Protein AF-A0AAE6BL90-F1 (afdb_monomer_lite)

Organism: Agrobacterium tumefaciens (NCBI:txid358)

InterPro domains:
  IPR007263 DCC1-like thiol-disulfide oxidoreductase family [PF04134] (337-447)

Foldseek 3Di:
DPPQDFPLFPDALVVLLVLLVVLLVVLLVQCPDVVSQVVLLVVLLVVLVLCVVLVLFDDQDQQLLQLLLQVLQLLLLVLQLVVLVVLLVLCVVVVPPVSNVLSVVSNVLSVCSNQVPLNLVSLLCNLQCVQRPSCRVQVQHALQSLLSSLSSLLCNQQVHSQARHPLVVCCPPPPCVVVSVVSVVLSNAHDPSSNSLSLLLSLLLVLLQLLQALQLLVVFPCLVLLCLVLLLLCFCVFFVPCNVVSLVVLQVFVPVSSVVSSVLSVLSSVLSNCLNVQSSVHDPSSVSNLVNLLVVLCCCVPGTPSPCRSVSSNSSSCSGHVDDLQSNNHPAAQKEKEAAQFFPVRLVVVVVLLVLQSRRNYKYAHCVLCVVVCVVLVHHSVNRLQWTWMAGNVPSDIDTWLRVVLVSCVRRPSSVVCNVVSVVCVVVVVSVVVRNVCSVCRCVVGNTHPGRPADRIDHSDSPRPDPPPPGPDDSSSSSVSVSSVLLSVLSSQQRNHPHPCSCVDPSNVVSCVSNISSNCSSSNGRDDPSGPLLSLLSQKDKDKFFDDPPDDQADFDDPDDDDPLPFAFSANSSLVSVLSVLQSLLSLAALSDDPVSLLVSLQSVQSGTAGPVRHGPQGWMKMWMKGWDGAASVCSVVSPRDDTDITTAKIWGARSVVSDTPDIWGHLVSSQRSCVNVVFGSWFDRLCRQLQQLQPQLLLLVLQLLLPPDDPPDDDPVVLNVLSVVSNPCPPDDTSNVSSRSSVVSLLVDDLCSRVVRLVPGDLVSLVSLLVSLVSSQCSCCVRNRGDPQSVVLSVQLVVCVVVSNSSSSSVSSVSSVLVSSCVRTDVVPDDPSNDDDPVVSVVVVCVVPPD

Sequence (852 aa):
MCAMVYAFSDGSPIAEYLIFLSVLFLSLALFLPRTALSKADGALAKLAGFARARRALPEQGLVSDLRRIDVFRIIVGAMATCRYGKILFVSLALQDTATILLAGMATLLAIFVTVGFLTPASVFVLMSTSNILFDNYLGASTLGTMVMSICLLVVLLAPGGLTLSLDTALANSRPLSSVIVWLRRISGPVHADRIIIAKLCGLFAYFCVCLYSVSWHTLDEAWTSGLVIAWVMLSPIANPDFFPHMWDAYNLAPWLFVGIARLSMAGMFAWYVLTLPGIFMGRWVRLFIIVWGLLFFLISALVLPLSYLGWYELAFWFVLFAQGKAFGATSGPDLAILFDDRCNLCDTTVKTLARLDVFCRVEFRPIRRNIEFANNHGVSLQQGLTDLVGVDLSNGNRVSGFDLYYTLTGRLVLLWPLRPIFWLARLTKIGPTLYRFIADRRTKLFGVCEFSNIPDRYFRSVVTPDDNAARRATPFTAGLVLTLAVLGASFLLRLPIGSTEPETRSVANFARSLFGASPAAFGIYKINVFNSQDLSIFRFTNEVFLHHDGFDLTSSEATVTSDSKRIEQVMSDQQAYLLTSHMRRMSRMNFGCDREFIESTLPIWRDTHRLPNGEIPVEDVIIEFRISAWPTADDLRAYATMQRGSWPLCRFRVNLKNQSISDIVFIQEGLNESVRQKGYPPVLGANHAEAAIDFPCRYAAAFSNLLAKPQTNSEPSSEFTTKLSQVGEDRFGRFGADCFLETWQLLRQWPDNFPENHFASIDPDSCDLGLELLRRLNNSLAAKAGPSPSISAHLQKGEAAAAASDSLQCLQESRAGWDSYWNEALLSSQVMPLTSASATAKNQEVRSLIAP

pLDDT: mean 90.0, std 12.02, range [33.44, 98.69]

Structure (mmCIF, N/CA/C/O backbone):
data_AF-A0AAE6BL90-F1
#
_entry.id   AF-A0AAE6BL90-F1
#
loop_
_atom_site.group_PDB
_atom_site.id
_atom_site.type_symbol
_atom_site.label_atom_id
_atom_site.label_alt_id
_atom_site.label_comp_id
_atom_site.label_asym_id
_atom_site.label_entity_id
_atom_site.label_seq_id
_atom_site.pdbx_PDB_ins_code
_atom_site.Cartn_x
_atom_site.Cartn_y
_atom_site.Cartn_z
_atom_site.occupancy
_atom_site.B_iso_or_equiv
_atom_site.auth_seq_id
_atom_site.auth_comp_id
_atom_site.auth_asym_id
_atom_site.auth_atom_id
_atom_site.pdbx_PDB_model_num
ATOM 1 N N . MET A 1 1 ? 25.164 18.401 -6.211 1.00 35.06 1 MET A N 1
ATOM 2 C CA . MET A 1 1 ? 24.014 18.032 -5.358 1.00 35.06 1 MET A CA 1
ATOM 3 C C . MET A 1 1 ? 22.897 17.589 -6.280 1.00 35.06 1 MET A C 1
ATOM 5 O O . MET A 1 1 ? 22.333 18.431 -6.965 1.00 35.06 1 MET A O 1
ATOM 9 N N . CYS A 1 2 ? 22.633 16.287 -6.373 1.00 44.84 2 CYS A N 1
ATOM 10 C CA . CYS A 1 2 ? 21.442 15.800 -7.066 1.00 44.84 2 CYS A CA 1
ATOM 11 C C . CYS A 1 2 ? 20.220 16.300 -6.285 1.00 44.84 2 CYS A C 1
ATOM 13 O O . CYS A 1 2 ? 20.183 16.150 -5.063 1.00 44.84 2 CYS A O 1
ATOM 15 N N . ALA A 1 3 ? 19.267 16.951 -6.954 1.00 51.19 3 ALA A N 1
ATOM 16 C CA . ALA A 1 3 ? 18.019 17.346 -6.312 1.00 51.19 3 ALA A CA 1
ATOM 17 C C . ALA A 1 3 ? 17.353 16.084 -5.739 1.00 51.19 3 ALA A C 1
ATOM 19 O O . ALA A 1 3 ? 17.147 15.117 -6.471 1.00 51.19 3 ALA A O 1
ATOM 20 N N . MET A 1 4 ? 17.067 16.064 -4.432 1.00 64.12 4 MET A N 1
ATOM 21 C CA . MET A 1 4 ? 16.315 14.962 -3.830 1.00 64.12 4 MET A CA 1
ATOM 22 C C . MET A 1 4 ? 14.945 14.883 -4.506 1.00 64.12 4 MET A C 1
ATOM 24 O O . MET A 1 4 ? 14.167 15.834 -4.449 1.00 64.12 4 MET A O 1
ATOM 28 N N . VAL A 1 5 ? 14.666 13.756 -5.158 1.00 70.81 5 VAL A N 1
ATOM 29 C CA . VAL A 1 5 ? 13.355 13.469 -5.742 1.00 70.81 5 VAL A CA 1
ATOM 30 C C . VAL A 1 5 ? 12.457 12.946 -4.626 1.00 70.81 5 VAL A C 1
ATOM 32 O O . VAL A 1 5 ? 12.646 11.834 -4.138 1.00 70.81 5 VAL A O 1
ATOM 35 N N . TYR A 1 6 ? 11.488 13.754 -4.210 1.00 83.12 6 TYR A N 1
ATOM 36 C CA . TYR A 1 6 ? 10.478 13.361 -3.230 1.00 83.12 6 TYR A CA 1
ATOM 37 C C . TYR A 1 6 ? 9.347 12.604 -3.932 1.00 83.12 6 TYR A C 1
ATOM 39 O O . TYR A 1 6 ? 8.728 13.127 -4.856 1.00 83.12 6 TYR A O 1
ATOM 47 N N . ALA A 1 7 ? 9.074 11.371 -3.506 1.00 78.44 7 ALA A N 1
ATOM 48 C CA . ALA A 1 7 ? 8.107 10.497 -4.170 1.00 78.44 7 ALA A CA 1
ATOM 49 C C . ALA A 1 7 ? 6.658 11.018 -4.093 1.00 78.44 7 ALA A C 1
ATOM 51 O O . ALA A 1 7 ? 5.883 10.813 -5.026 1.00 78.44 7 ALA A O 1
ATOM 52 N N . PHE A 1 8 ? 6.299 11.701 -3.000 1.00 84.00 8 PHE A N 1
ATOM 53 C CA . PHE A 1 8 ? 4.962 12.244 -2.743 1.00 84.00 8 PHE A CA 1
ATOM 54 C C . PHE A 1 8 ? 4.944 13.771 -2.629 1.00 84.00 8 PHE A C 1
ATOM 56 O O . PHE A 1 8 ? 4.252 14.324 -1.775 1.00 84.00 8 PHE A O 1
ATOM 63 N N . SER A 1 9 ? 5.716 14.468 -3.462 1.00 89.75 9 SER A N 1
ATOM 64 C CA . SER A 1 9 ? 5.684 15.931 -3.540 1.00 89.75 9 SER A CA 1
ATOM 65 C C . SER A 1 9 ? 5.603 16.388 -4.991 1.00 89.75 9 SER A C 1
ATOM 67 O O . SER A 1 9 ? 6.274 15.844 -5.863 1.00 89.75 9 SER A O 1
ATOM 69 N N . ASP A 1 10 ? 4.789 17.407 -5.258 1.00 89.94 10 ASP A N 1
ATOM 70 C CA . ASP A 1 10 ? 4.797 18.135 -6.530 1.00 89.94 10 ASP A CA 1
ATOM 71 C C . ASP A 1 10 ? 5.803 19.313 -6.498 1.00 89.94 10 ASP A C 1
ATOM 73 O O . ASP A 1 10 ? 5.868 20.097 -7.449 1.00 89.94 10 ASP A O 1
ATOM 77 N N . GLY A 1 11 ? 6.592 19.449 -5.422 1.00 91.50 11 GLY A N 1
ATOM 78 C CA . GLY A 1 11 ? 7.616 20.479 -5.266 1.00 91.50 11 GLY A CA 1
ATOM 79 C C . GLY A 1 11 ? 8.338 20.400 -3.920 1.00 91.50 11 GLY A C 1
ATOM 80 O O . GLY A 1 11 ? 9.290 19.640 -3.759 1.00 91.50 11 GLY A O 1
ATOM 81 N N . SER A 1 12 ? 7.922 21.235 -2.962 1.00 94.81 12 SER A N 1
ATOM 82 C CA . SER A 1 12 ? 8.493 21.268 -1.610 1.00 94.81 12 SER A CA 1
ATOM 83 C C . SER A 1 12 ? 7.529 20.630 -0.605 1.00 94.81 12 SER A C 1
ATOM 85 O O . SER A 1 12 ? 6.474 21.220 -0.346 1.00 94.81 12 SER A O 1
ATOM 87 N N . PRO A 1 13 ? 7.910 19.510 0.041 1.00 95.62 13 PRO A N 1
ATOM 88 C CA . PRO A 1 13 ? 7.107 18.876 1.085 1.00 95.62 13 PRO A CA 1
ATOM 89 C C . PRO A 1 13 ? 6.648 19.837 2.189 1.00 95.62 13 PRO A C 1
ATOM 91 O O . PRO A 1 13 ? 5.508 19.796 2.649 1.00 95.62 13 PRO A O 1
ATOM 94 N N . ILE A 1 14 ? 7.526 20.756 2.601 1.00 96.81 14 ILE A N 1
ATOM 95 C CA . ILE A 1 14 ? 7.219 21.743 3.643 1.00 96.81 14 ILE A CA 1
ATOM 96 C C . ILE A 1 14 ? 6.166 22.738 3.149 1.00 96.81 14 ILE A C 1
ATOM 98 O O . ILE A 1 14 ? 5.210 23.014 3.872 1.00 96.81 14 ILE A O 1
ATOM 102 N N . ALA A 1 15 ? 6.309 23.262 1.928 1.00 96.94 15 ALA A N 1
ATOM 103 C CA . ALA A 1 15 ? 5.340 24.203 1.368 1.00 96.94 15 ALA A CA 1
ATOM 104 C C . ALA A 1 15 ? 3.951 23.559 1.235 1.00 96.94 15 ALA A C 1
ATOM 106 O O . ALA A 1 15 ? 2.949 24.164 1.605 1.00 96.94 15 ALA A O 1
ATOM 107 N N . GLU A 1 16 ? 3.892 22.307 0.786 1.00 97.12 16 GLU A N 1
ATOM 108 C CA . GLU A 1 16 ? 2.645 21.547 0.650 1.00 97.12 16 GLU A CA 1
ATOM 109 C C . GLU A 1 16 ? 1.991 21.265 2.007 1.00 97.12 16 GLU A C 1
ATOM 111 O O . GLU A 1 16 ? 0.770 21.385 2.145 1.00 97.12 16 GLU A O 1
ATOM 116 N N . TYR A 1 17 ? 2.791 20.979 3.038 1.00 97.94 17 TYR A N 1
ATOM 117 C CA . TYR A 1 17 ? 2.290 20.851 4.404 1.00 97.94 17 TYR A CA 1
ATOM 118 C C . TYR A 1 17 ? 1.738 22.179 4.948 1.00 97.94 17 TYR A C 1
ATOM 120 O O . TYR A 1 17 ? 0.679 22.207 5.579 1.00 97.94 17 TYR A O 1
ATOM 128 N N . LEU A 1 18 ? 2.409 23.302 4.671 1.00 98.06 18 LEU A N 1
ATOM 129 C CA . LEU A 1 18 ? 1.929 24.636 5.044 1.00 98.06 18 LEU A CA 1
ATOM 130 C C . LEU A 1 18 ? 0.640 25.012 4.303 1.00 98.06 18 LEU A C 1
ATOM 132 O O . LEU A 1 18 ? -0.249 25.616 4.908 1.00 98.06 18 LEU A O 1
ATOM 136 N N . ILE A 1 19 ? 0.494 24.617 3.035 1.00 98.31 19 ILE A N 1
ATOM 137 C CA . ILE A 1 19 ? -0.758 24.771 2.283 1.00 98.31 19 ILE A CA 1
ATOM 138 C C . ILE A 1 19 ? -1.876 23.970 2.960 1.00 98.31 19 ILE A C 1
ATOM 140 O O . ILE A 1 19 ? -2.939 24.534 3.225 1.00 98.31 19 ILE A O 1
ATOM 144 N N . PHE A 1 20 ? -1.632 22.705 3.324 1.00 98.31 20 PHE A N 1
ATOM 145 C CA . PHE A 1 20 ? -2.596 21.901 4.086 1.00 98.31 20 PHE A CA 1
ATOM 146 C C . PHE A 1 20 ? -3.031 22.607 5.382 1.00 98.31 20 PHE A C 1
ATOM 148 O O . PHE A 1 20 ? -4.230 22.776 5.623 1.00 98.31 20 PHE A O 1
ATOM 155 N N . LEU A 1 21 ? -2.074 23.076 6.192 1.00 98.38 21 LEU A N 1
ATOM 156 C CA . LEU A 1 21 ? -2.368 23.787 7.441 1.00 98.38 21 LEU A CA 1
ATOM 157 C C . LEU A 1 21 ? -3.133 25.094 7.203 1.00 98.38 21 LEU A C 1
ATOM 159 O O . LEU A 1 21 ? -4.015 25.433 7.990 1.00 98.38 21 LEU A O 1
ATOM 163 N N . SER A 1 22 ? -2.840 25.802 6.113 1.00 98.31 22 SER A N 1
ATOM 164 C CA . SER A 1 22 ? -3.522 27.046 5.744 1.00 98.31 22 SER A CA 1
ATOM 165 C C . SER A 1 22 ? -4.980 26.793 5.358 1.00 98.31 22 SER A C 1
ATOM 167 O O . SER A 1 22 ? -5.876 27.468 5.867 1.00 98.31 22 SER A O 1
ATOM 169 N N . VAL A 1 23 ? -5.246 25.780 4.523 1.00 98.50 23 VAL A N 1
ATOM 170 C CA . VAL A 1 23 ? -6.617 25.374 4.157 1.00 98.50 23 VAL A CA 1
ATOM 171 C C . VAL A 1 23 ? -7.388 24.909 5.393 1.00 98.50 23 VAL A C 1
ATOM 173 O O . VAL A 1 23 ? -8.553 25.284 5.567 1.00 98.50 23 VAL A O 1
ATOM 176 N N . LEU A 1 24 ? -6.735 24.157 6.287 1.00 98.25 24 LEU A N 1
ATOM 177 C CA . LEU A 1 24 ? -7.328 23.748 7.557 1.00 98.25 24 LEU A CA 1
ATOM 178 C C . LEU A 1 24 ? -7.673 24.957 8.422 1.00 98.25 24 LEU A C 1
ATOM 180 O O . LEU A 1 24 ? -8.811 25.078 8.866 1.00 98.25 24 LEU A O 1
ATOM 184 N N . PHE A 1 25 ? -6.736 25.881 8.626 1.00 98.25 25 PHE A N 1
ATOM 185 C CA . PHE A 1 25 ? -6.953 27.075 9.440 1.00 98.25 25 PHE A CA 1
ATOM 186 C C . PHE A 1 25 ? -8.095 27.947 8.904 1.00 98.25 25 PHE A C 1
ATOM 188 O O . PHE A 1 25 ? -8.973 28.345 9.672 1.00 98.25 25 PHE A O 1
ATOM 195 N N . LEU A 1 26 ? -8.143 28.181 7.589 1.00 98.31 26 LEU A N 1
ATOM 196 C CA . LEU A 1 26 ? -9.241 28.907 6.943 1.00 98.31 26 LEU A CA 1
ATOM 197 C C . LEU A 1 26 ? -10.587 28.195 7.148 1.00 98.31 26 LEU A C 1
ATOM 199 O O . LEU A 1 26 ? -11.587 28.834 7.481 1.00 98.31 26 LEU A O 1
ATOM 203 N N . SER A 1 27 ? -10.604 26.866 7.027 1.00 98.19 27 SER A N 1
ATOM 204 C CA . SER A 1 27 ? -11.802 26.056 7.271 1.00 98.19 27 SER A CA 1
ATOM 205 C C . SER A 1 27 ? -12.248 26.110 8.737 1.00 98.19 27 SER A C 1
ATOM 207 O O . SER A 1 27 ? -13.442 26.202 9.013 1.00 98.19 27 SER A O 1
ATOM 209 N N . LEU A 1 28 ? -11.311 26.101 9.691 1.00 97.62 28 LEU A N 1
ATOM 210 C CA . LEU A 1 28 ? -11.604 26.266 11.119 1.00 97.62 28 LEU A CA 1
ATOM 211 C C . LEU A 1 28 ? -12.197 27.648 11.407 1.00 97.62 28 LEU A C 1
ATOM 213 O O . LEU A 1 28 ? -13.213 27.744 12.099 1.00 97.62 28 LEU A O 1
ATOM 217 N N . ALA A 1 29 ? -11.591 28.702 10.850 1.00 98.00 29 ALA A N 1
ATOM 218 C CA . ALA A 1 29 ? -12.038 30.082 11.012 1.00 98.00 29 ALA A CA 1
ATOM 219 C C . ALA A 1 29 ? -13.480 30.275 10.516 1.00 98.00 29 ALA A C 1
ATOM 221 O O . ALA A 1 29 ? -14.285 30.914 11.197 1.00 98.00 29 ALA A O 1
ATOM 222 N N . LEU A 1 30 ? -13.840 29.639 9.394 1.00 98.06 30 LEU A N 1
ATOM 223 C CA . LEU A 1 30 ? -15.194 29.670 8.830 1.00 98.06 30 LEU A CA 1
ATOM 224 C C . LEU A 1 30 ? -16.265 29.110 9.784 1.00 98.06 30 LEU A C 1
ATOM 226 O O . LEU A 1 30 ? -17.415 29.547 9.737 1.00 98.06 30 LEU A O 1
ATOM 230 N N . PHE A 1 31 ? -15.903 28.171 10.666 1.00 97.81 31 PHE A N 1
ATOM 231 C CA . PHE A 1 31 ? -16.822 27.535 11.619 1.00 97.81 31 PHE A CA 1
ATOM 232 C C . PHE A 1 31 ? -16.687 28.042 13.062 1.00 97.81 31 PHE A C 1
ATOM 234 O O . PHE A 1 31 ? -17.360 27.516 13.953 1.00 97.81 31 PHE A O 1
ATOM 241 N N . LEU A 1 32 ? -15.881 29.081 13.318 1.00 96.38 32 LEU A N 1
ATOM 242 C CA . LEU A 1 32 ? -15.908 29.798 14.601 1.00 96.38 32 LEU A CA 1
ATOM 243 C C . LEU A 1 32 ? -17.275 30.464 14.873 1.00 96.38 32 LEU A C 1
ATOM 245 O O . LEU A 1 32 ? -17.756 30.383 16.011 1.00 96.38 32 LEU A O 1
ATOM 249 N N . PRO A 1 33 ? -17.964 31.073 13.879 1.00 97.56 33 PRO A N 1
ATOM 250 C CA . PRO A 1 33 ? -19.314 31.590 14.072 1.00 97.56 33 PRO A CA 1
ATOM 251 C C . PRO A 1 33 ? -20.320 30.469 14.365 1.00 97.56 33 PRO A C 1
ATOM 253 O O . PRO A 1 33 ? -20.454 29.501 13.613 1.00 97.56 33 PRO A O 1
ATOM 256 N N . ARG A 1 34 ? -21.112 30.632 15.434 1.00 95.62 34 ARG A N 1
ATOM 257 C CA . ARG A 1 34 ? -22.118 29.638 15.866 1.00 95.62 34 ARG A CA 1
ATOM 258 C C . ARG A 1 34 ? -23.140 29.297 14.776 1.00 95.62 34 ARG A C 1
ATOM 260 O O . ARG A 1 34 ? -23.589 28.157 14.705 1.00 95.62 34 ARG A O 1
ATOM 267 N N . THR A 1 35 ? -23.507 30.268 13.944 1.00 96.94 35 THR A N 1
ATOM 268 C CA . THR A 1 35 ? -24.464 30.096 12.841 1.00 96.94 35 THR A CA 1
ATOM 269 C C . THR A 1 35 ? -23.909 29.190 11.744 1.00 96.94 35 THR A C 1
ATOM 271 O O . THR A 1 35 ? -24.602 28.273 11.307 1.00 96.94 35 THR A O 1
ATOM 274 N N . ALA A 1 36 ? -22.653 29.398 11.335 1.00 96.94 36 ALA A N 1
ATOM 275 C CA . ALA A 1 36 ? -21.967 28.549 10.364 1.00 96.94 36 ALA A CA 1
ATOM 276 C C . ALA A 1 36 ? -21.804 27.121 10.900 1.00 96.94 36 ALA A C 1
ATOM 278 O O . ALA A 1 36 ? -22.158 26.163 10.213 1.00 96.94 36 ALA A O 1
ATOM 279 N N . LEU A 1 37 ? -21.372 26.981 12.159 1.00 96.12 37 LEU A N 1
ATOM 280 C CA . LEU A 1 37 ? -21.238 25.677 12.808 1.00 96.12 37 LEU A CA 1
ATOM 281 C C . LEU A 1 37 ? -22.577 24.932 12.905 1.00 96.12 37 LEU A C 1
ATOM 283 O O . LEU A 1 37 ? -22.628 23.743 12.619 1.00 96.12 37 LEU A O 1
ATOM 287 N N . SER A 1 38 ? -23.670 25.614 13.261 1.00 95.69 38 SER A N 1
ATOM 288 C CA . SER A 1 38 ? -25.003 24.998 13.331 1.00 95.69 38 SER A CA 1
ATOM 289 C C . SER A 1 38 ? -25.507 24.533 11.960 1.00 95.69 38 SER A C 1
ATOM 291 O O . SER A 1 38 ? -26.094 23.456 11.857 1.00 95.69 38 SER A O 1
ATOM 293 N N . LYS A 1 39 ? -25.235 25.294 10.889 1.00 96.94 39 LYS A N 1
ATOM 294 C CA . LYS A 1 39 ? -25.543 24.866 9.515 1.00 96.94 39 LYS A CA 1
ATOM 295 C C . LYS A 1 39 ? -24.726 23.638 9.110 1.00 96.94 39 LYS A C 1
ATOM 297 O O . LYS A 1 39 ? -25.290 22.710 8.532 1.00 96.94 39 LYS A O 1
ATOM 302 N N . ALA A 1 40 ? -23.432 23.618 9.435 1.00 96.38 40 ALA A N 1
ATOM 303 C CA . ALA A 1 40 ? -22.564 22.471 9.180 1.00 96.38 40 ALA A CA 1
ATOM 304 C C . ALA A 1 40 ? -23.037 21.227 9.945 1.00 96.38 40 ALA A C 1
ATOM 306 O O . ALA A 1 40 ? -23.182 20.165 9.349 1.00 96.38 40 ALA A O 1
ATOM 307 N N . ASP A 1 41 ? -23.367 21.374 11.229 1.00 95.50 41 ASP A N 1
ATOM 308 C CA . ASP A 1 41 ? -23.924 20.310 12.069 1.00 95.50 41 ASP A CA 1
ATOM 309 C C . ASP A 1 41 ? -25.207 19.721 11.461 1.00 95.50 41 ASP A C 1
ATOM 311 O O . ASP A 1 41 ? -25.330 18.506 11.304 1.00 95.50 41 ASP A O 1
ATOM 315 N N . GLY A 1 42 ? -26.124 20.584 11.009 1.00 96.38 42 GLY A N 1
ATOM 316 C CA . GLY A 1 42 ? -27.341 20.170 10.311 1.00 96.38 42 GLY A CA 1
ATOM 317 C C . GLY A 1 42 ? -27.074 19.452 8.982 1.00 96.38 42 GLY A C 1
ATOM 318 O O . GLY A 1 42 ? -27.764 18.485 8.659 1.00 96.38 42 GLY A O 1
ATOM 319 N N . ALA A 1 43 ? -26.072 19.882 8.210 1.00 97.19 43 ALA A N 1
ATOM 320 C CA . ALA A 1 43 ? -25.684 19.221 6.963 1.00 97.19 43 ALA A CA 1
ATOM 321 C C . ALA A 1 43 ? -25.072 17.832 7.214 1.00 97.19 43 ALA A C 1
ATOM 323 O O . ALA A 1 43 ? -25.473 16.858 6.574 1.00 97.19 43 ALA A O 1
ATOM 324 N N . LEU A 1 44 ? -24.166 17.721 8.191 1.00 96.75 44 LEU A N 1
ATOM 325 C CA . LEU A 1 44 ? -23.560 16.452 8.604 1.00 96.75 44 LEU A CA 1
ATOM 326 C C . LEU A 1 44 ? -24.609 15.482 9.162 1.00 96.75 44 LEU A C 1
ATOM 328 O O . LEU A 1 44 ? -24.616 14.307 8.805 1.00 96.75 44 LEU A O 1
ATOM 332 N N . ALA A 1 45 ? -25.554 15.975 9.963 1.00 96.25 45 ALA A N 1
ATOM 333 C CA . ALA A 1 45 ? -26.687 15.193 10.447 1.00 96.25 45 ALA A CA 1
ATOM 334 C C . ALA A 1 45 ? -27.554 14.642 9.304 1.00 96.25 45 ALA A C 1
ATOM 336 O O . ALA A 1 45 ? -27.915 13.465 9.314 1.00 96.25 45 ALA A O 1
ATOM 337 N N . LYS A 1 46 ? -27.865 15.469 8.293 1.00 98.00 46 LYS A N 1
ATOM 338 C CA . LYS A 1 46 ? -28.618 15.035 7.103 1.00 98.00 46 LYS A CA 1
ATOM 339 C C . LYS A 1 46 ? -27.862 13.972 6.312 1.00 98.00 46 LYS A C 1
ATOM 341 O O . LYS A 1 46 ? -28.472 12.987 5.904 1.00 98.00 46 LYS A O 1
ATOM 346 N N . LEU A 1 47 ? -26.552 14.138 6.131 1.00 97.69 47 LEU A N 1
ATOM 347 C CA . LEU A 1 47 ? -25.716 13.159 5.436 1.00 97.69 47 LEU A CA 1
ATOM 348 C C . LEU A 1 47 ? -25.650 11.826 6.198 1.00 97.69 47 LEU A C 1
ATOM 350 O O . LEU A 1 47 ? -25.843 10.767 5.600 1.00 97.69 47 LEU A O 1
ATOM 354 N N . ALA A 1 48 ? -25.460 11.867 7.520 1.00 97.38 48 ALA A N 1
ATOM 355 C CA . ALA A 1 48 ? -25.509 10.673 8.361 1.00 97.38 48 ALA A CA 1
ATOM 356 C C . ALA A 1 48 ? -26.890 10.000 8.294 1.00 97.38 48 ALA A C 1
ATOM 358 O O . ALA A 1 48 ? -26.980 8.797 8.060 1.00 97.38 48 ALA A O 1
ATOM 359 N N . GLY A 1 49 ? -27.974 10.773 8.416 1.00 97.81 49 GLY A N 1
ATOM 360 C CA . GLY A 1 49 ? -29.347 10.285 8.274 1.00 97.81 49 GLY A CA 1
ATOM 361 C C . GLY A 1 49 ? -29.612 9.634 6.913 1.00 97.81 49 GLY A C 1
ATOM 362 O O . GLY A 1 49 ? -30.211 8.561 6.855 1.00 97.81 49 GLY A O 1
ATOM 363 N N . PHE A 1 50 ? -29.099 10.217 5.828 1.00 98.25 50 PHE A N 1
ATOM 364 C CA . PHE A 1 50 ? -29.169 9.629 4.490 1.00 98.25 50 PHE A CA 1
ATOM 365 C C . PHE A 1 50 ? -28.430 8.285 4.415 1.00 98.25 50 PHE A C 1
ATOM 367 O O . PHE A 1 50 ? -28.984 7.302 3.914 1.00 98.25 50 PHE A O 1
ATOM 374 N N . ALA A 1 51 ? -27.217 8.201 4.969 1.00 97.88 51 ALA A N 1
ATOM 375 C CA . ALA A 1 51 ? -26.463 6.950 5.025 1.00 97.88 51 ALA A CA 1
ATOM 376 C C . ALA A 1 51 ? -27.201 5.858 5.818 1.00 97.88 51 ALA A C 1
ATOM 378 O O . ALA A 1 51 ? -27.260 4.713 5.361 1.00 97.88 51 ALA A O 1
ATOM 379 N N . ARG A 1 52 ? -27.845 6.209 6.941 1.00 97.25 52 ARG A N 1
ATOM 380 C CA . ARG A 1 52 ? -28.699 5.282 7.707 1.00 97.25 52 ARG A CA 1
ATOM 381 C C . ARG A 1 52 ? -29.918 4.820 6.930 1.00 97.25 52 ARG A C 1
ATOM 383 O O . ARG A 1 52 ? -30.194 3.623 6.887 1.00 97.25 52 ARG A O 1
ATOM 390 N N . ALA A 1 53 ? -30.615 5.747 6.272 1.00 97.75 53 ALA A N 1
ATOM 391 C CA . ALA A 1 53 ? -31.791 5.436 5.462 1.00 97.75 53 ALA A CA 1
ATOM 392 C C . ALA A 1 53 ? -31.457 4.427 4.350 1.00 97.75 53 ALA A C 1
ATOM 394 O O . ALA A 1 53 ? -32.258 3.551 4.032 1.00 97.75 53 ALA A O 1
ATOM 395 N N . ARG A 1 54 ? -30.235 4.495 3.807 1.00 97.69 54 ARG A N 1
ATOM 396 C CA . ARG A 1 54 ? -29.713 3.541 2.815 1.00 97.69 54 ARG A CA 1
ATOM 397 C C . ARG A 1 54 ? -29.035 2.307 3.423 1.00 97.69 54 ARG A C 1
ATOM 399 O O . ARG A 1 54 ? -28.644 1.400 2.685 1.00 97.69 54 ARG A O 1
ATOM 406 N N . ARG A 1 55 ? -28.914 2.235 4.754 1.00 96.81 55 ARG A N 1
ATOM 407 C CA . ARG A 1 55 ? -28.138 1.223 5.496 1.00 96.81 55 ARG A CA 1
ATOM 408 C C . ARG A 1 55 ? -26.705 1.099 4.960 1.00 96.81 55 ARG A C 1
ATOM 410 O O . ARG A 1 55 ? -26.175 -0.004 4.861 1.00 96.81 55 ARG A O 1
ATOM 417 N N . ALA A 1 56 ? -26.125 2.214 4.520 1.00 97.12 56 ALA A N 1
ATOM 418 C CA . ALA A 1 56 ? -24.883 2.230 3.754 1.00 97.12 56 ALA A CA 1
ATOM 419 C C . ALA A 1 56 ? -23.694 1.704 4.576 1.00 97.12 56 ALA A C 1
ATOM 421 O O . ALA A 1 56 ? -22.844 0.987 4.054 1.00 97.12 56 ALA A O 1
ATOM 422 N N . LEU A 1 57 ? -23.695 1.996 5.879 1.00 96.88 57 LEU A N 1
ATOM 423 C CA . LEU A 1 57 ? -22.718 1.524 6.854 1.00 96.88 57 LEU A CA 1
ATOM 424 C C . LEU A 1 57 ? -23.439 0.889 8.053 1.00 96.88 57 LEU A C 1
ATOM 426 O O . LEU A 1 57 ? -24.542 1.324 8.392 1.00 96.88 57 LEU A O 1
ATOM 430 N N . PRO A 1 58 ? -22.841 -0.118 8.710 1.00 93.38 58 PRO A N 1
ATOM 431 C CA . PRO A 1 58 ? -23.409 -0.701 9.916 1.00 93.38 58 PRO A CA 1
ATOM 432 C C . PRO A 1 58 ? -23.256 0.177 11.155 1.00 93.38 58 PRO A C 1
ATOM 434 O O . PRO A 1 58 ? -22.227 0.831 11.355 1.00 93.38 58 PRO A O 1
ATOM 437 N N . GLU A 1 59 ? -24.252 0.068 12.031 1.00 89.50 59 GLU A N 1
ATOM 438 C CA . GLU A 1 59 ? -24.297 0.663 13.367 1.00 89.50 59 GLU A CA 1
ATOM 439 C C . GLU A 1 59 ? -24.567 -0.436 14.397 1.00 89.50 59 GLU A C 1
ATOM 441 O O . GLU A 1 59 ? -25.394 -1.320 14.163 1.00 89.50 59 GLU A O 1
ATOM 446 N N . GLN A 1 60 ? -23.846 -0.406 15.519 1.00 84.12 60 GLN A N 1
ATOM 447 C CA . GLN A 1 60 ? -23.934 -1.441 16.566 1.00 84.12 60 GLN A CA 1
ATOM 448 C C . GLN A 1 60 ? -24.175 -0.864 17.964 1.00 84.12 60 GLN A C 1
ATOM 450 O O . GLN A 1 60 ? -24.199 -1.588 18.956 1.00 84.12 60 GLN A O 1
ATOM 455 N N . GLY A 1 61 ? -24.396 0.447 18.032 1.00 88.31 61 GLY A N 1
ATOM 456 C CA . GLY A 1 61 ? -24.520 1.202 19.267 1.00 88.31 61 GLY A CA 1
ATOM 457 C C . GLY A 1 61 ? -23.242 1.976 19.565 1.00 88.31 61 GLY A C 1
ATOM 458 O O . GLY A 1 61 ? -22.128 1.518 19.308 1.00 88.31 61 GLY A O 1
ATOM 459 N N . LEU A 1 62 ? -23.420 3.162 20.143 1.00 90.12 62 LEU A N 1
ATOM 460 C CA . LEU A 1 62 ? -22.360 4.154 20.314 1.00 90.12 62 LEU A CA 1
ATOM 461 C C . LEU A 1 62 ? -21.138 3.606 21.058 1.00 90.12 62 LEU A C 1
ATOM 463 O O . LEU A 1 62 ? -20.003 3.796 20.633 1.00 90.12 62 LEU A O 1
ATOM 467 N N . VAL A 1 63 ? -21.382 2.883 22.152 1.00 89.50 63 VAL A N 1
ATOM 468 C CA . VAL A 1 63 ? -20.326 2.296 22.981 1.00 89.50 63 VAL A CA 1
ATOM 469 C C . VAL A 1 63 ? -19.541 1.229 22.216 1.00 89.50 63 VAL A C 1
ATOM 471 O O . VAL A 1 63 ? -18.313 1.252 22.241 1.00 89.50 63 VAL A O 1
ATOM 474 N N . SER A 1 64 ? -20.220 0.312 21.520 1.00 89.94 64 SER A N 1
ATOM 475 C CA . SER A 1 64 ? -19.559 -0.733 20.723 1.00 89.94 64 SER A CA 1
ATOM 476 C C . SER A 1 64 ? -18.709 -0.121 19.610 1.00 89.94 64 SER A C 1
ATOM 478 O O . SER A 1 64 ? -17.546 -0.497 19.453 1.00 89.94 64 SER A O 1
ATOM 480 N N . ASP A 1 65 ? -19.257 0.858 18.886 1.00 92.50 65 ASP A N 1
ATOM 481 C CA . ASP A 1 65 ? -18.550 1.503 17.784 1.00 92.50 65 ASP A CA 1
ATOM 482 C C . ASP A 1 65 ? -17.321 2.287 18.281 1.00 92.50 65 ASP A C 1
ATOM 484 O O . ASP A 1 65 ? -16.251 2.157 17.686 1.00 92.50 65 ASP A O 1
ATOM 488 N N . LEU A 1 66 ? -17.408 2.998 19.415 1.00 93.06 66 LEU A N 1
ATOM 489 C CA . LEU A 1 66 ? -16.246 3.645 20.047 1.00 93.06 66 LEU A CA 1
ATOM 490 C C . LEU A 1 66 ? -15.141 2.651 20.410 1.00 93.06 66 LEU A C 1
ATOM 492 O O . LEU A 1 66 ? -13.964 2.893 20.147 1.00 93.06 66 LEU A O 1
ATOM 496 N N . ARG A 1 67 ? -15.507 1.512 21.004 1.00 93.44 67 ARG A N 1
ATOM 497 C CA . ARG A 1 67 ? -14.522 0.485 21.358 1.00 93.44 67 ARG A CA 1
ATOM 498 C C . ARG A 1 67 ? -13.899 -0.151 20.125 1.00 93.44 67 ARG A C 1
ATOM 500 O O . ARG A 1 67 ? -12.704 -0.434 20.133 1.00 93.44 67 ARG A O 1
ATOM 507 N N . ARG A 1 68 ? -14.673 -0.327 19.049 1.00 94.50 68 ARG A N 1
ATOM 508 C CA . ARG A 1 68 ? -14.137 -0.769 17.756 1.00 94.50 68 ARG A CA 1
ATOM 509 C C . ARG A 1 68 ? -13.128 0.234 17.211 1.00 94.50 68 ARG A C 1
ATOM 511 O O . ARG A 1 68 ? -12.077 -0.194 16.749 1.00 94.50 68 ARG A O 1
ATOM 518 N N . ILE A 1 69 ? -13.416 1.533 17.295 1.00 96.38 69 ILE A N 1
ATOM 519 C CA . ILE A 1 69 ? -12.486 2.593 16.879 1.00 96.38 69 ILE A CA 1
ATOM 520 C C . ILE A 1 69 ? -11.211 2.569 17.729 1.00 96.38 69 ILE A C 1
ATOM 522 O O . ILE A 1 69 ? -10.124 2.720 17.181 1.00 96.38 69 ILE A O 1
ATOM 526 N N . ASP A 1 70 ? -11.306 2.311 19.035 1.00 96.25 70 ASP A N 1
ATOM 527 C CA . ASP A 1 70 ? -10.122 2.196 19.893 1.00 96.25 70 ASP A CA 1
ATOM 528 C C . ASP A 1 70 ? -9.272 0.960 19.578 1.00 96.25 70 ASP A C 1
ATOM 530 O O . ASP A 1 70 ? -8.049 1.061 19.529 1.00 96.25 70 ASP A O 1
ATOM 534 N N . VAL A 1 71 ? -9.898 -0.193 19.325 1.00 96.25 71 VAL A N 1
ATOM 535 C CA . VAL A 1 71 ? -9.191 -1.400 18.862 1.00 96.25 71 VAL A CA 1
ATOM 536 C C . VAL A 1 71 ? -8.537 -1.148 17.507 1.00 96.25 71 VAL A C 1
ATOM 538 O O . VAL A 1 71 ? -7.366 -1.461 17.320 1.00 96.25 71 VAL A O 1
ATOM 541 N N . PHE A 1 72 ? -9.268 -0.531 16.580 1.00 97.50 72 PHE A N 1
ATOM 542 C CA . PHE A 1 72 ? -8.757 -0.139 15.272 1.00 97.50 72 PHE A CA 1
ATOM 543 C C . PHE A 1 72 ? -7.553 0.806 15.391 1.00 97.50 72 PHE A C 1
ATOM 545 O O . PHE A 1 72 ? -6.525 0.560 14.766 1.00 97.50 72 PHE A O 1
ATOM 552 N N . ARG A 1 73 ? -7.627 1.819 16.263 1.00 98.25 73 ARG A N 1
ATOM 553 C CA . ARG A 1 73 ? -6.510 2.716 16.592 1.00 98.25 73 ARG A CA 1
ATOM 554 C C . ARG A 1 73 ? -5.291 1.942 17.100 1.00 98.25 73 ARG A C 1
ATOM 556 O O . ARG A 1 73 ? -4.187 2.214 16.643 1.00 98.25 73 ARG A O 1
ATOM 563 N N . ILE A 1 74 ? -5.477 0.996 18.026 1.00 98.00 74 ILE A N 1
ATOM 564 C CA . ILE A 1 74 ? -4.383 0.161 18.553 1.00 98.00 74 ILE A CA 1
ATOM 565 C C . ILE A 1 74 ? -3.735 -0.646 17.422 1.00 98.00 74 ILE A C 1
ATOM 567 O O . ILE A 1 74 ? -2.515 -0.653 17.321 1.00 98.00 74 ILE A O 1
ATOM 571 N N . ILE A 1 75 ? -4.536 -1.282 16.560 1.00 97.69 75 ILE A N 1
ATOM 572 C CA . ILE A 1 75 ? -4.046 -2.085 15.428 1.00 97.69 75 ILE A CA 1
ATOM 573 C C . ILE A 1 75 ? -3.240 -1.216 14.452 1.00 97.69 75 ILE A C 1
ATOM 575 O O . ILE A 1 75 ? -2.096 -1.538 14.143 1.00 97.69 75 ILE A O 1
ATOM 579 N N . VAL A 1 76 ? -3.803 -0.090 14.004 1.00 98.50 76 VAL A N 1
ATOM 580 C CA . VAL A 1 76 ? -3.148 0.826 13.052 1.00 98.50 76 VAL A CA 1
ATOM 581 C C . VAL A 1 76 ? -1.876 1.425 13.648 1.00 98.50 76 VAL A C 1
ATOM 583 O O . VAL A 1 76 ? -0.843 1.445 12.978 1.00 98.50 76 VAL A O 1
ATOM 586 N N . GLY A 1 77 ? -1.93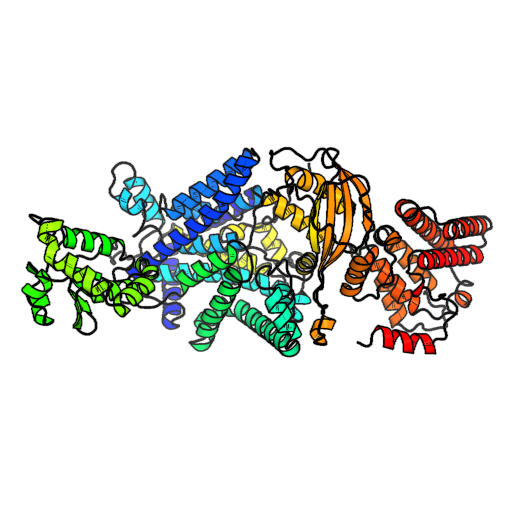1 1.864 14.909 1.00 98.50 77 GLY A N 1
ATOM 587 C CA . GLY A 1 77 ? -0.767 2.359 15.638 1.00 98.50 77 GLY A CA 1
ATOM 588 C C . GLY A 1 77 ? 0.331 1.303 15.738 1.00 98.50 77 GLY A C 1
ATOM 589 O O . GLY A 1 77 ? 1.473 1.601 15.408 1.00 98.50 77 GLY A O 1
ATOM 590 N N . ALA A 1 78 ? -0.009 0.067 16.119 1.00 98.44 78 ALA A N 1
ATOM 591 C CA . ALA A 1 78 ? 0.967 -1.006 16.289 1.00 98.44 78 ALA A CA 1
ATOM 592 C C . ALA A 1 78 ? 1.656 -1.353 14.964 1.00 98.44 78 ALA A C 1
ATOM 594 O O . ALA A 1 78 ? 2.878 -1.476 14.925 1.00 98.44 78 ALA A O 1
ATOM 595 N N . MET A 1 79 ? 0.899 -1.430 13.865 1.00 98.12 79 MET A N 1
ATOM 596 C CA . MET A 1 79 ? 1.471 -1.630 12.528 1.00 98.12 79 MET A CA 1
ATOM 597 C C . MET A 1 79 ? 2.393 -0.473 12.127 1.00 98.12 79 MET A C 1
ATOM 599 O O . MET A 1 79 ? 3.488 -0.711 11.622 1.00 98.12 79 MET A O 1
ATOM 603 N N . ALA A 1 80 ? 2.000 0.775 12.410 1.00 98.12 80 ALA A N 1
ATOM 604 C CA . ALA A 1 80 ? 2.849 1.942 12.172 1.00 98.12 80 ALA A CA 1
ATOM 605 C C . ALA A 1 80 ? 4.126 1.917 13.029 1.00 98.12 80 ALA A C 1
ATOM 607 O O . ALA A 1 80 ? 5.202 2.238 12.529 1.00 98.12 80 ALA A O 1
ATOM 608 N N . THR A 1 81 ? 4.038 1.476 14.288 1.00 98.31 81 THR A N 1
ATOM 609 C CA . THR A 1 81 ? 5.194 1.284 15.172 1.00 98.31 81 THR A CA 1
ATOM 610 C C . THR A 1 81 ? 6.125 0.208 14.630 1.00 98.31 81 THR A C 1
ATOM 612 O O . THR A 1 81 ? 7.329 0.434 14.589 1.00 98.31 81 THR A O 1
ATOM 615 N N . CYS A 1 82 ? 5.603 -0.935 14.175 1.00 97.38 82 CYS A N 1
ATOM 616 C CA . CYS A 1 82 ? 6.422 -1.984 13.567 1.00 97.38 82 CYS A CA 1
ATOM 617 C C . CYS A 1 82 ? 7.117 -1.489 12.293 1.00 97.38 82 CYS A C 1
ATOM 619 O O . CYS A 1 82 ? 8.311 -1.728 12.113 1.00 97.38 82 CYS A O 1
ATOM 621 N N . ARG A 1 83 ? 6.399 -0.753 11.437 1.00 95.75 83 ARG A N 1
ATOM 622 C CA . ARG A 1 83 ? 6.953 -0.187 10.206 1.00 95.75 83 ARG A CA 1
ATOM 623 C C . ARG A 1 83 ? 8.059 0.832 10.480 1.00 95.75 83 ARG A C 1
ATOM 625 O O . ARG A 1 83 ? 9.193 0.613 10.065 1.00 95.75 83 ARG A O 1
ATOM 632 N N . TYR A 1 84 ? 7.747 1.933 11.166 1.00 96.88 84 TYR A N 1
ATOM 633 C CA . TYR A 1 84 ? 8.735 2.986 11.430 1.00 96.88 84 TYR A CA 1
ATOM 634 C C . TYR A 1 84 ? 9.842 2.506 12.372 1.00 96.88 84 TYR A C 1
ATOM 636 O O . TYR A 1 84 ? 10.986 2.925 12.224 1.00 96.88 84 TYR A O 1
ATOM 644 N N . GLY A 1 85 ? 9.537 1.561 13.267 1.00 96.88 85 GLY A N 1
ATOM 645 C CA . GLY A 1 85 ? 10.521 0.901 14.116 1.00 96.88 85 GLY A CA 1
ATOM 646 C C . GLY A 1 85 ? 11.538 0.102 13.305 1.00 96.88 85 GLY A C 1
ATOM 647 O O . GLY A 1 85 ? 12.728 0.200 13.582 1.00 96.88 85 GLY A O 1
ATOM 648 N N . LYS A 1 86 ? 11.110 -0.626 12.261 1.00 94.69 86 LYS A N 1
ATOM 649 C CA . LYS A 1 86 ? 12.037 -1.311 11.344 1.00 94.69 86 LYS A CA 1
ATOM 650 C C . LYS A 1 86 ? 12.988 -0.316 10.674 1.00 94.69 86 LYS A C 1
ATOM 652 O O . LYS A 1 86 ? 14.190 -0.560 10.669 1.00 94.69 86 LYS A O 1
ATOM 657 N N . ILE A 1 87 ? 12.465 0.809 10.175 1.00 92.88 87 ILE A N 1
ATOM 658 C CA . ILE A 1 87 ? 13.287 1.876 9.579 1.00 92.88 87 ILE A CA 1
ATOM 659 C C . ILE A 1 87 ? 14.281 2.402 10.617 1.00 92.88 87 ILE A C 1
ATOM 661 O O . ILE A 1 87 ? 15.474 2.423 10.346 1.00 92.88 87 ILE A O 1
ATOM 665 N N . LEU A 1 88 ? 13.820 2.726 11.829 1.00 95.62 88 LEU A N 1
ATOM 666 C CA . LEU A 1 88 ? 14.674 3.190 12.922 1.00 95.62 88 LEU A CA 1
ATOM 667 C C . LEU A 1 88 ? 15.800 2.196 13.244 1.00 95.62 88 LEU A C 1
ATOM 669 O O . LEU A 1 88 ? 16.945 2.615 13.379 1.00 95.62 88 LEU A O 1
ATOM 673 N N . PHE A 1 89 ? 15.506 0.897 13.349 1.00 94.62 89 PHE A N 1
ATOM 674 C CA . PHE A 1 89 ? 16.525 -0.122 13.619 1.00 94.62 89 PHE A CA 1
ATOM 675 C C . PHE A 1 89 ? 17.564 -0.217 12.498 1.00 94.62 89 PHE A C 1
ATOM 677 O O . PHE A 1 89 ? 18.758 -0.283 12.790 1.00 94.62 89 PHE A O 1
ATOM 684 N N . VAL A 1 90 ? 17.137 -0.166 11.232 1.00 88.94 90 VAL A N 1
ATOM 685 C CA . VAL A 1 90 ? 18.063 -0.151 10.089 1.00 88.94 90 VAL A CA 1
ATOM 686 C C . VAL A 1 90 ? 18.904 1.129 10.090 1.00 88.94 90 VAL A C 1
ATOM 688 O O . VAL A 1 90 ? 20.117 1.066 9.919 1.00 88.94 90 VAL A O 1
ATOM 691 N N . SER A 1 91 ? 18.308 2.291 10.360 1.00 88.62 91 SER A N 1
ATOM 692 C CA . SER A 1 91 ? 19.032 3.567 10.427 1.00 88.62 91 SER A CA 1
ATOM 693 C C . SER A 1 91 ? 20.018 3.636 11.590 1.00 88.62 91 SER A C 1
ATOM 695 O O . SER A 1 91 ? 21.086 4.222 11.435 1.00 88.62 91 SER A O 1
ATOM 697 N N . LEU A 1 92 ? 19.700 3.018 12.734 1.00 92.00 92 LEU A N 1
ATOM 698 C CA . LEU A 1 92 ? 20.630 2.864 13.856 1.00 92.00 92 LEU A CA 1
ATOM 699 C C . LEU A 1 92 ? 21.840 2.011 13.461 1.00 92.00 92 LEU A C 1
ATOM 701 O O . LEU A 1 92 ? 22.963 2.368 13.806 1.00 92.00 92 LEU A O 1
ATOM 705 N N . ALA A 1 93 ? 21.625 0.930 12.704 1.00 87.94 93 ALA A N 1
ATOM 706 C CA . ALA A 1 93 ? 22.712 0.101 12.185 1.00 87.94 93 ALA A CA 1
ATOM 707 C C . ALA A 1 93 ? 23.594 0.861 11.175 1.00 87.94 93 ALA A C 1
ATOM 709 O O . ALA A 1 93 ? 24.810 0.690 11.176 1.00 87.94 93 ALA A O 1
ATOM 710 N N . LEU A 1 94 ? 22.995 1.737 10.361 1.00 85.19 94 LEU A N 1
ATOM 711 C CA . LEU A 1 94 ? 23.697 2.571 9.377 1.00 85.19 94 LEU A CA 1
ATOM 712 C C . LEU A 1 94 ? 24.296 3.870 9.956 1.00 85.19 94 LEU A C 1
ATOM 714 O O . LEU A 1 94 ? 25.018 4.563 9.247 1.00 85.19 94 LEU A O 1
ATOM 718 N N . GLN A 1 95 ? 24.011 4.204 11.221 1.00 91.12 95 GLN A N 1
ATOM 719 C CA . GLN A 1 95 ? 24.462 5.427 11.909 1.00 91.12 95 GLN A CA 1
ATOM 720 C C . GLN A 1 95 ? 24.069 6.751 11.213 1.00 91.12 95 GLN A C 1
ATOM 722 O O . GLN A 1 95 ? 24.764 7.760 11.335 1.00 91.12 95 GLN A O 1
ATOM 727 N N . ASP A 1 96 ? 22.929 6.785 10.517 1.00 88.56 96 ASP A N 1
ATOM 728 C CA . ASP A 1 96 ? 22.420 8.009 9.880 1.00 88.56 96 ASP A CA 1
ATOM 729 C C . ASP A 1 96 ? 21.578 8.845 10.858 1.00 88.56 96 ASP A C 1
ATOM 731 O O . ASP A 1 96 ? 20.389 8.593 11.062 1.00 88.56 96 ASP A O 1
ATOM 735 N N . THR A 1 97 ? 22.186 9.875 11.450 1.00 94.94 97 THR A N 1
ATOM 736 C CA . THR A 1 97 ? 21.562 10.738 12.469 1.00 94.94 97 THR A CA 1
ATOM 737 C C . THR A 1 97 ? 20.239 11.372 12.024 1.00 94.94 97 THR A C 1
ATOM 739 O O . THR A 1 97 ? 19.307 11.462 12.830 1.00 94.94 97 THR A O 1
ATOM 742 N N . ALA A 1 98 ? 20.128 11.819 10.768 1.00 93.69 98 ALA A N 1
ATOM 743 C CA . ALA A 1 98 ? 18.921 12.497 10.289 1.00 93.69 98 ALA A CA 1
ATOM 744 C C . ALA A 1 98 ? 17.756 11.507 10.168 1.00 93.69 98 ALA A C 1
ATOM 746 O O . ALA A 1 98 ? 16.656 11.762 10.674 1.00 93.69 98 ALA A O 1
ATOM 747 N N . THR A 1 99 ? 18.027 10.345 9.572 1.00 91.62 99 THR A N 1
ATOM 748 C CA . THR A 1 99 ? 17.043 9.270 9.420 1.00 91.62 99 THR A CA 1
ATOM 749 C C . THR A 1 99 ? 16.679 8.655 10.775 1.00 91.62 99 THR A C 1
ATOM 751 O O . THR A 1 99 ? 15.496 8.433 11.031 1.00 91.62 99 THR A O 1
ATOM 754 N N . ILE A 1 100 ? 17.636 8.496 11.703 1.00 95.44 100 ILE A N 1
ATOM 755 C CA . ILE A 1 100 ? 17.381 8.070 13.094 1.00 95.44 100 ILE A CA 1
ATOM 756 C C . ILE A 1 100 ? 16.409 9.031 13.789 1.00 95.44 100 ILE A C 1
ATOM 758 O O . ILE A 1 100 ? 15.440 8.580 14.402 1.00 95.44 100 ILE A O 1
ATOM 762 N N . LEU A 1 101 ? 16.628 10.348 13.692 1.00 97.06 101 LEU A N 1
ATOM 763 C CA . LEU A 1 101 ? 15.764 11.337 14.343 1.00 97.06 101 LEU A CA 1
ATOM 764 C C . LEU A 1 101 ? 14.340 11.302 13.767 1.00 97.06 101 LEU A C 1
ATOM 766 O O . LEU A 1 101 ? 13.368 11.238 14.522 1.00 97.06 101 LEU A O 1
ATOM 770 N N . LEU A 1 102 ? 14.208 11.313 12.438 1.00 96.19 102 LEU A N 1
ATOM 771 C CA . LEU A 1 102 ? 12.909 11.296 11.759 1.00 96.19 102 LEU A CA 1
ATOM 772 C C . LEU A 1 102 ? 12.143 9.988 12.003 1.00 96.19 102 LEU A C 1
ATOM 774 O O . LEU A 1 102 ? 10.978 10.031 12.410 1.00 96.19 102 LEU A O 1
ATOM 778 N N . ALA A 1 103 ? 12.792 8.833 11.823 1.00 96.06 103 ALA A N 1
ATOM 779 C CA . ALA A 1 103 ? 12.187 7.526 12.074 1.00 96.06 103 ALA A CA 1
ATOM 780 C C . ALA A 1 103 ? 11.864 7.332 13.563 1.00 96.06 103 ALA A C 1
ATOM 782 O O . ALA A 1 103 ? 10.819 6.773 13.902 1.00 96.06 103 ALA A O 1
ATOM 783 N N . GLY A 1 104 ? 12.706 7.851 14.462 1.00 97.69 104 GLY A N 1
ATOM 784 C CA . GLY A 1 104 ? 12.473 7.865 15.905 1.00 97.69 104 GLY A CA 1
ATOM 785 C C . GLY A 1 104 ? 11.232 8.668 16.290 1.00 97.69 104 GLY A C 1
ATOM 786 O O . GLY A 1 104 ? 10.380 8.167 17.025 1.00 97.69 104 GLY A O 1
ATOM 787 N N . MET A 1 105 ? 11.070 9.876 15.739 1.00 98.19 105 MET A N 1
ATOM 788 C CA . MET A 1 105 ? 9.870 10.697 15.947 1.00 98.19 105 MET A CA 1
ATOM 789 C C . MET A 1 105 ? 8.606 10.022 15.402 1.00 98.19 105 MET A C 1
ATOM 791 O O . MET A 1 105 ? 7.597 9.965 16.108 1.00 98.19 105 MET A O 1
ATOM 795 N N . ALA A 1 106 ? 8.655 9.472 14.184 1.00 98.06 106 ALA A N 1
ATOM 796 C CA . ALA A 1 106 ? 7.526 8.757 13.587 1.00 98.06 106 ALA A CA 1
ATOM 797 C C . ALA A 1 106 ? 7.142 7.509 14.405 1.00 98.06 106 ALA A C 1
ATOM 799 O O . ALA A 1 106 ? 5.962 7.287 14.687 1.00 98.06 106 ALA A O 1
ATOM 800 N N . THR A 1 107 ? 8.135 6.742 14.873 1.00 98.38 107 THR A N 1
ATOM 801 C CA . THR A 1 107 ? 7.936 5.570 15.743 1.00 98.38 107 THR A CA 1
ATOM 802 C C . THR A 1 107 ? 7.316 5.968 17.079 1.00 98.38 107 THR A C 1
ATOM 804 O O . THR A 1 107 ? 6.359 5.333 17.522 1.00 98.38 107 THR A O 1
ATOM 807 N N . LEU A 1 108 ? 7.806 7.039 17.712 1.00 98.25 108 LEU A N 1
ATOM 808 C CA . LEU A 1 108 ? 7.267 7.539 18.977 1.00 98.25 108 LEU A CA 1
ATOM 809 C C . LEU A 1 108 ? 5.810 7.995 18.829 1.00 98.25 108 LEU A C 1
ATOM 811 O O . LEU A 1 108 ? 4.965 7.628 19.646 1.00 98.25 108 LEU A O 1
ATOM 815 N N . LEU A 1 109 ? 5.496 8.741 17.766 1.00 98.50 109 LEU A N 1
ATOM 816 C CA . LEU A 1 109 ? 4.123 9.134 17.450 1.00 98.50 109 LEU A CA 1
ATOM 817 C C . LEU A 1 109 ? 3.232 7.911 17.212 1.00 98.50 109 LEU A C 1
ATOM 819 O O . LEU A 1 109 ? 2.125 7.862 17.743 1.00 98.50 109 LEU A O 1
ATOM 823 N N . ALA A 1 110 ? 3.713 6.897 16.489 1.00 98.50 110 ALA A N 1
ATOM 824 C CA . ALA A 1 110 ? 2.983 5.647 16.292 1.00 98.50 110 ALA A CA 1
ATOM 825 C C . ALA A 1 110 ? 2.751 4.887 17.612 1.00 98.50 110 ALA A C 1
ATOM 827 O O . ALA A 1 110 ? 1.652 4.379 17.844 1.00 98.50 110 ALA A O 1
ATOM 828 N N . ILE A 1 111 ? 3.725 4.878 18.532 1.00 98.50 111 ILE A N 1
ATOM 829 C CA . ILE A 1 111 ? 3.556 4.311 19.881 1.00 98.50 111 ILE A CA 1
ATOM 830 C C . ILE A 1 111 ? 2.490 5.093 20.649 1.00 98.50 111 ILE A C 1
ATOM 832 O O . ILE A 1 111 ? 1.600 4.482 21.240 1.00 98.50 111 ILE A O 1
ATOM 836 N N . PHE A 1 112 ? 2.518 6.428 20.603 1.00 98.50 112 PHE A N 1
ATOM 837 C CA . PHE A 1 112 ? 1.495 7.274 21.229 1.00 98.50 112 PHE A CA 1
ATOM 838 C C . PHE A 1 112 ? 0.107 6.999 20.653 1.00 98.50 112 PHE A C 1
ATOM 840 O O . PHE A 1 112 ? -0.851 6.834 21.413 1.00 98.50 112 PHE A O 1
ATOM 847 N N . VAL A 1 113 ? 0.009 6.846 19.331 1.00 98.44 113 VAL A N 1
ATOM 848 C CA . VAL A 1 113 ? -1.213 6.404 18.658 1.00 98.44 113 VAL A CA 1
ATOM 849 C C . VAL A 1 113 ? -1.602 4.997 19.084 1.00 98.44 113 VAL A C 1
ATOM 851 O O . VAL A 1 113 ? -2.792 4.763 19.189 1.00 98.44 113 VAL A O 1
ATOM 854 N N . THR A 1 114 ? -0.678 4.081 19.381 1.00 98.25 114 THR A N 1
ATOM 855 C CA . THR A 1 114 ? -0.971 2.701 19.823 1.00 98.25 114 THR A CA 1
ATOM 856 C C . THR A 1 114 ? -1.501 2.652 21.250 1.00 98.25 114 THR A C 1
ATOM 858 O O . THR A 1 114 ? -2.540 2.046 21.517 1.00 98.25 114 THR A O 1
ATOM 861 N N . VAL A 1 115 ? -0.846 3.332 22.190 1.00 98.12 115 VAL A N 1
ATOM 862 C CA . VAL A 1 115 ? -1.249 3.325 23.609 1.00 98.12 115 VAL A CA 1
ATOM 863 C C . VAL A 1 115 ? -2.404 4.289 23.897 1.00 98.12 115 VAL A C 1
ATOM 865 O O . VAL A 1 115 ? -3.098 4.157 24.906 1.00 98.12 115 VAL A O 1
ATOM 868 N N . GLY A 1 116 ? -2.656 5.234 22.991 1.00 97.62 116 GLY A N 1
ATOM 869 C CA . GLY A 1 116 ? -3.688 6.257 23.128 1.00 97.62 116 GLY A CA 1
ATOM 870 C C . GLY A 1 116 ? -3.244 7.341 24.099 1.00 97.62 116 GLY A C 1
ATOM 871 O O . GLY A 1 116 ? -3.928 7.598 25.088 1.00 97.62 116 GLY A O 1
ATOM 872 N N . PHE A 1 117 ? -2.060 7.901 23.848 1.00 97.94 117 PHE A N 1
ATOM 873 C CA . PHE A 1 117 ? -1.489 9.022 24.586 1.00 97.94 117 PHE A CA 1
ATOM 874 C C . PHE A 1 117 ? -1.528 10.287 23.728 1.00 97.94 117 PHE A C 1
ATOM 876 O O . PHE A 1 117 ? -1.098 10.271 22.569 1.00 97.94 117 PHE A O 1
ATOM 883 N N . LEU A 1 118 ? -2.068 11.370 24.296 1.00 97.12 118 LEU A N 1
ATOM 884 C CA . LEU A 1 118 ? -2.346 12.626 23.595 1.00 97.12 118 LEU A CA 1
ATOM 885 C C . LEU A 1 118 ? -3.067 12.367 22.263 1.00 97.12 118 LEU A C 1
ATOM 887 O O . LEU A 1 118 ? -2.732 12.960 21.239 1.00 97.12 118 LEU A O 1
ATOM 891 N N . THR A 1 119 ? -4.038 11.447 22.281 1.00 97.06 119 THR A N 1
ATOM 892 C CA . THR A 1 119 ? -4.548 10.736 21.097 1.00 97.06 119 THR A CA 1
ATOM 893 C C . THR A 1 119 ? -4.946 11.673 19.955 1.00 97.06 119 THR A C 1
ATOM 895 O O . THR A 1 119 ? -4.485 11.449 18.840 1.00 97.06 119 THR A O 1
ATOM 898 N N . PRO A 1 120 ? -5.726 12.753 20.168 1.00 96.81 120 PRO A N 1
ATOM 899 C CA . PRO A 1 120 ? -6.091 13.642 19.065 1.00 96.81 120 PRO A CA 1
ATOM 900 C C . PRO A 1 120 ? -4.883 14.314 18.405 1.00 96.81 120 PRO A C 1
ATOM 902 O O . PRO A 1 120 ? -4.851 14.457 17.188 1.00 96.81 120 PRO A O 1
ATOM 905 N N . ALA A 1 121 ? -3.881 14.702 19.199 1.00 97.56 121 ALA A N 1
ATOM 906 C CA . ALA A 1 121 ? -2.682 15.365 18.703 1.00 97.56 121 ALA A CA 1
ATOM 907 C C . ALA A 1 121 ? -1.737 14.375 18.012 1.00 97.56 121 ALA A C 1
ATOM 909 O O . ALA A 1 121 ? -1.289 14.647 16.903 1.00 97.56 121 ALA A O 1
ATOM 910 N N . SER A 1 122 ? -1.469 13.217 18.625 1.00 98.19 122 SER A N 1
ATOM 911 C CA . SER A 1 122 ? -0.585 12.198 18.044 1.00 98.19 122 SER A CA 1
ATOM 912 C C . SER A 1 122 ? -1.157 11.616 16.750 1.00 98.19 122 SER A C 1
ATOM 914 O O . SER A 1 122 ? -0.425 11.498 15.770 1.00 98.19 122 SER A O 1
ATOM 916 N N . VAL A 1 123 ? -2.468 11.346 16.706 1.00 98.31 123 VAL A N 1
ATOM 917 C CA . VAL A 1 123 ? -3.165 10.912 15.485 1.00 98.31 123 VAL A CA 1
ATOM 918 C C . VAL A 1 123 ? -3.122 12.005 14.420 1.00 98.31 123 VAL A C 1
ATOM 920 O O . VAL A 1 123 ? -2.777 11.697 13.285 1.00 98.31 123 VAL A O 1
ATOM 923 N N . PHE A 1 124 ? -3.434 13.264 14.760 1.00 98.06 124 PHE A N 1
ATOM 924 C CA . PHE A 1 124 ? -3.405 14.367 13.793 1.00 98.06 124 PHE A CA 1
ATOM 925 C C . PHE A 1 124 ? -2.017 14.554 13.181 1.00 98.06 124 PHE A C 1
ATOM 927 O O . PHE A 1 124 ? -1.908 14.549 11.960 1.00 98.06 124 PHE A O 1
ATOM 934 N N . VAL A 1 125 ? -0.976 14.665 14.015 1.00 98.31 125 VAL A N 1
ATOM 935 C CA . VAL A 1 125 ? 0.397 14.880 13.543 1.00 98.31 125 VAL A CA 1
ATOM 936 C C . VAL A 1 125 ? 0.846 13.703 12.685 1.00 98.31 125 VAL A C 1
ATOM 938 O O . VAL A 1 125 ? 1.237 13.917 11.546 1.00 98.31 125 VAL A O 1
ATOM 941 N N . LEU A 1 126 ? 0.722 12.460 13.167 1.00 98.38 126 LEU A N 1
ATOM 942 C CA . LEU A 1 126 ? 1.150 11.294 12.388 1.00 98.38 126 LEU A CA 1
ATOM 943 C C . LEU A 1 126 ? 0.380 11.167 11.062 1.00 98.38 126 LEU A C 1
ATOM 945 O O . LEU A 1 126 ? 0.975 10.861 10.029 1.00 98.38 126 LEU A O 1
ATOM 949 N N . MET A 1 127 ? -0.930 11.427 11.070 1.00 98.38 127 MET A N 1
ATOM 950 C CA . MET A 1 127 ? -1.765 11.419 9.866 1.00 98.38 127 MET A CA 1
ATOM 951 C C . MET A 1 127 ? -1.277 12.445 8.841 1.00 98.38 127 MET A C 1
ATOM 953 O O . MET A 1 127 ? -1.049 12.080 7.687 1.00 98.38 127 MET A O 1
ATOM 957 N N . SER A 1 128 ? -1.120 13.705 9.256 1.00 98.25 128 SER A N 1
ATOM 958 C CA . SER A 1 128 ? -0.862 14.819 8.346 1.00 98.25 128 SER A CA 1
ATOM 959 C C . SER A 1 128 ? 0.592 14.893 7.881 1.00 98.25 128 SER A C 1
ATOM 961 O O . SER A 1 128 ? 0.846 15.399 6.789 1.00 98.25 128 SER A O 1
ATOM 963 N N . THR A 1 129 ? 1.548 14.392 8.674 1.00 98.31 129 THR A N 1
ATOM 964 C CA . THR A 1 129 ? 2.981 14.466 8.347 1.00 98.31 129 THR A CA 1
ATOM 965 C C . THR A 1 129 ? 3.556 13.192 7.747 1.00 98.31 129 THR A C 1
ATOM 967 O O . THR A 1 129 ? 4.614 13.280 7.132 1.00 98.31 129 THR A O 1
ATOM 970 N N . SER A 1 130 ? 2.923 12.023 7.895 1.00 97.56 130 SER A N 1
ATOM 971 C CA . SER A 1 130 ? 3.509 10.754 7.426 1.00 97.56 130 SER A CA 1
ATOM 972 C C . SER A 1 130 ? 3.793 10.746 5.925 1.00 97.56 130 SER A C 1
ATOM 974 O O . SER A 1 130 ? 4.945 10.584 5.546 1.00 97.56 130 SER A O 1
ATOM 976 N N . ASN A 1 131 ? 2.791 11.001 5.078 1.00 96.56 131 ASN A N 1
ATOM 977 C CA . ASN A 1 131 ? 2.968 10.991 3.618 1.00 96.56 131 ASN A CA 1
ATOM 978 C C . ASN A 1 131 ? 3.698 12.228 3.075 1.00 96.56 131 ASN A C 1
ATOM 980 O O . ASN A 1 131 ? 4.382 12.128 2.064 1.00 96.56 131 ASN A O 1
ATOM 984 N N . ILE A 1 132 ? 3.544 13.394 3.716 1.00 96.62 132 ILE A N 1
ATOM 985 C CA . ILE A 1 132 ? 4.138 14.641 3.212 1.00 96.62 132 ILE A CA 1
ATOM 986 C C . ILE A 1 132 ? 5.571 14.808 3.707 1.00 96.62 132 ILE A C 1
ATOM 988 O O . ILE A 1 132 ? 6.441 15.121 2.912 1.00 96.62 132 ILE A O 1
ATOM 992 N N . LEU A 1 133 ? 5.842 14.616 4.998 1.00 96.81 133 LEU A N 1
ATOM 993 C CA . LEU A 1 133 ? 7.151 14.902 5.587 1.00 96.81 133 LEU A CA 1
ATOM 994 C C . LEU A 1 133 ? 7.940 13.618 5.841 1.00 96.81 133 LEU A C 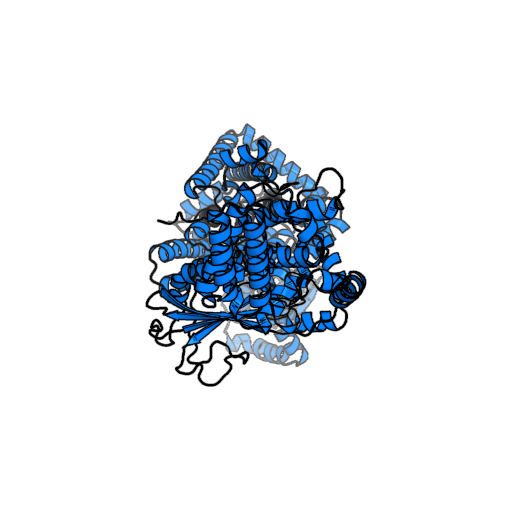1
ATOM 996 O O . LEU A 1 133 ? 8.975 13.423 5.212 1.00 96.81 133 LEU A O 1
ATOM 1000 N N . PHE A 1 134 ? 7.474 12.740 6.736 1.00 96.62 134 PHE A N 1
ATOM 1001 C CA . PHE A 1 134 ? 8.283 11.605 7.192 1.00 96.62 134 PHE A CA 1
ATOM 1002 C C . PHE A 1 134 ? 8.689 10.695 6.036 1.00 96.62 134 PHE A C 1
ATOM 1004 O O . PHE A 1 134 ? 9.876 10.503 5.812 1.00 96.62 134 PHE A O 1
ATOM 1011 N N . ASP A 1 135 ? 7.740 10.197 5.255 1.00 94.88 135 ASP A N 1
ATOM 1012 C CA . ASP A 1 135 ? 8.026 9.247 4.185 1.00 94.88 135 ASP A CA 1
ATOM 1013 C C . ASP A 1 135 ? 8.795 9.860 3.007 1.00 94.88 135 ASP A C 1
ATOM 1015 O O . ASP A 1 135 ? 9.553 9.149 2.346 1.00 94.88 135 ASP A O 1
ATOM 1019 N N . ASN A 1 136 ? 8.619 11.156 2.736 1.00 92.88 136 ASN A N 1
ATOM 1020 C CA . ASN A 1 136 ? 9.382 11.855 1.701 1.00 92.88 136 ASN A CA 1
ATOM 1021 C C . ASN A 1 136 ? 10.844 12.040 2.127 1.00 92.88 136 ASN A C 1
ATOM 1023 O O . ASN A 1 136 ? 11.739 11.773 1.331 1.00 92.88 136 ASN A O 1
ATOM 1027 N N . TYR A 1 137 ? 11.098 12.447 3.375 1.00 93.25 137 TYR A N 1
ATOM 1028 C CA . TYR A 1 137 ? 12.465 12.620 3.881 1.00 93.25 137 TYR A CA 1
ATOM 1029 C C . TYR A 1 137 ? 13.167 11.295 4.193 1.00 93.25 137 TYR A C 1
ATOM 1031 O O . TYR A 1 137 ? 14.376 11.203 4.023 1.00 93.25 137 TYR A O 1
ATOM 1039 N N . LEU A 1 138 ? 12.424 10.268 4.611 1.00 91.94 138 LEU A N 1
ATOM 1040 C CA . LEU A 1 138 ? 12.957 8.923 4.845 1.00 91.94 138 LEU A CA 1
ATOM 1041 C C . LEU A 1 138 ? 13.130 8.117 3.546 1.00 91.94 138 LEU A C 1
ATOM 1043 O O . LEU A 1 138 ? 13.679 7.021 3.588 1.00 91.94 138 LEU A O 1
ATOM 1047 N N . GLY A 1 139 ? 12.607 8.594 2.408 1.00 88.62 139 GLY A N 1
ATOM 1048 C CA . GLY A 1 139 ? 12.557 7.811 1.168 1.00 88.62 139 GLY A CA 1
ATOM 1049 C C . GLY A 1 139 ? 11.730 6.525 1.296 1.00 88.62 139 GLY A C 1
ATOM 1050 O O . GLY A 1 139 ? 11.961 5.568 0.568 1.00 88.62 139 GLY A O 1
ATOM 1051 N N . ALA A 1 140 ? 10.776 6.495 2.231 1.00 90.81 140 ALA A N 1
ATOM 1052 C CA . ALA A 1 140 ? 9.991 5.317 2.608 1.00 90.81 140 ALA A CA 1
ATOM 1053 C C . ALA A 1 140 ? 8.521 5.428 2.167 1.00 90.81 140 ALA A C 1
ATOM 1055 O O . ALA A 1 140 ? 7.633 4.822 2.763 1.00 90.81 140 ALA A O 1
ATOM 1056 N N . SER A 1 141 ? 8.262 6.241 1.146 1.00 90.56 141 SER A N 1
ATOM 1057 C CA . SER A 1 141 ? 6.941 6.531 0.588 1.00 90.56 141 SER A CA 1
ATOM 1058 C C . SER A 1 141 ? 6.294 5.290 -0.020 1.00 90.56 141 SER A C 1
ATOM 1060 O O . SER A 1 141 ? 6.775 4.744 -1.009 1.00 90.56 141 SER A O 1
ATOM 1062 N N . THR A 1 142 ? 5.179 4.838 0.563 1.00 92.94 142 THR A N 1
ATOM 1063 C CA . THR A 1 142 ? 4.429 3.671 0.074 1.00 92.94 142 THR A CA 1
ATOM 1064 C C . THR A 1 142 ? 2.928 3.933 0.043 1.00 92.94 142 THR A C 1
ATOM 1066 O O . THR A 1 142 ? 2.401 4.772 0.772 1.00 92.94 142 THR A O 1
ATOM 1069 N N . LEU A 1 143 ? 2.200 3.152 -0.759 1.00 94.12 143 LEU A N 1
ATOM 1070 C CA . LEU A 1 143 ? 0.735 3.168 -0.740 1.00 94.12 143 LEU A CA 1
ATOM 1071 C C . LEU A 1 143 ? 0.174 2.794 0.647 1.00 94.12 143 LEU A C 1
ATOM 1073 O O . LEU A 1 143 ? -0.860 3.310 1.066 1.00 94.12 143 LEU A O 1
ATOM 1077 N N . GLY A 1 144 ? 0.883 1.953 1.409 1.00 96.25 144 GLY A N 1
ATOM 1078 C CA . GLY A 1 144 ? 0.475 1.572 2.761 1.00 96.25 144 GLY A CA 1
ATOM 1079 C C . GLY A 1 144 ? 0.370 2.761 3.721 1.00 96.25 144 GLY A C 1
ATOM 1080 O O . GLY A 1 144 ? -0.546 2.801 4.538 1.00 96.25 144 GLY A O 1
ATOM 1081 N N . THR A 1 145 ? 1.243 3.768 3.614 1.00 96.31 145 THR A N 1
ATOM 1082 C CA . THR A 1 145 ? 1.164 4.979 4.461 1.00 96.31 145 THR A CA 1
ATOM 1083 C C . THR A 1 145 ? 0.037 5.913 4.071 1.00 96.31 145 THR A C 1
ATOM 1085 O O . THR A 1 145 ? -0.521 6.584 4.940 1.00 96.31 145 THR A O 1
ATOM 1088 N N . MET A 1 146 ? -0.358 5.920 2.800 1.00 97.50 146 MET A N 1
ATOM 1089 C CA . MET A 1 146 ? -1.558 6.635 2.377 1.00 97.50 146 MET A CA 1
ATOM 1090 C C . MET A 1 146 ? -2.786 6.041 3.068 1.00 97.50 146 MET A C 1
ATOM 1092 O O . MET A 1 146 ? -3.532 6.756 3.739 1.00 97.50 146 MET A O 1
ATOM 1096 N N . VAL A 1 147 ? -2.942 4.714 3.006 1.00 98.25 147 VAL A N 1
ATOM 1097 C CA . VAL A 1 147 ? -4.046 4.013 3.682 1.00 98.25 147 VAL A CA 1
ATOM 1098 C C . VAL A 1 147 ? -3.953 4.161 5.203 1.00 98.25 147 VAL A C 1
ATOM 1100 O O . VAL A 1 147 ? -4.979 4.343 5.859 1.00 98.25 147 VAL A O 1
ATOM 1103 N N . MET A 1 148 ? -2.748 4.183 5.781 1.00 98.44 148 MET A N 1
ATOM 1104 C CA . MET A 1 148 ? -2.549 4.507 7.197 1.00 98.44 148 MET A CA 1
ATOM 1105 C C . MET A 1 148 ? -3.088 5.906 7.544 1.00 98.44 148 MET A C 1
ATOM 1107 O O . MET A 1 148 ? -3.829 6.030 8.518 1.00 98.44 148 MET A O 1
ATOM 1111 N N . SER A 1 149 ? -2.796 6.952 6.762 1.00 98.56 149 SER A N 1
ATOM 1112 C CA . SER A 1 149 ? -3.369 8.290 6.998 1.00 98.56 149 SER A CA 1
ATOM 1113 C C . SER A 1 149 ? -4.889 8.306 6.852 1.00 98.56 149 SER A C 1
ATOM 1115 O O . SER A 1 149 ? -5.565 8.929 7.669 1.00 98.56 149 SER A O 1
ATOM 1117 N N . ILE A 1 150 ? -5.452 7.562 5.897 1.00 98.69 150 ILE A N 1
ATOM 1118 C CA . ILE A 1 150 ? -6.910 7.394 5.772 1.00 98.69 150 ILE A CA 1
ATOM 1119 C C . ILE A 1 150 ? -7.486 6.722 7.031 1.00 98.69 150 ILE A C 1
ATOM 1121 O O . ILE A 1 150 ? -8.518 7.148 7.556 1.00 98.69 150 ILE A O 1
ATOM 1125 N N . CYS A 1 151 ? -6.805 5.709 7.570 1.00 98.62 151 CYS A N 1
ATOM 1126 C CA . CYS A 1 151 ? -7.190 5.065 8.824 1.00 98.62 151 CYS A CA 1
ATOM 1127 C C . CYS A 1 151 ? -7.162 6.052 10.000 1.00 98.62 151 CYS A C 1
ATOM 1129 O O . CYS A 1 151 ? -8.119 6.137 10.773 1.00 98.62 151 CYS A O 1
ATOM 1131 N N . LEU A 1 152 ? -6.083 6.827 10.126 1.00 98.56 152 LEU A N 1
ATOM 1132 C CA . LEU A 1 152 ? -5.916 7.817 11.190 1.00 98.56 152 LEU A CA 1
ATOM 1133 C C . LEU A 1 152 ? -6.928 8.966 11.079 1.00 98.56 152 LEU A C 1
ATOM 1135 O O . LEU A 1 152 ? -7.414 9.437 12.106 1.00 98.56 152 LEU A O 1
ATOM 1139 N N . LEU A 1 153 ? -7.339 9.348 9.866 1.00 98.56 153 LEU A N 1
ATOM 1140 C CA . LEU A 1 153 ? -8.435 10.294 9.636 1.00 98.56 153 LEU A CA 1
ATOM 1141 C C . LEU A 1 153 ? -9.749 9.798 10.257 1.00 98.56 153 LEU A C 1
ATOM 1143 O O . LEU A 1 153 ? -10.448 10.573 10.916 1.00 98.56 153 LEU A O 1
ATOM 1147 N N . VAL A 1 154 ? -10.071 8.507 10.105 1.00 98.44 154 VAL A N 1
ATOM 1148 C CA . VAL A 1 154 ? -11.252 7.908 10.753 1.00 98.44 154 VAL A CA 1
ATOM 1149 C C . VAL A 1 154 ? -11.120 7.978 12.274 1.00 98.44 154 VAL A C 1
ATOM 1151 O O . VAL A 1 154 ? -12.069 8.388 12.939 1.00 98.44 154 VAL A O 1
ATOM 1154 N N . VAL A 1 155 ? -9.953 7.639 12.835 1.00 98.00 155 VAL A N 1
ATOM 1155 C CA . VAL A 1 155 ? -9.702 7.709 14.290 1.00 98.00 155 VAL A CA 1
ATOM 1156 C C . VAL A 1 155 ? -9.847 9.141 14.817 1.00 98.00 155 VAL A C 1
ATOM 1158 O O . VAL A 1 155 ? -10.450 9.350 15.871 1.00 98.00 155 VAL A O 1
ATOM 1161 N N . LEU A 1 156 ? -9.332 10.130 14.085 1.00 97.31 156 LEU A N 1
ATOM 1162 C CA . LEU A 1 156 ? -9.369 11.542 14.463 1.00 97.31 156 LEU A CA 1
ATOM 1163 C C . LEU A 1 156 ? -10.796 12.109 14.438 1.00 97.31 156 LEU A C 1
ATOM 1165 O O . LEU A 1 156 ? -11.211 12.816 15.360 1.00 97.31 156 LEU A O 1
ATOM 1169 N N . LEU A 1 157 ? -11.564 11.787 13.393 1.00 96.94 157 LEU A N 1
ATOM 1170 C CA . LEU A 1 157 ? -12.952 12.226 13.263 1.00 96.94 157 LEU A CA 1
ATOM 1171 C C . LEU A 1 157 ? -13.900 11.458 14.194 1.00 96.94 157 LEU A C 1
ATOM 1173 O O . LEU A 1 157 ? -14.881 12.052 14.635 1.00 96.94 157 LEU A O 1
ATOM 1177 N N . ALA A 1 158 ? -13.630 10.186 14.510 1.00 95.06 158 ALA A N 1
ATOM 1178 C CA . ALA A 1 158 ? -14.478 9.309 15.325 1.00 95.06 158 ALA A CA 1
ATOM 1179 C C . ALA A 1 158 ? -14.012 9.187 16.793 1.00 95.06 158 ALA A C 1
ATOM 1181 O O . ALA A 1 158 ? -14.080 8.121 17.397 1.00 95.06 158 ALA A O 1
ATOM 1182 N N . PRO A 1 159 ? -13.720 10.325 17.424 1.00 89.81 159 PRO A N 1
ATOM 1183 C CA . PRO A 1 159 ? -12.652 10.541 18.412 1.00 89.81 159 PRO A CA 1
ATOM 1184 C C . PRO A 1 159 ? -12.175 9.267 19.130 1.00 89.81 159 PRO A C 1
ATOM 1186 O O . PRO A 1 159 ? -12.705 8.887 20.177 1.00 89.81 159 PRO A O 1
ATOM 1189 N N . GLY A 1 160 ? -11.148 8.625 18.574 1.00 91.75 160 GLY A N 1
ATOM 1190 C CA . GLY A 1 160 ? -10.476 7.506 19.225 1.00 91.75 160 GLY A CA 1
ATOM 1191 C C . GLY A 1 160 ? -9.734 7.931 20.496 1.00 91.75 160 GLY A C 1
ATOM 1192 O O . GLY A 1 160 ? -9.348 9.085 20.679 1.00 91.75 160 GLY A O 1
ATOM 1193 N N . GLY A 1 161 ? -9.515 6.974 21.386 1.00 93.19 161 GLY A N 1
ATOM 1194 C CA . GLY A 1 161 ? -8.836 7.137 22.665 1.00 93.19 161 GLY A CA 1
ATOM 1195 C C . GLY A 1 161 ? -9.760 7.495 23.833 1.00 93.19 161 GLY A C 1
ATOM 1196 O O . GLY A 1 161 ? -9.283 8.039 24.834 1.00 93.19 161 GLY A O 1
ATOM 1197 N N . LEU A 1 162 ? -11.062 7.214 23.738 1.00 91.62 162 LEU A N 1
ATOM 1198 C CA . LEU A 1 162 ? -12.035 7.560 24.785 1.00 91.62 162 LEU A CA 1
ATOM 1199 C C . LEU A 1 162 ? -12.386 6.409 25.732 1.00 91.62 162 LEU A C 1
ATOM 1201 O O . LEU A 1 162 ? -12.885 6.671 26.825 1.00 91.62 162 LEU A O 1
ATOM 1205 N N . THR A 1 163 ? -12.135 5.155 25.345 1.00 92.31 163 THR A N 1
ATOM 1206 C CA . THR A 1 163 ? -12.510 3.984 26.155 1.00 92.31 163 THR A CA 1
ATOM 1207 C C . THR A 1 163 ? -11.309 3.121 26.540 1.00 92.31 163 THR A C 1
ATOM 1209 O O . THR A 1 163 ? -11.136 2.787 27.715 1.00 92.31 163 THR A O 1
ATOM 1212 N N . LEU A 1 164 ? -10.453 2.780 25.577 1.00 93.50 164 LEU A N 1
ATOM 1213 C CA . LEU A 1 164 ? -9.270 1.942 25.751 1.00 93.50 164 LEU A CA 1
ATOM 1214 C C . LEU A 1 164 ? -8.046 2.777 25.395 1.00 93.50 164 LEU A C 1
ATOM 1216 O O . LEU A 1 164 ? -7.586 2.736 24.261 1.00 93.50 164 LEU A O 1
ATOM 1220 N N . SER A 1 165 ? -7.549 3.581 26.332 1.00 95.94 165 SER A N 1
ATOM 1221 C CA . SER A 1 165 ? -6.394 4.456 26.106 1.00 95.94 165 SER A CA 1
ATOM 1222 C C . SER A 1 165 ? -5.718 4.874 27.404 1.00 95.94 165 SER A C 1
ATOM 1224 O O . SER A 1 165 ? -6.358 4.921 28.464 1.00 95.94 165 SER A O 1
ATOM 1226 N N . LEU A 1 166 ? -4.442 5.245 27.301 1.00 96.50 166 LEU A N 1
ATOM 1227 C CA . LEU A 1 166 ? -3.716 5.882 28.394 1.00 96.50 166 LEU A CA 1
ATOM 1228 C C . LEU A 1 166 ? -4.336 7.239 28.762 1.00 96.50 166 LEU A C 1
ATOM 1230 O O . LEU A 1 166 ? -4.459 7.541 29.945 1.00 96.50 166 LEU A O 1
ATOM 1234 N N . ASP A 1 167 ? -4.833 8.003 27.785 1.00 95.94 167 ASP A N 1
ATOM 1235 C CA . ASP A 1 167 ? -5.552 9.261 28.022 1.00 95.94 167 ASP A CA 1
ATOM 1236 C C . ASP A 1 167 ? -6.741 9.081 28.972 1.00 95.94 167 ASP A C 1
ATOM 1238 O O . ASP A 1 167 ? -6.989 9.925 29.826 1.00 95.94 167 ASP A O 1
ATOM 1242 N N . THR A 1 168 ? -7.480 7.973 28.864 1.00 93.44 168 THR A N 1
ATOM 1243 C CA . THR A 1 168 ? -8.624 7.701 29.752 1.00 93.44 168 THR A CA 1
ATOM 1244 C C . THR A 1 168 ? -8.176 7.401 31.174 1.00 93.44 168 THR A C 1
ATOM 1246 O O . THR A 1 168 ? -8.813 7.860 32.119 1.00 93.44 168 THR A O 1
ATOM 1249 N N . ALA A 1 169 ? -7.067 6.680 31.337 1.00 93.25 169 ALA A N 1
ATOM 1250 C CA . ALA A 1 169 ? -6.486 6.434 32.653 1.00 93.25 169 ALA A CA 1
ATOM 1251 C C . ALA A 1 169 ? -5.937 7.730 33.280 1.00 93.25 169 ALA A C 1
ATOM 1253 O O . ALA A 1 169 ? -6.142 7.989 34.466 1.00 93.25 169 ALA A O 1
ATOM 1254 N N . LEU A 1 170 ? -5.292 8.574 32.470 1.00 95.06 170 LEU A N 1
ATOM 1255 C CA . LEU A 1 170 ? -4.670 9.826 32.901 1.00 95.06 170 LEU A CA 1
ATOM 1256 C C . LEU A 1 170 ? -5.654 10.995 33.036 1.00 95.06 170 LEU A C 1
ATOM 1258 O O . LEU A 1 170 ? -5.323 11.971 33.712 1.00 95.06 170 LEU A O 1
ATOM 1262 N N . ALA A 1 171 ? -6.864 10.909 32.476 1.00 93.06 171 ALA A N 1
ATOM 1263 C CA . ALA A 1 171 ? -7.892 11.947 32.600 1.00 93.06 171 ALA A CA 1
ATOM 1264 C C . ALA A 1 171 ? -8.286 12.226 34.063 1.00 93.06 171 ALA A C 1
ATOM 1266 O O . ALA A 1 171 ? -8.709 13.336 34.375 1.00 93.06 171 ALA A O 1
ATOM 1267 N N . ASN A 1 172 ? -8.090 11.254 34.960 1.00 89.31 172 ASN A N 1
ATOM 1268 C CA . ASN A 1 172 ? -8.328 11.406 36.399 1.00 89.31 172 ASN A CA 1
ATOM 1269 C C . ASN A 1 172 ? -7.063 11.814 37.192 1.00 89.31 172 ASN A C 1
ATOM 1271 O O . ASN A 1 172 ? -7.133 12.002 38.405 1.00 89.31 172 ASN A O 1
ATOM 1275 N N . SER A 1 173 ? -5.902 11.950 36.535 1.00 89.88 173 SER A N 1
ATOM 1276 C CA . SER A 1 173 ? -4.612 12.277 37.170 1.00 89.88 173 SER A CA 1
ATOM 1277 C C . SER A 1 173 ? -4.340 13.790 37.201 1.00 89.88 173 SER A C 1
ATOM 1279 O O . SER A 1 173 ? -4.689 14.522 36.274 1.00 89.88 173 SER A O 1
ATOM 1281 N N . ARG A 1 174 ? -3.719 14.303 38.273 1.00 83.19 174 ARG A N 1
ATOM 1282 C CA . ARG A 1 174 ? -3.696 15.754 38.547 1.00 83.19 174 ARG A CA 1
ATOM 1283 C C . ARG A 1 174 ? -2.680 16.636 37.789 1.00 83.19 174 ARG A C 1
ATOM 1285 O O . ARG A 1 174 ? -2.969 17.825 37.750 1.00 83.19 174 ARG A O 1
ATOM 1292 N N . PRO A 1 175 ? -1.605 16.176 37.113 1.00 88.75 175 PRO A N 1
ATOM 1293 C CA . PRO A 1 175 ? -0.872 17.090 36.226 1.00 88.75 175 PRO A CA 1
ATOM 1294 C C . PRO A 1 175 ? -1.373 17.072 34.771 1.00 88.75 175 PRO A C 1
ATOM 1296 O O . PRO A 1 175 ? -1.433 18.120 34.139 1.00 88.75 175 PRO A O 1
ATOM 1299 N N . LEU A 1 176 ? -1.763 15.911 34.229 1.00 92.62 176 LEU A N 1
ATOM 1300 C CA . LEU A 1 176 ? -2.044 15.759 32.789 1.00 92.62 176 LEU A CA 1
ATOM 1301 C C . LEU A 1 176 ? -3.532 15.841 32.418 1.00 92.62 176 LEU A C 1
ATOM 1303 O O . LEU A 1 176 ? -3.859 15.988 31.238 1.00 92.62 176 LEU A O 1
ATOM 1307 N N . SER A 1 177 ? -4.444 15.776 33.396 1.00 94.44 177 SER A N 1
ATOM 1308 C CA . SER A 1 177 ? -5.891 15.812 33.130 1.00 94.44 177 SER A CA 1
ATOM 1309 C C . SER A 1 177 ? -6.332 17.061 32.374 1.00 94.44 177 SER A C 1
ATOM 1311 O O . SER A 1 177 ? -7.156 16.945 31.473 1.00 94.44 177 SER A O 1
ATOM 1313 N N . SER A 1 178 ? -5.778 18.239 32.675 1.00 95.31 178 SER A N 1
ATOM 1314 C CA . SER A 1 178 ? -6.156 19.495 32.012 1.00 95.31 178 SER A CA 1
ATOM 1315 C C . SER A 1 178 ? -5.869 19.463 30.507 1.00 95.31 178 SER A C 1
ATOM 1317 O O . SER A 1 178 ? -6.754 19.779 29.709 1.00 95.31 178 SER A O 1
ATOM 1319 N N . VAL A 1 179 ? -4.675 19.007 30.116 1.00 95.62 179 VAL A N 1
ATOM 1320 C CA . VAL A 1 179 ? -4.252 18.870 28.713 1.00 95.62 179 VAL A CA 1
ATOM 1321 C C . VAL A 1 179 ? -5.098 17.820 27.995 1.00 95.62 179 VAL A C 1
ATOM 1323 O O . VAL A 1 179 ? -5.616 18.082 26.909 1.00 95.62 179 VAL A O 1
ATOM 1326 N N . ILE A 1 180 ? -5.310 16.656 28.616 1.00 95.38 180 ILE A N 1
ATOM 1327 C CA . ILE A 1 180 ? -6.115 15.572 28.033 1.00 95.38 180 ILE A CA 1
ATOM 1328 C C . ILE A 1 180 ? -7.572 16.008 27.847 1.00 95.38 180 ILE A C 1
ATOM 1330 O O . ILE A 1 180 ? -8.158 15.792 26.785 1.00 95.38 180 ILE A O 1
ATOM 1334 N N . VAL A 1 181 ? -8.169 16.651 28.855 1.00 93.56 181 VAL A N 1
ATOM 1335 C CA . VAL A 1 181 ? -9.541 17.172 28.780 1.00 93.56 181 VAL A CA 1
ATOM 1336 C C . VAL A 1 181 ? -9.646 18.253 27.705 1.00 93.56 181 VAL A C 1
ATOM 1338 O O . VAL A 1 181 ? -10.627 18.270 26.962 1.00 93.56 181 VAL A O 1
ATOM 1341 N N . TRP A 1 182 ? -8.643 19.123 27.565 1.00 95.06 182 TRP A N 1
ATOM 1342 C CA . TRP A 1 182 ? -8.606 20.130 26.505 1.00 95.06 182 TRP A CA 1
ATOM 1343 C C . TRP A 1 182 ? -8.533 19.505 25.101 1.00 95.06 182 TRP A C 1
ATOM 1345 O O . TRP A 1 182 ? -9.359 19.838 24.250 1.00 95.06 182 TRP A O 1
ATOM 1355 N N . LEU A 1 183 ? -7.647 18.528 24.876 1.00 95.00 183 LEU A N 1
ATOM 1356 C CA . LEU A 1 183 ? -7.563 17.794 23.603 1.00 95.00 183 LEU A CA 1
ATOM 1357 C C . LEU A 1 183 ? -8.875 17.062 23.266 1.00 95.00 183 LEU A C 1
ATOM 1359 O O . LEU A 1 183 ? -9.334 17.074 22.118 1.00 95.00 183 LEU A O 1
ATOM 1363 N N . ARG A 1 184 ? -9.532 16.470 24.274 1.00 92.25 184 ARG A N 1
ATOM 1364 C CA . ARG A 1 184 ? -10.860 15.849 24.121 1.00 92.25 184 ARG A CA 1
ATOM 1365 C C . ARG A 1 184 ? -11.935 16.872 23.757 1.00 92.25 184 ARG A C 1
ATOM 1367 O O . ARG A 1 184 ? -12.783 16.580 22.918 1.00 92.25 184 ARG A O 1
ATOM 1374 N N . ARG A 1 185 ? -11.888 18.082 24.326 1.00 91.62 185 ARG A N 1
ATOM 1375 C CA . ARG A 1 185 ? -12.814 19.176 23.977 1.00 91.62 185 ARG A CA 1
ATOM 1376 C C . ARG A 1 185 ? -12.634 19.658 22.538 1.00 91.62 185 ARG A C 1
ATOM 1378 O O . ARG A 1 185 ? -13.641 19.912 21.884 1.00 91.62 185 ARG A O 1
ATOM 1385 N N . ILE A 1 186 ? -11.395 19.751 22.042 1.00 90.25 186 ILE A N 1
ATOM 1386 C CA . ILE A 1 186 ? -11.123 20.086 20.630 1.00 90.25 186 ILE A CA 1
ATOM 1387 C C . ILE A 1 186 ? -11.754 19.042 19.715 1.00 90.25 186 ILE A C 1
ATOM 1389 O O . ILE A 1 186 ? -12.476 19.383 18.774 1.00 90.25 186 ILE A O 1
ATOM 1393 N N . SER A 1 187 ? -11.518 17.769 20.041 1.00 88.75 187 SER A N 1
ATOM 1394 C CA . SER A 1 187 ? -12.105 16.659 19.304 1.00 88.75 187 SER A CA 1
ATOM 1395 C C . SER A 1 187 ? -13.623 16.771 19.328 1.00 88.75 187 SER A C 1
ATOM 1397 O O . SER A 1 187 ? -14.236 16.658 18.279 1.00 88.75 187 SER A O 1
ATOM 1399 N N . GLY A 1 188 ? -14.239 17.080 20.467 1.00 88.31 188 GLY A N 1
ATOM 1400 C CA . GLY A 1 188 ? -15.680 17.299 20.589 1.00 88.31 188 GLY A CA 1
ATOM 1401 C C . GLY A 1 188 ? -16.435 16.112 21.174 1.00 88.31 188 GLY A C 1
ATOM 1402 O O . GLY A 1 188 ? -15.826 15.073 21.435 1.00 88.31 188 GLY A O 1
ATOM 1403 N N . PRO A 1 189 ? -17.759 16.247 21.372 1.00 89.38 189 PRO A N 1
ATOM 1404 C CA . PRO A 1 189 ? -18.572 15.199 21.969 1.00 89.38 189 PRO A CA 1
ATOM 1405 C C . PRO A 1 189 ? -18.656 13.963 21.071 1.00 89.38 189 PRO A C 1
ATOM 1407 O O . PRO A 1 189 ? -18.426 14.004 19.854 1.00 89.38 189 PRO A O 1
ATOM 1410 N N . VAL A 1 190 ? -18.986 12.847 21.709 1.00 90.50 190 VAL A N 1
ATOM 1411 C CA . VAL A 1 190 ? -19.232 11.570 21.049 1.00 90.50 190 VAL A CA 1
ATOM 1412 C C . VAL A 1 190 ? -20.672 11.549 20.553 1.00 90.50 190 VAL A C 1
ATOM 1414 O O . VAL A 1 190 ? -21.583 11.868 21.305 1.00 90.50 190 VAL A O 1
ATOM 1417 N N . HIS A 1 191 ? -20.886 11.157 19.298 1.00 92.88 191 HIS A N 1
ATOM 1418 C CA . HIS A 1 191 ? -22.225 11.008 18.734 1.00 92.88 191 HIS A CA 1
ATOM 1419 C C . HIS A 1 191 ? -22.216 9.971 17.603 1.00 92.88 191 HIS A C 1
ATOM 1421 O O . HIS A 1 191 ? -21.243 9.882 16.851 1.00 92.88 191 HIS A O 1
ATOM 1427 N N . ALA A 1 192 ? -23.308 9.219 17.434 1.00 93.38 192 ALA A N 1
ATOM 1428 C CA . ALA A 1 192 ? -23.410 8.191 16.393 1.00 93.38 192 ALA A CA 1
ATOM 1429 C C . ALA A 1 192 ? -23.254 8.777 14.974 1.00 93.38 192 ALA A C 1
ATOM 1431 O O . ALA A 1 192 ? -22.498 8.246 14.165 1.00 93.38 192 ALA A O 1
ATOM 1432 N N . ASP A 1 193 ? -23.899 9.920 14.692 1.00 95.12 193 ASP A N 1
ATOM 1433 C CA . ASP A 1 193 ? -23.761 10.640 13.406 1.00 95.12 193 ASP A CA 1
ATOM 1434 C C . ASP A 1 193 ? -22.297 10.903 13.059 1.00 95.12 193 ASP A C 1
ATOM 1436 O O . ASP A 1 193 ? -21.876 10.689 11.928 1.00 95.12 193 ASP A O 1
ATOM 1440 N N . ARG A 1 194 ? -21.505 11.323 14.046 1.00 94.81 194 ARG A N 1
ATOM 1441 C CA . ARG A 1 194 ? -20.102 11.662 13.848 1.00 94.81 194 ARG A CA 1
ATOM 1442 C C . ARG A 1 194 ? -19.267 10.445 13.453 1.00 94.81 194 ARG A C 1
ATOM 1444 O O . ARG A 1 194 ? -18.406 10.569 12.590 1.00 94.81 194 ARG A O 1
ATOM 1451 N N . ILE A 1 195 ? -19.548 9.275 14.028 1.00 95.94 195 ILE A N 1
ATOM 1452 C CA . ILE A 1 195 ? -18.891 8.018 13.644 1.00 95.94 195 ILE A CA 1
ATOM 1453 C C . ILE A 1 195 ? -19.225 7.657 12.191 1.00 95.94 195 ILE A C 1
ATOM 1455 O O . ILE A 1 195 ? -18.332 7.275 11.437 1.00 95.94 195 ILE A O 1
ATOM 1459 N N . ILE A 1 196 ? -20.485 7.817 11.767 1.00 97.25 196 ILE A N 1
ATOM 1460 C CA . ILE A 1 196 ? -20.876 7.599 10.364 1.00 97.25 196 ILE A CA 1
ATOM 1461 C C . ILE A 1 196 ? -20.134 8.568 9.444 1.00 97.25 196 ILE A C 1
ATOM 1463 O O . ILE A 1 196 ? -19.567 8.135 8.444 1.00 97.25 196 ILE A O 1
ATOM 1467 N N . ILE A 1 197 ? -20.102 9.858 9.788 1.00 97.81 197 ILE A N 1
ATOM 1468 C CA . ILE A 1 197 ? -19.381 10.868 9.006 1.00 97.81 197 ILE A CA 1
ATOM 1469 C C . ILE A 1 197 ? -17.892 10.536 8.918 1.00 97.81 197 ILE A C 1
ATOM 1471 O O . ILE A 1 197 ? -17.340 10.573 7.827 1.00 97.81 197 ILE A O 1
ATOM 1475 N N . ALA A 1 198 ? -17.253 10.138 10.018 1.00 97.81 198 ALA A N 1
ATOM 1476 C CA . ALA A 1 198 ? -15.849 9.740 10.018 1.00 97.81 198 ALA A CA 1
ATOM 1477 C C . ALA A 1 198 ? -15.575 8.572 9.057 1.00 97.81 198 ALA A C 1
ATOM 1479 O O . ALA A 1 198 ? -14.646 8.641 8.252 1.00 97.81 198 ALA A O 1
ATOM 1480 N N . LYS A 1 199 ? -16.419 7.530 9.090 1.00 98.19 199 LYS A N 1
ATOM 1481 C CA . LYS A 1 199 ? -16.343 6.390 8.163 1.00 98.19 199 LYS A CA 1
ATOM 1482 C C . LYS A 1 199 ? -16.538 6.827 6.706 1.00 98.19 199 LYS A C 1
ATOM 1484 O O . LYS A 1 199 ? -15.781 6.393 5.843 1.00 98.19 199 LYS A O 1
ATOM 1489 N N . LEU A 1 200 ? -17.508 7.704 6.429 1.00 98.50 200 LEU A N 1
ATOM 1490 C CA . LEU A 1 200 ? -17.742 8.250 5.086 1.00 98.50 200 LEU A CA 1
ATOM 1491 C C . LEU A 1 200 ? -16.574 9.113 4.595 1.00 98.50 200 LEU A C 1
ATOM 1493 O O . LEU A 1 200 ? -16.218 9.020 3.428 1.00 98.50 200 LEU A O 1
ATOM 1497 N N . CYS A 1 201 ? -15.955 9.914 5.465 1.00 98.62 201 CYS A N 1
ATOM 1498 C CA . CYS A 1 201 ? -14.770 10.706 5.136 1.00 98.62 201 CYS A CA 1
ATOM 1499 C C . CYS A 1 201 ? -13.566 9.817 4.807 1.00 98.62 201 CYS A C 1
ATOM 1501 O O . CYS A 1 201 ? -12.909 10.045 3.795 1.00 98.62 201 CYS A O 1
ATOM 1503 N N . GLY A 1 202 ? -13.313 8.775 5.608 1.00 98.56 202 GLY A N 1
ATOM 1504 C CA . GLY A 1 202 ? -12.285 7.781 5.290 1.00 98.56 202 GLY A CA 1
ATOM 1505 C C . GLY A 1 202 ? -12.562 7.079 3.958 1.00 98.56 202 GLY A C 1
ATOM 1506 O O . GLY A 1 202 ? -11.676 6.978 3.114 1.00 98.56 202 GLY A O 1
ATOM 1507 N N . LEU A 1 203 ? -13.811 6.654 3.726 1.00 98.50 203 LEU A N 1
ATOM 1508 C CA . LEU A 1 203 ? -14.208 6.001 2.474 1.00 98.50 203 LEU A CA 1
ATOM 1509 C C . LEU A 1 203 ? -14.113 6.943 1.269 1.00 98.50 203 LEU A C 1
ATOM 1511 O O . LEU A 1 203 ? -13.732 6.500 0.194 1.00 98.50 203 LEU A O 1
ATOM 1515 N N . PHE A 1 204 ? -14.411 8.231 1.440 1.00 98.69 204 PHE A N 1
ATOM 1516 C CA . PHE A 1 204 ? -14.230 9.247 0.404 1.00 98.69 204 PHE A CA 1
ATOM 1517 C C . PHE A 1 204 ? -12.751 9.444 0.053 1.00 98.69 204 PHE A C 1
ATOM 1519 O O . PHE A 1 204 ? -12.414 9.445 -1.127 1.00 98.69 204 PHE A O 1
ATOM 1526 N N . ALA A 1 205 ? -11.862 9.540 1.046 1.00 98.62 205 ALA A N 1
ATOM 1527 C CA . ALA A 1 205 ? -10.424 9.639 0.797 1.00 98.62 205 ALA A CA 1
ATOM 1528 C C . ALA A 1 205 ? -9.895 8.409 0.036 1.00 98.62 205 ALA A C 1
ATOM 1530 O O . ALA A 1 205 ? -9.214 8.549 -0.981 1.00 98.62 205 ALA A O 1
ATOM 1531 N N . TYR A 1 206 ? -10.297 7.208 0.464 1.00 98.50 206 TYR A N 1
ATOM 1532 C CA . TYR A 1 206 ? -9.961 5.959 -0.224 1.00 98.50 206 TYR A CA 1
ATOM 1533 C C . TYR A 1 206 ? -10.563 5.886 -1.637 1.00 98.50 206 TYR A C 1
ATOM 1535 O O . TYR A 1 206 ? -9.925 5.412 -2.575 1.00 98.50 206 TYR A O 1
ATOM 1543 N N . PHE A 1 207 ? -11.776 6.408 -1.825 1.00 98.56 207 PHE A N 1
ATOM 1544 C CA . PHE A 1 207 ? -12.431 6.482 -3.128 1.00 98.56 207 PHE A CA 1
ATOM 1545 C C . PHE A 1 207 ? -11.711 7.424 -4.098 1.00 98.56 207 PHE A C 1
ATOM 1547 O O . PHE A 1 207 ? -11.563 7.072 -5.263 1.00 98.56 207 PHE A O 1
ATOM 1554 N N . CYS A 1 208 ? -11.199 8.572 -3.639 1.00 98.56 208 CYS A N 1
ATOM 1555 C CA . CYS A 1 208 ? -10.358 9.444 -4.467 1.00 98.56 208 CYS A CA 1
ATOM 1556 C C . CYS A 1 208 ? -9.125 8.695 -4.998 1.00 98.56 208 CYS A C 1
ATOM 1558 O O . CYS A 1 208 ? -8.808 8.783 -6.183 1.00 98.56 208 CYS A O 1
ATOM 1560 N N . VAL A 1 209 ? -8.480 7.910 -4.132 1.00 97.94 209 VAL A N 1
ATOM 1561 C CA . VAL A 1 209 ? -7.365 7.016 -4.477 1.00 97.94 209 VAL A CA 1
ATOM 1562 C C . VAL A 1 209 ? -7.784 5.959 -5.512 1.00 97.94 209 VAL A C 1
ATOM 1564 O O . VAL A 1 209 ? -7.110 5.807 -6.531 1.00 97.94 209 VAL A O 1
ATOM 1567 N N . CYS A 1 210 ? -8.925 5.292 -5.311 1.00 97.75 210 CYS A N 1
ATOM 1568 C CA . CYS A 1 210 ? -9.469 4.313 -6.262 1.00 97.75 210 CYS A CA 1
ATOM 1569 C C . CYS A 1 210 ? -9.751 4.938 -7.635 1.00 97.75 210 CYS A C 1
ATOM 1571 O O . CYS A 1 210 ? -9.411 4.355 -8.662 1.00 97.75 210 CYS A O 1
ATOM 1573 N N . LEU A 1 211 ? -10.348 6.135 -7.664 1.00 97.88 211 LEU A N 1
ATOM 1574 C CA . LEU A 1 211 ? -10.642 6.846 -8.906 1.00 97.88 211 LEU A CA 1
ATOM 1575 C C . LEU A 1 211 ? -9.372 7.250 -9.655 1.00 97.88 211 LEU A C 1
ATOM 1577 O O . LEU A 1 211 ? -9.343 7.173 -10.883 1.00 97.88 211 LEU A O 1
ATOM 1581 N N . TYR A 1 212 ? -8.320 7.656 -8.941 1.00 97.38 212 TYR A N 1
ATOM 1582 C CA . TYR A 1 212 ? -7.027 7.930 -9.566 1.00 97.38 212 TYR A CA 1
ATOM 1583 C C . TYR A 1 212 ? -6.436 6.669 -10.185 1.00 97.38 212 TYR A C 1
ATOM 1585 O O . TYR A 1 212 ? -6.099 6.682 -11.368 1.00 97.38 212 TYR A O 1
ATOM 1593 N N . SER A 1 213 ? -6.367 5.588 -9.405 1.00 95.69 213 SER A N 1
ATOM 1594 C CA . SER A 1 213 ? -5.848 4.296 -9.857 1.00 95.69 213 SER A CA 1
ATOM 1595 C C . SER A 1 213 ? -6.599 3.812 -11.098 1.00 95.69 213 SER A C 1
ATOM 1597 O O . SER A 1 213 ? -5.977 3.619 -12.138 1.00 95.69 213 SER A O 1
ATOM 1599 N N . VAL A 1 214 ? -7.934 3.722 -11.057 1.00 96.69 214 VAL A N 1
ATOM 1600 C CA . VAL A 1 214 ? -8.713 3.241 -12.208 1.00 96.69 214 VAL A CA 1
ATOM 1601 C C . VAL A 1 214 ? -8.552 4.142 -13.434 1.00 96.69 214 VAL A C 1
ATOM 1603 O O . VAL A 1 214 ? -8.379 3.626 -14.533 1.00 96.69 214 VAL A O 1
ATOM 1606 N N . SER A 1 215 ? -8.535 5.470 -13.261 1.00 96.44 215 SER A N 1
ATOM 1607 C CA . SER A 1 215 ? -8.340 6.403 -14.380 1.00 96.44 215 SER A CA 1
ATOM 1608 C C . SER A 1 215 ? -6.976 6.188 -15.035 1.00 96.44 215 SER A C 1
ATOM 1610 O O . SER A 1 215 ? -6.892 6.086 -16.254 1.00 96.44 215 SER A O 1
ATOM 1612 N N . TRP A 1 216 ? -5.919 6.035 -14.234 1.00 94.75 216 TRP A N 1
ATOM 1613 C CA . TRP A 1 216 ? -4.578 5.775 -14.752 1.00 94.75 216 TRP A CA 1
ATOM 1614 C C . TRP A 1 216 ? -4.507 4.422 -15.467 1.00 94.75 216 TRP A C 1
ATOM 1616 O O . TRP A 1 216 ? -3.989 4.325 -16.575 1.00 94.75 216 TRP A O 1
ATOM 1626 N N . HIS A 1 217 ? -5.100 3.384 -14.879 1.00 94.75 217 HIS A N 1
ATOM 1627 C CA . HIS A 1 217 ? -5.111 2.037 -15.444 1.00 94.75 217 HIS A CA 1
ATOM 1628 C C . HIS A 1 217 ? -5.901 1.921 -16.751 1.00 94.75 217 HIS A C 1
ATOM 1630 O O . HIS A 1 217 ? -5.600 1.038 -17.547 1.00 94.75 217 HIS A O 1
ATOM 1636 N N . THR A 1 218 ? -6.858 2.815 -17.036 1.00 95.88 218 THR A N 1
ATOM 1637 C CA . THR A 1 218 ? -7.491 2.854 -18.372 1.00 95.88 218 THR A CA 1
ATOM 1638 C C . THR A 1 218 ? -6.537 3.268 -19.495 1.00 95.88 218 THR A C 1
ATOM 1640 O O . THR A 1 218 ? -6.850 3.038 -20.659 1.00 95.88 218 THR A O 1
ATOM 1643 N N . LEU A 1 219 ? -5.386 3.860 -19.161 1.00 94.25 219 LEU A N 1
ATOM 1644 C CA . LEU A 1 219 ? -4.369 4.298 -20.119 1.00 94.25 219 LEU A CA 1
ATOM 1645 C C . LEU A 1 219 ? -3.207 3.304 -20.260 1.00 94.25 219 LEU A C 1
ATOM 1647 O O . LEU A 1 219 ? -2.323 3.525 -21.082 1.00 94.25 219 LEU A O 1
ATOM 1651 N N . ASP A 1 220 ? -3.185 2.234 -19.463 1.00 92.94 220 ASP A N 1
ATOM 1652 C CA . ASP A 1 220 ? -2.110 1.245 -19.471 1.00 92.94 220 ASP A CA 1
ATOM 1653 C C . ASP A 1 220 ? -2.574 -0.059 -20.140 1.00 92.94 220 ASP A C 1
ATOM 1655 O O . ASP A 1 220 ? -3.608 -0.643 -19.792 1.00 92.94 220 ASP A O 1
ATOM 1659 N N . GLU A 1 221 ? -1.804 -0.529 -21.123 1.00 90.81 221 GLU A N 1
ATOM 1660 C CA . GLU A 1 221 ? -2.141 -1.730 -21.896 1.00 90.81 221 GLU A CA 1
ATOM 1661 C C . GLU A 1 221 ? -2.225 -2.977 -21.006 1.00 90.81 221 GLU A C 1
ATOM 1663 O O . GLU A 1 221 ? -3.079 -3.852 -21.202 1.00 90.81 221 GLU A O 1
ATOM 1668 N N . ALA A 1 222 ? -1.380 -3.058 -19.975 1.00 90.31 222 ALA A N 1
ATOM 1669 C CA . ALA A 1 222 ? -1.353 -4.232 -19.126 1.00 90.31 222 ALA A CA 1
ATOM 1670 C C . ALA A 1 222 ? -2.689 -4.402 -18.386 1.00 90.31 222 ALA A C 1
ATOM 1672 O O . ALA A 1 222 ? -3.235 -5.508 -18.303 1.00 90.31 222 ALA A O 1
ATOM 1673 N N . TRP A 1 223 ? -3.261 -3.296 -17.910 1.00 94.62 223 TRP A N 1
ATOM 1674 C CA . TRP A 1 223 ? -4.553 -3.288 -17.226 1.00 94.62 223 TRP A CA 1
ATOM 1675 C C . TRP A 1 223 ? -5.725 -3.488 -18.181 1.00 94.62 223 TRP A C 1
ATOM 1677 O O . TRP A 1 223 ? -6.603 -4.307 -17.902 1.00 94.62 223 TRP A O 1
ATOM 1687 N N . THR A 1 224 ? -5.730 -2.790 -19.317 1.00 95.12 224 THR A N 1
ATOM 1688 C CA . THR A 1 224 ? -6.824 -2.872 -20.301 1.00 95.12 224 THR A CA 1
ATOM 1689 C C . THR A 1 224 ? -6.904 -4.233 -20.999 1.00 95.12 224 THR A C 1
ATOM 1691 O O . THR A 1 224 ? -8.000 -4.678 -21.336 1.00 95.12 224 THR A O 1
ATOM 1694 N N . SER A 1 225 ? -5.787 -4.957 -21.131 1.00 94.62 225 SER A N 1
ATOM 1695 C CA . SER A 1 225 ? -5.778 -6.350 -21.612 1.00 94.62 225 SER A CA 1
ATOM 1696 C C . SER A 1 225 ? -6.379 -7.358 -20.616 1.00 94.62 225 SER A C 1
ATOM 1698 O O . SER A 1 225 ? -6.713 -8.491 -20.988 1.00 94.62 225 SER A O 1
ATOM 1700 N N . GLY A 1 226 ? -6.515 -6.964 -19.344 1.00 95.25 226 GLY A N 1
ATOM 1701 C CA . GLY A 1 226 ? -6.976 -7.815 -18.250 1.00 95.25 226 GLY A CA 1
ATOM 1702 C C . GLY A 1 226 ? -5.956 -8.868 -17.796 1.00 95.25 226 GLY A C 1
ATOM 1703 O O . GLY A 1 226 ? -6.340 -9.821 -17.118 1.00 95.25 226 GLY A O 1
ATOM 1704 N N . LEU A 1 227 ? -4.679 -8.723 -18.176 1.00 95.00 227 LEU A N 1
ATOM 1705 C CA . LEU A 1 227 ? -3.627 -9.724 -17.947 1.00 95.00 227 LEU A CA 1
ATOM 1706 C C . LEU A 1 227 ? -2.726 -9.426 -16.735 1.00 95.00 227 LEU A C 1
ATOM 1708 O O . LEU A 1 227 ? -2.008 -10.320 -16.294 1.00 95.00 227 LEU A O 1
ATOM 1712 N N . VAL A 1 228 ? -2.802 -8.226 -16.139 1.00 95.25 228 VAL A N 1
ATOM 1713 C CA . VAL A 1 228 ? -1.990 -7.826 -14.963 1.00 95.25 228 VAL A CA 1
ATOM 1714 C C . VAL A 1 228 ? -2.016 -8.855 -13.839 1.00 95.25 228 VAL A C 1
ATOM 1716 O O . VAL A 1 228 ? -0.958 -9.215 -13.335 1.00 95.25 228 VAL A O 1
ATOM 1719 N N . ILE A 1 229 ? -3.190 -9.374 -13.459 1.00 95.19 229 ILE A N 1
ATOM 1720 C CA . ILE A 1 229 ? -3.274 -10.376 -12.384 1.00 95.19 229 ILE A CA 1
ATOM 1721 C C . ILE A 1 229 ? -2.495 -11.641 -12.745 1.00 95.19 229 ILE A C 1
ATOM 1723 O O . ILE A 1 229 ? -1.793 -12.171 -11.888 1.00 95.19 229 ILE A O 1
ATOM 1727 N N . ALA A 1 230 ? -2.569 -12.105 -13.995 1.00 95.94 230 ALA A N 1
ATOM 1728 C CA . ALA A 1 230 ? -1.815 -13.278 -14.422 1.00 95.94 230 ALA A CA 1
ATOM 1729 C C . ALA A 1 230 ? -0.306 -13.022 -14.306 1.00 95.94 230 ALA A C 1
ATOM 1731 O O . ALA A 1 230 ? 0.403 -13.805 -13.681 1.00 95.94 230 ALA A O 1
ATOM 1732 N N . TRP A 1 231 ? 0.169 -11.885 -14.813 1.00 95.06 231 TRP A N 1
ATOM 1733 C CA . TRP A 1 231 ? 1.577 -11.496 -14.724 1.00 95.06 231 TRP A CA 1
ATOM 1734 C C . TRP A 1 231 ? 2.093 -11.372 -13.293 1.00 95.06 231 TRP A C 1
ATOM 1736 O O . TRP A 1 231 ? 3.170 -11.884 -12.984 1.00 95.06 231 TRP A O 1
ATOM 1746 N N . VAL A 1 232 ? 1.323 -10.734 -12.411 1.00 94.81 232 VAL A N 1
ATOM 1747 C CA . VAL A 1 232 ? 1.687 -10.580 -10.998 1.00 94.81 232 VAL A CA 1
ATOM 1748 C C . VAL A 1 232 ? 1.727 -11.941 -10.297 1.00 94.81 232 VAL A C 1
ATOM 1750 O O . VAL A 1 232 ? 2.694 -12.234 -9.603 1.00 94.81 232 VAL A O 1
ATOM 1753 N N . MET A 1 233 ? 0.720 -12.797 -10.503 1.00 95.31 233 MET A N 1
ATOM 1754 C CA . MET A 1 233 ? 0.653 -14.117 -9.860 1.00 95.31 233 MET A CA 1
ATOM 1755 C C . MET A 1 233 ? 1.749 -15.077 -10.336 1.00 95.31 233 MET A C 1
ATOM 1757 O O . MET A 1 233 ? 2.181 -15.927 -9.557 1.00 95.31 233 MET A O 1
ATOM 1761 N N . LEU A 1 234 ? 2.186 -14.943 -11.593 1.00 94.88 234 LEU A N 1
ATOM 1762 C CA . LEU A 1 234 ? 3.223 -15.772 -12.214 1.00 94.88 234 LEU A CA 1
ATOM 1763 C C . LEU A 1 234 ? 4.646 -15.234 -12.005 1.00 94.88 234 LEU A C 1
ATOM 1765 O O . LEU A 1 234 ? 5.604 -15.901 -12.391 1.00 94.88 234 LEU A O 1
ATOM 1769 N N . SER A 1 235 ? 4.812 -14.048 -11.413 1.00 92.44 235 SER A N 1
ATOM 1770 C CA . SER A 1 235 ? 6.140 -13.508 -11.125 1.00 92.44 235 SER A CA 1
ATOM 1771 C C . SER A 1 235 ? 6.712 -14.091 -9.825 1.00 92.44 235 SER A C 1
ATOM 1773 O O . SER A 1 235 ? 6.068 -13.982 -8.777 1.00 92.44 235 SER A O 1
ATOM 1775 N N . PRO A 1 236 ? 7.958 -14.601 -9.836 1.00 90.62 236 PRO A N 1
ATOM 1776 C CA . PRO A 1 236 ? 8.639 -15.035 -8.617 1.00 90.62 236 PRO A CA 1
ATOM 1777 C C . PRO A 1 236 ? 8.981 -13.874 -7.669 1.00 90.62 236 PRO A C 1
ATOM 1779 O O . PRO A 1 236 ? 9.210 -14.100 -6.488 1.00 90.62 236 PRO A O 1
ATOM 1782 N N . ILE A 1 237 ? 9.003 -12.631 -8.159 1.00 88.81 237 ILE A N 1
ATOM 1783 C CA . ILE A 1 237 ? 9.315 -11.440 -7.354 1.00 88.81 237 ILE A CA 1
ATOM 1784 C C . ILE A 1 237 ? 8.053 -10.892 -6.699 1.00 88.81 237 ILE A C 1
ATOM 1786 O O . ILE A 1 237 ? 8.057 -10.543 -5.521 1.00 88.81 237 ILE A O 1
ATOM 1790 N N . ALA A 1 238 ? 6.962 -10.811 -7.464 1.00 89.94 238 ALA A N 1
ATOM 1791 C CA . ALA A 1 238 ? 5.707 -10.272 -6.957 1.00 89.94 238 ALA A CA 1
ATOM 1792 C C . ALA A 1 238 ? 4.900 -11.292 -6.139 1.00 89.94 238 ALA A C 1
ATOM 1794 O O . ALA A 1 238 ? 4.001 -10.887 -5.410 1.00 89.94 238 ALA A O 1
ATOM 1795 N N . ASN A 1 239 ? 5.193 -12.591 -6.252 1.00 92.50 239 ASN A N 1
ATOM 1796 C CA . ASN A 1 239 ? 4.485 -13.657 -5.544 1.00 92.50 239 ASN A CA 1
ATOM 1797 C C . ASN A 1 239 ? 5.431 -14.818 -5.151 1.00 92.50 239 ASN A C 1
ATOM 1799 O O . ASN A 1 239 ? 5.218 -15.956 -5.572 1.00 92.50 239 ASN A O 1
ATOM 1803 N N . PRO A 1 240 ? 6.491 -14.570 -4.364 1.00 90.81 240 PRO A N 1
ATOM 1804 C CA . PRO A 1 240 ? 7.556 -15.551 -4.127 1.00 90.81 240 PRO A CA 1
ATOM 1805 C C . PRO A 1 240 ? 7.062 -16.857 -3.492 1.00 90.81 240 PRO A C 1
ATOM 1807 O O . PRO A 1 240 ? 7.565 -17.929 -3.822 1.00 90.81 240 PRO A O 1
ATOM 1810 N N . ASP A 1 241 ? 6.045 -16.783 -2.632 1.00 93.44 241 ASP A N 1
ATOM 1811 C CA . ASP A 1 241 ? 5.560 -17.946 -1.887 1.00 93.44 241 ASP A CA 1
ATOM 1812 C C . ASP A 1 241 ? 4.601 -18.821 -2.709 1.00 93.44 241 ASP A C 1
ATOM 1814 O O . ASP A 1 241 ? 4.581 -20.042 -2.542 1.00 93.44 241 ASP A O 1
ATOM 1818 N N . PHE A 1 242 ? 3.812 -18.226 -3.616 1.00 95.25 242 PHE A N 1
ATOM 1819 C CA . PHE A 1 242 ? 2.784 -18.957 -4.368 1.00 95.25 242 PHE A CA 1
ATOM 1820 C C . PHE A 1 242 ? 3.045 -19.058 -5.874 1.00 95.25 242 PHE A C 1
ATOM 1822 O O . PHE A 1 242 ? 2.317 -19.802 -6.536 1.00 95.25 242 PHE A O 1
ATOM 1829 N N . PHE A 1 243 ? 4.059 -18.389 -6.440 1.00 94.12 243 PHE A N 1
ATOM 1830 C CA . PHE A 1 243 ? 4.323 -18.460 -7.884 1.00 94.12 243 PHE A CA 1
ATOM 1831 C C . PHE A 1 243 ? 4.481 -19.894 -8.423 1.00 94.12 243 PHE A C 1
ATOM 1833 O O . PHE A 1 243 ? 3.994 -20.124 -9.530 1.00 94.12 243 PHE A O 1
ATOM 1840 N N . PRO A 1 244 ? 5.066 -20.889 -7.705 1.00 94.88 244 PRO A N 1
ATOM 1841 C CA . PRO A 1 244 ? 5.181 -22.247 -8.237 1.00 94.88 244 PRO A CA 1
ATOM 1842 C C . PRO A 1 244 ? 3.800 -22.852 -8.483 1.00 94.88 244 PRO A C 1
ATOM 1844 O O . PRO A 1 244 ? 3.525 -23.357 -9.564 1.00 94.88 244 PRO A O 1
ATOM 1847 N N . HIS A 1 245 ? 2.906 -22.702 -7.505 1.00 96.50 245 HIS A N 1
ATOM 1848 C CA . HIS A 1 245 ? 1.538 -23.200 -7.576 1.00 96.50 245 HIS A CA 1
ATOM 1849 C C . HIS A 1 245 ? 0.708 -22.459 -8.626 1.00 96.50 245 HIS A C 1
ATOM 1851 O O . HIS A 1 245 ? -0.112 -23.075 -9.305 1.00 96.50 245 HIS A O 1
ATOM 1857 N N . MET A 1 246 ? 0.924 -21.150 -8.788 1.00 96.25 246 MET A N 1
ATOM 1858 C CA . MET A 1 246 ? 0.266 -20.373 -9.842 1.00 96.25 246 MET A CA 1
ATOM 1859 C C . MET A 1 246 ? 0.742 -20.799 -11.232 1.00 96.25 246 MET A C 1
ATOM 1861 O O . MET A 1 246 ? -0.072 -20.877 -12.148 1.00 96.25 246 MET A O 1
ATOM 1865 N N . TRP A 1 247 ? 2.026 -21.134 -11.381 1.00 95.81 247 TRP A N 1
ATOM 1866 C CA . TRP A 1 247 ? 2.578 -21.656 -12.629 1.00 95.81 247 TRP A CA 1
ATOM 1867 C C . TRP A 1 247 ? 2.024 -23.041 -12.967 1.00 95.81 247 TRP A C 1
ATOM 1869 O O . TRP A 1 247 ? 1.629 -23.284 -14.105 1.00 95.81 247 TRP A O 1
ATOM 1879 N N . ASP A 1 248 ? 1.926 -23.927 -11.974 1.00 96.38 248 ASP A N 1
ATOM 1880 C CA . ASP A 1 248 ? 1.321 -25.251 -12.143 1.00 96.38 248 ASP A CA 1
ATOM 1881 C C . ASP A 1 248 ? -0.160 -25.133 -12.537 1.00 96.38 248 ASP A C 1
ATOM 1883 O O . ASP A 1 248 ? -0.618 -25.807 -13.459 1.00 96.38 248 ASP A O 1
ATOM 1887 N N . ALA A 1 249 ? -0.905 -24.226 -11.893 1.00 97.00 249 ALA A N 1
ATOM 1888 C CA . ALA A 1 249 ? -2.300 -23.948 -12.230 1.00 97.00 249 ALA A CA 1
ATOM 1889 C C . ALA A 1 249 ? -2.454 -23.362 -13.644 1.00 97.00 249 ALA A C 1
ATOM 1891 O O . ALA A 1 249 ? -3.361 -23.764 -14.377 1.00 97.00 249 ALA A O 1
ATOM 1892 N N . TYR A 1 250 ? -1.563 -22.445 -14.036 1.00 97.19 250 TYR A N 1
ATOM 1893 C CA . TYR A 1 250 ? -1.517 -21.895 -15.388 1.00 97.19 250 TYR A CA 1
ATOM 1894 C C . TYR A 1 250 ? -1.252 -22.991 -16.418 1.00 97.19 250 TYR A C 1
ATOM 1896 O O . TYR A 1 250 ? -2.035 -23.133 -17.347 1.00 97.19 250 TYR A O 1
ATOM 1904 N N . ASN A 1 251 ? -0.224 -23.817 -16.228 1.00 95.94 251 ASN A N 1
ATOM 1905 C CA . ASN A 1 251 ? 0.109 -24.892 -17.164 1.00 95.94 251 ASN A CA 1
ATOM 1906 C C . ASN A 1 251 ? -0.962 -25.992 -17.226 1.00 95.94 251 ASN A C 1
ATOM 1908 O O . ASN A 1 251 ? -1.157 -26.587 -18.283 1.00 95.94 251 ASN A O 1
ATOM 1912 N N . LEU A 1 252 ? -1.677 -26.249 -16.125 1.00 97.25 252 LEU A N 1
ATOM 1913 C CA . LEU A 1 252 ? -2.774 -27.216 -16.092 1.00 97.25 252 LEU A CA 1
ATOM 1914 C C . LEU A 1 252 ? -3.993 -26.743 -16.901 1.00 97.25 252 LEU A C 1
ATOM 1916 O O . LEU A 1 252 ? -4.619 -27.545 -17.592 1.00 97.25 252 LEU A O 1
ATOM 1920 N N . ALA A 1 253 ? -4.361 -25.463 -16.791 1.00 97.69 253 ALA A N 1
ATOM 1921 C CA . ALA A 1 253 ? -5.532 -24.905 -17.468 1.00 97.69 253 ALA A CA 1
ATOM 1922 C C . ALA A 1 253 ? -5.336 -23.418 -17.839 1.00 97.69 253 ALA A C 1
ATOM 1924 O O . ALA A 1 253 ? -5.959 -22.544 -17.218 1.00 97.69 253 ALA A O 1
ATOM 1925 N N . PRO A 1 254 ? -4.540 -23.104 -18.884 1.00 96.56 254 PRO A N 1
ATOM 1926 C CA . PRO A 1 254 ? -4.151 -21.720 -19.171 1.00 96.56 254 PRO A CA 1
ATOM 1927 C C . PRO A 1 254 ? -5.353 -20.825 -19.510 1.00 96.56 254 PRO A C 1
ATOM 1929 O O . PRO A 1 254 ? -5.446 -19.689 -19.042 1.00 96.56 254 PRO A O 1
ATOM 1932 N N . TRP A 1 255 ? -6.335 -21.359 -20.248 1.00 97.56 255 TRP A N 1
ATOM 1933 C CA . TRP A 1 255 ? -7.562 -20.638 -20.608 1.00 97.56 255 TRP A CA 1
ATOM 1934 C C . TRP A 1 255 ? -8.396 -20.227 -19.390 1.00 97.56 255 TRP A C 1
ATOM 1936 O O . TRP A 1 255 ? -8.920 -19.110 -19.343 1.00 97.56 255 TRP A O 1
ATOM 1946 N N . LEU A 1 256 ? -8.498 -21.105 -18.386 1.00 97.81 256 LEU A N 1
ATOM 1947 C CA . LEU A 1 256 ? -9.264 -20.847 -17.171 1.00 97.81 256 LEU A CA 1
ATOM 1948 C C . LEU A 1 256 ? -8.536 -19.825 -16.301 1.00 97.81 256 LEU A C 1
ATOM 1950 O O . LEU A 1 256 ? -9.161 -18.883 -15.817 1.00 97.81 256 LEU A O 1
ATOM 1954 N N . PHE A 1 257 ? -7.218 -19.976 -16.151 1.00 97.75 257 PHE A N 1
ATOM 1955 C CA . PHE A 1 257 ? -6.384 -19.050 -15.389 1.00 97.75 257 PHE A CA 1
ATOM 1956 C C . PHE A 1 257 ? -6.473 -17.622 -15.948 1.00 97.75 257 PHE A C 1
ATOM 1958 O O . PHE A 1 257 ? -6.798 -16.682 -15.219 1.00 97.75 257 PHE A O 1
ATOM 1965 N N . VAL A 1 258 ? -6.281 -17.459 -17.262 1.00 97.06 258 VAL A N 1
ATOM 1966 C CA . VAL A 1 258 ? -6.386 -16.156 -17.940 1.00 97.06 258 VAL A CA 1
ATOM 1967 C C . VAL A 1 258 ? -7.821 -15.616 -17.906 1.00 97.06 258 VAL A C 1
ATOM 1969 O O . VAL A 1 258 ? -8.024 -14.417 -17.707 1.00 97.06 258 VAL A O 1
ATOM 1972 N N . GLY A 1 259 ? -8.835 -16.478 -18.047 1.00 97.88 259 GLY A N 1
ATOM 1973 C CA . GLY A 1 259 ? -10.242 -16.090 -17.918 1.00 97.88 259 GLY A CA 1
ATOM 1974 C C . GLY A 1 259 ? -10.580 -15.536 -16.529 1.00 97.88 259 GLY A C 1
ATOM 1975 O O . GLY A 1 259 ? -11.205 -14.478 -16.422 1.00 97.88 259 GLY A O 1
ATOM 1976 N N . ILE A 1 260 ? -10.108 -16.199 -15.466 1.00 97.38 260 ILE A N 1
ATOM 1977 C CA . ILE A 1 260 ? -10.255 -15.736 -14.078 1.00 97.38 260 ILE A CA 1
ATOM 1978 C C . ILE A 1 260 ? -9.504 -14.420 -13.866 1.00 97.38 260 ILE A C 1
ATOM 1980 O O . ILE A 1 260 ? -10.055 -13.516 -13.236 1.00 97.38 260 ILE A O 1
ATOM 1984 N N . ALA A 1 261 ? -8.289 -14.279 -14.408 1.00 96.75 261 ALA A N 1
ATOM 1985 C CA . ALA A 1 261 ? -7.527 -13.034 -14.329 1.00 96.75 261 ALA A CA 1
ATOM 1986 C C . ALA A 1 261 ? -8.303 -11.863 -14.957 1.00 96.75 261 ALA A C 1
ATOM 1988 O O . ALA A 1 261 ? -8.529 -10.857 -14.285 1.00 96.75 261 ALA A O 1
ATOM 1989 N N . ARG A 1 262 ? -8.823 -12.020 -16.183 1.00 97.38 262 ARG A N 1
ATOM 1990 C CA . ARG A 1 262 ? -9.628 -10.988 -16.866 1.00 97.38 262 ARG A CA 1
ATOM 1991 C C . ARG A 1 262 ? -10.915 -10.647 -16.118 1.00 97.38 262 ARG A C 1
ATOM 1993 O O . ARG A 1 262 ? -11.241 -9.470 -15.969 1.00 97.38 262 ARG A O 1
ATOM 2000 N N . LEU A 1 263 ? -11.638 -11.655 -15.623 1.00 97.00 263 LEU A N 1
ATOM 2001 C CA . LEU A 1 263 ? -12.852 -11.439 -14.830 1.00 97.00 263 LEU A CA 1
ATOM 2002 C C . LEU A 1 263 ? -12.540 -10.692 -13.527 1.00 97.00 263 LEU A C 1
ATOM 2004 O O . LEU A 1 263 ? -13.268 -9.774 -13.150 1.00 97.00 263 LEU A O 1
ATOM 2008 N N . SER A 1 264 ? -11.442 -11.055 -12.865 1.00 96.56 264 SER A N 1
ATOM 2009 C CA . SER A 1 264 ? -10.980 -10.394 -11.643 1.00 96.56 264 SER A CA 1
ATOM 2010 C C . SER A 1 264 ? -10.574 -8.946 -11.917 1.00 96.56 264 SER A C 1
ATOM 2012 O O . SER A 1 264 ? -10.926 -8.055 -11.147 1.00 96.56 264 SER A O 1
ATOM 2014 N N . MET A 1 265 ? -9.926 -8.678 -13.053 1.00 96.38 265 MET A N 1
ATOM 2015 C CA . MET A 1 265 ? -9.624 -7.316 -13.492 1.00 96.38 265 MET A CA 1
ATOM 2016 C C . MET A 1 265 ? -10.897 -6.502 -13.727 1.00 96.38 265 MET A C 1
ATOM 2018 O O . MET A 1 265 ? -11.043 -5.424 -13.153 1.00 96.38 265 MET A O 1
ATOM 2022 N N . ALA A 1 266 ? -11.858 -7.024 -14.490 1.00 97.25 266 ALA A N 1
ATOM 2023 C CA . ALA A 1 266 ? -13.131 -6.341 -14.728 1.00 97.25 266 ALA A CA 1
ATOM 2024 C C . ALA A 1 266 ? -13.888 -6.056 -13.416 1.00 97.25 266 ALA A C 1
ATOM 2026 O O . ALA A 1 266 ? -14.393 -4.949 -13.209 1.00 97.25 266 ALA A O 1
ATOM 2027 N N . GLY A 1 267 ? -13.912 -7.031 -12.501 1.00 97.50 267 GLY A N 1
ATOM 2028 C CA . GLY A 1 267 ? -14.470 -6.865 -11.162 1.00 97.50 267 GLY A CA 1
ATOM 2029 C C . GLY A 1 267 ? -13.756 -5.777 -10.357 1.00 97.50 267 GLY A C 1
ATOM 2030 O O . GLY A 1 267 ? -14.424 -4.972 -9.714 1.00 97.50 267 GLY A O 1
ATOM 2031 N N . MET A 1 268 ? -12.425 -5.683 -10.448 1.00 97.31 268 MET A N 1
ATOM 2032 C CA . MET A 1 268 ? -11.639 -4.636 -9.785 1.00 97.31 268 MET A CA 1
ATOM 2033 C C . MET A 1 268 ? -11.964 -3.233 -10.309 1.00 97.31 268 MET A C 1
ATOM 2035 O O . MET A 1 268 ? -12.196 -2.326 -9.514 1.00 97.31 268 MET A O 1
ATOM 2039 N N . PHE A 1 269 ? -12.053 -3.056 -11.632 1.00 97.44 269 PHE A N 1
ATOM 2040 C CA . PHE A 1 269 ? -12.451 -1.781 -12.245 1.00 97.44 269 PHE A CA 1
ATOM 2041 C C . PHE A 1 269 ? -13.845 -1.347 -11.782 1.00 97.44 269 PHE A C 1
ATOM 2043 O O . PHE A 1 269 ? -14.038 -0.207 -11.348 1.00 97.44 269 PHE A O 1
ATOM 2050 N N . ALA A 1 270 ? -14.811 -2.270 -11.833 1.00 98.19 270 ALA A N 1
ATOM 2051 C CA . ALA A 1 270 ? -16.163 -2.011 -11.354 1.00 98.19 270 ALA A CA 1
ATOM 2052 C C . ALA A 1 270 ? -16.161 -1.656 -9.862 1.00 98.19 270 ALA A C 1
ATOM 2054 O O . ALA A 1 270 ? -16.838 -0.714 -9.450 1.00 98.19 270 ALA A O 1
ATOM 2055 N N . TRP A 1 271 ? -15.375 -2.376 -9.058 1.00 98.38 271 TRP A N 1
ATOM 2056 C CA . TRP A 1 271 ? -15.239 -2.113 -7.634 1.00 98.38 271 TRP A CA 1
ATOM 2057 C C . TRP A 1 271 ? -14.678 -0.716 -7.368 1.00 98.38 271 TRP A C 1
ATOM 2059 O O . TRP A 1 271 ? -15.353 0.043 -6.684 1.00 98.38 271 TRP A O 1
ATOM 2069 N N . TYR A 1 272 ? -13.554 -0.315 -7.976 1.00 97.62 272 TYR A N 1
ATOM 2070 C CA . TYR A 1 272 ? -12.957 1.015 -7.773 1.00 97.62 272 TYR A CA 1
ATOM 2071 C C . TYR A 1 272 ? -13.938 2.168 -8.022 1.00 97.62 272 TYR A C 1
ATOM 2073 O O . TYR A 1 272 ? -14.007 3.105 -7.223 1.00 97.62 272 TYR A O 1
ATOM 2081 N N . VAL A 1 273 ? -14.734 2.091 -9.092 1.00 98.25 273 VAL A N 1
ATOM 2082 C CA . VAL A 1 273 ? -15.743 3.113 -9.423 1.00 98.25 273 VAL A CA 1
ATOM 2083 C C . VAL A 1 273 ? -16.938 3.061 -8.464 1.00 98.25 273 VAL A C 1
ATOM 2085 O O . VAL A 1 273 ? -17.548 4.090 -8.162 1.00 98.25 273 VAL A O 1
ATOM 2088 N N . LEU A 1 274 ? -17.280 1.874 -7.958 1.00 98.44 274 LEU A N 1
ATOM 2089 C CA . LEU A 1 274 ? -18.445 1.659 -7.106 1.00 98.44 274 LEU A CA 1
ATOM 2090 C C . LEU A 1 274 ? -18.143 1.693 -5.599 1.00 98.44 274 LEU A C 1
ATOM 2092 O O . LEU A 1 274 ? -19.096 1.686 -4.822 1.00 98.44 274 LEU A O 1
ATOM 2096 N N . THR A 1 275 ? -16.887 1.779 -5.151 1.00 98.06 275 THR A N 1
ATOM 2097 C CA . THR A 1 275 ? -16.515 1.686 -3.724 1.00 98.06 275 THR A CA 1
ATOM 2098 C C . THR A 1 275 ? -17.325 2.633 -2.831 1.00 98.06 275 THR A C 1
ATOM 2100 O O . THR A 1 275 ? -17.841 2.211 -1.795 1.00 98.06 275 THR A O 1
ATOM 2103 N N . LEU A 1 276 ? -17.509 3.893 -3.247 1.00 98.12 276 LEU A N 1
ATOM 2104 C CA . LEU A 1 276 ? -18.329 4.868 -2.520 1.00 98.12 276 LEU A CA 1
ATOM 2105 C C . LEU A 1 276 ? -19.804 4.910 -2.961 1.00 98.12 276 LEU A C 1
ATOM 2107 O O . LEU A 1 276 ? -20.672 4.827 -2.094 1.00 98.12 276 LEU A O 1
ATOM 2111 N N . PRO A 1 277 ? -20.171 5.048 -4.249 1.00 98.44 277 PRO A N 1
ATOM 2112 C CA . PRO A 1 277 ? -21.591 5.122 -4.605 1.00 98.44 277 PRO A CA 1
ATOM 2113 C C . PRO A 1 277 ? -22.318 3.787 -4.366 1.00 98.44 277 PRO A C 1
ATOM 2115 O O . PRO A 1 277 ? -23.472 3.773 -3.932 1.00 98.44 277 PRO A O 1
ATOM 2118 N N . GLY A 1 278 ? -21.632 2.659 -4.549 1.00 98.25 278 GLY A N 1
ATOM 2119 C CA . GLY A 1 278 ? -22.178 1.309 -4.440 1.00 98.25 278 GLY A CA 1
ATOM 2120 C C . GLY A 1 278 ? -22.698 0.946 -3.050 1.00 98.25 278 GLY A C 1
ATOM 2121 O O . GLY A 1 278 ? -23.672 0.196 -2.950 1.00 98.25 278 GLY A O 1
ATOM 2122 N N . ILE A 1 279 ? -22.161 1.539 -1.974 1.00 98.25 279 ILE A N 1
ATOM 2123 C CA . ILE A 1 279 ? -22.706 1.330 -0.619 1.00 98.25 279 ILE A CA 1
ATOM 2124 C C . ILE A 1 279 ? -24.117 1.930 -0.445 1.00 98.25 279 ILE A C 1
ATOM 2126 O O . ILE A 1 279 ? -24.857 1.497 0.442 1.00 98.25 279 ILE A O 1
ATOM 2130 N N . PHE A 1 280 ? -24.534 2.858 -1.318 1.00 98.19 280 PHE A N 1
ATOM 2131 C CA . PHE A 1 280 ? -25.873 3.466 -1.326 1.00 98.19 280 PHE A CA 1
ATOM 2132 C C . PHE A 1 280 ? -26.848 2.824 -2.337 1.00 98.19 280 PHE A C 1
ATOM 2134 O O . PHE A 1 280 ? -28.056 3.076 -2.263 1.00 98.19 280 PHE A O 1
ATOM 2141 N N . MET A 1 281 ? -26.359 1.976 -3.254 1.00 97.81 281 MET A N 1
ATOM 2142 C CA . MET A 1 281 ? -27.115 1.409 -4.392 1.00 97.81 281 MET A CA 1
ATOM 2143 C C . MET A 1 281 ? -27.879 0.108 -4.066 1.00 97.81 281 MET A C 1
ATOM 2145 O O . MET A 1 281 ? -28.290 -0.630 -4.957 1.00 97.81 281 MET A O 1
ATOM 2149 N N . GLY A 1 282 ? -28.115 -0.178 -2.783 1.00 97.00 282 GLY A N 1
ATOM 2150 C CA . GLY A 1 282 ? -28.904 -1.327 -2.329 1.00 97.00 282 GLY A CA 1
ATOM 2151 C C . GLY A 1 282 ? -28.066 -2.522 -1.869 1.00 97.00 282 GLY A C 1
ATOM 2152 O O . GLY A 1 282 ? -26.840 -2.473 -1.808 1.00 97.00 282 GLY A O 1
ATOM 2153 N N . ARG A 1 283 ? -28.741 -3.612 -1.476 1.00 97.31 283 ARG A N 1
ATOM 2154 C CA . ARG A 1 283 ? -28.097 -4.721 -0.745 1.00 97.31 283 ARG A CA 1
ATOM 2155 C C . ARG A 1 283 ? -27.060 -5.491 -1.563 1.00 97.31 283 ARG A C 1
ATOM 2157 O O . ARG A 1 283 ? -26.056 -5.899 -0.997 1.00 97.31 283 ARG A O 1
ATOM 2164 N N . TRP A 1 284 ? -27.311 -5.698 -2.856 1.00 98.12 284 TRP A N 1
ATOM 2165 C CA . TRP A 1 284 ? -26.483 -6.559 -3.702 1.00 98.12 284 TRP A CA 1
ATOM 2166 C C . TRP A 1 284 ? -25.198 -5.861 -4.130 1.00 98.12 284 TRP A C 1
ATOM 2168 O O . TRP A 1 284 ? -24.125 -6.423 -3.952 1.00 98.12 284 TRP A O 1
ATOM 2178 N N . VAL A 1 285 ? -25.294 -4.607 -4.585 1.00 98.12 285 VAL A N 1
ATOM 2179 C CA . VAL A 1 285 ? -24.113 -3.792 -4.903 1.00 98.12 285 VAL A CA 1
ATOM 2180 C C . VAL A 1 285 ? -23.271 -3.581 -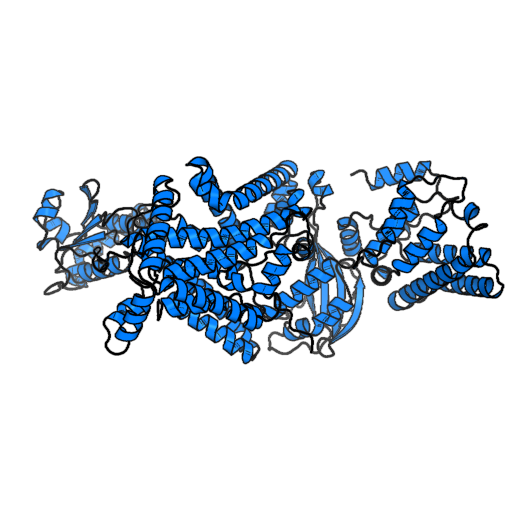3.647 1.00 98.12 285 VAL A C 1
ATOM 2182 O O . VAL A 1 285 ? -22.067 -3.795 -3.680 1.00 98.12 285 VAL A O 1
ATOM 2185 N N . ARG A 1 286 ? -23.894 -3.280 -2.500 1.00 97.69 286 ARG A N 1
ATOM 2186 C CA . ARG A 1 286 ? -23.170 -3.175 -1.226 1.00 97.69 286 ARG A CA 1
ATOM 2187 C C . ARG A 1 286 ? -22.487 -4.484 -0.824 1.00 97.69 286 ARG A C 1
ATOM 2189 O O . ARG A 1 286 ? -21.357 -4.441 -0.354 1.00 97.69 286 ARG A O 1
ATOM 2196 N N . LEU A 1 287 ? -23.149 -5.634 -0.991 1.00 97.62 287 LEU A N 1
ATOM 2197 C CA . LEU A 1 287 ? -22.536 -6.938 -0.727 1.00 97.62 287 LEU A CA 1
ATOM 2198 C C . LEU A 1 287 ? -21.327 -7.167 -1.639 1.00 97.62 287 LEU A C 1
ATOM 2200 O O . LEU A 1 287 ? -20.287 -7.579 -1.140 1.00 97.62 287 LEU A O 1
ATOM 2204 N N . PHE A 1 288 ? -21.445 -6.846 -2.931 1.00 98.19 288 PHE A N 1
ATOM 2205 C CA . PHE A 1 288 ? -20.326 -6.884 -3.870 1.00 98.19 288 PHE A CA 1
ATOM 2206 C C . PHE A 1 288 ? -19.171 -5.999 -3.394 1.00 98.19 288 PHE A C 1
ATOM 2208 O O . PHE A 1 288 ? -18.066 -6.509 -3.264 1.00 98.19 288 PHE A O 1
ATOM 2215 N N . ILE A 1 289 ? -19.424 -4.733 -3.028 1.00 98.38 289 ILE A N 1
ATOM 2216 C CA . ILE A 1 289 ? -18.380 -3.843 -2.499 1.00 98.38 289 ILE A CA 1
ATOM 2217 C C . ILE A 1 289 ? -17.673 -4.482 -1.309 1.00 98.38 289 ILE A C 1
ATOM 2219 O O . ILE A 1 289 ? -16.452 -4.604 -1.344 1.00 98.38 289 ILE A O 1
ATOM 2223 N N . ILE A 1 290 ? -18.430 -4.930 -0.301 1.00 97.69 290 ILE A N 1
ATOM 2224 C CA . ILE A 1 290 ? -17.891 -5.494 0.945 1.00 97.69 290 ILE A CA 1
ATOM 2225 C C . ILE A 1 290 ? -17.080 -6.768 0.687 1.00 97.69 290 ILE A C 1
ATOM 2227 O O . ILE A 1 290 ? -15.964 -6.886 1.193 1.00 97.69 290 ILE A O 1
ATOM 2231 N N . VAL A 1 291 ? -17.637 -7.720 -0.064 1.00 97.88 291 VAL A N 1
ATOM 2232 C CA . VAL A 1 291 ? -17.019 -9.035 -0.290 1.00 97.88 291 VAL A CA 1
ATOM 2233 C C . VAL A 1 291 ? -15.828 -8.925 -1.235 1.00 97.88 291 VAL A C 1
ATOM 2235 O O . VAL A 1 291 ? -14.779 -9.487 -0.939 1.00 97.88 291 VAL A O 1
ATOM 2238 N N . TRP A 1 292 ? -15.961 -8.177 -2.332 1.00 98.31 292 TRP A N 1
ATOM 2239 C CA . TRP A 1 292 ? -14.882 -7.998 -3.300 1.00 98.31 292 TRP A CA 1
ATOM 2240 C C . TRP A 1 292 ? -13.706 -7.229 -2.698 1.00 98.31 292 TRP A C 1
ATOM 2242 O O . TRP A 1 292 ? -12.565 -7.664 -2.827 1.00 98.31 292 TRP A O 1
ATOM 2252 N N . GLY A 1 293 ? -13.985 -6.147 -1.961 1.00 97.88 293 GLY A N 1
ATOM 2253 C CA . GLY A 1 293 ? -12.956 -5.394 -1.241 1.00 97.88 293 GLY A CA 1
ATOM 2254 C C . GLY A 1 293 ? -12.229 -6.254 -0.208 1.00 97.88 293 GLY A C 1
ATOM 2255 O O . GLY A 1 293 ? -11.005 -6.250 -0.157 1.00 97.88 293 GLY A O 1
ATOM 2256 N N . LEU A 1 294 ? -12.962 -7.075 0.557 1.00 97.75 294 LEU A N 1
ATOM 2257 C CA . LEU A 1 294 ? -12.347 -8.002 1.511 1.00 97.75 294 LEU A CA 1
ATOM 2258 C C . LEU A 1 294 ? -11.456 -9.041 0.814 1.00 97.75 294 LEU A C 1
ATOM 2260 O O . LEU A 1 294 ? -10.352 -9.296 1.286 1.00 97.75 294 LEU A O 1
ATOM 2264 N N . LEU A 1 295 ? -11.919 -9.631 -0.292 1.00 97.44 295 LEU A N 1
ATOM 2265 C CA . LEU A 1 295 ? -11.132 -10.593 -1.066 1.00 97.44 295 LEU A CA 1
ATOM 2266 C C . LEU A 1 295 ? -9.844 -9.950 -1.593 1.00 97.44 295 LEU A C 1
ATOM 2268 O O . LEU A 1 295 ? -8.767 -10.515 -1.416 1.00 97.44 295 LEU A O 1
ATOM 2272 N N . PHE A 1 296 ? -9.949 -8.756 -2.178 1.00 96.44 296 PHE A N 1
ATOM 2273 C CA . PHE A 1 296 ? -8.798 -8.000 -2.664 1.00 96.44 296 PHE A CA 1
ATOM 2274 C C . PHE A 1 296 ? -7.784 -7.726 -1.549 1.00 96.44 296 PHE A C 1
ATOM 2276 O O . PHE A 1 296 ? -6.603 -8.010 -1.722 1.00 96.44 296 PHE A O 1
ATOM 2283 N N . PHE A 1 297 ? -8.233 -7.256 -0.384 1.00 97.31 297 PHE A N 1
ATOM 2284 C CA . PHE A 1 297 ? -7.338 -6.946 0.735 1.00 97.31 297 PHE A CA 1
ATOM 2285 C C . PHE A 1 297 ? -6.698 -8.187 1.354 1.00 97.31 297 PHE A C 1
ATOM 2287 O O . PHE A 1 297 ? -5.548 -8.132 1.777 1.00 97.31 297 PHE A O 1
ATOM 2294 N N . LEU A 1 298 ? -7.403 -9.323 1.378 1.00 96.38 298 LEU A N 1
ATOM 2295 C CA . LEU A 1 298 ? -6.820 -10.597 1.804 1.00 96.38 298 LEU A CA 1
ATOM 2296 C C . LEU A 1 298 ? -5.729 -11.062 0.835 1.00 96.38 298 LEU A C 1
ATOM 2298 O O . LEU A 1 298 ? -4.663 -11.468 1.285 1.00 96.38 298 LEU A O 1
ATOM 2302 N N . ILE A 1 299 ? -5.959 -10.955 -0.476 1.00 95.00 299 ILE A N 1
ATOM 2303 C CA . ILE A 1 299 ? -4.939 -11.262 -1.490 1.00 95.00 299 ILE A CA 1
ATOM 2304 C C . ILE A 1 299 ? -3.751 -10.296 -1.350 1.00 95.00 299 ILE A C 1
ATOM 2306 O O . ILE A 1 299 ? -2.607 -10.736 -1.305 1.00 95.00 299 ILE A O 1
ATOM 2310 N N . SER A 1 300 ? -4.017 -8.998 -1.195 1.00 94.69 300 SER A N 1
ATOM 2311 C CA . SER A 1 300 ? -3.012 -7.946 -0.975 1.00 94.69 300 SER A CA 1
ATOM 2312 C C . SER A 1 300 ? -2.172 -8.168 0.291 1.00 94.69 300 SER A C 1
ATOM 2314 O O . SER A 1 300 ? -0.998 -7.822 0.308 1.00 94.69 300 SER A O 1
ATOM 2316 N N . ALA A 1 301 ? -2.751 -8.736 1.355 1.00 94.69 301 ALA A N 1
ATOM 2317 C CA . ALA A 1 301 ? -2.059 -8.959 2.626 1.00 94.69 301 ALA A CA 1
ATOM 2318 C C . ALA A 1 301 ? -1.331 -10.309 2.715 1.00 94.69 301 ALA A C 1
ATOM 2320 O O . ALA A 1 301 ? -0.328 -10.407 3.420 1.00 94.69 301 ALA A O 1
ATOM 2321 N N . LEU A 1 302 ? -1.875 -11.355 2.081 1.00 94.06 302 LEU A N 1
ATOM 2322 C CA . LEU A 1 302 ? -1.438 -12.742 2.287 1.00 94.06 302 LEU A CA 1
ATOM 2323 C C . LEU A 1 302 ? -0.753 -13.364 1.072 1.00 94.06 302 LEU A C 1
ATOM 2325 O O . LEU A 1 302 ? 0.008 -14.307 1.246 1.00 94.06 302 LEU A O 1
ATOM 2329 N N . VAL A 1 303 ? -1.060 -12.892 -0.136 1.00 93.50 303 VAL A N 1
ATOM 2330 C CA . VAL A 1 303 ? -0.529 -13.455 -1.388 1.00 93.50 303 VAL A CA 1
ATOM 2331 C C . VAL A 1 303 ? 0.497 -12.508 -1.993 1.00 93.50 303 VAL A C 1
ATOM 2333 O O . VAL A 1 303 ? 1.570 -12.931 -2.405 1.00 93.50 303 VAL A O 1
ATOM 2336 N N . LEU A 1 304 ? 0.184 -11.214 -2.024 1.00 91.31 304 LEU A N 1
ATOM 2337 C CA . LEU A 1 304 ? 1.094 -10.197 -2.527 1.00 91.31 304 LEU A CA 1
ATOM 2338 C C . LEU A 1 304 ? 1.951 -9.662 -1.368 1.00 91.31 304 LEU A C 1
ATOM 2340 O O . LEU A 1 304 ? 1.396 -9.193 -0.376 1.00 91.31 304 LEU A O 1
ATOM 2344 N N . PRO A 1 305 ? 3.288 -9.647 -1.463 1.00 85.00 305 PRO A N 1
ATOM 2345 C CA . PRO A 1 305 ? 4.169 -9.104 -0.436 1.00 85.00 305 PRO A CA 1
ATOM 2346 C C . PRO A 1 305 ? 4.202 -7.563 -0.494 1.00 85.00 305 PRO A C 1
ATOM 2348 O O . PRO A 1 305 ? 5.264 -6.945 -0.543 1.00 85.00 305 PRO A O 1
ATOM 2351 N N . LEU A 1 306 ? 3.038 -6.900 -0.466 1.00 87.19 306 LEU A N 1
ATOM 2352 C CA . LEU A 1 306 ? 2.900 -5.435 -0.547 1.00 87.19 306 LEU A CA 1
ATOM 2353 C C . LEU A 1 306 ? 3.174 -4.729 0.791 1.00 87.19 306 LEU A C 1
ATOM 2355 O O . LEU A 1 306 ? 2.599 -3.679 1.101 1.00 87.19 306 LEU A O 1
ATOM 2359 N N . SER A 1 307 ? 4.092 -5.284 1.587 1.00 88.56 307 SER A N 1
ATOM 2360 C CA . SER A 1 307 ? 4.469 -4.765 2.901 1.00 88.56 307 SER A CA 1
ATOM 2361 C C . SER A 1 307 ? 3.230 -4.596 3.803 1.00 88.56 307 SER A C 1
ATOM 2363 O O . SER A 1 307 ? 2.440 -5.522 3.970 1.00 88.56 307 SER A O 1
ATOM 2365 N N . TYR A 1 308 ? 3.034 -3.420 4.400 1.00 94.75 308 TYR A N 1
ATOM 2366 C CA . TYR A 1 308 ? 1.919 -3.137 5.308 1.00 94.75 308 TYR A CA 1
ATOM 2367 C C . TYR A 1 308 ? 0.609 -2.731 4.612 1.00 94.75 308 TYR A C 1
ATOM 2369 O O . TYR A 1 308 ? -0.379 -2.495 5.306 1.00 94.75 308 TYR A O 1
ATOM 2377 N N . LEU A 1 309 ? 0.569 -2.628 3.276 1.00 95.50 309 LEU A N 1
ATOM 2378 C CA . LEU A 1 309 ? -0.607 -2.127 2.554 1.00 95.50 309 LEU A CA 1
ATOM 2379 C C . LEU A 1 309 ? -1.871 -2.934 2.865 1.00 95.50 309 LEU A C 1
ATOM 2381 O O . LEU A 1 309 ? -2.809 -2.385 3.447 1.00 95.50 309 LEU A O 1
ATOM 2385 N N . GLY A 1 310 ? -1.872 -4.230 2.539 1.00 96.31 310 GLY A N 1
ATOM 2386 C CA . GLY A 1 310 ? -3.043 -5.085 2.734 1.00 96.31 310 GLY A CA 1
ATOM 2387 C C . GLY A 1 310 ? -3.496 -5.131 4.196 1.00 96.31 310 GLY A C 1
ATOM 2388 O O . GLY A 1 310 ? -4.688 -5.179 4.484 1.00 96.31 310 GLY A O 1
ATOM 2389 N N . TRP A 1 311 ? -2.565 -5.012 5.146 1.00 97.50 311 TRP A N 1
ATOM 2390 C CA . TRP A 1 311 ? -2.882 -4.980 6.574 1.00 97.50 311 TRP A CA 1
ATOM 2391 C C . TRP A 1 311 ? -3.601 -3.694 7.008 1.00 97.50 311 TRP A C 1
ATOM 2393 O O . TRP A 1 311 ? -4.584 -3.767 7.753 1.00 97.50 311 TRP A O 1
ATOM 2403 N N . TYR A 1 312 ? -3.174 -2.522 6.520 1.00 98.31 312 TYR A N 1
ATOM 2404 C CA . TYR A 1 312 ? -3.916 -1.276 6.744 1.00 98.31 312 TYR A CA 1
ATOM 2405 C C . TYR A 1 312 ? -5.289 -1.309 6.068 1.00 98.31 312 TYR A C 1
ATOM 2407 O O . TYR A 1 312 ? -6.267 -0.866 6.669 1.00 98.31 312 TYR A O 1
ATOM 2415 N N . GLU A 1 313 ? -5.390 -1.876 4.864 1.00 98.19 313 GLU A N 1
ATOM 2416 C CA . GLU A 1 313 ? -6.664 -2.024 4.154 1.00 98.19 313 GLU A CA 1
ATOM 2417 C C . GLU A 1 313 ? -7.636 -2.953 4.897 1.00 98.19 313 GLU A C 1
ATOM 2419 O O . GLU A 1 313 ? -8.803 -2.606 5.077 1.00 98.19 313 GLU A O 1
ATOM 2424 N N . LEU A 1 314 ? -7.161 -4.084 5.431 1.00 98.12 314 LEU A N 1
ATOM 2425 C CA . LEU A 1 314 ? -7.964 -4.977 6.273 1.00 98.12 314 LEU A CA 1
ATOM 2426 C C . LEU A 1 314 ? -8.426 -4.289 7.563 1.00 98.12 314 LEU A C 1
ATOM 2428 O O . LEU A 1 314 ? -9.589 -4.427 7.952 1.00 98.12 314 LEU A O 1
ATOM 2432 N N . ALA A 1 315 ? -7.553 -3.514 8.213 1.00 98.12 315 ALA A N 1
ATOM 2433 C CA . ALA A 1 315 ? -7.925 -2.732 9.390 1.00 98.12 315 ALA A CA 1
ATOM 2434 C C . ALA A 1 315 ? -8.985 -1.670 9.041 1.00 98.12 315 ALA A C 1
ATOM 2436 O O . ALA A 1 315 ? -9.965 -1.495 9.773 1.00 98.12 315 ALA A O 1
ATOM 2437 N N . PHE A 1 316 ? -8.820 -0.985 7.908 1.00 98.44 316 PHE A N 1
ATOM 2438 C CA . PHE A 1 316 ? -9.779 -0.008 7.403 1.00 98.44 316 PHE A CA 1
ATOM 2439 C C . PHE A 1 316 ? -11.137 -0.661 7.115 1.00 98.44 316 PHE A C 1
ATOM 2441 O O . PHE A 1 316 ? -12.183 -0.188 7.567 1.00 98.44 316 PHE A O 1
ATOM 2448 N N . TRP A 1 317 ? -11.135 -1.814 6.449 1.00 98.12 317 TRP A N 1
ATOM 2449 C CA . TRP A 1 317 ? -12.352 -2.570 6.170 1.00 98.12 317 TRP A CA 1
ATOM 2450 C C . TRP A 1 317 ? -13.037 -3.059 7.444 1.00 98.12 317 TRP A C 1
ATOM 2452 O O . TRP A 1 317 ? -14.266 -3.012 7.555 1.00 98.12 317 TRP A O 1
ATOM 2462 N N . PHE A 1 318 ? -12.246 -3.459 8.443 1.00 96.88 318 PHE A N 1
ATOM 2463 C CA . PHE A 1 318 ? -12.734 -3.828 9.765 1.00 96.88 318 PHE A CA 1
ATOM 2464 C C . PHE A 1 318 ? -13.492 -2.670 10.432 1.00 96.88 318 PHE A C 1
ATOM 2466 O O . PHE A 1 318 ? -14.628 -2.863 10.869 1.00 96.88 318 PHE A O 1
ATOM 2473 N N . VAL A 1 319 ? -12.938 -1.451 10.480 1.00 96.94 319 VAL A N 1
ATOM 2474 C CA . VAL A 1 319 ? -13.640 -0.326 11.133 1.00 96.94 319 VAL A CA 1
ATOM 2475 C C . VAL A 1 319 ? -14.913 0.087 10.382 1.00 96.94 319 VAL A C 1
ATOM 2477 O O . VAL A 1 319 ? -15.905 0.477 11.013 1.00 96.94 319 VAL A O 1
ATOM 2480 N N . LEU A 1 320 ? -14.926 -0.049 9.052 1.00 97.25 320 LEU A N 1
ATOM 2481 C CA . LEU A 1 320 ? -16.092 0.262 8.228 1.00 97.25 320 LEU A CA 1
ATOM 2482 C C . LEU A 1 320 ? -17.213 -0.771 8.393 1.00 97.25 320 LEU A C 1
ATOM 2484 O O . LEU A 1 320 ? -18.357 -0.386 8.655 1.00 97.25 320 LEU A O 1
ATOM 2488 N N . PHE A 1 321 ? -16.893 -2.064 8.267 1.00 96.75 321 PHE A N 1
ATOM 2489 C CA . PHE A 1 321 ? -17.889 -3.107 8.005 1.00 96.75 321 PHE A CA 1
ATOM 2490 C C . PHE A 1 321 ? -17.941 -4.253 9.015 1.00 96.75 321 PHE A C 1
ATOM 2492 O O . PHE A 1 321 ? -18.887 -5.040 8.932 1.00 96.75 321 PHE A O 1
ATOM 2499 N N . ALA A 1 322 ? -17.005 -4.363 9.968 1.00 93.19 322 ALA A N 1
ATOM 2500 C CA . ALA A 1 322 ? -17.012 -5.475 10.919 1.00 93.19 322 ALA A CA 1
ATOM 2501 C C . ALA A 1 322 ? -18.312 -5.501 11.731 1.00 93.19 322 ALA A C 1
ATOM 2503 O O . ALA A 1 322 ? -18.616 -4.597 12.514 1.00 93.19 322 ALA A O 1
ATOM 2504 N N . GLN A 1 323 ? -19.082 -6.566 11.524 1.00 88.56 323 GLN A N 1
ATOM 2505 C CA . GLN A 1 323 ? -20.388 -6.797 12.121 1.00 88.56 323 GLN A CA 1
ATOM 2506 C C . GLN A 1 323 ? -20.446 -8.122 12.856 1.00 88.56 323 GLN A C 1
ATOM 2508 O O . GLN A 1 323 ? -19.702 -9.055 12.565 1.00 88.56 323 GLN A O 1
ATOM 2513 N N . GLY A 1 324 ? -21.379 -8.202 13.799 1.00 85.81 324 GLY A N 1
ATOM 2514 C CA . GLY A 1 324 ? -21.738 -9.440 14.472 1.00 85.81 324 GLY A CA 1
ATOM 2515 C C . GLY A 1 324 ? -21.575 -9.376 15.982 1.00 85.81 324 GLY A C 1
ATOM 2516 O O . GLY A 1 324 ? -20.996 -8.450 16.551 1.00 85.81 324 GLY A O 1
ATOM 2517 N N . LYS A 1 325 ? -22.108 -10.406 16.643 1.00 83.94 325 LYS A N 1
ATOM 2518 C CA . LYS A 1 325 ? -22.127 -10.519 18.108 1.00 83.94 325 LYS A CA 1
ATOM 2519 C C . LYS A 1 325 ? -20.729 -10.377 18.718 1.00 83.94 325 LYS A C 1
ATOM 2521 O O . LYS A 1 325 ? -20.569 -9.706 19.727 1.00 83.94 325 LYS A O 1
ATOM 2526 N N . ALA A 1 326 ? -19.707 -10.916 18.061 1.00 81.56 326 ALA A N 1
ATOM 2527 C CA . ALA A 1 326 ? -18.329 -10.825 18.529 1.00 81.56 326 ALA A CA 1
ATOM 2528 C C . ALA A 1 326 ? -17.793 -9.389 18.655 1.00 81.56 326 ALA A C 1
ATOM 2530 O O . ALA A 1 326 ? -16.979 -9.114 19.528 1.00 81.56 326 ALA A O 1
ATOM 2531 N N . PHE A 1 327 ? -18.276 -8.464 17.823 1.00 86.94 327 PHE A N 1
ATOM 2532 C CA . PHE A 1 327 ? -17.797 -7.080 17.774 1.00 86.94 327 PHE A CA 1
ATOM 2533 C C . PHE A 1 327 ? -18.754 -6.085 18.441 1.00 86.94 327 PHE A C 1
ATOM 2535 O O . PHE A 1 327 ? -18.640 -4.880 18.218 1.00 86.94 327 PHE A O 1
ATOM 2542 N N . GLY A 1 328 ? -19.679 -6.581 19.274 1.00 78.44 328 GLY A N 1
ATOM 2543 C CA . GLY A 1 328 ? -20.568 -5.744 20.078 1.00 78.44 328 GLY A CA 1
ATOM 2544 C C . GLY A 1 328 ? -21.894 -5.362 19.418 1.00 78.44 328 GLY A C 1
ATOM 2545 O O . GLY A 1 328 ? -22.493 -4.390 19.849 1.00 78.44 328 GLY A O 1
ATOM 2546 N N . ALA A 1 329 ? -22.397 -6.125 18.439 1.00 70.88 329 ALA A N 1
ATOM 2547 C CA . ALA A 1 329 ? -23.618 -5.784 17.689 1.00 70.88 329 ALA A CA 1
ATOM 2548 C C . ALA A 1 329 ? -24.937 -5.688 18.484 1.00 70.88 329 ALA A C 1
ATOM 2550 O O . ALA A 1 329 ? -25.971 -5.376 17.899 1.00 70.88 329 ALA A O 1
ATOM 2551 N N . THR A 1 330 ? -24.938 -5.978 19.785 1.00 71.19 330 THR A N 1
ATOM 2552 C CA . THR A 1 330 ? -26.123 -5.833 20.642 1.00 71.19 330 THR A CA 1
ATOM 2553 C C . THR A 1 330 ? -25.918 -4.661 21.587 1.00 71.19 330 THR A C 1
ATOM 2555 O O . THR A 1 330 ? -24.827 -4.485 22.125 1.00 71.19 330 THR A O 1
ATOM 2558 N N . SER A 1 331 ? -26.975 -3.881 21.811 1.00 68.12 331 SER A N 1
ATOM 2559 C CA . SER A 1 331 ? -26.999 -2.790 22.783 1.00 68.12 331 SER A CA 1
ATOM 2560 C C . SER A 1 331 ? -26.911 -3.352 24.206 1.00 68.12 331 SER A C 1
ATOM 2562 O O . SER A 1 331 ? -27.925 -3.556 24.868 1.00 68.12 331 SER A O 1
ATOM 2564 N N . GLY A 1 332 ? -25.688 -3.637 24.651 1.00 81.44 332 GLY A N 1
ATOM 2565 C CA . GLY A 1 332 ? -25.394 -4.134 25.990 1.00 81.44 332 GLY A CA 1
ATOM 2566 C C . GLY A 1 332 ? -24.949 -5.601 26.050 1.00 81.44 332 GLY A C 1
ATOM 2567 O O . GLY A 1 332 ? -24.759 -6.249 25.009 1.00 81.44 332 GLY A O 1
ATOM 2568 N N . PRO A 1 333 ? -24.752 -6.103 27.283 1.00 88.06 333 PRO A N 1
ATOM 2569 C CA . PRO A 1 333 ? -24.293 -7.461 27.528 1.00 88.06 333 PRO A CA 1
ATOM 2570 C C . PRO A 1 333 ? -25.319 -8.486 27.036 1.00 88.06 333 PRO A C 1
ATOM 2572 O O . PRO A 1 333 ? -26.525 -8.270 27.126 1.00 88.06 333 PRO A O 1
ATOM 2575 N N . ASP A 1 334 ? -24.830 -9.613 26.524 1.00 92.38 334 ASP A N 1
ATOM 2576 C CA . ASP A 1 334 ? -25.644 -10.745 26.066 1.00 92.38 334 ASP A CA 1
ATOM 2577 C C . ASP A 1 334 ? -25.427 -12.017 26.904 1.00 92.38 334 ASP A C 1
ATOM 2579 O O . ASP A 1 334 ? -26.069 -13.043 26.666 1.00 92.38 334 ASP A O 1
ATOM 2583 N N . LEU A 1 335 ? -24.519 -11.963 27.880 1.00 95.88 335 LEU A N 1
ATOM 2584 C CA . LEU A 1 335 ? -24.225 -13.037 28.821 1.00 95.88 335 LEU A CA 1
ATOM 2585 C C . LEU A 1 335 ? -24.110 -12.462 30.232 1.00 95.88 335 LEU A C 1
ATOM 2587 O O . LEU A 1 335 ? -23.252 -11.618 30.471 1.00 95.88 335 LEU A O 1
ATOM 2591 N N . ALA A 1 336 ? -24.913 -12.947 31.174 1.00 97.62 336 ALA A N 1
ATOM 2592 C CA . ALA A 1 336 ? -24.719 -12.678 32.594 1.00 97.62 336 ALA A CA 1
ATOM 2593 C C . ALA A 1 336 ? -23.955 -13.834 33.250 1.00 97.62 336 ALA A C 1
ATOM 2595 O O . ALA A 1 336 ? -24.384 -14.977 33.159 1.00 97.62 336 ALA A O 1
ATOM 2596 N N . ILE A 1 337 ? -22.837 -13.562 33.919 1.00 98.12 337 ILE A N 1
ATOM 2597 C CA . ILE A 1 337 ? -22.052 -14.547 34.665 1.00 98.12 337 ILE A CA 1
ATOM 2598 C C . ILE A 1 337 ? -22.316 -14.380 36.153 1.00 98.12 337 ILE A C 1
ATOM 2600 O O . ILE A 1 337 ? -21.968 -13.361 36.751 1.00 98.12 337 ILE A O 1
ATOM 2604 N N . LEU A 1 338 ? -22.885 -15.424 36.741 1.00 98.25 338 LEU A N 1
ATOM 2605 C CA . LEU A 1 338 ? -23.045 -15.599 38.172 1.00 98.25 338 LEU A CA 1
ATOM 2606 C C . LEU A 1 338 ? -21.767 -16.194 38.762 1.00 98.25 338 LEU A C 1
ATOM 2608 O O . LEU A 1 338 ? -21.241 -17.187 38.249 1.00 98.25 338 LEU A O 1
ATOM 2612 N N . PHE A 1 339 ? -21.266 -15.579 39.832 1.00 97.12 339 PHE A N 1
ATOM 2613 C CA . PHE A 1 339 ? -20.034 -15.998 40.501 1.00 97.12 339 PHE A CA 1
ATOM 2614 C C . PHE A 1 339 ? -20.116 -15.848 42.025 1.00 97.12 339 PHE A C 1
ATOM 2616 O O . PHE A 1 339 ? -20.876 -15.021 42.531 1.00 97.12 339 PHE A O 1
ATOM 2623 N N . ASP A 1 340 ? -19.311 -16.629 42.754 1.00 96.44 340 ASP A N 1
ATOM 2624 C CA . ASP A 1 340 ? -19.144 -16.488 44.205 1.00 96.44 340 ASP A CA 1
ATOM 2625 C C . ASP A 1 340 ? -18.189 -15.334 44.523 1.00 96.44 340 ASP A C 1
ATOM 2627 O O . ASP A 1 340 ? -16.980 -15.411 44.292 1.00 96.44 340 ASP A O 1
ATOM 2631 N N . ASP A 1 341 ? -18.738 -14.261 45.080 1.00 94.88 341 ASP A N 1
ATOM 2632 C CA . ASP A 1 341 ? -18.020 -13.043 45.448 1.00 94.88 341 ASP A CA 1
ATOM 2633 C C . ASP A 1 341 ? -17.201 -13.168 46.739 1.00 94.88 341 ASP A C 1
ATOM 2635 O O . ASP A 1 341 ? -16.527 -12.216 47.133 1.00 94.88 341 ASP A O 1
ATOM 2639 N N . ARG A 1 342 ? -17.211 -14.348 47.373 1.00 95.00 342 ARG A N 1
ATOM 2640 C CA . ARG A 1 342 ? -16.313 -14.695 48.483 1.00 95.00 342 ARG A CA 1
ATOM 2641 C C . ARG A 1 342 ? -15.109 -15.534 48.057 1.00 95.00 342 ARG A C 1
ATOM 2643 O O . ARG A 1 342 ? -14.244 -15.805 48.880 1.00 95.00 342 ARG A O 1
ATOM 2650 N N . CYS A 1 343 ? -15.002 -15.958 46.799 1.00 94.69 343 CYS A N 1
ATOM 2651 C CA . CYS A 1 343 ? -13.865 -16.760 46.346 1.00 94.69 343 CYS A CA 1
ATOM 2652 C C . CYS A 1 343 ? -12.805 -15.902 45.630 1.00 94.69 343 CYS A C 1
ATOM 2654 O O . CYS A 1 343 ? -13.093 -15.323 44.581 1.00 94.69 343 CYS A O 1
ATOM 2656 N N . ASN A 1 344 ? -11.556 -15.909 46.127 1.00 94.38 344 ASN A N 1
ATOM 2657 C CA . ASN A 1 344 ? -10.419 -15.180 45.530 1.00 94.38 344 ASN A CA 1
ATOM 2658 C C . ASN A 1 344 ? -10.207 -15.528 44.044 1.00 94.38 344 ASN A C 1
ATOM 2660 O O . ASN A 1 344 ? -9.957 -14.647 43.215 1.00 94.38 344 ASN A O 1
ATOM 2664 N N . LEU A 1 345 ? -10.331 -16.815 43.693 1.00 95.62 345 LEU A N 1
ATOM 2665 C CA . LEU A 1 345 ? -10.196 -17.281 42.311 1.00 95.62 345 LEU A CA 1
ATOM 2666 C C . LEU A 1 345 ? -11.316 -16.727 41.422 1.00 95.62 345 LEU A C 1
ATOM 2668 O O . LEU A 1 345 ? -11.038 -16.254 40.320 1.00 95.62 345 LEU A O 1
ATOM 2672 N N . CYS A 1 346 ? -12.570 -16.777 41.883 1.00 94.94 346 CYS A N 1
ATOM 2673 C CA . CYS A 1 346 ? -13.721 -16.286 41.124 1.00 94.94 346 CYS A CA 1
ATOM 2674 C C . CYS A 1 346 ? -13.642 -14.771 40.910 1.00 94.94 346 CYS A C 1
ATOM 2676 O O . CYS A 1 346 ? -13.800 -14.321 39.778 1.00 94.94 346 CYS A O 1
ATOM 2678 N N . ASP A 1 347 ? -13.317 -14.003 41.953 1.00 94.25 347 ASP A N 1
ATOM 2679 C CA . ASP A 1 347 ? -13.144 -12.548 41.876 1.00 94.25 347 ASP A CA 1
ATOM 2680 C C . ASP A 1 347 ? -12.032 -12.157 40.884 1.00 94.25 347 ASP A C 1
ATOM 2682 O O . ASP A 1 347 ? -12.251 -11.353 39.972 1.00 94.25 347 ASP A O 1
ATOM 2686 N N . THR A 1 348 ? -10.863 -12.801 40.979 1.00 94.44 348 THR A N 1
ATOM 2687 C CA . THR A 1 348 ? -9.739 -12.570 40.054 1.00 94.44 348 THR A CA 1
ATOM 2688 C C . THR A 1 348 ? -10.094 -12.965 38.620 1.00 94.44 348 THR A C 1
ATOM 2690 O O . THR A 1 348 ? -9.774 -12.240 37.671 1.00 94.44 348 THR A O 1
ATOM 2693 N N . THR A 1 349 ? -10.791 -14.092 38.447 1.00 95.69 349 THR A N 1
ATOM 2694 C CA . THR A 1 349 ? -11.253 -14.563 37.134 1.00 95.69 349 THR A CA 1
ATOM 2695 C C . THR A 1 349 ? -12.218 -13.559 36.517 1.00 95.69 349 THR A C 1
ATOM 2697 O O . THR A 1 349 ? -12.020 -13.158 35.374 1.00 95.69 349 THR A O 1
ATOM 2700 N N . VAL A 1 350 ? -13.217 -13.088 37.268 1.00 95.62 350 VAL A N 1
ATOM 2701 C CA . VAL A 1 350 ? -14.196 -12.101 36.796 1.00 95.62 350 VAL A CA 1
ATOM 2702 C C . VAL A 1 350 ? -13.527 -10.780 36.429 1.00 95.62 350 VAL A C 1
ATOM 2704 O O . VAL A 1 350 ? -13.777 -10.258 35.345 1.00 95.62 350 VAL A O 1
ATOM 2707 N N . LYS A 1 351 ? -12.614 -10.264 37.262 1.00 94.69 351 LYS A N 1
ATOM 2708 C CA . LYS A 1 351 ? -11.838 -9.051 36.943 1.00 94.69 351 LYS A CA 1
ATOM 2709 C C . LYS A 1 351 ? -11.011 -9.222 35.670 1.00 94.69 351 LYS A C 1
ATOM 2711 O O . LYS A 1 351 ? -10.919 -8.295 34.867 1.00 94.69 351 LYS A O 1
ATOM 2716 N N . THR A 1 352 ? -10.429 -10.402 35.468 1.00 95.69 352 THR A N 1
ATOM 2717 C CA . THR A 1 352 ? -9.667 -10.724 34.255 1.00 95.69 352 THR A CA 1
ATOM 2718 C C . THR A 1 352 ? -10.580 -10.791 33.034 1.00 95.69 352 THR A C 1
ATOM 2720 O O . THR A 1 352 ? -10.316 -10.116 32.041 1.00 95.69 352 THR A O 1
ATOM 2723 N N . LEU A 1 353 ? -11.701 -11.512 33.118 1.00 96.00 353 LEU A N 1
ATOM 2724 C CA . LEU A 1 353 ? -12.690 -11.595 32.042 1.00 96.00 353 LEU A CA 1
ATOM 2725 C C . LEU A 1 353 ? -13.269 -10.220 31.692 1.00 96.00 353 LEU A C 1
ATOM 2727 O O . LEU A 1 353 ? -13.399 -9.910 30.515 1.00 96.00 353 LEU A O 1
ATOM 2731 N N . ALA A 1 354 ? -13.528 -9.358 32.676 1.00 93.81 354 ALA A N 1
ATOM 2732 C CA . ALA A 1 354 ? -13.999 -7.994 32.446 1.00 93.81 354 ALA A CA 1
ATOM 2733 C C . ALA A 1 354 ? -12.964 -7.101 31.736 1.00 93.81 354 ALA A C 1
ATOM 2735 O O . ALA A 1 354 ? -13.337 -6.199 30.985 1.00 93.81 354 ALA A O 1
ATOM 2736 N N . ARG A 1 355 ? -11.659 -7.337 31.948 1.00 92.94 355 ARG A N 1
ATOM 2737 C CA . ARG A 1 355 ? -10.585 -6.658 31.195 1.00 92.94 355 ARG A CA 1
ATOM 2738 C C . ARG A 1 355 ? -10.493 -7.168 29.758 1.00 92.94 355 ARG A C 1
ATOM 2740 O O . ARG A 1 355 ? -10.260 -6.366 28.857 1.00 92.94 355 ARG A O 1
ATOM 2747 N N . LEU A 1 356 ? -10.679 -8.474 29.563 1.00 94.44 356 LEU A N 1
ATOM 2748 C CA . LEU A 1 356 ? -10.667 -9.124 28.249 1.00 94.44 356 LEU A CA 1
ATOM 2749 C C . LEU A 1 356 ? -11.949 -8.867 27.446 1.00 94.44 356 LEU A C 1
ATOM 2751 O O . LEU A 1 356 ? -11.935 -8.973 26.219 1.00 94.44 356 LEU A O 1
ATOM 2755 N N . ASP A 1 357 ? -13.042 -8.497 28.116 1.00 94.25 357 ASP A N 1
ATOM 2756 C CA . ASP A 1 357 ? -14.303 -8.104 27.496 1.00 94.25 357 ASP A CA 1
ATOM 2757 C C . ASP A 1 357 ? -14.236 -6.689 26.907 1.00 94.25 357 ASP A C 1
ATOM 2759 O O . ASP A 1 357 ? -14.837 -5.708 27.369 1.00 94.25 357 ASP A O 1
ATOM 2763 N N . VAL A 1 358 ? -13.476 -6.612 25.818 1.00 93.62 358 VAL A N 1
ATOM 2764 C CA . VAL A 1 358 ? -13.282 -5.416 25.011 1.00 93.62 358 VAL A CA 1
ATOM 2765 C C . VAL A 1 358 ? -14.601 -4.866 24.491 1.00 93.62 358 VAL A C 1
ATOM 2767 O O . VAL A 1 358 ? -14.670 -3.665 24.327 1.00 93.62 358 VAL A O 1
ATOM 2770 N N . PHE A 1 359 ? -15.675 -5.638 24.312 1.00 92.38 359 PHE A N 1
ATOM 2771 C CA . PHE A 1 359 ? -16.932 -5.133 23.732 1.00 92.38 359 PHE A CA 1
ATOM 2772 C C . PHE A 1 359 ? -18.120 -5.089 24.708 1.00 92.38 359 PHE A C 1
ATOM 2774 O O . PHE A 1 359 ? -19.239 -4.850 24.262 1.00 92.38 359 PHE A O 1
ATOM 2781 N N . CYS A 1 360 ? -17.898 -5.261 26.018 1.00 91.38 360 CYS A N 1
ATOM 2782 C CA . CYS A 1 360 ? -18.968 -5.285 27.032 1.00 91.38 360 CYS A CA 1
ATOM 2783 C C . CYS A 1 360 ? -20.074 -6.304 26.734 1.00 91.38 360 CYS A C 1
ATOM 2785 O O . CYS A 1 360 ? -21.262 -6.018 26.885 1.00 91.38 360 CYS A O 1
ATOM 2787 N N . ARG A 1 361 ? -19.683 -7.493 26.278 1.00 92.19 361 ARG A N 1
ATOM 2788 C CA . ARG A 1 361 ? -20.600 -8.606 26.021 1.00 92.19 361 ARG A CA 1
ATOM 2789 C C . ARG A 1 361 ? -21.075 -9.271 27.308 1.00 92.19 361 ARG A C 1
ATOM 2791 O O . ARG A 1 361 ? -22.118 -9.916 27.299 1.00 92.19 361 ARG A O 1
ATOM 2798 N N . VAL A 1 362 ? -20.323 -9.132 28.394 1.00 95.06 362 VAL A N 1
ATOM 2799 C CA . VAL A 1 362 ? -20.538 -9.885 29.623 1.00 95.06 362 VAL A CA 1
ATOM 2800 C C . VAL A 1 362 ? -20.910 -8.953 30.768 1.00 95.06 362 VAL A C 1
ATOM 2802 O O . VAL A 1 362 ? -20.233 -7.967 31.057 1.00 95.06 362 VAL A O 1
ATOM 2805 N N . GLU A 1 363 ? -21.996 -9.304 31.445 1.00 96.06 363 GLU A N 1
ATOM 2806 C CA . GLU A 1 363 ? -22.383 -8.746 32.730 1.00 96.06 363 GLU A CA 1
ATOM 2807 C C . GLU A 1 363 ? -21.983 -9.719 33.838 1.00 96.06 363 GLU A C 1
ATOM 2809 O O . GLU A 1 363 ? -22.280 -10.903 33.761 1.00 96.06 363 GLU A O 1
ATOM 2814 N N . PHE A 1 364 ? -21.333 -9.247 34.890 1.00 97.38 364 PHE A N 1
ATOM 2815 C CA . PHE A 1 364 ? -20.942 -10.060 36.034 1.00 97.38 364 PHE A CA 1
ATOM 2816 C C . PHE A 1 364 ? -21.839 -9.738 37.223 1.00 97.38 364 PHE A C 1
ATOM 2818 O O . PHE A 1 364 ? -22.032 -8.570 37.567 1.00 97.38 364 PHE A O 1
ATOM 2825 N N . ARG A 1 365 ? -22.384 -10.782 37.849 1.00 97.50 365 ARG A N 1
ATOM 2826 C CA . ARG A 1 365 ? -23.331 -10.682 38.960 1.00 97.50 365 ARG A CA 1
ATOM 2827 C C . ARG A 1 365 ? -22.900 -11.581 40.123 1.00 97.50 365 ARG A C 1
ATOM 2829 O O . ARG A 1 365 ? -22.884 -12.803 39.971 1.00 97.50 365 ARG A O 1
ATOM 2836 N N . PRO A 1 366 ? -22.576 -11.017 41.296 1.00 97.19 366 PRO A N 1
ATOM 2837 C CA . PRO A 1 366 ? -22.376 -11.783 42.522 1.00 97.19 366 PRO A CA 1
ATOM 2838 C C . PRO A 1 366 ? -23.619 -12.617 42.851 1.00 97.19 366 PRO A C 1
ATOM 2840 O O . PRO A 1 366 ? -24.694 -12.048 43.057 1.00 97.19 366 PRO A O 1
ATOM 2843 N N . ILE A 1 367 ? -23.512 -13.949 42.912 1.00 97.38 367 ILE A N 1
ATOM 2844 C CA . ILE A 1 367 ? -24.706 -14.802 43.044 1.00 97.38 367 ILE A CA 1
ATOM 2845 C C . ILE A 1 367 ? -25.443 -14.576 44.367 1.00 97.38 367 ILE A C 1
ATOM 2847 O O . ILE A 1 367 ? -26.670 -14.525 44.385 1.00 97.38 367 ILE A O 1
ATOM 2851 N N . ARG A 1 368 ? -24.710 -14.360 45.467 1.00 95.81 368 ARG A N 1
ATOM 2852 C CA . ARG A 1 368 ? -25.288 -14.150 46.808 1.00 95.81 368 ARG A CA 1
ATOM 2853 C C . ARG A 1 368 ? -26.172 -12.907 46.884 1.00 95.81 368 ARG A C 1
ATOM 2855 O O . ARG A 1 368 ? -27.095 -12.870 47.688 1.00 95.81 368 ARG A O 1
ATOM 2862 N N . ARG A 1 369 ? -25.887 -11.910 46.044 1.00 96.56 369 ARG A N 1
ATOM 2863 C CA . ARG A 1 369 ? -26.613 -10.634 45.964 1.00 96.56 369 ARG A CA 1
ATOM 2864 C C . ARG A 1 369 ? -27.644 -10.612 44.831 1.00 96.56 369 ARG A C 1
ATOM 2866 O O . ARG A 1 369 ? -28.474 -9.720 44.774 1.00 96.56 369 ARG A O 1
ATOM 2873 N N . ASN A 1 370 ? -27.631 -11.620 43.956 1.00 97.56 370 ASN A N 1
ATOM 2874 C CA . ASN A 1 370 ? -28.498 -11.727 42.781 1.00 97.56 370 ASN A CA 1
ATOM 2875 C C . ASN A 1 370 ? -29.292 -13.050 42.768 1.00 97.56 370 ASN A C 1
ATOM 2877 O O . ASN A 1 370 ? -29.477 -13.659 41.713 1.00 97.56 370 ASN A O 1
ATOM 2881 N N . ILE A 1 371 ? -29.760 -13.505 43.936 1.00 97.69 371 ILE A N 1
ATOM 2882 C CA . ILE A 1 371 ? -30.458 -14.795 44.095 1.00 97.69 371 ILE A CA 1
ATOM 2883 C C . ILE A 1 371 ? -31.750 -14.840 43.276 1.00 97.69 371 ILE A C 1
ATOM 2885 O O . ILE A 1 371 ? -32.029 -15.846 42.633 1.00 97.69 371 ILE A O 1
ATOM 2889 N N . GLU A 1 372 ? -32.520 -13.752 43.255 1.00 97.94 372 GLU A N 1
ATOM 2890 C CA . GLU A 1 372 ? -33.765 -13.678 42.483 1.00 97.94 372 GLU A CA 1
ATOM 2891 C C . GLU A 1 372 ? -33.504 -13.877 40.985 1.00 97.94 372 GLU A C 1
ATOM 2893 O O . GLU A 1 372 ? -34.119 -14.727 40.345 1.00 97.94 372 GLU A O 1
ATOM 2898 N N . PHE A 1 373 ? -32.513 -13.166 40.439 1.00 97.69 373 PHE A N 1
ATOM 2899 C CA . PHE A 1 373 ? -32.106 -13.337 39.047 1.00 97.69 373 PHE A CA 1
ATOM 2900 C C . PHE A 1 373 ? -31.632 -14.770 38.762 1.00 97.69 373 PHE A C 1
ATOM 2902 O O . PHE A 1 373 ? -31.984 -15.325 37.722 1.00 97.69 373 PHE A O 1
ATOM 2909 N N . ALA A 1 374 ? -30.861 -15.374 39.673 1.00 97.62 374 ALA A N 1
ATOM 2910 C CA . ALA A 1 374 ? -30.396 -16.752 39.539 1.00 97.62 374 ALA A CA 1
ATOM 2911 C C . ALA A 1 374 ? -31.568 -17.754 39.527 1.00 97.62 374 ALA A C 1
ATOM 2913 O O . ALA A 1 374 ? -31.661 -18.581 38.617 1.00 97.62 374 ALA A O 1
ATOM 2914 N N . ASN A 1 375 ? -32.508 -17.625 40.467 1.00 97.69 375 ASN A N 1
ATOM 2915 C CA . ASN A 1 375 ? -33.686 -18.487 40.575 1.00 97.69 375 ASN A CA 1
ATOM 2916 C C . ASN A 1 375 ? -34.597 -18.374 39.345 1.00 97.69 375 ASN A C 1
ATOM 2918 O O . ASN A 1 375 ? -35.036 -19.398 38.823 1.00 97.69 375 ASN A O 1
ATOM 2922 N N . ASN A 1 376 ? -34.802 -17.158 38.826 1.00 97.75 376 ASN A N 1
ATOM 2923 C CA . ASN A 1 376 ? -35.603 -16.912 37.621 1.00 97.75 376 ASN A CA 1
ATOM 2924 C C . ASN A 1 376 ? -35.035 -17.602 36.368 1.00 97.75 376 ASN A C 1
ATOM 2926 O O . ASN A 1 376 ? -35.769 -17.841 35.414 1.00 97.75 376 ASN A O 1
ATOM 2930 N N . HIS A 1 377 ? -33.748 -17.960 36.381 1.00 97.69 377 HIS A N 1
ATOM 2931 C CA . HIS A 1 377 ? -33.077 -18.691 35.301 1.00 97.69 377 HIS A CA 1
ATOM 2932 C C . HIS A 1 377 ? -32.702 -20.129 35.701 1.00 97.69 377 HIS A C 1
ATOM 2934 O O . HIS A 1 377 ? -31.861 -20.764 35.061 1.00 97.69 377 HIS A O 1
ATOM 2940 N N . GLY A 1 378 ? -33.312 -20.659 36.767 1.00 97.06 378 GLY A N 1
ATOM 2941 C CA . GLY A 1 378 ? -33.125 -22.043 37.201 1.00 97.06 378 GLY A CA 1
ATOM 2942 C C . GLY A 1 378 ? -31.705 -22.362 37.682 1.00 97.06 378 GLY A C 1
ATOM 2943 O O . GLY A 1 378 ? -31.227 -23.482 37.469 1.00 97.06 378 GLY A O 1
ATOM 2944 N N . VAL A 1 379 ? -31.019 -21.389 38.288 1.00 97.62 379 VAL A N 1
ATOM 2945 C CA . VAL A 1 379 ? -29.697 -21.547 38.910 1.00 97.62 379 VAL A CA 1
ATOM 2946 C C . VAL A 1 379 ? -29.860 -21.464 40.423 1.00 97.62 379 VAL A C 1
ATOM 2948 O O . VAL A 1 379 ? -30.196 -20.409 40.956 1.00 97.62 379 VAL A O 1
ATOM 2951 N N . SER A 1 380 ? -29.610 -22.569 41.130 1.00 97.69 380 SER A N 1
ATOM 2952 C CA . SER A 1 380 ? -29.652 -22.546 42.595 1.00 97.69 380 SER A CA 1
ATOM 2953 C C . SER A 1 380 ? -28.430 -21.828 43.169 1.00 97.69 380 SER A C 1
ATOM 2955 O O . SER A 1 380 ? -27.353 -21.821 42.564 1.00 97.69 380 SER A O 1
ATOM 2957 N N . LEU A 1 381 ? -28.564 -21.269 44.378 1.00 97.44 381 LEU A N 1
ATOM 2958 C CA . LEU A 1 381 ? -27.433 -20.658 45.080 1.00 97.44 381 LEU A CA 1
ATOM 2959 C C . LEU A 1 381 ? -26.255 -21.636 45.174 1.00 97.44 381 LEU A C 1
ATOM 2961 O O . LEU A 1 381 ? -25.135 -21.275 44.830 1.00 97.44 381 LEU A O 1
ATOM 2965 N N . GLN A 1 382 ? -26.514 -22.891 45.554 1.00 96.62 382 GLN A N 1
ATOM 2966 C CA . GLN A 1 382 ? -25.470 -23.909 45.659 1.00 96.62 382 GLN A CA 1
ATOM 2967 C C . GLN A 1 382 ? -24.743 -24.127 44.327 1.00 96.62 382 GLN A C 1
ATOM 2969 O O . GLN A 1 382 ? -23.522 -24.215 44.315 1.00 96.62 382 GLN A O 1
ATOM 2974 N N . GLN A 1 383 ? -25.463 -24.152 43.202 1.00 95.12 383 GLN A N 1
ATOM 2975 C CA . GLN A 1 383 ? -24.847 -24.326 41.886 1.00 95.12 383 GLN A CA 1
ATOM 2976 C C . GLN A 1 383 ? -23.887 -23.190 41.540 1.00 95.12 383 GLN A C 1
ATOM 2978 O O . GLN A 1 383 ? -22.763 -23.473 41.141 1.00 95.12 383 GLN A O 1
ATOM 2983 N N . GLY A 1 384 ? -24.270 -21.923 41.724 1.00 92.50 384 GLY A N 1
ATOM 2984 C CA . GLY A 1 384 ? -23.342 -20.817 41.447 1.00 92.50 384 GLY A CA 1
ATOM 2985 C C . GLY A 1 384 ? -22.296 -20.577 42.540 1.00 92.50 384 GLY A C 1
ATOM 2986 O O . GLY A 1 384 ? -21.315 -19.875 42.310 1.00 92.50 384 GLY A O 1
ATOM 2987 N N . LEU A 1 385 ? -22.464 -21.192 43.716 1.00 95.25 385 LEU A N 1
ATOM 2988 C CA . LEU A 1 385 ? -21.398 -21.341 44.707 1.00 95.25 385 LEU A CA 1
ATOM 2989 C C . LEU A 1 385 ? -20.457 -22.502 44.395 1.00 95.25 385 LEU A C 1
ATOM 2991 O O . LEU A 1 385 ? -19.393 -22.545 45.006 1.00 95.25 385 LEU A O 1
ATOM 2995 N N . THR A 1 386 ? -20.817 -23.420 43.490 1.00 94.62 386 THR A N 1
ATOM 2996 C CA . THR A 1 386 ? -19.989 -24.547 43.028 1.00 94.62 386 THR A CA 1
ATOM 2997 C C . THR A 1 386 ? -19.344 -24.267 41.672 1.00 94.62 386 THR A C 1
ATOM 2999 O O . THR A 1 386 ? -18.187 -24.629 41.500 1.00 94.62 386 THR A O 1
ATOM 3002 N N . ASP A 1 387 ? -19.987 -23.529 40.775 1.00 96.50 387 ASP A N 1
ATOM 3003 C CA . ASP A 1 387 ? -19.492 -23.231 39.430 1.00 96.50 387 ASP A CA 1
ATOM 3004 C C . ASP A 1 387 ? -19.696 -21.774 39.042 1.00 96.50 387 ASP A C 1
ATOM 3006 O O . ASP A 1 387 ? -20.623 -21.117 39.503 1.00 96.50 387 ASP A O 1
ATOM 3010 N N . LEU A 1 388 ? -18.882 -21.294 38.098 1.00 97.12 388 LEU A N 1
ATOM 3011 C CA . LEU A 1 388 ? -19.296 -20.129 37.323 1.00 97.12 388 LEU A CA 1
ATOM 3012 C C . LEU A 1 388 ? -20.442 -20.549 36.401 1.00 97.12 388 LEU A C 1
ATOM 3014 O O . LEU A 1 388 ? -20.334 -21.545 35.675 1.00 97.12 388 LEU A O 1
ATOM 3018 N N . VAL A 1 389 ? -21.526 -19.778 36.424 1.00 98.25 389 VAL A N 1
ATOM 3019 C CA . VAL A 1 389 ? -22.720 -20.043 35.616 1.00 98.25 389 VAL A CA 1
ATOM 3020 C C . VAL A 1 389 ? -23.002 -18.833 34.740 1.00 98.25 389 VAL A C 1
ATOM 3022 O O . VAL A 1 389 ? -23.239 -17.739 35.239 1.00 98.25 389 VAL A O 1
ATOM 3025 N N . GLY A 1 390 ? -22.964 -19.024 33.428 1.00 98.00 390 GLY A N 1
ATOM 3026 C CA . GLY A 1 390 ? -23.413 -18.051 32.445 1.00 98.00 390 GLY A CA 1
ATOM 3027 C C . GLY A 1 390 ? -24.886 -18.251 32.109 1.00 98.00 390 GLY A C 1
ATOM 3028 O O . GLY A 1 390 ? -25.331 -19.377 31.902 1.00 98.00 390 GLY A O 1
ATOM 3029 N N . VAL A 1 391 ? -25.622 -17.154 32.014 1.00 98.12 391 VAL A N 1
ATOM 3030 C CA . VAL A 1 391 ? -27.011 -17.080 31.565 1.00 98.12 391 VAL A CA 1
ATOM 3031 C C . VAL A 1 391 ? -27.040 -16.197 30.326 1.00 98.12 391 VAL A C 1
ATOM 3033 O O . VAL A 1 391 ? -26.684 -15.019 30.384 1.00 98.12 391 VAL A O 1
ATOM 3036 N N . ASP A 1 392 ? -27.417 -16.766 29.187 1.00 96.19 392 ASP A N 1
ATOM 3037 C CA . ASP A 1 392 ? -27.594 -16.010 27.953 1.00 96.19 392 ASP A CA 1
ATOM 3038 C C . ASP A 1 392 ? -28.843 -15.131 28.073 1.00 96.19 392 ASP A C 1
ATOM 3040 O O . ASP A 1 392 ? -29.961 -15.621 28.230 1.00 96.19 392 ASP A O 1
ATOM 3044 N N . LEU A 1 393 ? -28.646 -13.817 28.001 1.00 95.06 393 LEU A N 1
ATOM 3045 C CA . LEU A 1 393 ? -29.707 -12.839 28.240 1.00 95.06 393 LEU A CA 1
ATOM 3046 C C . LEU A 1 393 ? -30.739 -12.784 27.106 1.00 95.06 393 LEU A C 1
ATOM 3048 O O . LEU A 1 393 ? -31.805 -12.205 27.285 1.00 95.06 393 LEU A O 1
ATOM 3052 N N . SER A 1 394 ? -30.440 -13.368 25.942 1.00 92.19 394 SER A N 1
ATOM 3053 C CA . SER A 1 394 ? -31.346 -13.350 24.789 1.00 92.19 394 SER A CA 1
ATOM 3054 C C . SER A 1 394 ? -32.373 -14.481 24.795 1.00 92.19 394 SER A C 1
ATOM 3056 O O . SER A 1 394 ? -33.458 -14.315 24.246 1.00 92.19 394 SER A O 1
ATOM 3058 N N . ASN A 1 395 ? -32.043 -15.628 25.391 1.00 94.69 395 ASN A N 1
ATOM 3059 C CA . ASN A 1 395 ? -32.889 -16.828 25.365 1.00 94.69 395 ASN A CA 1
ATOM 3060 C C . ASN A 1 395 ? -33.032 -17.518 26.734 1.00 94.69 395 ASN A C 1
ATOM 3062 O O . ASN A 1 395 ? -33.755 -18.503 26.834 1.00 94.69 395 ASN A O 1
ATOM 3066 N N . GLY A 1 396 ? -32.348 -17.032 27.773 1.00 96.12 396 GLY A N 1
ATOM 3067 C CA . GLY A 1 396 ? -32.357 -17.615 29.114 1.00 96.12 396 GLY A CA 1
ATOM 3068 C C . GLY A 1 396 ? -31.540 -18.903 29.258 1.00 96.12 396 GLY A C 1
ATOM 3069 O O . GLY A 1 396 ? -31.550 -19.508 30.329 1.00 96.12 396 GLY A O 1
ATOM 3070 N N . ASN A 1 397 ? -30.821 -19.343 28.217 1.00 96.75 397 ASN A N 1
ATOM 3071 C CA . ASN A 1 397 ? -30.059 -20.588 28.262 1.00 96.75 397 ASN A CA 1
ATOM 3072 C C . ASN A 1 397 ? -28.901 -20.491 29.257 1.00 96.75 397 ASN A C 1
ATOM 3074 O O . ASN A 1 397 ? -28.105 -19.548 29.232 1.00 96.75 397 ASN A O 1
ATOM 3078 N N . ARG A 1 398 ? -28.771 -21.521 30.094 1.00 96.75 398 ARG A N 1
ATOM 3079 C CA . ARG A 1 398 ? -27.691 -21.640 31.077 1.00 96.75 398 ARG A CA 1
ATOM 3080 C C . ARG A 1 398 ? -26.513 -22.444 30.531 1.00 96.75 398 ARG A C 1
ATOM 3082 O O . ARG A 1 398 ? -26.700 -23.482 29.898 1.00 96.75 398 ARG A O 1
ATOM 3089 N N . VAL A 1 399 ? -25.299 -22.003 30.842 1.00 97.62 399 VAL A N 1
ATOM 3090 C CA . VAL A 1 399 ? -24.047 -22.719 30.566 1.00 97.62 399 VAL A CA 1
ATOM 3091 C C . VAL A 1 399 ? -23.161 -22.628 31.803 1.00 97.62 399 VAL A C 1
ATOM 3093 O O . VAL A 1 399 ? -22.925 -21.534 32.304 1.00 97.62 399 VAL A O 1
ATOM 3096 N N . SER A 1 400 ? -22.659 -23.747 32.317 1.00 97.75 400 SER A N 1
ATOM 3097 C CA . SER A 1 400 ? -21.884 -23.773 33.563 1.00 97.75 400 SER A CA 1
ATOM 3098 C C . SER A 1 400 ? -20.537 -24.474 33.414 1.00 97.75 400 SER A C 1
ATOM 3100 O O . SER A 1 400 ? -20.283 -25.216 32.463 1.00 97.75 400 SER A O 1
ATOM 3102 N N . GLY A 1 401 ? -19.654 -24.225 34.378 1.00 96.50 401 GLY A N 1
ATOM 3103 C CA . GLY A 1 401 ? -18.380 -24.921 34.497 1.00 96.50 401 GLY A CA 1
ATOM 3104 C C . GLY A 1 401 ? -17.444 -24.696 33.306 1.00 96.50 401 GLY A C 1
ATOM 3105 O O . GLY A 1 401 ? -17.330 -23.583 32.799 1.00 96.50 401 GLY A O 1
ATOM 3106 N N . PHE A 1 402 ? -16.776 -25.754 32.831 1.00 98.12 402 PHE A N 1
ATOM 3107 C CA . PHE A 1 402 ? -15.848 -25.674 31.693 1.00 98.12 402 PHE A CA 1
ATOM 3108 C C . PHE A 1 402 ? -16.510 -25.164 30.399 1.00 98.12 402 PHE A C 1
ATOM 3110 O O . PHE A 1 402 ? -15.907 -24.388 29.654 1.00 98.12 402 PHE A O 1
ATOM 3117 N N . ASP A 1 403 ? -17.768 -25.539 30.151 1.00 98.19 403 ASP A N 1
ATOM 3118 C CA . ASP A 1 403 ? -18.502 -25.127 28.950 1.00 98.19 403 ASP A CA 1
ATOM 3119 C C . ASP A 1 403 ? -18.739 -23.608 28.906 1.00 98.19 403 ASP A C 1
ATOM 3121 O O . ASP A 1 403 ? -18.825 -23.026 27.818 1.00 98.19 403 ASP A O 1
ATOM 3125 N N . LEU A 1 404 ? -18.771 -22.936 30.066 1.00 97.94 404 LEU A N 1
ATOM 3126 C CA . LEU A 1 404 ? -18.811 -21.475 30.126 1.00 97.94 404 LEU A CA 1
ATOM 3127 C C . LEU A 1 404 ? -17.524 -20.868 29.560 1.00 97.94 404 LEU A C 1
ATOM 3129 O O . LEU A 1 404 ? -17.595 -19.945 28.754 1.00 97.94 404 LEU A O 1
ATOM 3133 N N . TYR A 1 405 ? -16.353 -21.401 29.920 1.00 98.06 405 TYR A N 1
ATOM 3134 C CA . TYR A 1 405 ? -15.076 -20.914 29.388 1.00 98.06 405 TYR A CA 1
ATOM 3135 C C . TYR A 1 405 ? -14.972 -21.154 27.885 1.00 98.06 405 TYR A C 1
ATOM 3137 O O . TYR A 1 405 ? -14.609 -20.238 27.148 1.00 98.06 405 TYR A O 1
ATOM 3145 N N . TYR A 1 406 ? -15.378 -22.333 27.406 1.00 97.88 406 TYR A N 1
ATOM 3146 C CA . TYR A 1 406 ? -15.474 -22.584 25.967 1.00 97.88 406 TYR A CA 1
ATOM 3147 C C . TYR A 1 406 ? -16.407 -21.571 25.279 1.00 97.88 406 TYR A C 1
ATOM 3149 O O . TYR A 1 406 ? -16.042 -20.976 24.264 1.00 97.88 406 TYR A O 1
ATOM 3157 N N . THR A 1 407 ? -17.570 -21.283 25.869 1.00 97.00 407 THR A N 1
ATOM 3158 C CA . THR A 1 407 ? -18.502 -20.265 25.355 1.00 97.00 407 THR A CA 1
ATOM 3159 C C . THR A 1 407 ? -17.867 -18.873 25.324 1.00 97.00 407 THR A C 1
ATOM 3161 O O . THR A 1 407 ? -17.999 -18.154 24.330 1.00 97.00 407 THR A O 1
ATOM 3164 N N . LEU A 1 408 ? -17.117 -18.500 26.364 1.00 96.69 408 LEU A N 1
ATOM 3165 C CA . LEU A 1 408 ? -16.395 -17.230 26.436 1.00 96.69 408 LEU A CA 1
ATOM 3166 C C . LEU A 1 408 ? -15.321 -17.104 25.355 1.00 96.69 408 LEU A C 1
ATOM 3168 O O . LEU A 1 408 ? -15.225 -16.038 24.750 1.00 96.69 408 LEU A O 1
ATOM 3172 N N . THR A 1 409 ? -14.599 -18.183 25.025 1.00 96.50 409 THR A N 1
ATOM 3173 C CA . THR A 1 409 ? -13.653 -18.183 23.888 1.00 96.50 409 THR A CA 1
ATOM 3174 C C . THR A 1 409 ? -14.328 -17.975 22.532 1.00 96.50 409 THR A C 1
ATOM 3176 O O . THR A 1 409 ? -13.654 -17.662 21.561 1.00 96.50 409 THR A O 1
ATOM 3179 N N . GLY A 1 410 ? -15.652 -18.126 22.430 1.00 94.00 410 GLY A N 1
ATOM 3180 C CA . GLY A 1 410 ? -16.416 -17.761 21.235 1.00 94.00 410 GLY A CA 1
ATOM 3181 C C . GLY A 1 410 ? -16.982 -16.339 21.258 1.00 94.00 410 GLY A C 1
ATOM 3182 O O . GLY A 1 410 ? -17.189 -15.761 20.190 1.00 94.00 410 GLY A O 1
ATOM 3183 N N . ARG A 1 411 ? -17.233 -15.774 22.447 1.00 93.38 411 ARG A N 1
ATOM 3184 C CA . ARG A 1 411 ? -17.861 -14.450 22.620 1.00 93.38 411 ARG A CA 1
ATOM 3185 C C . ARG A 1 411 ? -16.858 -13.307 22.761 1.00 93.38 411 ARG A C 1
ATOM 3187 O O . ARG A 1 411 ? -17.119 -12.223 22.250 1.00 93.38 411 ARG A O 1
ATOM 3194 N N . LEU A 1 412 ? -15.738 -13.533 23.446 1.00 94.25 412 LEU A N 1
ATOM 3195 C CA . LEU A 1 412 ? -14.716 -12.517 23.692 1.00 94.25 412 LEU A CA 1
ATOM 3196 C C . LEU A 1 412 ? -13.619 -12.623 22.630 1.00 94.25 412 LEU A C 1
ATOM 3198 O O . LEU A 1 412 ? -12.908 -13.624 22.579 1.00 94.25 412 LEU A O 1
ATOM 3202 N N . VAL A 1 413 ? -13.461 -11.584 21.803 1.00 93.12 413 VAL A N 1
ATOM 3203 C CA . VAL A 1 413 ? -12.530 -11.587 20.654 1.00 93.12 413 VAL A CA 1
ATOM 3204 C C . VAL A 1 413 ? -11.092 -11.896 21.071 1.00 93.12 413 VAL A C 1
ATOM 3206 O O . VAL A 1 413 ? -10.426 -12.693 20.421 1.00 93.12 413 VAL A O 1
ATOM 3209 N N . LEU A 1 414 ? -10.620 -11.344 22.193 1.00 94.12 414 LEU A N 1
ATOM 3210 C CA . LEU A 1 414 ? -9.261 -11.609 22.685 1.00 94.12 414 LEU A CA 1
ATOM 3211 C C . LEU A 1 414 ? -9.039 -13.067 23.127 1.00 94.12 414 LEU A C 1
ATOM 3213 O O . LEU A 1 414 ? -7.898 -13.500 23.245 1.00 94.12 414 LEU A O 1
ATOM 3217 N N . LEU A 1 415 ? -10.111 -13.830 23.362 1.00 96.00 415 LEU A N 1
ATOM 3218 C CA . LEU A 1 415 ? -10.046 -15.251 23.711 1.00 96.00 415 LEU A CA 1
ATOM 3219 C C . LEU A 1 415 ? -10.227 -16.181 22.500 1.00 96.00 415 LEU A C 1
ATOM 3221 O O . LEU A 1 415 ? -10.132 -17.398 22.660 1.00 96.00 415 LEU A O 1
ATOM 3225 N N . TRP A 1 416 ? -10.464 -15.647 21.298 1.00 95.62 416 TRP A N 1
ATOM 3226 C CA . TRP A 1 416 ? -10.659 -16.449 20.086 1.00 95.62 416 TRP A CA 1
ATOM 3227 C C . TRP A 1 416 ? -9.504 -17.405 19.764 1.00 95.62 416 TRP A C 1
ATOM 3229 O O . TRP A 1 416 ? -9.800 -18.566 19.470 1.00 95.62 416 TRP A O 1
ATOM 3239 N N . PRO A 1 417 ? -8.217 -17.009 19.874 1.00 96.44 417 PRO A N 1
ATOM 3240 C CA . PRO A 1 417 ? -7.105 -17.926 19.609 1.00 96.44 417 PRO A CA 1
ATOM 3241 C C . PRO A 1 417 ? -7.097 -19.166 20.516 1.00 96.44 417 PRO A C 1
ATOM 3243 O O . PRO A 1 417 ? -6.571 -20.208 20.138 1.00 96.44 417 PRO A O 1
ATOM 3246 N N . LEU A 1 418 ? -7.717 -19.087 21.700 1.00 97.19 418 LEU A N 1
ATOM 3247 C CA . LEU A 1 418 ? -7.809 -20.208 22.639 1.00 97.19 418 LEU A CA 1
ATOM 3248 C C . LEU A 1 418 ? -8.980 -21.150 22.335 1.00 97.19 418 LEU A C 1
ATOM 3250 O O . LEU A 1 418 ? -9.010 -22.272 22.837 1.00 97.19 418 LEU A O 1
ATOM 3254 N N . ARG A 1 419 ? -9.942 -20.743 21.503 1.00 97.44 419 ARG A N 1
ATOM 3255 C CA . ARG A 1 419 ? -11.114 -21.561 21.171 1.00 97.44 419 ARG A CA 1
ATOM 3256 C C . ARG A 1 419 ? -10.782 -22.963 20.636 1.00 97.44 419 ARG A C 1
ATOM 3258 O O . ARG A 1 419 ? -11.413 -23.899 21.132 1.00 97.44 419 ARG A O 1
ATOM 3265 N N . PRO A 1 420 ? -9.846 -23.169 19.681 1.00 97.75 420 PRO A N 1
ATOM 3266 C CA . PRO A 1 420 ? -9.494 -24.521 19.230 1.00 97.75 420 PRO A CA 1
ATOM 3267 C C . PRO A 1 420 ? -8.918 -25.382 20.362 1.00 97.75 420 PRO A C 1
ATOM 3269 O O . PRO A 1 420 ? -9.254 -26.560 20.462 1.00 97.75 420 PRO A O 1
ATOM 3272 N N . ILE A 1 421 ? -8.139 -24.787 21.272 1.00 97.94 421 ILE A N 1
ATOM 3273 C CA . ILE A 1 421 ? -7.572 -25.479 22.438 1.00 97.94 421 ILE A CA 1
ATOM 3274 C C . ILE A 1 421 ? -8.689 -25.923 23.391 1.00 97.94 421 ILE A C 1
ATOM 3276 O O . ILE A 1 421 ? -8.741 -27.086 23.787 1.00 97.94 421 ILE A O 1
ATOM 3280 N N . PHE A 1 422 ? -9.628 -25.030 23.724 1.00 98.00 422 PHE A N 1
ATOM 3281 C CA . PHE A 1 422 ? -10.766 -25.373 24.584 1.00 98.00 422 PHE A CA 1
ATOM 3282 C C . PHE A 1 422 ? -11.718 -26.373 23.920 1.00 98.00 422 PHE A C 1
ATOM 3284 O O . PHE A 1 422 ? -12.263 -27.231 24.611 1.00 98.00 422 PHE A O 1
ATOM 3291 N N . TRP A 1 423 ? -11.903 -26.300 22.598 1.00 98.25 423 TRP A N 1
ATOM 3292 C CA . TRP A 1 423 ? -12.672 -27.291 21.843 1.00 98.25 423 TRP A CA 1
ATOM 3293 C C . TRP A 1 423 ? -12.035 -28.681 21.937 1.00 98.25 423 TRP A C 1
ATOM 3295 O O . TRP A 1 423 ? -12.725 -29.643 22.271 1.00 98.25 423 TRP A O 1
ATOM 3305 N N . LEU A 1 424 ? -10.717 -28.778 21.734 1.00 98.25 424 LEU A N 1
ATOM 3306 C CA . LEU A 1 424 ? -9.984 -30.036 21.853 1.00 98.25 424 LEU A CA 1
ATOM 3307 C C . LEU A 1 424 ? -10.023 -30.576 23.290 1.00 98.25 424 LEU A C 1
ATOM 3309 O O . LEU A 1 424 ? -10.305 -31.752 23.500 1.00 98.25 424 LEU A O 1
ATOM 3313 N N . ALA A 1 425 ? -9.820 -29.716 24.291 1.00 98.06 425 ALA A N 1
ATOM 3314 C CA . ALA A 1 425 ? -9.906 -30.090 25.703 1.00 98.06 425 ALA A CA 1
ATOM 3315 C C . ALA A 1 425 ? -11.322 -30.531 26.121 1.00 98.06 425 ALA A C 1
ATOM 3317 O O . ALA A 1 425 ? -11.469 -31.383 27.001 1.00 98.06 425 ALA A O 1
ATOM 3318 N N . ARG A 1 426 ? -12.365 -29.974 25.486 1.00 97.81 426 ARG A N 1
ATOM 3319 C CA . ARG A 1 426 ? -13.754 -30.433 25.629 1.00 97.81 426 ARG A CA 1
ATOM 3320 C C . ARG A 1 426 ? -13.918 -31.834 25.050 1.00 97.81 426 ARG A C 1
ATOM 3322 O O . ARG A 1 426 ? -14.467 -32.703 25.720 1.00 97.81 426 ARG A O 1
ATOM 3329 N N . LEU A 1 427 ? -13.420 -32.042 23.829 1.00 98.06 427 LEU A N 1
ATOM 3330 C CA . LEU A 1 427 ? -13.528 -33.301 23.092 1.00 98.06 427 LEU A CA 1
ATOM 3331 C C . LEU A 1 427 ? -12.823 -34.453 23.824 1.00 98.06 427 LEU A C 1
ATOM 3333 O O . LEU A 1 427 ? -13.393 -35.531 23.962 1.00 98.06 427 LEU A O 1
ATOM 3337 N N . THR A 1 428 ? -11.626 -34.211 24.362 1.00 98.12 428 THR A N 1
ATOM 3338 C CA . THR A 1 428 ? -10.845 -35.208 25.119 1.00 98.12 428 THR A CA 1
ATOM 3339 C C . THR A 1 428 ? -11.306 -35.384 26.568 1.00 98.12 428 THR A C 1
ATOM 3341 O O . THR A 1 428 ? -10.765 -36.225 27.281 1.00 98.12 428 THR A O 1
ATOM 3344 N N . LYS A 1 429 ? -12.276 -34.585 27.037 1.00 98.12 429 LYS A N 1
ATOM 3345 C CA . LYS A 1 429 ? -12.729 -34.491 28.441 1.00 98.12 429 LYS A CA 1
ATOM 3346 C C . LYS A 1 429 ? -11.654 -34.063 29.452 1.00 98.12 429 LYS A C 1
ATOM 3348 O O . LYS A 1 429 ? -11.974 -33.906 30.630 1.00 98.12 429 LYS A O 1
ATOM 3353 N N . ILE A 1 430 ? -10.420 -33.798 29.019 1.00 98.19 430 ILE A N 1
ATOM 3354 C CA . ILE A 1 430 ? -9.335 -33.315 29.886 1.00 98.19 430 ILE A CA 1
ATOM 3355 C C . ILE A 1 430 ? -9.721 -31.971 30.515 1.00 98.19 430 ILE A C 1
ATOM 3357 O O . ILE A 1 430 ? -9.554 -31.782 31.719 1.00 98.19 430 ILE A O 1
ATOM 3361 N N . GLY A 1 431 ? -10.296 -31.060 29.722 1.00 97.88 431 GLY A N 1
ATOM 3362 C CA . GLY A 1 431 ? -10.725 -29.737 30.180 1.00 97.88 431 GLY A CA 1
ATOM 3363 C C . GLY A 1 431 ? -11.763 -29.797 31.308 1.00 97.88 431 GLY A C 1
ATOM 3364 O O . GLY A 1 431 ? -11.506 -29.257 32.384 1.00 97.88 431 GLY A O 1
ATOM 3365 N N . PRO A 1 432 ? -12.908 -30.482 31.117 1.00 98.25 432 PRO A N 1
ATOM 3366 C CA . PRO A 1 432 ? -13.902 -30.695 32.169 1.00 98.25 432 PRO A CA 1
ATOM 3367 C C . PRO A 1 432 ? -13.343 -31.339 33.445 1.00 98.25 432 PRO A C 1
ATOM 3369 O O . PRO A 1 432 ? -13.655 -30.870 34.539 1.00 98.25 432 PRO A O 1
ATOM 3372 N N . THR A 1 433 ? -12.497 -32.367 33.327 1.00 98.25 433 THR A N 1
ATOM 3373 C CA . THR A 1 433 ? -11.903 -33.049 34.491 1.00 98.25 433 THR A CA 1
ATOM 3374 C C . THR A 1 433 ? -10.970 -32.126 35.272 1.00 98.25 433 THR A C 1
ATOM 3376 O O . THR A 1 433 ? -11.084 -32.021 36.495 1.00 98.25 433 THR A O 1
ATOM 3379 N N . LEU A 1 434 ? -10.089 -31.401 34.575 1.00 97.75 434 LEU A N 1
ATOM 3380 C CA . LEU A 1 434 ? -9.194 -30.425 35.199 1.00 97.75 434 LEU A CA 1
ATOM 3381 C C . LEU A 1 434 ? -9.982 -29.279 35.843 1.00 97.75 434 LEU A C 1
ATOM 3383 O O . LEU A 1 434 ? -9.678 -28.865 36.961 1.00 97.75 434 LEU A O 1
ATOM 3387 N N . TYR A 1 435 ? -11.029 -28.799 35.168 1.00 98.00 435 TYR A N 1
ATOM 3388 C CA . TYR A 1 435 ? -11.913 -27.782 35.722 1.00 98.00 435 TYR A CA 1
ATOM 3389 C C . TYR A 1 435 ? -12.544 -28.244 37.037 1.00 98.00 435 TYR A C 1
ATOM 3391 O O . TYR A 1 435 ? -12.484 -27.506 38.015 1.00 98.00 435 TYR A O 1
ATOM 3399 N N . ARG A 1 436 ? -13.095 -29.466 37.094 1.00 97.75 436 ARG A N 1
ATOM 3400 C CA . ARG A 1 436 ? -13.684 -30.026 38.325 1.00 97.75 436 ARG A CA 1
ATOM 3401 C C . ARG A 1 436 ? -12.661 -30.126 39.446 1.00 97.75 436 ARG A C 1
ATOM 3403 O O . ARG A 1 436 ? -12.910 -29.638 40.542 1.00 97.75 436 ARG A O 1
ATOM 3410 N N . PHE A 1 437 ? -11.474 -30.646 39.133 1.00 97.81 437 PHE A N 1
ATOM 3411 C CA . PHE A 1 437 ? -10.369 -30.746 40.085 1.00 97.81 437 PHE A CA 1
ATOM 3412 C C . PHE A 1 437 ? -10.049 -29.400 40.760 1.00 97.81 437 PHE A C 1
ATOM 3414 O O . PHE A 1 437 ? -9.820 -29.366 41.974 1.00 97.81 437 PHE A O 1
ATOM 3421 N N . ILE A 1 438 ? -10.027 -28.310 39.980 1.00 97.00 438 ILE A N 1
ATOM 3422 C CA . ILE A 1 438 ? -9.775 -26.948 40.472 1.00 97.00 438 ILE A CA 1
ATOM 3423 C C . ILE A 1 438 ? -11.006 -26.404 41.206 1.00 97.00 438 ILE A C 1
ATOM 3425 O O . ILE A 1 438 ? -10.871 -25.866 42.305 1.00 97.00 438 ILE A O 1
ATOM 3429 N N . ALA A 1 439 ? -12.197 -26.546 40.621 1.00 96.06 439 ALA A N 1
ATOM 3430 C CA . ALA A 1 439 ? -13.447 -26.018 41.156 1.00 96.06 439 ALA A CA 1
ATOM 3431 C C . ALA A 1 439 ? -13.739 -26.559 42.561 1.00 96.06 439 ALA A C 1
ATOM 3433 O O . ALA A 1 439 ? -14.025 -25.760 43.453 1.00 96.06 439 ALA A O 1
ATOM 3434 N N . ASP A 1 440 ? -13.565 -27.864 42.774 1.00 96.62 440 ASP A N 1
ATOM 3435 C CA . ASP A 1 440 ? -13.837 -28.537 44.050 1.00 96.62 440 ASP A CA 1
ATOM 3436 C C . ASP A 1 440 ? -12.820 -28.168 45.144 1.00 96.62 440 ASP A C 1
ATOM 3438 O O . ASP A 1 440 ? -13.103 -28.283 46.336 1.00 96.62 440 ASP A O 1
ATOM 3442 N N . ARG A 1 441 ? -11.623 -27.698 44.761 1.00 96.75 441 ARG A N 1
ATOM 3443 C CA . ARG A 1 441 ? -10.539 -27.342 45.694 1.00 96.75 441 ARG A CA 1
ATOM 3444 C C . ARG A 1 441 ? -10.268 -25.844 45.801 1.00 96.75 441 ARG A C 1
ATOM 3446 O O . ARG A 1 441 ? -9.364 -25.452 46.538 1.00 96.75 441 ARG A O 1
ATOM 3453 N N . ARG A 1 442 ? -11.007 -24.982 45.101 1.00 95.38 442 ARG A N 1
ATOM 3454 C CA . ARG A 1 442 ? -10.619 -23.568 44.938 1.00 95.38 442 ARG A CA 1
ATOM 3455 C C . ARG A 1 442 ? -10.515 -22.772 46.239 1.00 95.38 442 ARG A C 1
ATOM 3457 O O . ARG A 1 442 ? -9.623 -21.944 46.354 1.00 95.38 442 ARG A O 1
ATOM 3464 N N . THR A 1 443 ? -11.376 -23.019 47.225 1.00 93.69 443 THR A N 1
ATOM 3465 C CA . THR A 1 443 ? -11.324 -22.314 48.520 1.00 93.69 443 THR A CA 1
ATOM 3466 C C . THR A 1 443 ? -10.102 -22.736 49.328 1.00 93.69 443 THR A C 1
ATOM 3468 O O . THR A 1 443 ? -9.479 -21.901 49.976 1.00 93.69 443 THR A O 1
ATOM 3471 N N . LYS A 1 444 ? -9.703 -24.010 49.223 1.00 94.50 444 LYS A N 1
ATOM 3472 C CA . LYS A 1 444 ? -8.480 -24.540 49.834 1.00 94.50 444 LYS A CA 1
ATOM 3473 C C . LYS A 1 444 ? -7.217 -24.039 49.127 1.00 94.50 444 LYS A C 1
ATOM 3475 O O . LYS A 1 444 ? -6.232 -23.757 49.793 1.00 94.50 444 LYS A O 1
ATOM 3480 N N . LEU A 1 445 ? -7.240 -23.957 47.795 1.00 93.44 445 LEU A N 1
ATOM 3481 C CA . LEU A 1 445 ? -6.075 -23.584 46.984 1.00 93.44 445 LEU A CA 1
ATOM 3482 C C . LEU A 1 445 ? -5.834 -22.070 46.923 1.00 93.44 445 LEU A C 1
ATOM 3484 O O . LEU A 1 445 ? -4.685 -21.647 46.896 1.00 93.44 445 LEU A O 1
ATOM 3488 N N . PHE A 1 446 ? -6.897 -21.262 46.884 1.00 94.50 446 PHE A N 1
ATOM 3489 C CA . PHE A 1 446 ? -6.804 -19.819 46.635 1.00 94.50 446 PHE A CA 1
ATOM 3490 C C . PHE A 1 446 ? -7.338 -18.959 47.787 1.00 94.50 446 PHE A C 1
ATOM 3492 O O . PHE A 1 446 ? -7.210 -17.739 47.733 1.00 94.50 446 PHE A O 1
ATOM 3499 N N . GLY A 1 447 ? -7.925 -19.557 48.827 1.00 92.25 447 GLY A N 1
ATOM 3500 C CA . GLY A 1 447 ? -8.503 -18.833 49.959 1.00 92.25 447 GLY A CA 1
ATOM 3501 C C . GLY A 1 447 ? -9.860 -18.177 49.665 1.00 92.25 447 GLY A C 1
ATOM 3502 O O . GLY A 1 447 ? -10.467 -18.362 48.604 1.00 92.25 447 GLY A O 1
ATOM 3503 N N . VAL A 1 448 ? -10.338 -17.411 50.646 1.00 91.12 448 VAL A N 1
ATOM 3504 C CA . VAL A 1 448 ? -11.646 -16.738 50.663 1.00 91.12 448 VAL A CA 1
ATOM 3505 C C . VAL A 1 448 ? -11.411 -15.227 50.812 1.00 91.12 448 VAL A C 1
ATOM 3507 O O . VAL A 1 448 ? -10.585 -14.822 51.626 1.00 91.12 448 VAL A O 1
ATOM 3510 N N . CYS A 1 449 ? -12.100 -14.398 50.022 1.00 79.81 449 CYS A N 1
ATOM 3511 C CA . CYS A 1 449 ? -12.134 -12.944 50.211 1.00 79.81 449 CYS A CA 1
ATOM 3512 C C . CYS A 1 449 ? -13.066 -12.602 51.377 1.00 79.81 449 CYS A C 1
ATOM 3514 O O . CYS A 1 449 ? -14.156 -13.171 51.456 1.00 79.81 449 CYS A O 1
ATOM 3516 N N . GLU A 1 450 ? -12.728 -11.596 52.188 1.00 76.75 450 GLU A N 1
ATOM 3517 C CA . GLU A 1 450 ? -13.707 -11.036 53.128 1.00 76.75 450 GLU A CA 1
ATOM 3518 C C . GLU A 1 450 ? -14.870 -10.372 52.374 1.00 76.75 450 GLU A C 1
ATOM 3520 O O . GLU A 1 450 ? -16.019 -10.719 52.638 1.00 76.75 450 GLU A O 1
ATOM 3525 N N . PHE A 1 451 ? -14.596 -9.527 51.366 1.00 78.50 451 PHE A N 1
ATOM 3526 C CA . PHE A 1 451 ? -15.613 -8.951 50.472 1.00 78.50 451 PHE A CA 1
ATOM 3527 C C . PHE A 1 451 ? -15.041 -8.587 49.090 1.00 78.50 451 PHE A C 1
ATOM 3529 O O . PHE A 1 451 ? -13.980 -7.971 48.987 1.00 78.50 451 PHE A O 1
ATOM 3536 N N . SER A 1 452 ? -15.754 -8.933 48.011 1.00 83.75 452 SER A N 1
ATOM 3537 C CA . SER A 1 452 ? -15.447 -8.427 46.666 1.00 83.75 452 SER A CA 1
ATOM 3538 C C . SER A 1 452 ? -15.977 -7.001 46.492 1.00 83.75 452 SER A C 1
ATOM 3540 O O . SER A 1 452 ? -17.162 -6.743 46.691 1.00 83.75 452 SER A O 1
ATOM 3542 N N . ASN A 1 453 ? -15.122 -6.094 46.014 1.00 90.00 453 ASN A N 1
ATOM 3543 C CA . ASN A 1 453 ? -15.501 -4.720 45.649 1.00 90.00 453 ASN A CA 1
ATOM 3544 C C . ASN A 1 453 ? -16.282 -4.633 44.320 1.00 90.00 453 ASN A C 1
ATOM 3546 O O . ASN A 1 453 ? -16.470 -3.543 43.779 1.00 90.00 453 ASN A O 1
ATOM 3550 N N . ILE A 1 454 ? -16.687 -5.768 43.744 1.00 90.06 454 ILE A N 1
ATOM 3551 C CA . ILE A 1 454 ? -17.484 -5.805 42.519 1.00 90.06 454 ILE A CA 1
ATOM 3552 C C . ILE A 1 454 ? -18.950 -5.473 42.873 1.00 90.06 454 ILE A C 1
ATOM 3554 O O . ILE A 1 454 ? -19.518 -6.104 43.775 1.00 90.06 454 ILE A O 1
ATOM 3558 N N . PRO A 1 455 ? -19.580 -4.495 42.191 1.00 93.56 455 PRO A N 1
ATOM 3559 C CA . PRO A 1 455 ? -20.981 -4.142 42.423 1.00 93.56 455 PRO A CA 1
ATOM 3560 C C . PRO A 1 455 ? -21.932 -5.267 41.988 1.00 93.56 455 PRO A C 1
ATOM 3562 O O . PRO A 1 455 ? -21.540 -6.187 41.273 1.00 93.56 455 PRO A O 1
ATOM 3565 N N . ASP A 1 456 ? -23.204 -5.178 42.387 1.00 93.75 456 ASP A N 1
ATOM 3566 C CA . ASP A 1 456 ? -24.213 -6.222 42.123 1.00 93.75 456 ASP A CA 1
ATOM 3567 C C . ASP A 1 456 ? -24.412 -6.509 40.636 1.00 93.75 456 ASP A C 1
ATOM 3569 O O . ASP A 1 456 ? -24.695 -7.640 40.242 1.00 93.75 456 ASP A O 1
ATOM 3573 N N . ARG A 1 457 ? -24.225 -5.476 39.816 1.00 93.25 457 ARG A N 1
ATOM 3574 C CA . ARG A 1 457 ? -24.170 -5.556 38.364 1.00 93.25 457 ARG A CA 1
ATOM 3575 C C . ARG A 1 457 ? -22.887 -4.890 37.916 1.00 93.25 457 ARG A C 1
ATOM 3577 O O . ARG A 1 457 ? -22.766 -3.666 37.957 1.00 93.25 457 ARG A O 1
ATOM 3584 N N . TYR A 1 458 ? -21.924 -5.695 37.501 1.00 92.94 458 TYR A N 1
ATOM 3585 C CA . TYR A 1 458 ? -20.657 -5.199 37.004 1.00 92.94 458 TYR A CA 1
ATOM 3586 C C . TYR A 1 458 ? -20.516 -5.504 35.526 1.00 92.94 458 TYR A C 1
ATOM 3588 O O . TYR A 1 458 ? -20.430 -6.645 35.098 1.00 92.94 458 TYR A O 1
ATOM 3596 N N . PHE A 1 459 ? -20.438 -4.456 34.734 1.00 88.50 459 PHE A N 1
ATOM 3597 C CA . PHE A 1 459 ? -19.894 -4.496 33.391 1.00 88.50 459 PHE A CA 1
ATOM 3598 C C . PHE A 1 459 ? -19.104 -3.207 33.226 1.00 88.50 459 PHE A C 1
ATOM 3600 O O . PHE A 1 459 ? -19.320 -2.232 33.951 1.00 88.50 459 PHE A O 1
ATOM 3607 N N . ARG A 1 460 ? -18.149 -3.183 32.302 1.00 82.31 460 ARG A N 1
ATOM 3608 C CA . ARG A 1 460 ? -17.310 -2.000 32.106 1.00 82.31 460 ARG A CA 1
ATOM 3609 C C . ARG A 1 460 ? -18.123 -0.908 31.402 1.00 82.31 460 ARG A C 1
ATOM 3611 O O . ARG A 1 460 ? -18.013 -0.744 30.191 1.00 82.31 460 ARG A O 1
ATOM 3618 N N . SER A 1 461 ? -18.968 -0.180 32.130 1.00 71.81 461 SER A N 1
ATOM 3619 C CA . SER A 1 461 ? -19.752 0.919 31.565 1.00 71.81 461 SER A CA 1
ATOM 3620 C C . SER A 1 461 ? -18.808 1.954 30.962 1.00 71.81 461 SER A C 1
ATOM 3622 O O . SER A 1 461 ? -17.865 2.406 31.615 1.00 71.81 461 SER A O 1
ATOM 3624 N N . VAL A 1 462 ? -19.043 2.326 29.708 1.00 75.56 462 VAL A N 1
ATOM 3625 C CA . VAL A 1 462 ? -18.402 3.512 29.147 1.00 75.56 462 VAL A CA 1
ATOM 3626 C C . VAL A 1 462 ? -19.209 4.694 29.650 1.00 75.56 462 VAL A C 1
ATOM 3628 O O . VAL A 1 462 ? -20.402 4.774 29.376 1.00 75.56 462 VAL A O 1
ATOM 3631 N N . VAL A 1 463 ? -18.568 5.572 30.421 1.00 71.00 463 VAL A N 1
ATOM 3632 C CA . VAL A 1 463 ? -19.168 6.850 30.802 1.00 71.00 463 VAL A CA 1
ATOM 3633 C C . VAL A 1 463 ? -19.240 7.682 29.529 1.00 71.00 463 VAL A C 1
ATOM 3635 O O . VAL A 1 463 ? -18.256 8.300 29.125 1.00 71.00 463 VAL A O 1
ATOM 3638 N N . THR A 1 464 ? -20.376 7.630 28.844 1.00 69.12 464 THR A N 1
ATOM 3639 C CA . THR A 1 464 ? -20.685 8.582 27.786 1.00 69.12 464 THR A CA 1
ATOM 3640 C C . THR A 1 464 ? -21.048 9.893 28.479 1.00 69.12 464 THR A C 1
ATOM 3642 O O . THR A 1 464 ? -21.948 9.895 29.321 1.00 69.12 464 THR A O 1
ATOM 3645 N N . PRO A 1 465 ? -20.322 10.998 28.219 1.00 65.81 465 PRO A N 1
ATOM 3646 C CA . PRO A 1 465 ? -20.773 12.317 28.641 1.00 65.81 465 PRO A CA 1
ATOM 3647 C C . PRO A 1 465 ? -22.215 12.500 28.172 1.00 65.81 465 PRO A C 1
ATOM 3649 O O . PRO A 1 465 ? -22.518 12.111 27.048 1.00 65.81 465 PRO A O 1
ATOM 3652 N N . ASP A 1 466 ? -23.058 13.031 29.054 1.00 61.47 466 ASP A N 1
ATOM 3653 C CA . ASP A 1 466 ? -24.514 13.114 28.917 1.00 61.47 466 ASP A CA 1
ATOM 3654 C C . ASP A 1 466 ? -24.975 13.338 27.459 1.00 61.47 466 ASP A C 1
ATOM 3656 O O . ASP A 1 466 ? -24.559 14.311 26.817 1.00 61.47 466 ASP A O 1
ATOM 3660 N N . ASP A 1 467 ? -25.836 12.446 26.942 1.00 56.91 467 ASP A N 1
ATOM 3661 C CA . ASP A 1 467 ? -26.362 12.457 25.557 1.00 56.91 467 ASP A CA 1
ATOM 3662 C C . ASP A 1 467 ? -27.077 13.783 25.207 1.00 56.91 467 ASP A C 1
ATOM 3664 O O . ASP A 1 467 ? -27.325 14.094 24.042 1.00 56.91 467 ASP A O 1
ATOM 3668 N N . ASN A 1 468 ? -27.359 14.607 26.220 1.00 56.22 468 ASN A N 1
ATOM 3669 C CA . ASN A 1 468 ? -27.958 15.934 26.121 1.00 56.22 468 ASN A CA 1
ATOM 3670 C C . ASN A 1 468 ? -27.038 17.012 25.517 1.00 56.22 468 ASN A C 1
ATOM 3672 O O . ASN A 1 468 ? -27.459 18.166 25.378 1.00 56.22 468 ASN A O 1
ATOM 3676 N N . ALA A 1 469 ? -25.792 16.695 25.146 1.00 62.88 469 ALA A N 1
ATOM 3677 C CA . ALA A 1 469 ? -24.947 17.629 24.406 1.00 62.88 469 ALA A CA 1
ATOM 3678 C C . ALA A 1 469 ? -25.566 17.932 23.024 1.00 62.88 469 ALA A C 1
ATOM 3680 O O . ALA A 1 469 ? -25.342 17.229 22.044 1.00 62.88 469 ALA A O 1
ATOM 3681 N N . ALA A 1 470 ? -26.320 19.032 22.933 1.00 63.31 470 ALA A N 1
ATOM 3682 C CA . ALA A 1 470 ? -27.123 19.409 21.766 1.00 63.31 470 ALA A CA 1
ATOM 3683 C C . ALA A 1 470 ? -26.347 19.623 20.445 1.00 63.31 470 ALA A C 1
ATOM 3685 O O . ALA A 1 470 ? -26.971 19.866 19.415 1.00 63.31 470 ALA A O 1
ATOM 3686 N N . ARG A 1 471 ? -25.005 19.582 20.442 1.00 73.75 471 ARG A N 1
ATOM 3687 C CA . ARG A 1 471 ? -24.173 19.814 19.246 1.00 73.75 471 ARG A CA 1
ATOM 3688 C C . ARG A 1 471 ? -23.355 18.579 18.895 1.00 73.75 471 ARG A C 1
ATOM 3690 O O . ARG A 1 471 ? -22.623 18.079 19.745 1.00 73.75 471 ARG A O 1
ATOM 3697 N N . ARG A 1 472 ? -23.414 18.145 17.632 1.00 81.69 472 ARG A N 1
ATOM 3698 C CA . ARG A 1 472 ? -22.725 16.935 17.140 1.00 81.69 472 ARG A CA 1
ATOM 3699 C C . ARG A 1 472 ? -21.367 17.262 16.505 1.00 81.69 472 ARG A C 1
ATOM 3701 O O . ARG A 1 472 ? -20.467 16.424 16.528 1.00 81.69 472 ARG A O 1
ATOM 3708 N N . ALA A 1 473 ? -21.198 18.484 15.994 1.00 89.81 473 ALA A N 1
ATOM 3709 C CA . ALA A 1 473 ? -19.978 18.989 15.369 1.00 89.81 473 ALA A CA 1
ATOM 3710 C C . ALA A 1 473 ? -19.261 20.069 16.204 1.00 89.81 473 ALA A C 1
ATOM 3712 O O . ALA A 1 473 ? -19.877 20.955 16.803 1.00 89.81 473 ALA A O 1
ATOM 3713 N N . THR A 1 474 ? -17.927 20.032 16.177 1.00 94.25 474 THR A N 1
ATOM 3714 C CA . THR A 1 474 ? -17.042 21.119 16.631 1.00 94.25 474 THR A CA 1
ATOM 3715 C C . THR A 1 474 ? -16.484 21.895 15.439 1.00 94.25 474 THR A C 1
ATOM 3717 O O . THR A 1 474 ? -16.463 21.344 14.335 1.00 94.25 474 THR A O 1
ATOM 3720 N N . PRO A 1 475 ? -15.970 23.129 15.634 1.00 96.31 475 PRO A N 1
ATOM 3721 C CA . PRO A 1 475 ? -15.237 23.834 14.583 1.00 96.31 475 PRO A CA 1
ATOM 3722 C C . PRO A 1 475 ? -14.110 22.981 13.998 1.00 96.31 475 PRO A C 1
ATOM 3724 O O . PRO A 1 475 ? -13.942 22.955 12.786 1.00 96.31 475 PRO A O 1
ATOM 3727 N N . PHE A 1 476 ? -13.412 22.208 14.843 1.00 96.50 476 PHE A N 1
ATOM 3728 C CA . PHE A 1 476 ? -12.378 21.269 14.408 1.00 96.50 476 PHE A CA 1
ATOM 3729 C C . PHE A 1 476 ? -12.910 20.189 13.466 1.00 96.50 476 PHE A C 1
ATOM 3731 O O . PHE A 1 476 ? -12.405 20.037 12.359 1.00 96.50 476 PHE A O 1
ATOM 3738 N N . THR A 1 477 ? -13.966 19.478 13.870 1.00 95.75 477 THR A N 1
ATOM 3739 C CA . THR A 1 477 ? -14.550 18.401 13.056 1.00 95.75 477 THR A CA 1
ATOM 3740 C C . THR A 1 477 ? -15.104 18.943 11.736 1.00 95.75 477 THR A C 1
ATOM 3742 O O . THR A 1 477 ? -14.804 18.402 10.676 1.00 95.75 477 THR A O 1
ATOM 3745 N N . ALA A 1 478 ? -15.876 20.035 11.780 1.00 97.25 478 ALA A N 1
ATOM 3746 C CA . ALA A 1 478 ? -16.439 20.657 10.581 1.00 97.25 478 ALA A CA 1
ATOM 3747 C C . ALA A 1 478 ? -15.342 21.200 9.649 1.00 97.25 478 ALA A C 1
ATOM 3749 O O . ALA A 1 478 ? -15.400 20.984 8.439 1.00 97.25 478 ALA A O 1
ATOM 3750 N N . GLY A 1 479 ? -14.315 21.844 10.213 1.00 97.88 479 GLY A N 1
ATOM 3751 C CA . GLY A 1 479 ? -13.173 22.365 9.467 1.00 97.88 479 GLY A CA 1
ATOM 3752 C C . GLY A 1 479 ? -12.361 21.262 8.795 1.00 97.88 479 GLY A C 1
ATOM 3753 O O . GLY A 1 479 ? -12.020 21.397 7.622 1.00 97.88 479 GLY A O 1
ATOM 3754 N N . LEU A 1 480 ? -12.118 20.141 9.483 1.00 98.06 480 LEU A N 1
ATOM 3755 C CA . LEU A 1 480 ? -11.399 18.999 8.914 1.00 98.06 480 LEU A CA 1
ATOM 3756 C C . LEU A 1 480 ? -12.183 18.342 7.767 1.00 98.06 480 LEU A C 1
ATOM 3758 O O . LEU A 1 480 ? -11.600 18.051 6.725 1.00 98.06 480 LEU A O 1
ATOM 3762 N N . VAL A 1 481 ? -13.504 18.170 7.917 1.00 98.25 481 VAL A N 1
ATOM 3763 C CA . VAL A 1 481 ? -14.373 17.647 6.844 1.00 98.25 481 VAL A CA 1
ATOM 3764 C C . VAL A 1 481 ? -14.381 18.581 5.632 1.00 98.25 481 VAL A C 1
ATOM 3766 O O . VAL A 1 481 ? -14.280 18.109 4.501 1.00 98.25 481 VAL A O 1
ATOM 3769 N N . LEU A 1 482 ? -14.459 19.899 5.845 1.00 98.38 482 LEU A N 1
ATOM 3770 C CA . LEU A 1 482 ? -14.390 20.870 4.751 1.00 98.38 482 LEU A CA 1
ATOM 3771 C C . LEU A 1 482 ? -13.018 20.858 4.065 1.00 98.38 482 LEU A C 1
ATOM 3773 O O . LEU A 1 482 ? -12.954 20.870 2.840 1.00 98.38 482 LEU A O 1
ATOM 3777 N N . THR A 1 483 ? -11.934 20.767 4.837 1.00 98.62 483 THR A N 1
ATOM 3778 C CA . THR A 1 483 ? -10.565 20.672 4.303 1.00 98.62 483 THR A CA 1
ATOM 3779 C C . THR A 1 483 ? -10.408 19.431 3.430 1.00 98.62 483 THR A C 1
ATOM 3781 O O . THR A 1 483 ? -9.908 19.527 2.313 1.00 98.62 483 THR A O 1
ATOM 3784 N N . LEU A 1 484 ? -10.909 18.280 3.892 1.00 98.56 484 LEU A N 1
ATOM 3785 C CA . LEU A 1 484 ? -10.948 17.046 3.108 1.00 98.56 484 LEU A CA 1
ATOM 3786 C C . LEU A 1 484 ? -11.766 17.209 1.824 1.00 98.56 484 LEU A C 1
ATOM 3788 O O . LEU A 1 484 ? -11.334 16.747 0.774 1.00 98.56 484 LEU A O 1
ATOM 3792 N N . ALA A 1 485 ? -12.929 17.859 1.886 1.00 98.50 485 ALA A N 1
ATOM 3793 C CA . ALA A 1 485 ? -13.762 18.078 0.708 1.00 98.50 485 ALA A CA 1
ATOM 3794 C C . ALA A 1 485 ? -13.059 18.968 -0.332 1.00 98.50 485 ALA A C 1
ATOM 3796 O O . ALA A 1 485 ? -13.062 18.634 -1.513 1.00 98.50 485 ALA A O 1
ATOM 3797 N N . VAL A 1 486 ? -12.415 20.058 0.102 1.00 98.50 486 VAL A N 1
ATOM 3798 C CA . VAL A 1 486 ? -11.672 20.978 -0.777 1.00 98.50 486 VAL A CA 1
ATOM 3799 C C . VAL A 1 486 ? -10.465 20.284 -1.411 1.00 98.50 486 VAL A C 1
ATOM 3801 O O . VAL A 1 486 ? -10.322 20.311 -2.632 1.00 98.50 486 VAL A O 1
ATOM 3804 N N . LEU A 1 487 ? -9.623 19.632 -0.604 1.00 98.56 487 LEU A N 1
ATOM 3805 C CA . LEU A 1 487 ? -8.411 18.961 -1.088 1.00 98.56 487 LEU A CA 1
ATOM 3806 C C . LEU A 1 487 ? -8.721 17.683 -1.883 1.00 98.56 487 LEU A C 1
ATOM 3808 O O . LEU A 1 487 ? -8.047 17.375 -2.861 1.00 98.56 487 LEU A O 1
ATOM 3812 N N . GLY A 1 488 ? -9.769 16.950 -1.510 1.00 98.38 488 GLY A N 1
ATOM 3813 C CA . GLY A 1 488 ? -10.257 15.810 -2.280 1.00 98.38 488 GLY A CA 1
ATOM 3814 C C . GLY A 1 488 ? -10.813 16.243 -3.636 1.00 98.38 488 GLY A C 1
ATOM 3815 O O . GLY A 1 488 ? -10.469 15.649 -4.652 1.00 98.38 488 GLY A O 1
ATOM 3816 N N . ALA A 1 489 ? -11.611 17.316 -3.686 1.00 98.31 489 ALA A N 1
ATOM 3817 C CA . ALA A 1 489 ? -12.109 17.861 -4.948 1.00 98.31 489 ALA A CA 1
ATOM 3818 C C . ALA A 1 489 ? -10.971 18.376 -5.841 1.00 98.31 489 ALA A C 1
ATOM 3820 O O . ALA A 1 489 ? -10.963 18.082 -7.035 1.00 98.31 489 ALA A O 1
ATOM 3821 N N . SER A 1 490 ? -9.986 19.087 -5.277 1.00 97.94 490 SER A N 1
ATOM 3822 C CA . SER A 1 490 ? -8.827 19.547 -6.050 1.00 97.94 490 SER A CA 1
ATOM 3823 C C . SER A 1 490 ? -8.013 18.381 -6.613 1.00 97.94 490 SER A C 1
ATOM 3825 O O . SER A 1 490 ? -7.568 18.447 -7.756 1.00 97.94 490 SER A O 1
ATOM 3827 N N . PHE A 1 491 ? -7.888 17.279 -5.869 1.00 97.88 491 PHE A N 1
ATOM 3828 C CA . PHE A 1 491 ? -7.272 16.052 -6.364 1.00 97.88 491 PHE A CA 1
ATOM 3829 C C . PHE A 1 491 ? -8.085 15.391 -7.488 1.00 97.88 491 PHE A C 1
ATOM 3831 O O . PHE A 1 491 ? -7.512 14.987 -8.498 1.00 97.88 491 PHE A O 1
ATOM 3838 N N . LEU A 1 492 ? -9.417 15.330 -7.377 1.00 97.69 492 LEU A N 1
ATOM 3839 C CA . LEU A 1 492 ? -10.277 14.765 -8.427 1.00 97.69 492 LEU A CA 1
ATOM 3840 C C . LEU A 1 492 ? -10.197 15.550 -9.750 1.00 97.69 492 LEU A C 1
ATOM 3842 O O . LEU A 1 492 ? -10.292 14.964 -10.827 1.00 97.69 492 LEU A O 1
ATOM 3846 N N . LEU A 1 493 ? -9.946 16.861 -9.700 1.00 97.31 493 LEU A N 1
ATOM 3847 C CA . LEU A 1 493 ? -9.685 17.666 -10.903 1.00 97.31 493 LEU A CA 1
ATOM 3848 C C . LEU A 1 493 ? -8.378 17.275 -11.620 1.00 97.31 493 LEU A C 1
ATOM 3850 O O . LEU A 1 493 ? -8.185 17.627 -12.783 1.00 97.31 493 LEU A O 1
ATOM 3854 N N . ARG A 1 494 ? -7.490 16.532 -10.949 1.00 96.69 494 ARG A N 1
ATOM 3855 C CA . ARG A 1 494 ? -6.191 16.077 -11.466 1.00 96.69 494 ARG A CA 1
ATOM 3856 C C . ARG A 1 494 ? -6.214 14.633 -11.982 1.00 96.69 494 ARG A C 1
ATOM 3858 O O . ARG A 1 494 ? -5.159 14.121 -12.347 1.00 96.69 494 ARG A O 1
ATOM 3865 N N . LEU A 1 495 ? -7.378 13.974 -12.040 1.00 96.88 495 LEU A N 1
ATOM 3866 C CA . LEU A 1 495 ? -7.482 12.588 -12.515 1.00 96.88 495 LEU A CA 1
ATOM 3867 C C . LEU A 1 495 ? -6.981 12.433 -13.968 1.00 96.88 495 LEU A C 1
ATOM 3869 O O . LEU A 1 495 ? -7.382 13.232 -14.819 1.00 96.88 495 LEU A O 1
ATOM 3873 N N . PRO A 1 496 ? -6.175 11.404 -14.284 1.00 94.94 496 PRO A N 1
ATOM 3874 C CA . PRO A 1 496 ? -5.634 11.119 -15.620 1.00 94.94 496 PRO A CA 1
ATOM 3875 C C . PRO A 1 496 ? -6.698 10.545 -16.564 1.00 94.94 496 PRO A C 1
ATOM 3877 O O . PRO A 1 496 ? -6.687 9.372 -16.912 1.00 94.94 496 PRO A O 1
ATOM 3880 N N . ILE A 1 497 ? -7.667 11.370 -16.958 1.00 93.75 497 ILE A N 1
ATOM 3881 C CA . ILE A 1 497 ? -8.742 10.969 -17.873 1.00 93.75 497 ILE A CA 1
ATOM 3882 C C . ILE A 1 497 ? -8.321 11.328 -19.298 1.00 93.75 497 ILE A C 1
ATOM 3884 O O . ILE A 1 497 ? -8.276 12.509 -19.647 1.00 93.75 497 ILE A O 1
ATOM 3888 N N . GLY A 1 498 ? -8.018 10.307 -20.103 1.00 91.56 498 GLY A N 1
ATOM 3889 C CA . GLY A 1 498 ? -7.694 10.445 -21.529 1.00 91.56 498 GLY A CA 1
ATOM 3890 C C . GLY A 1 498 ? -6.286 10.964 -21.843 1.00 91.56 498 GLY A C 1
ATOM 3891 O O . GLY A 1 498 ? -5.981 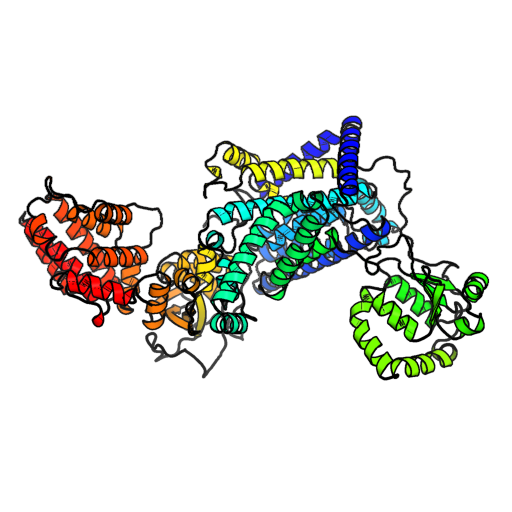11.187 -23.008 1.00 91.56 498 GLY A O 1
ATOM 3892 N N . SER A 1 499 ? -5.433 11.176 -20.837 1.00 91.94 499 SER A N 1
ATOM 3893 C CA . SER A 1 499 ? -4.033 11.569 -21.024 1.00 91.94 499 SER A CA 1
ATOM 3894 C C . SER A 1 499 ? -3.181 11.140 -19.829 1.00 91.94 499 SER A C 1
ATOM 3896 O O . SER A 1 499 ? -3.622 11.237 -18.680 1.00 91.94 499 SER A O 1
ATOM 3898 N N . THR A 1 500 ? -1.953 10.698 -20.111 1.00 87.62 500 THR A N 1
ATOM 3899 C CA . THR A 1 500 ? -0.906 10.396 -19.120 1.00 87.62 500 THR A CA 1
ATOM 3900 C C . THR A 1 500 ? -0.318 11.660 -18.490 1.00 87.62 500 THR A C 1
ATOM 3902 O O . THR A 1 500 ? 0.322 11.588 -17.442 1.00 87.62 500 THR A O 1
ATOM 3905 N N . GLU A 1 501 ? -0.596 12.828 -19.074 1.00 90.38 501 GLU A N 1
ATOM 3906 C CA . GLU A 1 501 ? -0.170 14.141 -18.595 1.00 90.38 501 GLU A CA 1
ATOM 3907 C C . GLU A 1 501 ? -1.390 14.998 -18.210 1.00 90.38 501 GLU A C 1
ATOM 3909 O O . GLU A 1 501 ? -1.661 16.030 -18.835 1.00 90.38 501 GLU A O 1
ATOM 3914 N N . PRO A 1 502 ? -2.167 14.613 -17.175 1.00 88.75 502 PRO A N 1
ATOM 3915 C CA . PRO A 1 502 ? -3.394 15.323 -16.805 1.00 88.75 502 PRO A CA 1
ATOM 3916 C C . PRO A 1 502 ? -3.178 16.800 -16.484 1.00 88.75 502 PRO A C 1
ATOM 3918 O O . PRO A 1 502 ? -4.128 17.578 -16.575 1.00 88.75 502 PRO A O 1
ATOM 3921 N N . GLU A 1 503 ? -1.955 17.158 -16.090 1.00 89.81 503 GLU A N 1
ATOM 3922 C CA . GLU A 1 503 ? -1.525 18.487 -15.657 1.00 89.81 503 GLU A CA 1
ATOM 3923 C C . GLU A 1 503 ? -1.373 19.474 -16.821 1.00 89.81 503 GLU A C 1
ATOM 3925 O O . GLU A 1 503 ? -1.314 20.673 -16.583 1.00 89.81 503 GLU A O 1
ATOM 3930 N N . THR A 1 504 ? -1.412 19.010 -18.074 1.00 91.12 504 THR A N 1
ATOM 3931 C CA . THR A 1 504 ? -1.495 19.887 -19.258 1.00 91.12 504 THR A CA 1
ATOM 3932 C C . THR A 1 504 ? -2.846 20.606 -19.360 1.00 91.12 504 THR A C 1
ATOM 3934 O O . THR A 1 504 ? -2.951 21.670 -19.971 1.00 91.12 504 THR A O 1
ATOM 3937 N N . ARG A 1 505 ? -3.899 20.074 -18.721 1.00 95.00 505 ARG A N 1
ATOM 3938 C CA . ARG A 1 505 ? -5.220 20.717 -18.671 1.00 95.00 505 ARG A CA 1
ATOM 3939 C C . ARG A 1 505 ? -5.198 21.878 -17.682 1.00 95.00 505 ARG A C 1
ATOM 3941 O O . ARG A 1 505 ? -4.814 21.704 -16.527 1.00 95.00 505 ARG A O 1
ATOM 3948 N N . SER A 1 506 ? -5.715 23.034 -18.095 1.00 96.62 506 SER A N 1
ATOM 3949 C CA . SER A 1 506 ? -5.712 24.275 -17.302 1.00 96.62 506 SER A CA 1
ATOM 3950 C C . SER A 1 506 ? -6.251 24.102 -15.876 1.00 96.62 506 SER A C 1
ATOM 3952 O O . SER A 1 506 ? -5.640 24.577 -14.922 1.00 96.62 506 SER A O 1
ATOM 3954 N N . VAL A 1 507 ? -7.358 23.372 -15.714 1.00 96.50 507 VAL A N 1
ATOM 3955 C CA . VAL A 1 507 ? -7.994 23.136 -14.408 1.00 96.50 507 VAL A CA 1
ATOM 3956 C C . VAL A 1 507 ? -7.132 22.249 -13.500 1.00 96.50 507 VAL A C 1
ATOM 3958 O O . VAL A 1 507 ? -6.997 22.532 -12.310 1.00 96.50 507 VAL A O 1
ATOM 3961 N N . ALA A 1 508 ? -6.517 21.202 -14.053 1.00 96.44 508 ALA A N 1
ATOM 3962 C CA . ALA A 1 508 ? -5.632 20.314 -13.303 1.00 96.44 508 ALA A CA 1
ATOM 3963 C C . ALA A 1 508 ? -4.327 21.024 -12.916 1.00 96.44 508 ALA A C 1
ATOM 3965 O O . ALA A 1 508 ? -3.876 20.885 -11.778 1.00 96.44 508 ALA A O 1
ATOM 3966 N N . ASN A 1 509 ? -3.762 21.824 -13.829 1.00 96.44 509 ASN A N 1
ATOM 3967 C CA . ASN A 1 509 ? -2.595 22.656 -13.552 1.00 96.44 509 ASN A CA 1
ATOM 3968 C C . ASN A 1 509 ? -2.885 23.665 -12.436 1.00 96.44 509 ASN A C 1
ATOM 3970 O O . ASN A 1 509 ? -2.118 23.757 -11.487 1.00 96.44 509 ASN A O 1
ATOM 3974 N N . PHE A 1 510 ? -4.028 24.359 -12.497 1.00 97.44 510 PHE A N 1
ATOM 3975 C CA . PHE A 1 510 ? -4.452 25.295 -11.454 1.00 97.44 510 PHE A CA 1
ATOM 3976 C C . PHE A 1 510 ? -4.584 24.610 -10.084 1.00 97.44 510 PHE A C 1
ATOM 3978 O O . PHE A 1 510 ? -4.087 25.115 -9.075 1.00 97.44 510 PHE A O 1
ATOM 3985 N N . ALA A 1 511 ? -5.209 23.427 -10.039 1.00 97.31 511 ALA A N 1
ATOM 3986 C CA . ALA A 1 511 ? -5.320 22.646 -8.810 1.00 97.31 511 ALA A CA 1
ATOM 3987 C C . ALA A 1 511 ? -3.941 22.224 -8.271 1.00 97.31 511 ALA A C 1
ATOM 3989 O O . ALA A 1 511 ? -3.689 22.357 -7.073 1.00 97.31 511 ALA A O 1
ATOM 3990 N N . ARG A 1 512 ? -3.030 21.769 -9.145 1.00 96.25 512 ARG A N 1
ATOM 3991 C CA . ARG A 1 512 ? -1.639 21.453 -8.789 1.00 96.25 512 ARG A CA 1
ATOM 3992 C C . ARG A 1 512 ? -0.889 22.684 -8.284 1.00 96.25 512 ARG A C 1
ATOM 3994 O O . ARG A 1 512 ? -0.228 22.588 -7.261 1.00 96.25 512 ARG A O 1
ATOM 4001 N N . SER A 1 513 ? -0.981 23.828 -8.957 1.00 96.69 513 SER A N 1
ATOM 4002 C CA . SER A 1 513 ? -0.242 25.032 -8.565 1.00 96.69 513 SER A CA 1
ATOM 4003 C C . SER A 1 513 ? -0.714 25.587 -7.226 1.00 96.69 513 SER A C 1
ATOM 4005 O O . SER A 1 513 ? 0.093 26.090 -6.452 1.00 96.69 513 SER A O 1
ATOM 4007 N N . LEU A 1 514 ? -2.019 25.495 -6.948 1.00 97.44 514 LEU A N 1
ATOM 4008 C CA . LEU A 1 514 ? -2.599 26.027 -5.719 1.00 97.44 514 LEU A CA 1
ATOM 4009 C C . LEU A 1 514 ? -2.406 25.085 -4.525 1.00 97.44 514 LEU A C 1
ATOM 4011 O O . LEU A 1 514 ? -2.149 25.551 -3.418 1.00 97.44 514 LEU A O 1
ATOM 4015 N N . PHE A 1 515 ? -2.554 23.774 -4.734 1.00 97.75 515 PHE A N 1
ATOM 4016 C CA . PHE A 1 515 ? -2.594 22.801 -3.640 1.00 97.75 515 PHE A CA 1
ATOM 4017 C C . PHE A 1 515 ? -1.401 21.841 -3.593 1.00 97.75 515 PHE A C 1
ATOM 4019 O O . PHE A 1 515 ? -1.193 21.219 -2.550 1.00 97.75 515 PHE A O 1
ATOM 4026 N N . GLY A 1 516 ? -0.628 21.695 -4.671 1.00 96.25 516 GLY A N 1
ATOM 4027 C CA . GLY A 1 516 ? 0.459 20.714 -4.777 1.00 96.25 516 GLY A CA 1
ATOM 4028 C C . GLY A 1 516 ? 0.026 19.316 -4.322 1.00 96.25 516 GLY A C 1
ATOM 4029 O O . GLY A 1 516 ? -1.105 18.885 -4.575 1.00 96.25 516 GLY A O 1
ATOM 4030 N N . ALA A 1 517 ? 0.897 18.646 -3.569 1.00 96.81 517 ALA A N 1
ATOM 4031 C CA . ALA A 1 517 ? 0.624 17.375 -2.902 1.00 96.81 517 ALA A CA 1
ATOM 4032 C C . ALA A 1 517 ? -0.106 17.490 -1.549 1.00 96.81 517 ALA A C 1
ATOM 4034 O O . ALA A 1 517 ? -0.225 16.489 -0.847 1.00 96.81 517 ALA A O 1
ATOM 4035 N N . SER A 1 518 ? -0.633 18.657 -1.152 1.00 98.00 518 SER A N 1
ATOM 4036 C CA . SER A 1 518 ? -1.304 18.812 0.156 1.00 98.00 518 SER A CA 1
ATOM 4037 C C . SER A 1 518 ? -2.446 17.815 0.456 1.00 98.00 518 SER A C 1
ATOM 4039 O O . SER A 1 518 ? -2.612 17.479 1.634 1.00 98.00 518 SER A O 1
ATOM 4041 N N . PRO A 1 519 ? -3.200 17.252 -0.524 1.00 98.50 519 PRO A N 1
ATOM 4042 C CA . PRO A 1 519 ? -4.163 16.180 -0.245 1.00 98.50 519 PRO A CA 1
ATOM 4043 C C . PRO A 1 519 ? -3.535 14.912 0.374 1.00 98.50 519 PRO A C 1
ATOM 4045 O O . PRO A 1 519 ? -4.232 14.157 1.061 1.00 98.50 519 PRO A O 1
ATOM 4048 N N . ALA A 1 520 ? -2.219 14.707 0.227 1.00 97.88 520 ALA A N 1
ATOM 4049 C CA . ALA A 1 520 ? -1.494 13.583 0.820 1.00 97.88 520 ALA A CA 1
ATOM 4050 C C . ALA A 1 520 ? -1.529 13.591 2.360 1.00 97.88 520 ALA A C 1
ATOM 4052 O O . ALA A 1 520 ? -1.380 12.535 2.974 1.00 97.88 520 ALA A O 1
ATOM 4053 N N . ALA A 1 521 ? -1.830 14.728 3.003 1.00 98.12 521 ALA A N 1
ATOM 4054 C CA . ALA A 1 521 ? -2.080 14.798 4.448 1.00 98.12 521 ALA A CA 1
ATOM 4055 C C . ALA A 1 521 ? -3.264 13.915 4.894 1.00 98.12 521 ALA A C 1
ATOM 4057 O O . ALA A 1 521 ? -3.330 13.498 6.049 1.00 98.12 521 ALA A O 1
ATOM 4058 N N . PHE A 1 522 ? -4.193 13.611 3.981 1.00 98.56 522 PHE A N 1
ATOM 4059 C CA . PHE A 1 522 ? -5.295 12.668 4.193 1.00 98.56 522 PHE A CA 1
ATOM 4060 C C . PHE A 1 522 ? -5.044 11.293 3.564 1.00 98.56 522 PHE A C 1
ATOM 4062 O O . PHE A 1 522 ? -5.959 10.477 3.511 1.00 98.56 522 PHE A O 1
ATOM 4069 N N . GLY A 1 523 ? -3.834 11.038 3.061 1.00 97.94 523 GLY A N 1
ATOM 4070 C CA . GLY A 1 523 ? -3.528 9.849 2.269 1.00 97.94 523 GLY A CA 1
ATOM 4071 C C . GLY A 1 523 ? -4.136 9.869 0.863 1.00 97.94 523 GLY A C 1
ATOM 4072 O O . GLY A 1 523 ? -4.289 8.817 0.256 1.00 97.94 523 GLY A O 1
ATOM 4073 N N . ILE A 1 524 ? -4.513 11.042 0.339 1.00 98.25 524 ILE A N 1
ATOM 4074 C CA . ILE A 1 524 ? -5.006 11.182 -1.035 1.00 98.25 524 ILE A CA 1
ATOM 4075 C C . ILE A 1 524 ? -3.838 11.616 -1.918 1.00 98.25 524 ILE A C 1
ATOM 4077 O O . ILE A 1 524 ? -3.441 12.780 -1.894 1.00 98.25 524 ILE A O 1
ATOM 4081 N N . TYR A 1 525 ? -3.275 10.695 -2.696 1.00 97.00 525 TYR A N 1
ATOM 4082 C CA . TYR A 1 525 ? -2.179 11.011 -3.609 1.00 97.00 525 TYR A CA 1
ATOM 4083 C C . TYR A 1 525 ? -2.202 10.141 -4.872 1.00 97.00 525 TYR A C 1
ATOM 4085 O O . TYR A 1 525 ? -3.010 9.220 -4.999 1.00 97.00 525 TYR A O 1
ATOM 4093 N N . LYS A 1 526 ? -1.335 10.480 -5.832 1.00 95.00 526 LYS A N 1
ATOM 4094 C CA . LYS A 1 526 ? -1.154 9.752 -7.091 1.00 95.00 526 LYS A CA 1
ATOM 4095 C C . LYS A 1 526 ? -0.666 8.336 -6.800 1.00 95.00 526 LYS A C 1
ATOM 4097 O O . LYS A 1 526 ? 0.274 8.147 -6.031 1.00 95.00 526 LYS A O 1
ATOM 4102 N N . ILE A 1 527 ? -1.275 7.352 -7.450 1.00 91.94 527 ILE A N 1
ATOM 4103 C CA . ILE A 1 527 ? -0.895 5.946 -7.318 1.00 91.94 527 ILE A CA 1
ATOM 4104 C C . ILE A 1 527 ? -0.647 5.395 -8.701 1.00 91.94 527 ILE A C 1
ATOM 4106 O O . ILE A 1 527 ? -1.510 5.465 -9.572 1.00 91.94 527 ILE A O 1
ATOM 4110 N N . ASN A 1 528 ? 0.545 4.848 -8.876 1.00 87.00 528 ASN A N 1
ATOM 4111 C CA . ASN A 1 528 ? 0.945 4.197 -10.099 1.00 87.00 528 ASN A CA 1
ATOM 4112 C C . ASN A 1 528 ? 1.676 2.909 -9.721 1.00 87.00 528 ASN A C 1
ATOM 4114 O O . ASN A 1 528 ? 2.843 2.954 -9.339 1.00 87.00 528 ASN A O 1
ATOM 4118 N N . VAL A 1 529 ? 0.939 1.799 -9.719 1.00 88.69 529 VAL A N 1
ATOM 4119 C CA . VAL A 1 529 ? 1.447 0.469 -9.366 1.00 88.69 529 VAL A CA 1
ATOM 4120 C C . VAL A 1 529 ? 1.013 -0.537 -10.418 1.00 88.69 529 VAL A C 1
ATOM 4122 O O . VAL A 1 529 ? -0.073 -0.413 -10.981 1.00 88.69 529 VAL A O 1
ATOM 4125 N N . PHE A 1 530 ? 1.844 -1.547 -10.664 1.00 88.75 530 PHE A N 1
ATOM 4126 C CA . PHE A 1 530 ? 1.558 -2.634 -11.606 1.00 88.75 530 PHE A CA 1
ATOM 4127 C C . PHE A 1 530 ? 1.209 -2.164 -13.025 1.00 88.75 530 PHE A C 1
ATOM 4129 O O . PHE A 1 530 ? 0.504 -2.865 -13.747 1.00 88.75 530 PHE A O 1
ATOM 4136 N N . ASN A 1 531 ? 1.658 -0.978 -13.434 1.00 88.12 531 ASN A N 1
ATOM 4137 C CA . ASN A 1 531 ? 1.620 -0.602 -14.845 1.00 88.12 531 ASN A CA 1
ATOM 4138 C C . ASN A 1 531 ? 2.623 -1.471 -15.630 1.00 88.12 531 ASN A C 1
ATOM 4140 O O . ASN A 1 531 ? 3.481 -2.135 -15.040 1.00 88.12 531 ASN A O 1
ATOM 4144 N N . SER A 1 532 ? 2.549 -1.435 -16.957 1.00 86.38 532 SER A N 1
ATOM 4145 C CA . SER A 1 532 ? 3.491 -2.118 -17.859 1.00 86.38 532 SER A CA 1
ATOM 4146 C C . SER A 1 532 ? 4.975 -1.931 -17.486 1.00 86.38 532 SER A C 1
ATOM 4148 O O . SER A 1 532 ? 5.759 -2.876 -17.572 1.00 86.38 532 SER A O 1
ATOM 4150 N N . GLN A 1 533 ? 5.345 -0.744 -17.000 1.00 83.81 533 GLN A N 1
ATOM 4151 C CA . GLN A 1 533 ? 6.705 -0.366 -16.599 1.00 83.81 533 GLN A CA 1
ATOM 4152 C C . GLN A 1 533 ? 7.122 -0.884 -15.211 1.00 83.81 533 GLN A C 1
ATOM 4154 O O . GLN A 1 533 ? 8.310 -1.014 -14.940 1.00 83.81 533 GLN A O 1
ATOM 4159 N N . ASP A 1 534 ? 6.185 -1.120 -14.294 1.00 85.50 534 ASP A N 1
ATOM 4160 C CA . ASP A 1 534 ? 6.480 -1.758 -13.003 1.00 85.50 534 ASP A CA 1
ATOM 4161 C C . ASP A 1 534 ? 6.596 -3.270 -13.188 1.00 85.50 534 ASP A C 1
ATOM 4163 O O . ASP A 1 534 ? 7.476 -3.927 -12.637 1.00 85.50 534 ASP A O 1
ATOM 4167 N N . LEU A 1 535 ? 5.706 -3.805 -14.020 1.00 89.06 535 LEU A N 1
ATOM 4168 C CA . LEU A 1 535 ? 5.638 -5.203 -14.402 1.00 89.06 535 LEU A CA 1
ATOM 4169 C C . LEU A 1 535 ? 6.912 -5.673 -15.120 1.00 89.06 535 LEU A C 1
ATOM 4171 O O . LEU A 1 535 ? 7.319 -6.817 -14.944 1.00 89.06 535 LEU A O 1
ATOM 4175 N N . SER A 1 536 ? 7.600 -4.813 -15.874 1.00 86.31 536 SER A N 1
ATOM 4176 C CA . SER A 1 536 ? 8.875 -5.175 -16.510 1.00 86.31 536 SER A CA 1
ATOM 4177 C C . SER A 1 536 ? 9.992 -5.509 -15.521 1.00 86.31 536 SER A C 1
ATOM 4179 O O . SER A 1 536 ? 10.861 -6.308 -15.847 1.00 86.31 536 SER A O 1
ATOM 4181 N N . ILE A 1 537 ? 9.961 -4.973 -14.301 1.00 88.44 537 ILE A N 1
ATOM 4182 C CA . ILE A 1 537 ? 10.983 -5.247 -13.274 1.00 88.44 537 ILE A CA 1
ATOM 4183 C C . ILE A 1 537 ? 10.833 -6.665 -12.728 1.00 88.44 537 ILE A C 1
ATOM 4185 O O . ILE A 1 537 ? 11.813 -7.323 -12.403 1.00 88.44 537 ILE A O 1
ATOM 4189 N N . PHE A 1 538 ? 9.598 -7.159 -12.662 1.00 88.25 538 PHE A N 1
ATOM 4190 C CA . PHE A 1 538 ? 9.239 -8.445 -12.063 1.00 88.25 538 PHE A CA 1
ATOM 4191 C C . PHE A 1 538 ? 9.742 -9.676 -12.822 1.00 88.25 538 PHE A C 1
ATOM 4193 O O . PHE A 1 538 ? 9.523 -10.806 -12.377 1.00 88.25 538 PHE A O 1
ATOM 4200 N N . ARG A 1 539 ? 10.414 -9.441 -13.949 1.00 89.44 539 ARG A N 1
ATOM 4201 C CA . ARG A 1 539 ? 11.067 -10.439 -14.793 1.00 89.44 539 ARG A CA 1
ATOM 4202 C C . ARG A 1 539 ? 12.523 -10.659 -14.391 1.00 89.44 539 ARG A C 1
ATOM 4204 O O . ARG A 1 539 ? 13.070 -11.712 -14.703 1.00 89.44 539 ARG A O 1
ATOM 4211 N N . PHE A 1 540 ? 13.135 -9.684 -13.715 1.00 91.25 540 PHE A N 1
ATOM 4212 C CA . PHE A 1 540 ? 14.568 -9.653 -13.444 1.00 91.25 540 PHE A CA 1
ATOM 4213 C C . PHE A 1 540 ? 14.865 -9.885 -11.968 1.00 91.25 540 PHE A C 1
ATOM 4215 O O . PHE A 1 540 ? 14.459 -9.092 -11.121 1.00 91.25 540 PHE A O 1
ATOM 4222 N N . THR A 1 541 ? 15.628 -10.925 -11.656 1.00 91.38 541 THR A N 1
ATOM 4223 C CA . THR A 1 541 ? 16.249 -11.088 -10.337 1.00 91.38 541 THR A CA 1
ATOM 4224 C C . THR A 1 541 ? 17.724 -10.720 -10.419 1.00 91.38 541 THR A C 1
ATOM 4226 O O . THR A 1 541 ? 18.305 -10.654 -11.501 1.00 91.38 541 THR A O 1
ATOM 4229 N N . ASN A 1 542 ? 18.330 -10.429 -9.275 1.00 91.81 542 ASN A N 1
ATOM 4230 C CA . ASN A 1 542 ? 19.761 -10.185 -9.178 1.00 91.81 542 ASN A CA 1
ATOM 4231 C C . ASN A 1 542 ? 20.338 -10.989 -8.018 1.00 91.81 542 ASN A C 1
ATOM 4233 O O . ASN A 1 542 ? 19.655 -11.208 -7.016 1.00 91.81 542 ASN A O 1
ATOM 4237 N N . GLU A 1 543 ? 21.583 -11.412 -8.175 1.00 90.50 543 GLU A N 1
ATOM 4238 C CA . GLU A 1 543 ? 22.345 -12.125 -7.159 1.00 90.50 543 GLU A CA 1
ATOM 4239 C C . GLU A 1 543 ? 23.771 -11.557 -7.121 1.00 90.50 543 GLU A C 1
ATOM 4241 O O . GLU A 1 543 ? 24.313 -11.144 -8.149 1.00 90.50 543 GLU A O 1
ATOM 4246 N N . VAL A 1 544 ? 24.367 -11.487 -5.927 1.00 90.62 544 VAL A N 1
ATOM 4247 C CA . VAL A 1 544 ? 25.712 -10.929 -5.720 1.00 90.62 544 VAL A CA 1
ATOM 4248 C C . VAL A 1 544 ? 26.615 -11.973 -5.080 1.00 90.62 544 VAL A C 1
ATOM 4250 O O . VAL A 1 544 ? 26.275 -12.552 -4.046 1.00 90.62 544 VAL A O 1
ATOM 4253 N N . PHE A 1 545 ? 27.787 -12.178 -5.675 1.00 88.38 545 PHE A N 1
ATOM 4254 C CA . PHE A 1 545 ? 28.761 -13.187 -5.259 1.00 88.38 545 PHE A CA 1
ATOM 4255 C C . PHE A 1 545 ? 30.171 -12.599 -5.182 1.00 88.38 545 PHE A C 1
ATOM 4257 O O . PHE A 1 545 ? 30.468 -11.608 -5.845 1.00 88.38 545 PHE A O 1
ATOM 4264 N N . LEU A 1 546 ? 31.057 -13.215 -4.398 1.00 88.75 546 LEU A N 1
ATOM 4265 C CA . LEU A 1 546 ? 32.485 -12.884 -4.426 1.00 88.75 546 LEU A CA 1
ATOM 4266 C C . LEU A 1 546 ? 33.118 -13.424 -5.715 1.00 88.75 546 LEU A C 1
ATOM 4268 O O . LEU A 1 546 ? 32.787 -14.525 -6.156 1.00 88.75 546 LEU A O 1
ATOM 4272 N N . HIS A 1 547 ? 34.017 -12.652 -6.323 1.00 89.06 547 HIS A N 1
ATOM 4273 C CA . HIS A 1 547 ? 34.809 -13.120 -7.454 1.00 89.06 547 HIS A CA 1
ATOM 4274 C C . HIS A 1 547 ? 35.922 -14.063 -6.979 1.00 89.06 547 HIS A C 1
ATOM 4276 O O . HIS A 1 547 ? 36.558 -13.827 -5.952 1.00 89.06 547 HIS A O 1
ATOM 4282 N N . HIS A 1 548 ? 36.194 -15.107 -7.759 1.00 87.25 548 HIS A N 1
ATOM 4283 C CA . HIS A 1 548 ? 37.325 -16.009 -7.555 1.00 87.25 548 HIS A CA 1
ATOM 4284 C C . HIS A 1 548 ? 38.130 -16.116 -8.851 1.00 87.25 548 HIS A C 1
ATOM 4286 O O . HIS A 1 548 ? 37.553 -16.117 -9.943 1.00 87.25 548 HIS A O 1
ATOM 4292 N N . ASP A 1 549 ? 39.454 -16.213 -8.731 1.00 87.62 549 ASP A N 1
ATOM 4293 C CA . ASP A 1 549 ? 40.337 -16.362 -9.887 1.00 87.62 549 ASP A CA 1
ATOM 4294 C C . ASP A 1 549 ? 39.945 -17.602 -10.705 1.00 87.62 549 ASP A C 1
ATOM 4296 O O . ASP A 1 549 ? 39.749 -18.691 -10.165 1.00 87.62 549 ASP A O 1
ATOM 4300 N N . GLY A 1 550 ? 39.820 -17.430 -12.023 1.00 86.69 550 GLY A N 1
ATOM 4301 C CA . GLY A 1 550 ? 39.366 -18.483 -12.937 1.00 86.69 550 GLY A CA 1
ATOM 4302 C C . GLY A 1 550 ? 37.849 -18.568 -13.121 1.00 86.69 550 GLY A C 1
ATOM 4303 O O . GLY A 1 550 ? 37.389 -19.442 -13.853 1.00 86.69 550 GLY A O 1
ATOM 4304 N N . PHE A 1 551 ? 37.065 -17.671 -12.511 1.00 86.62 551 PHE A N 1
ATOM 4305 C CA . PHE A 1 551 ? 35.636 -17.578 -12.800 1.00 86.62 551 PHE A CA 1
ATOM 4306 C C . PHE A 1 551 ? 35.388 -17.125 -14.246 1.00 86.62 551 PHE A C 1
ATOM 4308 O O . PHE A 1 551 ? 35.711 -15.993 -14.616 1.00 86.62 551 PHE A O 1
ATOM 4315 N N . ASP A 1 552 ? 34.775 -17.994 -15.048 1.00 90.88 552 ASP A N 1
ATOM 4316 C CA . ASP A 1 552 ? 34.359 -17.672 -16.409 1.00 90.88 552 ASP A CA 1
ATOM 4317 C C . ASP A 1 552 ? 33.039 -16.889 -16.403 1.00 90.88 552 ASP A C 1
ATOM 4319 O O . ASP A 1 552 ? 31.952 -17.440 -16.209 1.00 90.88 552 ASP A O 1
ATOM 4323 N N . LEU A 1 553 ? 33.134 -15.582 -16.661 1.00 90.25 553 LEU A N 1
ATOM 4324 C CA . LEU A 1 553 ? 31.975 -14.696 -16.764 1.00 90.25 553 LEU A CA 1
ATOM 4325 C C . LEU A 1 553 ? 31.017 -15.094 -17.899 1.00 90.25 553 LEU A C 1
ATOM 4327 O O . LEU A 1 553 ? 29.853 -14.703 -17.831 1.00 90.25 553 LEU A O 1
ATOM 4331 N N . THR A 1 554 ? 31.459 -15.871 -18.895 1.00 91.56 554 THR A N 1
ATOM 4332 C CA . THR A 1 554 ? 30.666 -16.266 -20.074 1.00 91.56 554 THR A CA 1
ATOM 4333 C C . THR A 1 554 ? 29.890 -17.575 -19.903 1.00 91.56 554 THR A C 1
ATOM 4335 O O . THR A 1 554 ? 28.993 -17.855 -20.699 1.00 91.56 554 THR A O 1
ATOM 4338 N N . SER A 1 555 ? 30.174 -18.359 -18.856 1.00 88.50 555 SER A N 1
ATOM 4339 C CA . SER A 1 555 ? 29.534 -19.663 -18.637 1.00 88.50 555 SER A CA 1
ATOM 4340 C C . SER A 1 555 ? 28.020 -19.542 -18.420 1.00 88.50 555 SER A C 1
ATOM 4342 O O . SER A 1 555 ? 27.565 -18.710 -17.635 1.00 88.50 555 SER A O 1
ATOM 4344 N N . SER A 1 556 ? 27.214 -20.389 -19.063 1.00 83.62 556 SER A N 1
ATOM 4345 C CA . SER A 1 556 ? 25.766 -20.451 -18.805 1.00 83.62 556 SER A CA 1
ATOM 4346 C C . SER A 1 556 ? 25.414 -21.194 -17.514 1.00 83.62 556 SER A C 1
ATOM 4348 O O . SER A 1 556 ? 24.280 -21.087 -17.038 1.00 83.62 556 SER A O 1
ATOM 4350 N N . GLU A 1 557 ? 26.365 -21.925 -16.921 1.00 82.25 557 GLU A N 1
ATOM 4351 C CA . GLU A 1 557 ? 26.125 -22.657 -15.683 1.00 82.25 557 GLU A CA 1
ATOM 4352 C C . GLU A 1 557 ? 25.778 -21.687 -14.553 1.00 82.25 557 GLU A C 1
ATOM 4354 O O . GLU A 1 557 ? 26.384 -20.623 -14.384 1.00 82.25 557 GLU A O 1
ATOM 4359 N N . ALA A 1 558 ? 24.754 -22.052 -13.780 1.00 65.38 558 ALA A N 1
ATOM 4360 C CA . ALA A 1 558 ? 24.415 -21.311 -12.584 1.00 65.38 558 ALA A CA 1
ATOM 4361 C C . ALA A 1 558 ? 25.604 -21.382 -11.620 1.00 65.38 558 ALA A C 1
ATOM 4363 O O . ALA A 1 558 ? 26.156 -22.459 -11.403 1.00 65.38 558 ALA A O 1
ATOM 4364 N N . THR A 1 559 ? 25.945 -20.256 -10.997 1.00 64.62 559 THR A N 1
ATOM 4365 C CA . THR A 1 559 ? 27.054 -20.053 -10.038 1.00 64.62 559 THR A CA 1
ATOM 4366 C C . THR A 1 559 ? 26.921 -20.886 -8.737 1.00 64.62 559 THR A C 1
ATOM 4368 O O . THR A 1 559 ? 27.498 -20.589 -7.695 1.00 64.62 559 THR A O 1
ATOM 4371 N N . VAL A 1 560 ? 26.107 -21.936 -8.750 1.00 55.59 560 VAL A N 1
ATOM 4372 C CA . VAL A 1 560 ? 25.566 -22.667 -7.610 1.00 55.59 560 VAL A CA 1
ATOM 4373 C C . VAL A 1 560 ? 26.562 -23.740 -7.157 1.00 55.59 560 VAL A C 1
ATOM 4375 O O . VAL A 1 560 ? 26.669 -24.780 -7.792 1.00 55.59 560 VAL A O 1
ATOM 4378 N N . THR A 1 561 ? 27.285 -23.529 -6.046 1.00 51.00 561 THR A N 1
ATOM 4379 C CA . THR A 1 561 ? 27.008 -24.169 -4.726 1.00 51.00 561 THR A CA 1
ATOM 4380 C C . THR A 1 561 ? 28.167 -24.211 -3.721 1.00 51.00 561 THR A C 1
ATOM 4382 O O . THR A 1 561 ? 27.872 -24.383 -2.541 1.00 51.00 561 THR A O 1
ATOM 4385 N N . SER A 1 562 ? 29.448 -24.103 -4.084 1.00 47.88 562 SER A N 1
ATOM 4386 C CA . SER A 1 562 ? 30.452 -24.737 -3.205 1.00 47.88 562 SER A CA 1
ATOM 4387 C C . SER A 1 562 ? 31.041 -23.919 -2.050 1.00 47.88 562 SER A C 1
ATOM 4389 O O . SER A 1 562 ? 31.590 -24.553 -1.162 1.00 47.88 562 SER A O 1
ATOM 4391 N N . ASP A 1 563 ? 30.915 -22.588 -1.972 1.00 51.19 563 ASP A N 1
ATOM 4392 C CA . ASP A 1 563 ? 31.488 -21.839 -0.830 1.00 51.19 563 ASP A CA 1
ATOM 4393 C C . ASP A 1 563 ? 30.738 -20.538 -0.511 1.00 51.19 563 ASP A C 1
ATOM 4395 O O . ASP A 1 563 ? 31.232 -19.420 -0.653 1.00 51.19 563 ASP A O 1
ATOM 4399 N N . SER A 1 564 ? 29.491 -20.673 -0.057 1.00 49.72 564 SER A N 1
ATOM 4400 C CA . SER A 1 564 ? 28.653 -19.542 0.338 1.00 49.72 564 SER A CA 1
ATOM 4401 C C . SER A 1 564 ? 29.167 -18.845 1.612 1.00 49.72 564 SER A C 1
ATOM 4403 O O . SER A 1 564 ? 28.551 -18.938 2.677 1.00 49.72 564 SER A O 1
ATOM 4405 N N . LYS A 1 565 ? 30.238 -18.054 1.508 1.00 56.34 565 LYS A N 1
ATOM 4406 C CA . LYS A 1 565 ? 30.381 -16.847 2.333 1.00 56.34 565 LYS A CA 1
ATOM 4407 C C . LYS A 1 565 ? 29.313 -15.869 1.852 1.00 56.34 565 LYS A C 1
ATOM 4409 O O . LYS A 1 565 ? 29.587 -14.989 1.043 1.00 56.34 565 LYS A O 1
ATOM 4414 N N . ARG A 1 566 ? 28.060 -16.105 2.265 1.00 64.56 566 ARG A N 1
ATOM 4415 C CA . ARG A 1 566 ? 26.922 -15.267 1.878 1.00 64.56 566 ARG A CA 1
ATOM 4416 C C . ARG A 1 566 ? 27.250 -13.835 2.270 1.00 64.56 566 ARG A C 1
ATOM 4418 O O . ARG A 1 566 ? 27.430 -13.543 3.449 1.00 64.56 566 ARG A O 1
ATOM 4425 N N . ILE A 1 567 ? 27.350 -12.979 1.264 1.00 80.81 567 ILE A N 1
ATOM 4426 C CA . ILE A 1 567 ? 27.345 -11.544 1.470 1.00 80.81 567 ILE A CA 1
ATOM 4427 C C . ILE A 1 567 ? 25.961 -11.221 2.034 1.00 80.81 567 ILE A C 1
ATOM 4429 O O . ILE A 1 567 ? 24.940 -11.554 1.430 1.00 80.81 567 ILE A O 1
ATOM 4433 N N . GLU A 1 568 ? 25.921 -10.648 3.229 1.00 85.19 568 GLU A N 1
ATOM 4434 C CA . GLU A 1 568 ? 24.676 -10.215 3.838 1.00 85.19 568 GLU A CA 1
ATOM 4435 C C . GLU A 1 568 ? 24.214 -8.939 3.140 1.00 85.19 568 GLU A C 1
ATOM 4437 O O . GLU A 1 568 ? 24.960 -7.961 3.034 1.00 85.19 568 GLU A O 1
ATOM 4442 N N . GLN A 1 569 ? 22.974 -8.959 2.656 1.00 88.56 569 GLN A N 1
ATOM 4443 C CA . GLN A 1 569 ? 22.327 -7.788 2.088 1.00 88.56 569 GLN A CA 1
ATOM 4444 C C . GLN A 1 569 ? 21.534 -7.074 3.187 1.00 88.56 569 GLN A C 1
ATOM 4446 O O . GLN A 1 569 ? 20.489 -7.549 3.634 1.00 88.56 569 GLN A O 1
ATOM 4451 N N . VAL A 1 570 ? 22.017 -5.909 3.609 1.00 84.88 570 VAL A N 1
ATOM 4452 C CA . VAL A 1 570 ? 21.336 -5.017 4.551 1.00 84.88 570 VAL A CA 1
ATOM 4453 C C . VAL A 1 570 ? 21.003 -3.727 3.820 1.00 84.88 570 VAL A C 1
ATOM 4455 O O . VAL A 1 570 ? 21.875 -2.910 3.552 1.00 84.88 570 VAL A O 1
ATOM 4458 N N . MET A 1 571 ? 19.731 -3.540 3.480 1.00 85.00 571 MET A N 1
ATOM 4459 C CA . MET A 1 571 ? 19.285 -2.412 2.667 1.00 85.00 571 MET A CA 1
ATOM 4460 C C . MET A 1 571 ? 18.259 -1.558 3.409 1.00 85.00 571 MET A C 1
ATOM 4462 O O . MET A 1 571 ? 17.309 -2.086 3.991 1.00 85.00 571 MET A O 1
ATOM 4466 N N . SER A 1 572 ? 18.449 -0.236 3.385 1.00 82.19 572 SER A N 1
ATOM 4467 C CA . SER A 1 572 ? 17.442 0.717 3.859 1.00 82.19 572 SER A CA 1
ATOM 4468 C C . SER A 1 572 ? 16.286 0.848 2.865 1.00 82.19 572 SER A C 1
ATOM 4470 O O . SER A 1 572 ? 16.446 0.588 1.673 1.00 82.19 572 SER A O 1
ATOM 4472 N N . ASP A 1 573 ? 15.120 1.303 3.329 1.00 76.00 573 ASP A N 1
ATOM 4473 C CA . ASP A 1 573 ? 13.964 1.535 2.450 1.00 76.00 573 ASP A CA 1
ATOM 4474 C C . ASP A 1 573 ? 14.287 2.556 1.342 1.00 76.00 573 ASP A C 1
ATOM 4476 O O . ASP A 1 573 ? 13.887 2.365 0.195 1.00 76.00 573 ASP A O 1
ATOM 4480 N N . GLN A 1 574 ? 15.077 3.593 1.648 1.00 78.62 574 GLN A N 1
ATOM 4481 C CA . GLN A 1 574 ? 15.537 4.573 0.661 1.00 78.62 574 GLN A CA 1
ATOM 4482 C C . GLN A 1 574 ? 16.421 3.927 -0.413 1.00 78.62 574 GLN A C 1
ATOM 4484 O O . GLN A 1 574 ? 16.233 4.179 -1.602 1.00 78.62 574 GLN A O 1
ATOM 4489 N N . GLN A 1 575 ? 17.377 3.086 -0.010 1.00 86.69 575 GLN A N 1
ATOM 4490 C CA . GLN A 1 575 ? 18.239 2.352 -0.938 1.00 86.69 575 GLN A CA 1
ATOM 4491 C C . GLN A 1 575 ? 17.424 1.381 -1.797 1.00 86.69 575 GLN A C 1
ATOM 4493 O O . GLN A 1 575 ? 17.621 1.339 -3.008 1.00 86.69 575 GLN A O 1
ATOM 4498 N N . ALA A 1 576 ? 16.463 0.671 -1.198 1.00 86.25 576 ALA A N 1
ATOM 4499 C CA . ALA A 1 576 ? 15.552 -0.220 -1.912 1.00 86.25 576 ALA A CA 1
ATOM 4500 C C . ALA A 1 576 ? 14.696 0.542 -2.930 1.00 86.25 576 ALA A C 1
ATOM 4502 O O . ALA A 1 576 ? 14.536 0.093 -4.067 1.00 86.25 576 ALA A O 1
ATOM 4503 N N . TYR A 1 577 ? 14.182 1.714 -2.550 1.00 82.81 577 TYR A N 1
ATOM 4504 C CA . TYR A 1 577 ? 13.414 2.586 -3.434 1.00 82.81 577 TYR A CA 1
ATOM 4505 C C . TYR A 1 577 ? 14.264 3.105 -4.596 1.00 82.81 577 TYR A C 1
ATOM 4507 O O . TYR A 1 577 ? 13.831 3.030 -5.745 1.00 82.81 577 TYR A O 1
ATOM 4515 N N . LEU A 1 578 ? 15.479 3.592 -4.324 1.00 83.88 578 LEU A N 1
ATOM 4516 C CA . LEU A 1 578 ? 16.399 4.066 -5.360 1.00 83.88 578 LEU A CA 1
ATOM 4517 C C . LEU A 1 578 ? 16.784 2.932 -6.309 1.00 83.88 578 LEU A C 1
ATOM 4519 O O . LEU A 1 578 ? 16.647 3.090 -7.520 1.00 83.88 578 LEU A O 1
ATOM 4523 N N . LEU A 1 579 ? 17.175 1.774 -5.776 1.00 89.69 579 LEU A N 1
ATOM 4524 C CA . LEU A 1 579 ? 17.509 0.608 -6.586 1.00 89.69 579 LEU A CA 1
ATOM 4525 C C . LEU A 1 579 ? 16.320 0.183 -7.453 1.00 89.69 579 LEU A C 1
ATOM 4527 O O . LEU A 1 579 ? 16.481 0.004 -8.655 1.00 89.69 579 LEU A O 1
ATOM 4531 N N . THR A 1 580 ? 15.113 0.123 -6.881 1.00 86.25 580 THR A N 1
ATOM 4532 C CA . THR A 1 580 ? 13.882 -0.177 -7.630 1.00 86.25 580 THR A CA 1
ATOM 4533 C C . THR A 1 580 ? 13.613 0.876 -8.703 1.00 86.25 580 THR A C 1
ATOM 4535 O O . THR A 1 580 ? 13.276 0.518 -9.824 1.00 86.25 580 THR A O 1
ATOM 4538 N N . SER A 1 581 ? 13.783 2.168 -8.404 1.00 82.69 581 SER A N 1
ATOM 4539 C CA . SER A 1 581 ? 13.624 3.275 -9.361 1.00 82.69 581 SER A CA 1
ATOM 4540 C C . SER A 1 581 ? 14.563 3.122 -10.560 1.00 82.69 581 SER A C 1
ATOM 4542 O O . SER A 1 581 ? 14.136 3.158 -11.717 1.00 82.69 581 SER A O 1
ATOM 4544 N N . HIS A 1 582 ? 15.840 2.863 -10.279 1.00 85.12 582 HIS A N 1
ATOM 4545 C CA . HIS A 1 582 ? 16.851 2.610 -11.293 1.00 85.12 582 HIS A CA 1
ATOM 4546 C C . HIS A 1 582 ? 16.555 1.310 -12.064 1.00 85.12 582 HIS A C 1
ATOM 4548 O O . HIS A 1 582 ? 16.681 1.297 -13.286 1.00 85.12 582 HIS A O 1
ATOM 4554 N N . MET A 1 583 ? 16.066 0.253 -11.403 1.00 85.88 583 MET A N 1
ATOM 4555 C CA . MET A 1 583 ? 15.628 -0.981 -12.064 1.00 85.88 583 MET A CA 1
ATOM 4556 C C . MET A 1 583 ? 14.404 -0.746 -12.948 1.00 85.88 583 MET A C 1
ATOM 4558 O O . MET A 1 583 ? 14.309 -1.358 -14.005 1.00 85.88 583 MET A O 1
ATOM 4562 N N . ARG A 1 584 ? 13.490 0.171 -12.591 1.00 83.62 584 ARG A N 1
ATOM 4563 C CA . ARG A 1 584 ? 12.387 0.578 -13.483 1.00 83.62 584 ARG A CA 1
ATOM 4564 C C . ARG A 1 584 ? 12.956 1.159 -14.758 1.00 83.62 584 ARG A C 1
ATOM 4566 O O . ARG A 1 584 ? 12.540 0.745 -15.834 1.00 83.62 584 ARG A O 1
ATOM 4573 N N . ARG A 1 585 ? 13.903 2.097 -14.628 1.00 80.44 585 ARG A N 1
ATOM 4574 C CA . ARG A 1 585 ? 14.599 2.705 -15.766 1.00 80.44 585 ARG A CA 1
ATOM 4575 C C . ARG A 1 585 ? 15.242 1.595 -16.596 1.00 80.44 585 ARG A C 1
ATOM 4577 O O . ARG A 1 585 ? 14.813 1.398 -17.722 1.00 80.44 585 ARG A O 1
ATOM 4584 N N . MET A 1 586 ? 16.132 0.797 -16.012 1.00 84.06 586 MET A N 1
ATOM 4585 C CA . MET A 1 586 ? 16.824 -0.315 -16.675 1.00 84.06 586 MET A CA 1
ATOM 4586 C C . MET A 1 586 ? 15.880 -1.357 -17.288 1.00 84.06 586 MET A C 1
ATOM 4588 O O . MET A 1 586 ? 16.185 -1.886 -18.331 1.00 84.06 586 MET A O 1
ATOM 4592 N N . SER A 1 587 ? 14.728 -1.670 -16.701 1.00 81.75 587 SER A N 1
ATOM 4593 C CA . SER A 1 587 ? 13.791 -2.635 -17.303 1.00 81.75 587 SER A CA 1
ATOM 4594 C C . SER A 1 587 ? 13.061 -2.073 -18.528 1.00 81.75 587 SER A C 1
ATOM 4596 O O . SER A 1 587 ? 12.559 -2.837 -19.349 1.00 81.75 587 SER A O 1
ATOM 4598 N N . ARG A 1 588 ? 12.987 -0.738 -18.642 1.00 73.44 588 ARG A N 1
ATOM 4599 C CA . ARG A 1 588 ? 12.500 -0.048 -19.842 1.00 73.44 588 ARG A CA 1
ATOM 4600 C C . ARG A 1 588 ? 13.596 0.014 -20.893 1.00 73.44 588 ARG A C 1
ATOM 4602 O O . ARG A 1 588 ? 13.301 -0.163 -22.066 1.00 73.44 588 ARG A O 1
ATOM 4609 N N . MET A 1 589 ? 14.829 0.286 -20.467 1.00 68.19 589 MET A N 1
ATOM 4610 C CA . MET A 1 589 ? 15.964 0.437 -21.371 1.00 68.19 589 MET A CA 1
ATOM 4611 C C . MET A 1 589 ? 16.551 -0.927 -21.703 1.00 68.19 589 MET A C 1
ATOM 4613 O O . MET A 1 589 ? 16.843 -1.713 -20.816 1.00 68.19 589 MET A O 1
ATOM 4617 N N . ASN A 1 590 ? 16.849 -1.197 -22.968 1.00 81.06 590 ASN A N 1
ATOM 4618 C CA . ASN A 1 590 ? 17.750 -2.307 -23.287 1.00 81.06 590 ASN A CA 1
ATOM 4619 C C . ASN A 1 590 ? 17.195 -3.684 -22.887 1.00 81.06 590 ASN A C 1
ATOM 4621 O O . ASN A 1 590 ? 15.988 -3.881 -22.783 1.00 81.06 590 ASN A O 1
ATOM 4625 N N . PHE A 1 591 ? 18.071 -4.665 -22.699 1.00 88.88 591 PHE A N 1
ATOM 4626 C CA . PHE A 1 591 ? 17.693 -6.048 -22.410 1.00 88.88 591 PHE A CA 1
ATOM 4627 C C . PHE A 1 591 ? 17.429 -6.324 -20.924 1.00 88.88 591 PHE A C 1
ATOM 4629 O O . PHE A 1 591 ? 17.228 -7.481 -20.567 1.00 88.88 591 PHE A O 1
ATOM 4636 N N . GLY A 1 592 ? 17.426 -5.296 -20.064 1.00 85.44 592 GLY A N 1
ATOM 4637 C CA . GLY A 1 592 ? 17.426 -5.449 -18.603 1.00 85.44 592 GLY A CA 1
ATOM 4638 C C . GLY A 1 592 ? 18.823 -5.496 -17.977 1.00 85.44 592 GLY A C 1
ATOM 4639 O O . GLY A 1 592 ? 18.958 -5.901 -16.829 1.00 85.44 592 GLY A O 1
ATOM 4640 N N . CYS A 1 593 ? 19.845 -5.078 -18.727 1.00 90.75 593 CYS A N 1
ATOM 4641 C CA . CYS A 1 593 ? 21.214 -4.880 -18.263 1.00 90.75 593 CYS A CA 1
ATOM 4642 C C . CYS A 1 593 ? 21.779 -3.617 -18.900 1.00 90.75 593 CYS A C 1
ATOM 4644 O O . CYS A 1 593 ? 21.640 -3.419 -20.107 1.00 90.75 593 CYS A O 1
ATOM 4646 N N . ASP A 1 594 ? 22.397 -2.766 -18.088 1.00 88.12 594 ASP A N 1
ATOM 4647 C CA . ASP A 1 594 ? 22.944 -1.488 -18.526 1.00 88.12 594 ASP A CA 1
ATOM 4648 C C . ASP A 1 594 ? 24.124 -1.080 -17.633 1.00 88.12 594 ASP A C 1
ATOM 4650 O O . ASP A 1 594 ? 24.048 -1.157 -16.403 1.00 88.12 594 ASP A O 1
ATOM 4654 N N . ARG A 1 595 ? 25.221 -0.653 -18.263 1.00 91.50 595 ARG A N 1
ATOM 4655 C CA . ARG A 1 595 ? 26.434 -0.211 -17.574 1.00 91.50 595 ARG A CA 1
ATOM 4656 C C . ARG A 1 595 ? 26.180 1.071 -16.784 1.00 91.50 595 ARG A C 1
ATOM 4658 O O . ARG A 1 595 ? 26.554 1.125 -15.615 1.00 91.50 595 ARG A O 1
ATOM 4665 N N . GLU A 1 596 ? 25.491 2.052 -17.378 1.00 90.25 596 GLU A N 1
ATOM 4666 C CA . GLU A 1 596 ? 25.185 3.335 -16.722 1.00 90.25 596 GLU A CA 1
ATOM 4667 C C . GLU A 1 596 ? 24.353 3.098 -15.450 1.00 90.25 596 GLU A C 1
ATOM 4669 O O . GLU A 1 596 ? 24.634 3.654 -14.383 1.00 90.25 596 GLU A O 1
ATOM 4674 N N . PHE A 1 597 ? 23.354 2.212 -15.535 1.00 89.50 597 PHE A N 1
ATOM 4675 C CA . PHE A 1 597 ? 22.578 1.769 -14.380 1.00 89.50 597 PHE A CA 1
ATOM 4676 C C . PHE A 1 597 ? 23.468 1.216 -13.259 1.00 89.50 597 PHE A C 1
ATOM 4678 O O . PHE A 1 597 ? 23.345 1.676 -12.117 1.00 89.50 597 PHE A O 1
ATOM 4685 N N . ILE A 1 598 ? 24.359 0.262 -13.550 1.00 93.00 598 ILE A N 1
ATOM 4686 C CA . ILE A 1 598 ? 25.207 -0.326 -12.505 1.00 93.00 598 ILE A CA 1
ATOM 4687 C C . ILE A 1 598 ? 26.110 0.735 -11.903 1.00 93.00 598 ILE A C 1
ATOM 4689 O O . ILE A 1 598 ? 26.077 0.889 -10.687 1.00 93.00 598 ILE A O 1
ATOM 4693 N N . GLU A 1 599 ? 26.804 1.535 -12.715 1.00 93.69 599 GLU A N 1
ATOM 4694 C CA . GLU A 1 599 ? 27.671 2.625 -12.242 1.00 93.69 599 GLU A CA 1
ATOM 4695 C C . GLU A 1 599 ? 26.922 3.579 -11.305 1.00 93.69 599 GLU A C 1
ATOM 4697 O O . GLU A 1 599 ? 27.395 3.879 -10.207 1.00 93.69 599 GLU A O 1
ATOM 4702 N N . SER A 1 600 ? 25.703 3.981 -11.681 1.00 90.75 600 SER A N 1
ATOM 4703 C CA . SER A 1 600 ? 24.868 4.867 -10.862 1.00 90.75 600 SER A CA 1
ATOM 4704 C C . SER A 1 600 ? 24.380 4.232 -9.552 1.00 90.75 600 SER A C 1
ATOM 4706 O O . SER A 1 600 ? 24.075 4.950 -8.598 1.00 90.75 600 SER A O 1
ATOM 4708 N N . THR A 1 601 ? 24.324 2.898 -9.481 1.00 94.06 601 THR A N 1
ATOM 4709 C CA . THR A 1 601 ? 23.856 2.148 -8.306 1.00 94.06 601 THR A CA 1
ATOM 4710 C C . THR A 1 601 ? 24.986 1.525 -7.485 1.00 94.06 601 THR A C 1
ATOM 4712 O O . THR A 1 601 ? 24.723 1.052 -6.380 1.00 94.06 601 THR A O 1
ATOM 4715 N N . LEU A 1 602 ? 26.248 1.574 -7.934 1.00 94.25 602 LEU A N 1
ATOM 4716 C CA . LEU A 1 602 ? 27.408 1.054 -7.193 1.00 94.25 602 LEU A CA 1
ATOM 4717 C C . LEU A 1 602 ? 27.533 1.566 -5.753 1.00 94.25 602 LEU A C 1
ATOM 4719 O O . LEU A 1 602 ? 27.839 0.744 -4.885 1.00 94.25 602 LEU A O 1
ATOM 4723 N N . PRO A 1 603 ? 27.255 2.849 -5.441 1.00 93.44 603 PRO A N 1
ATOM 4724 C CA . PRO A 1 603 ? 27.243 3.299 -4.053 1.00 93.44 603 PRO A CA 1
ATOM 4725 C C . PRO A 1 603 ? 26.236 2.511 -3.201 1.00 93.44 603 PRO A C 1
ATOM 4727 O O . PRO A 1 603 ? 26.541 2.131 -2.074 1.00 93.44 603 PRO A O 1
ATOM 4730 N N . ILE A 1 604 ? 25.058 2.203 -3.762 1.00 92.56 604 ILE A N 1
ATOM 4731 C CA . ILE A 1 604 ? 24.013 1.422 -3.089 1.00 92.56 604 ILE A CA 1
ATOM 4732 C C . ILE A 1 604 ? 24.489 -0.017 -2.890 1.00 92.56 604 ILE A C 1
ATOM 4734 O O . ILE A 1 604 ? 24.393 -0.535 -1.781 1.00 92.56 604 ILE A O 1
ATOM 4738 N N . TRP A 1 605 ? 25.046 -0.661 -3.920 1.00 93.12 605 TRP A N 1
ATOM 4739 C CA . TRP A 1 605 ? 25.586 -2.022 -3.805 1.00 93.12 605 TRP A CA 1
ATOM 4740 C C . TRP A 1 605 ? 26.678 -2.110 -2.740 1.00 93.12 605 TRP A C 1
ATOM 4742 O O . TRP A 1 605 ? 26.590 -2.950 -1.845 1.00 93.12 605 TRP A O 1
ATOM 4752 N N . ARG A 1 606 ? 27.644 -1.184 -2.770 1.00 92.38 606 ARG A N 1
ATOM 4753 C CA . ARG A 1 606 ? 28.719 -1.089 -1.778 1.00 92.38 606 ARG A CA 1
ATOM 4754 C C . ARG A 1 606 ? 28.167 -0.926 -0.372 1.00 92.38 606 ARG A C 1
ATOM 4756 O O . ARG A 1 606 ? 28.692 -1.542 0.544 1.00 92.38 606 ARG A O 1
ATOM 4763 N N . ASP A 1 607 ? 27.142 -0.103 -0.176 1.00 88.44 607 ASP A N 1
ATOM 4764 C CA . ASP A 1 607 ? 26.619 0.191 1.159 1.00 88.44 607 ASP A CA 1
ATOM 4765 C C . ASP A 1 607 ? 25.695 -0.911 1.697 1.00 88.44 607 ASP A C 1
ATOM 4767 O O . ASP A 1 607 ? 25.581 -1.056 2.912 1.00 88.44 607 ASP A O 1
ATOM 4771 N N . THR A 1 608 ? 25.081 -1.698 0.811 1.00 89.38 608 THR A N 1
ATOM 4772 C CA . THR A 1 608 ? 24.116 -2.748 1.173 1.00 89.38 608 THR A CA 1
ATOM 4773 C C . THR A 1 608 ? 24.738 -4.120 1.382 1.00 89.38 608 THR A C 1
ATOM 4775 O O . THR A 1 608 ? 24.159 -4.945 2.081 1.00 89.38 608 THR A O 1
ATOM 4778 N N . HIS A 1 609 ? 25.905 -4.376 0.798 1.00 90.12 609 HIS A N 1
ATOM 4779 C CA . HIS A 1 609 ? 26.547 -5.685 0.819 1.00 90.12 609 HIS A CA 1
ATOM 4780 C C . HIS A 1 609 ? 27.686 -5.699 1.841 1.00 90.12 609 HIS A C 1
ATOM 4782 O O . HIS A 1 609 ? 28.607 -4.875 1.795 1.00 90.12 609 HIS A O 1
ATOM 4788 N N . ARG A 1 610 ? 27.598 -6.613 2.810 1.00 86.38 610 ARG A N 1
ATOM 4789 C CA . ARG A 1 610 ? 28.562 -6.760 3.907 1.00 86.38 610 ARG A CA 1
ATOM 4790 C C . ARG A 1 610 ? 28.993 -8.213 4.040 1.00 86.38 610 ARG A C 1
ATOM 4792 O O . ARG A 1 610 ? 28.205 -9.133 3.838 1.00 86.38 610 ARG A O 1
ATOM 4799 N N . LEU A 1 611 ? 30.252 -8.423 4.391 1.00 84.94 611 LEU A N 1
ATOM 4800 C CA . LEU A 1 611 ? 30.711 -9.724 4.861 1.00 84.94 611 LEU A CA 1
ATOM 4801 C C . LEU A 1 611 ? 30.084 -10.020 6.240 1.00 84.94 611 LEU A C 1
ATOM 4803 O O . LEU A 1 611 ? 29.714 -9.078 6.943 1.00 84.94 611 LEU A O 1
ATOM 4807 N N . PRO A 1 612 ? 30.005 -11.290 6.684 1.00 84.62 612 PRO A N 1
ATOM 4808 C CA . PRO A 1 612 ? 29.434 -11.641 7.994 1.00 84.62 612 PRO A CA 1
ATOM 4809 C C . PRO A 1 612 ? 30.104 -10.959 9.204 1.00 84.62 612 PRO A C 1
ATOM 4811 O O . PRO A 1 612 ? 29.530 -10.905 10.287 1.00 84.62 612 PRO A O 1
ATOM 4814 N N . ASN A 1 613 ? 31.326 -10.437 9.045 1.00 85.50 613 ASN A N 1
ATOM 4815 C CA . ASN A 1 613 ? 32.034 -9.645 10.057 1.00 85.50 613 ASN A CA 1
ATOM 4816 C C . ASN A 1 613 ? 31.693 -8.136 10.017 1.00 85.50 613 ASN A C 1
ATOM 4818 O O . ASN A 1 613 ? 32.257 -7.367 10.791 1.00 85.50 613 ASN A O 1
ATOM 4822 N N . GLY A 1 614 ? 30.796 -7.706 9.125 1.00 84.00 614 GLY A N 1
ATOM 4823 C CA . GLY A 1 614 ? 30.404 -6.310 8.924 1.00 84.00 614 GLY A CA 1
ATOM 4824 C C . GLY A 1 614 ? 31.341 -5.495 8.026 1.00 84.00 614 GLY A C 1
ATOM 4825 O O . GLY A 1 614 ? 31.091 -4.307 7.822 1.00 84.00 614 GLY A O 1
ATOM 4826 N N . GLU A 1 615 ? 32.403 -6.087 7.474 1.00 85.38 615 GLU A N 1
ATOM 4827 C CA . GLU A 1 615 ? 33.318 -5.386 6.568 1.00 85.38 615 GLU A CA 1
ATOM 4828 C C . GLU A 1 615 ? 32.756 -5.304 5.141 1.00 85.38 615 GLU A C 1
ATOM 4830 O O . GLU A 1 615 ? 31.970 -6.144 4.696 1.00 85.38 615 GLU A O 1
ATOM 4835 N N . ILE A 1 616 ? 33.163 -4.266 4.406 1.00 81.38 616 ILE A N 1
ATOM 4836 C CA . ILE A 1 616 ? 32.875 -4.145 2.972 1.00 81.38 616 ILE A CA 1
ATOM 4837 C C . ILE A 1 616 ? 33.789 -5.131 2.230 1.00 81.38 616 ILE A C 1
ATOM 4839 O O . ILE A 1 616 ? 34.992 -5.130 2.507 1.00 81.38 616 ILE A O 1
ATOM 4843 N N . PRO A 1 617 ? 33.276 -5.931 1.275 1.00 81.06 617 PRO A N 1
ATOM 4844 C CA . PRO A 1 617 ? 34.124 -6.776 0.442 1.00 81.06 617 PRO A CA 1
ATOM 4845 C C . PRO A 1 617 ? 35.202 -5.931 -0.257 1.00 81.06 617 PRO A C 1
ATOM 4847 O O . PRO A 1 617 ? 34.886 -4.990 -0.986 1.00 81.06 617 PRO A O 1
ATOM 4850 N N . VAL A 1 618 ? 36.478 -6.228 0.009 1.00 78.00 618 VAL A N 1
ATOM 4851 C CA . VAL A 1 618 ? 37.625 -5.544 -0.626 1.00 78.00 618 VAL A CA 1
ATOM 4852 C C . VAL A 1 618 ? 37.925 -6.135 -2.009 1.00 78.00 618 VAL A C 1
ATOM 4854 O O . VAL A 1 618 ? 38.536 -5.474 -2.848 1.00 78.00 618 VAL A O 1
ATOM 4857 N N . GLU A 1 619 ? 37.484 -7.369 -2.232 1.00 81.00 619 GLU A N 1
ATOM 4858 C CA . GLU A 1 619 ? 37.626 -8.117 -3.476 1.00 81.00 619 GLU A CA 1
ATOM 4859 C C . GLU A 1 619 ? 36.582 -7.685 -4.513 1.00 81.00 619 GLU A C 1
ATOM 4861 O O . GLU A 1 619 ? 35.568 -7.056 -4.189 1.00 81.00 619 GLU A O 1
ATOM 4866 N N . ASP A 1 620 ? 36.841 -8.026 -5.776 1.00 91.12 620 ASP A N 1
ATOM 4867 C CA . ASP A 1 620 ? 35.839 -7.880 -6.824 1.00 91.12 620 ASP A CA 1
ATOM 4868 C C . ASP A 1 620 ? 34.620 -8.755 -6.494 1.00 91.12 620 ASP A C 1
ATOM 4870 O O . ASP A 1 620 ? 34.736 -9.869 -5.977 1.00 91.12 620 ASP A O 1
ATOM 4874 N N . VAL A 1 621 ? 33.434 -8.250 -6.808 1.00 92.81 621 VAL A N 1
ATOM 4875 C CA . VAL A 1 621 ? 32.176 -8.990 -6.711 1.00 92.81 621 VAL A CA 1
ATOM 4876 C C . VAL A 1 621 ? 31.587 -9.172 -8.097 1.00 92.81 621 VAL A C 1
ATOM 4878 O O . VAL A 1 621 ? 31.824 -8.373 -9.006 1.00 92.81 621 VAL A O 1
ATOM 4881 N N . ILE A 1 622 ? 30.789 -10.219 -8.251 1.00 93.38 622 ILE A N 1
ATOM 4882 C CA . ILE A 1 622 ? 29.990 -10.458 -9.443 1.00 93.38 622 ILE A CA 1
ATOM 4883 C C . ILE A 1 622 ? 28.544 -10.125 -9.107 1.00 93.38 622 ILE A C 1
ATOM 4885 O O . ILE A 1 622 ? 27.964 -10.734 -8.209 1.00 93.38 622 ILE A O 1
ATOM 4889 N N . ILE A 1 623 ? 27.972 -9.166 -9.831 1.00 93.94 623 ILE A N 1
ATOM 4890 C CA . ILE A 1 623 ? 26.535 -8.888 -9.811 1.00 93.94 623 ILE A CA 1
ATOM 4891 C C . ILE A 1 623 ? 25.936 -9.579 -11.036 1.00 93.94 623 ILE A C 1
ATOM 4893 O O . ILE A 1 623 ? 26.191 -9.168 -12.168 1.00 93.94 623 ILE A O 1
ATOM 4897 N N . GLU A 1 624 ? 25.173 -10.646 -10.821 1.00 94.44 624 GLU A N 1
ATOM 4898 C CA . GLU A 1 624 ? 24.478 -11.382 -11.877 1.00 94.44 624 GLU A CA 1
ATOM 4899 C C . GLU A 1 624 ? 23.020 -10.931 -11.942 1.00 94.44 624 GLU A C 1
ATOM 4901 O O . GLU A 1 624 ? 22.298 -11.015 -10.951 1.00 94.44 624 GLU A O 1
ATOM 4906 N N . PHE A 1 625 ? 22.572 -10.489 -13.115 1.00 94.38 625 PHE A N 1
ATOM 4907 C CA . PHE A 1 625 ? 21.152 -10.310 -13.402 1.00 94.38 625 PHE A CA 1
ATOM 4908 C C . PHE A 1 625 ? 20.637 -11.547 -14.109 1.00 94.38 625 PHE A C 1
ATOM 4910 O O . PHE A 1 625 ? 21.245 -12.021 -15.070 1.00 94.38 625 PHE A O 1
ATOM 4917 N N . ARG A 1 626 ? 19.491 -12.048 -13.661 1.00 94.75 626 ARG A N 1
ATOM 4918 C CA . ARG A 1 626 ? 18.807 -13.188 -14.258 1.00 94.75 626 ARG A CA 1
ATOM 4919 C C . ARG A 1 626 ? 17.449 -12.751 -14.770 1.00 94.75 626 ARG A C 1
ATOM 4921 O O . ARG A 1 626 ? 16.772 -11.948 -14.133 1.00 94.75 626 ARG A O 1
ATOM 4928 N N . ILE A 1 627 ? 17.029 -13.316 -15.891 1.00 94.12 627 ILE A N 1
ATOM 4929 C CA . ILE A 1 627 ? 15.683 -13.148 -16.427 1.00 94.12 627 ILE A CA 1
ATOM 4930 C C . ILE A 1 627 ? 14.890 -14.433 -16.206 1.00 94.12 627 ILE A C 1
ATOM 4932 O O . ILE A 1 627 ? 15.369 -15.534 -16.473 1.00 94.12 627 ILE A O 1
ATOM 4936 N N . SER A 1 628 ? 13.686 -14.305 -15.660 1.00 93.31 628 SER A N 1
ATOM 4937 C CA . SER A 1 628 ? 12.770 -15.426 -15.448 1.00 93.31 628 SER A CA 1
ATOM 4938 C C . SER A 1 628 ? 11.849 -15.600 -16.649 1.00 93.31 628 SER A C 1
ATOM 4940 O O . SER A 1 628 ? 11.453 -14.614 -17.276 1.00 93.31 628 SER A O 1
ATOM 4942 N N . ALA A 1 629 ? 11.464 -16.846 -16.928 1.00 90.25 629 ALA A N 1
ATOM 4943 C CA . ALA A 1 629 ? 10.423 -17.164 -17.893 1.00 90.25 629 ALA A CA 1
ATOM 4944 C C . ALA A 1 629 ? 9.155 -16.407 -17.513 1.00 90.25 629 ALA A C 1
ATOM 4946 O O . ALA A 1 629 ? 8.652 -16.539 -16.394 1.00 90.25 629 ALA A O 1
ATOM 4947 N N . TRP A 1 630 ? 8.643 -15.606 -18.441 1.00 88.94 630 TRP A N 1
ATOM 4948 C CA . TRP A 1 630 ? 7.452 -14.811 -18.195 1.00 88.94 630 TRP A CA 1
ATOM 4949 C C . TRP A 1 630 ? 6.601 -14.729 -19.456 1.00 88.94 630 TRP A C 1
ATOM 4951 O O . TRP A 1 630 ? 7.141 -14.440 -20.529 1.00 88.94 630 TRP A O 1
ATOM 4961 N N . PRO A 1 631 ? 5.300 -15.062 -19.375 1.00 91.88 631 PRO A N 1
ATOM 4962 C CA . PRO A 1 631 ? 4.482 -15.153 -20.571 1.00 91.88 631 PRO A CA 1
ATOM 4963 C C . PRO A 1 631 ? 4.256 -13.754 -21.131 1.00 91.88 631 PRO A C 1
ATOM 4965 O O . PRO A 1 631 ? 3.925 -12.818 -20.400 1.00 91.88 631 PRO A O 1
ATOM 4968 N N . THR A 1 632 ? 4.435 -13.603 -22.436 1.00 91.25 632 THR A N 1
ATOM 4969 C CA . THR A 1 632 ? 4.096 -12.372 -23.148 1.00 91.25 632 THR A CA 1
ATOM 4970 C C . THR A 1 632 ? 2.579 -12.179 -23.200 1.00 91.25 632 THR A C 1
ATOM 4972 O O . THR A 1 632 ? 1.793 -13.066 -22.850 1.00 91.25 632 THR A O 1
ATOM 4975 N N . ALA A 1 633 ? 2.132 -11.000 -23.640 1.00 91.31 633 ALA A N 1
ATOM 4976 C CA . ALA A 1 633 ? 0.705 -10.766 -23.855 1.00 91.31 633 ALA A CA 1
ATOM 4977 C C . ALA A 1 633 ? 0.128 -11.754 -24.882 1.00 91.31 633 ALA A C 1
ATOM 4979 O O . ALA A 1 633 ? -1.003 -12.214 -24.717 1.00 91.31 633 ALA A O 1
ATOM 4980 N N . ASP A 1 634 ? 0.914 -12.107 -25.898 1.00 91.69 634 ASP A N 1
ATOM 4981 C CA . ASP A 1 634 ? 0.504 -13.040 -26.941 1.00 91.69 634 ASP A CA 1
ATOM 4982 C C . ASP A 1 634 ? 0.497 -14.483 -26.435 1.00 91.69 634 ASP A C 1
ATOM 4984 O O . ASP A 1 634 ? -0.489 -15.177 -26.676 1.00 91.69 634 ASP A O 1
ATOM 4988 N N . ASP A 1 635 ? 1.471 -14.889 -25.610 1.00 93.44 635 ASP A N 1
ATOM 4989 C CA . ASP A 1 635 ? 1.459 -16.198 -24.933 1.00 93.44 635 ASP A CA 1
ATOM 4990 C C . ASP A 1 635 ? 0.166 -16.381 -24.114 1.00 93.44 635 ASP A C 1
ATOM 4992 O O . ASP A 1 635 ? -0.528 -17.395 -24.230 1.00 93.44 635 ASP A O 1
ATOM 4996 N N . LEU A 1 636 ? -0.218 -15.364 -23.330 1.00 93.69 636 LEU A N 1
ATOM 4997 C CA . LEU A 1 636 ? -1.438 -15.399 -22.513 1.00 93.69 636 LEU A CA 1
ATOM 4998 C C . LEU A 1 636 ? -2.724 -15.359 -23.351 1.00 93.69 636 LEU A C 1
ATOM 5000 O O . LEU A 1 636 ? -3.724 -15.967 -22.967 1.00 93.69 636 LEU A O 1
ATOM 5004 N N . ARG A 1 637 ? -2.735 -14.640 -24.481 1.00 93.19 637 ARG A N 1
ATOM 5005 C CA . ARG A 1 637 ? -3.885 -14.602 -25.406 1.00 93.19 637 ARG A CA 1
ATOM 5006 C C . ARG A 1 637 ? -4.046 -15.923 -26.158 1.00 93.19 637 ARG A C 1
ATOM 5008 O O . ARG A 1 637 ? -5.181 -16.331 -26.389 1.00 93.19 637 ARG A O 1
ATOM 5015 N N . ALA A 1 638 ? -2.935 -16.567 -26.504 1.00 95.69 638 ALA A N 1
ATOM 5016 C CA . ALA A 1 638 ? -2.887 -17.864 -27.167 1.00 95.69 638 ALA A CA 1
ATOM 5017 C C . ALA A 1 638 ? -3.051 -19.044 -26.197 1.00 95.69 638 ALA A C 1
ATOM 5019 O O . ALA A 1 638 ? -3.179 -20.180 -26.646 1.00 95.69 638 ALA A O 1
ATOM 5020 N N . TYR A 1 639 ? -3.072 -18.787 -24.881 1.00 96.19 639 TYR A N 1
ATOM 5021 C CA . TYR A 1 639 ? -3.129 -19.818 -23.841 1.00 96.19 639 TYR A CA 1
ATOM 5022 C C . TYR A 1 639 ? -1.946 -20.798 -23.920 1.00 96.19 639 TYR A C 1
ATOM 5024 O O . TYR A 1 639 ? -2.094 -21.984 -23.622 1.00 96.19 639 TYR A O 1
ATOM 5032 N N . ALA A 1 640 ? -0.776 -20.299 -24.331 1.00 94.75 640 ALA A N 1
ATOM 5033 C CA . ALA A 1 640 ? 0.422 -21.097 -24.541 1.00 94.75 640 ALA A CA 1
ATOM 5034 C C . ALA A 1 640 ? 0.988 -21.602 -23.207 1.00 94.75 640 ALA A C 1
ATOM 5036 O O . ALA A 1 640 ? 1.240 -20.829 -22.279 1.00 94.75 640 ALA A O 1
ATOM 5037 N N . THR A 1 641 ? 1.221 -22.908 -23.101 1.00 93.06 641 THR A N 1
ATOM 5038 C CA . THR A 1 641 ? 1.943 -23.483 -21.960 1.00 93.06 641 THR A CA 1
ATOM 5039 C C . THR A 1 641 ? 3.416 -23.117 -22.042 1.00 93.06 641 THR A C 1
ATOM 5041 O O . THR A 1 641 ? 4.000 -23.189 -23.122 1.00 93.06 641 THR A O 1
ATOM 5044 N N . MET A 1 642 ? 4.039 -22.802 -20.907 1.00 89.25 642 MET A N 1
ATOM 5045 C CA . MET A 1 642 ? 5.460 -22.466 -20.878 1.00 89.25 642 MET A CA 1
ATOM 5046 C C . MET A 1 642 ? 6.210 -23.243 -19.805 1.00 89.25 642 MET A C 1
ATOM 5048 O O . MET A 1 642 ? 5.715 -23.493 -18.696 1.00 89.25 642 MET A O 1
ATOM 5052 N N . GLN A 1 643 ? 7.455 -23.583 -20.121 1.00 89.25 643 GLN A N 1
ATOM 5053 C CA . GLN A 1 643 ? 8.366 -24.115 -19.124 1.00 89.25 643 GLN A CA 1
ATOM 5054 C C . GLN A 1 643 ? 8.830 -22.991 -18.203 1.00 89.25 643 GLN A C 1
ATOM 5056 O O . GLN A 1 643 ? 9.191 -21.899 -18.640 1.00 89.25 643 GLN A O 1
ATOM 5061 N N . ARG A 1 644 ? 8.803 -23.272 -16.903 1.00 91.94 644 ARG A N 1
ATOM 5062 C CA . ARG A 1 644 ? 9.368 -22.382 -15.898 1.00 91.94 644 ARG A CA 1
ATOM 5063 C C . ARG A 1 644 ? 10.889 -22.439 -16.005 1.00 91.94 644 ARG A C 1
ATOM 5065 O O . ARG A 1 644 ? 11.460 -23.518 -15.873 1.00 91.94 644 ARG A O 1
ATOM 5072 N N . GLY A 1 645 ? 11.527 -21.291 -16.184 1.00 90.75 645 GLY A N 1
ATOM 5073 C CA . GLY A 1 645 ? 12.979 -21.168 -16.290 1.00 90.75 645 GLY A CA 1
ATOM 5074 C C . GLY A 1 645 ? 13.478 -19.852 -15.702 1.00 90.75 645 GLY A C 1
ATOM 5075 O O . GLY A 1 645 ? 12.702 -18.920 -15.499 1.00 90.75 645 GLY A O 1
ATOM 5076 N N . SER A 1 646 ? 14.769 -19.792 -15.394 1.00 92.44 646 SER A N 1
ATOM 5077 C CA . SER A 1 646 ? 15.478 -18.559 -15.056 1.00 92.44 646 SER A CA 1
ATOM 5078 C C . SER A 1 646 ? 16.887 -18.664 -15.606 1.00 92.44 646 SER A C 1
ATOM 5080 O O . SER A 1 646 ? 17.611 -19.599 -15.259 1.00 92.44 646 SER A O 1
ATOM 5082 N N . TRP A 1 647 ? 17.271 -17.703 -16.433 1.00 93.75 647 TRP A N 1
ATOM 5083 C CA . TRP A 1 647 ? 18.542 -17.702 -17.143 1.00 93.75 647 TRP A CA 1
ATOM 5084 C C . TRP A 1 647 ? 19.385 -16.518 -16.687 1.00 93.75 647 TRP A C 1
ATOM 5086 O O . TRP A 1 647 ? 18.831 -15.427 -16.515 1.00 93.75 647 TRP A O 1
ATOM 5096 N N . PRO A 1 648 ? 20.704 -16.687 -16.497 1.00 94.44 648 PRO A N 1
ATOM 5097 C CA . PRO A 1 648 ? 21.583 -15.538 -16.365 1.00 94.44 648 PRO A CA 1
ATOM 5098 C C . PRO A 1 648 ? 21.463 -14.700 -17.643 1.00 94.44 648 PRO A C 1
ATOM 5100 O O . PRO A 1 648 ? 21.479 -15.228 -18.753 1.00 94.44 648 PRO A O 1
ATOM 5103 N N . LEU A 1 649 ? 21.262 -13.399 -17.478 1.00 95.19 649 LEU A N 1
ATOM 5104 C CA . LEU A 1 649 ? 21.127 -12.435 -18.565 1.00 95.19 649 LEU A CA 1
ATOM 5105 C C . LEU A 1 649 ? 22.449 -11.708 -18.783 1.00 95.19 649 LEU A C 1
ATOM 5107 O O . LEU A 1 649 ? 22.943 -11.641 -19.907 1.00 95.19 649 LEU A O 1
ATOM 5111 N N . CYS A 1 650 ? 23.025 -11.179 -17.708 1.00 95.88 650 CYS A N 1
ATOM 5112 C CA . CYS A 1 650 ? 24.337 -10.560 -17.746 1.00 95.88 650 CYS A CA 1
ATOM 5113 C C . CYS A 1 650 ? 25.032 -10.637 -16.386 1.00 95.88 650 CYS A C 1
ATOM 5115 O O . CYS A 1 650 ? 24.392 -10.795 -15.342 1.00 95.88 650 CYS A O 1
ATOM 5117 N N . ARG A 1 651 ? 26.354 -10.482 -16.408 1.00 95.75 651 ARG A N 1
ATOM 5118 C CA . ARG A 1 651 ? 27.208 -10.414 -15.225 1.00 95.75 651 ARG A CA 1
ATOM 5119 C C . ARG A 1 651 ? 28.069 -9.170 -15.277 1.00 95.75 651 ARG A C 1
ATOM 5121 O O . ARG A 1 651 ? 28.658 -8.867 -16.312 1.00 95.75 651 ARG A O 1
ATOM 5128 N N . PHE A 1 652 ? 28.170 -8.500 -14.140 1.00 95.50 652 PHE A N 1
ATOM 5129 C CA . PHE A 1 652 ? 29.071 -7.377 -13.935 1.00 95.50 652 PHE A CA 1
ATOM 5130 C C . PHE A 1 652 ? 30.159 -7.790 -12.958 1.00 95.50 652 PHE A C 1
ATOM 5132 O O . PHE A 1 652 ? 29.848 -8.172 -11.829 1.00 95.50 652 PHE A O 1
ATOM 5139 N N . ARG A 1 653 ? 31.423 -7.671 -13.366 1.00 95.81 653 ARG A N 1
ATOM 5140 C CA . ARG A 1 653 ? 32.552 -7.726 -12.438 1.00 95.81 653 ARG A CA 1
ATOM 5141 C C . ARG A 1 653 ? 32.788 -6.319 -11.910 1.00 95.81 653 ARG A C 1
ATOM 5143 O O . ARG A 1 653 ? 33.070 -5.389 -12.668 1.00 95.81 653 ARG A O 1
ATOM 5150 N N . VAL A 1 654 ? 32.609 -6.155 -10.609 1.00 95.81 654 VAL A N 1
ATOM 5151 C CA . VAL A 1 654 ? 32.558 -4.850 -9.957 1.00 95.81 654 VAL A CA 1
ATOM 5152 C C . VAL A 1 654 ? 33.545 -4.812 -8.810 1.00 95.81 654 VAL A C 1
ATOM 5154 O O . VAL A 1 654 ? 33.520 -5.661 -7.924 1.00 95.81 654 VAL A O 1
ATOM 5157 N N . ASN A 1 655 ? 34.342 -3.754 -8.756 1.00 94.75 655 ASN A N 1
ATOM 5158 C CA . ASN A 1 655 ? 35.117 -3.437 -7.572 1.00 94.75 655 ASN A CA 1
ATOM 5159 C C . ASN A 1 655 ? 34.303 -2.497 -6.669 1.00 94.75 655 ASN A C 1
ATOM 5161 O O . ASN A 1 655 ? 34.201 -1.298 -6.944 1.00 94.75 655 ASN A O 1
ATOM 5165 N N . LEU A 1 656 ? 33.707 -3.019 -5.589 1.00 91.62 656 LEU A N 1
ATOM 5166 C CA . LEU A 1 656 ? 32.849 -2.215 -4.698 1.00 91.62 656 LEU A CA 1
ATOM 5167 C C . LEU A 1 656 ? 33.619 -1.107 -3.970 1.00 91.62 656 LEU A C 1
ATOM 5169 O O . LEU A 1 656 ? 33.052 -0.056 -3.669 1.00 91.62 656 LEU A O 1
ATOM 5173 N N . LYS A 1 657 ? 34.914 -1.317 -3.708 1.00 89.81 657 LYS A N 1
ATOM 5174 C CA . LYS A 1 657 ? 35.774 -0.329 -3.049 1.00 89.81 657 LYS A CA 1
ATOM 5175 C C . LYS A 1 657 ? 36.018 0.883 -3.947 1.00 89.81 657 LYS A C 1
ATOM 5177 O O . LYS A 1 657 ? 35.837 2.018 -3.507 1.00 89.81 657 LYS A O 1
ATOM 5182 N N . ASN A 1 658 ? 36.389 0.638 -5.200 1.00 93.25 658 ASN A N 1
ATOM 5183 C CA . ASN A 1 658 ? 36.679 1.684 -6.178 1.00 93.25 658 ASN A CA 1
ATOM 5184 C C . ASN A 1 658 ? 35.418 2.201 -6.883 1.00 93.25 658 ASN A C 1
ATOM 5186 O O . ASN A 1 658 ? 35.493 3.216 -7.568 1.00 93.25 658 ASN A O 1
ATOM 5190 N N . GLN A 1 659 ? 34.271 1.535 -6.692 1.00 94.12 659 GLN A N 1
ATOM 5191 C CA . GLN A 1 659 ? 33.015 1.809 -7.395 1.00 94.12 659 GLN A CA 1
ATOM 5192 C C . GLN A 1 659 ? 33.229 1.848 -8.914 1.00 94.12 659 GLN A C 1
ATOM 5194 O O . GLN A 1 659 ? 32.813 2.783 -9.593 1.00 94.12 659 GLN A O 1
ATOM 5199 N N . SER A 1 660 ? 33.898 0.823 -9.439 1.00 95.19 660 SER A N 1
ATOM 5200 C CA . SER A 1 660 ? 34.204 0.692 -10.863 1.00 95.19 660 SER A CA 1
ATOM 5201 C C . SER A 1 660 ? 33.763 -0.665 -11.397 1.00 95.19 660 SER A C 1
ATOM 5203 O O . SER A 1 660 ? 33.897 -1.679 -10.708 1.00 95.19 660 SER A O 1
ATOM 5205 N N . ILE A 1 661 ? 33.294 -0.687 -12.640 1.00 95.75 661 ILE A N 1
ATOM 5206 C CA . ILE A 1 661 ? 32.983 -1.913 -13.379 1.00 95.75 661 ILE A CA 1
ATOM 5207 C C . ILE A 1 661 ? 34.205 -2.269 -14.221 1.00 95.75 661 ILE A C 1
ATOM 5209 O O . ILE A 1 661 ? 34.607 -1.470 -15.067 1.00 95.75 661 ILE A O 1
ATOM 5213 N N . SER A 1 662 ? 34.795 -3.441 -13.997 1.00 94.50 662 SER A N 1
ATOM 5214 C CA . SER A 1 662 ? 35.876 -3.939 -14.852 1.00 94.50 662 SER A CA 1
ATOM 5215 C C . SER A 1 662 ? 35.314 -4.589 -16.109 1.00 94.50 662 SER A C 1
ATOM 5217 O O . SER A 1 662 ? 35.691 -4.195 -17.207 1.00 94.50 662 SER A O 1
ATOM 5219 N N . ASP A 1 663 ? 34.342 -5.490 -15.954 1.00 93.88 663 ASP A N 1
ATOM 5220 C CA . ASP A 1 663 ? 33.797 -6.283 -17.056 1.00 93.88 663 ASP A CA 1
ATOM 5221 C C . ASP A 1 663 ? 32.267 -6.352 -17.014 1.00 93.88 663 ASP A C 1
ATOM 5223 O O . ASP A 1 663 ? 31.648 -6.356 -15.946 1.00 93.88 663 ASP A O 1
ATOM 5227 N N . ILE A 1 664 ? 31.667 -6.451 -18.199 1.00 94.62 664 ILE A N 1
ATOM 5228 C CA . ILE A 1 664 ? 30.257 -6.779 -18.409 1.00 94.62 664 ILE A CA 1
ATOM 5229 C C . ILE A 1 664 ? 30.175 -7.865 -19.472 1.00 94.62 664 ILE A C 1
ATOM 5231 O O . ILE A 1 664 ? 30.770 -7.748 -20.541 1.00 94.62 664 ILE A O 1
ATOM 5235 N N . VAL A 1 665 ? 29.432 -8.923 -19.175 1.00 95.12 665 VAL A N 1
ATOM 5236 C CA . VAL A 1 665 ? 29.241 -10.041 -20.097 1.00 95.12 665 VAL A CA 1
ATOM 5237 C C . VAL A 1 665 ? 27.761 -10.362 -20.165 1.00 95.12 665 VAL A C 1
ATOM 5239 O O . VAL A 1 665 ? 27.122 -10.549 -19.132 1.00 95.12 665 VAL A O 1
ATOM 5242 N N . PHE A 1 666 ? 27.213 -10.421 -21.376 1.00 95.88 666 PHE A N 1
ATOM 5243 C CA . PHE A 1 666 ? 25.872 -10.944 -21.619 1.00 95.88 666 PHE A CA 1
ATOM 5244 C C . PHE A 1 666 ? 25.935 -12.451 -21.847 1.00 95.88 666 PHE A C 1
ATOM 5246 O O . PHE A 1 666 ? 26.877 -12.953 -22.457 1.00 95.88 666 PHE A O 1
ATOM 5253 N N . ILE A 1 667 ? 24.908 -13.164 -21.395 1.00 95.69 667 ILE A N 1
ATOM 5254 C CA . ILE A 1 667 ? 24.768 -14.600 -21.629 1.00 95.69 667 ILE A CA 1
ATOM 5255 C C . ILE A 1 667 ? 23.679 -14.822 -22.676 1.00 95.69 667 ILE A C 1
ATOM 5257 O O . ILE A 1 667 ? 22.573 -14.287 -22.567 1.00 95.69 667 ILE A O 1
ATOM 5261 N N . GLN A 1 668 ? 23.991 -15.621 -23.699 1.00 95.06 668 GLN A N 1
ATOM 5262 C CA . GLN A 1 668 ? 23.140 -15.771 -24.882 1.00 95.06 668 GLN A CA 1
ATOM 5263 C C . GLN A 1 668 ? 21.728 -16.272 -24.555 1.00 95.06 668 GLN A C 1
ATOM 5265 O O . GLN A 1 668 ? 20.766 -15.783 -25.137 1.00 95.06 668 GLN A O 1
ATOM 5270 N N . GLU A 1 669 ? 21.578 -17.219 -23.626 1.00 94.06 669 GLU A N 1
ATOM 5271 C CA . GLU A 1 669 ? 20.267 -17.777 -23.263 1.00 94.06 669 GLU A CA 1
ATOM 5272 C C . GLU A 1 669 ? 19.344 -16.731 -22.627 1.00 94.06 669 GLU A C 1
ATOM 5274 O O . GLU A 1 669 ? 18.202 -16.570 -23.058 1.00 94.06 669 GLU A O 1
ATOM 5279 N N . GLY A 1 670 ? 19.844 -15.971 -21.646 1.00 94.88 670 GLY A N 1
ATOM 5280 C CA . GLY A 1 670 ? 19.068 -14.895 -21.037 1.00 94.88 670 GLY A CA 1
ATOM 5281 C C . GLY A 1 670 ? 18.803 -13.750 -22.012 1.00 94.88 670 GLY A C 1
ATOM 5282 O O . GLY A 1 670 ? 17.705 -13.193 -22.016 1.00 94.88 670 GLY A O 1
ATOM 5283 N N . LEU A 1 671 ? 19.759 -13.429 -22.891 1.00 95.69 671 LEU A N 1
ATOM 5284 C CA . LEU A 1 671 ? 19.545 -12.437 -23.945 1.00 95.69 671 LEU A CA 1
ATOM 5285 C C . LEU A 1 671 ? 18.435 -12.873 -24.908 1.00 95.69 671 LEU A C 1
ATOM 5287 O O . LEU A 1 671 ? 17.545 -12.080 -25.203 1.00 95.69 671 LEU A O 1
ATOM 5291 N N . ASN A 1 672 ? 18.448 -14.135 -25.344 1.00 94.75 672 ASN A N 1
ATOM 5292 C CA . ASN A 1 672 ? 17.410 -14.703 -26.201 1.00 94.75 672 ASN A CA 1
ATOM 5293 C C . ASN A 1 672 ? 16.029 -14.585 -25.554 1.00 94.75 672 ASN A C 1
ATOM 5295 O O . ASN A 1 672 ? 15.085 -14.157 -26.215 1.00 94.75 672 ASN A O 1
ATOM 5299 N N . GLU A 1 673 ? 15.916 -14.911 -24.265 1.00 94.12 673 GLU A N 1
ATOM 5300 C CA . GLU A 1 673 ? 14.656 -14.768 -23.534 1.00 94.12 673 GLU A CA 1
ATOM 5301 C C . GLU A 1 673 ? 14.226 -13.298 -23.413 1.00 94.12 673 GLU A C 1
ATOM 5303 O O . GLU A 1 673 ? 13.054 -12.983 -23.610 1.00 94.12 673 GLU A O 1
ATOM 5308 N N . SER A 1 674 ? 15.158 -12.378 -23.148 1.00 93.38 674 SER A N 1
ATOM 5309 C CA . SER A 1 674 ? 14.859 -10.942 -23.069 1.00 93.38 674 SER A CA 1
ATOM 5310 C C . SER A 1 674 ? 14.338 -10.392 -24.401 1.00 93.38 674 SER A C 1
ATOM 5312 O O . SER A 1 674 ? 13.322 -9.693 -24.440 1.00 93.38 674 SER A O 1
ATOM 5314 N N . VAL A 1 675 ? 14.978 -10.776 -25.510 1.00 92.69 675 VAL A N 1
ATOM 5315 C CA . VAL A 1 675 ? 14.569 -10.412 -26.875 1.00 92.69 675 VAL A CA 1
ATOM 5316 C C . VAL A 1 675 ? 13.206 -11.034 -27.222 1.00 92.69 675 VAL A C 1
ATOM 5318 O O . VAL A 1 675 ? 12.322 -10.325 -27.712 1.00 92.69 675 VAL A O 1
ATOM 5321 N N . ARG A 1 676 ? 12.977 -12.309 -26.866 1.00 92.38 676 ARG A N 1
ATOM 5322 C CA . ARG A 1 676 ? 11.684 -12.998 -27.040 1.00 92.38 676 ARG A CA 1
ATOM 5323 C C . ARG A 1 676 ? 10.558 -12.293 -26.292 1.00 92.38 676 ARG A C 1
ATOM 5325 O O . ARG A 1 676 ? 9.498 -12.051 -26.862 1.00 92.38 676 ARG A O 1
ATOM 5332 N N . GLN A 1 677 ? 10.778 -11.920 -25.032 1.00 89.75 677 GLN A N 1
ATOM 5333 C CA . GLN A 1 677 ? 9.772 -11.236 -24.212 1.00 89.75 677 GLN A CA 1
ATOM 5334 C C . GLN A 1 677 ? 9.412 -9.833 -24.720 1.00 89.75 677 GLN A C 1
ATOM 5336 O O . GLN A 1 677 ? 8.395 -9.271 -24.302 1.00 89.75 677 GLN A O 1
ATOM 5341 N N . LYS A 1 678 ? 10.235 -9.264 -25.606 1.00 87.62 678 LYS A N 1
ATOM 5342 C CA . LYS A 1 678 ? 9.952 -8.024 -26.337 1.00 87.62 678 LYS A CA 1
ATOM 5343 C C . LYS A 1 678 ? 9.238 -8.251 -27.677 1.00 87.62 678 LYS A C 1
ATOM 5345 O O . LYS A 1 678 ? 8.920 -7.277 -28.348 1.00 87.62 678 LYS A O 1
ATOM 5350 N N . GLY A 1 679 ? 8.959 -9.502 -28.048 1.00 88.12 679 GLY A N 1
ATOM 5351 C CA . GLY A 1 679 ? 8.278 -9.864 -29.294 1.00 88.12 679 GLY A CA 1
ATOM 5352 C C . GLY A 1 679 ? 9.207 -10.014 -30.500 1.00 88.12 679 GLY A C 1
ATOM 5353 O O . GLY A 1 679 ? 8.730 -10.037 -31.632 1.00 88.12 679 GLY A O 1
ATOM 5354 N N . TYR A 1 680 ? 10.521 -10.119 -30.279 1.00 88.69 680 TYR A N 1
ATOM 5355 C CA . TYR A 1 680 ? 11.507 -10.273 -31.347 1.00 88.69 680 TYR A CA 1
ATOM 5356 C C . TYR A 1 680 ? 12.125 -11.679 -31.335 1.00 88.69 680 TYR A C 1
ATOM 5358 O O . TYR A 1 680 ? 12.258 -12.293 -30.275 1.00 88.69 680 TYR A O 1
ATOM 5366 N N . PRO A 1 681 ? 12.536 -12.212 -32.498 1.00 87.25 681 PRO A N 1
ATOM 5367 C CA . PRO A 1 681 ? 13.274 -13.468 -32.553 1.00 87.25 681 PRO A CA 1
ATOM 5368 C C . PRO A 1 681 ? 14.681 -13.316 -31.939 1.00 87.25 681 PRO A C 1
ATOM 5370 O O . PRO A 1 681 ? 15.256 -12.227 -31.992 1.00 87.25 681 PRO A O 1
ATOM 5373 N N . PRO A 1 682 ? 15.275 -14.394 -31.392 1.00 86.88 682 PRO A N 1
ATOM 5374 C CA . PRO A 1 682 ? 16.599 -14.374 -30.769 1.00 86.88 682 PRO A CA 1
ATOM 5375 C C . PRO A 1 682 ? 17.697 -14.261 -31.831 1.00 86.88 682 PRO A C 1
ATOM 5377 O O . PRO A 1 682 ? 18.270 -15.254 -32.271 1.00 86.88 682 PRO A O 1
ATOM 5380 N N . VAL A 1 683 ? 17.940 -13.041 -32.302 1.00 89.69 683 VAL A N 1
ATOM 5381 C CA . VAL A 1 683 ? 18.833 -12.791 -33.442 1.00 89.69 683 VAL A CA 1
ATOM 5382 C C . VAL A 1 683 ? 20.123 -12.091 -33.060 1.00 89.69 683 VAL A C 1
ATOM 5384 O O . VAL A 1 683 ? 21.061 -12.126 -33.841 1.00 89.69 683 VAL A O 1
ATOM 5387 N N . LEU A 1 684 ? 20.198 -11.488 -31.876 1.00 93.25 684 LEU A N 1
ATOM 5388 C CA . LEU A 1 684 ? 21.355 -10.724 -31.414 1.00 93.25 684 LEU A CA 1
ATOM 5389 C C . LEU A 1 684 ? 22.378 -11.627 -30.715 1.00 93.25 684 LEU A C 1
ATOM 5391 O O . LEU A 1 684 ? 22.025 -12.372 -29.800 1.00 93.25 684 LEU A O 1
ATOM 5395 N N . GLY A 1 685 ? 23.647 -11.533 -31.114 1.00 94.44 685 GLY A N 1
ATOM 5396 C CA . GLY A 1 685 ? 24.744 -12.204 -30.420 1.00 94.44 685 GLY A CA 1
ATOM 5397 C C . GLY A 1 685 ? 25.095 -11.518 -29.096 1.00 94.44 685 GLY A C 1
ATOM 5398 O O . GLY A 1 685 ? 25.172 -10.292 -29.026 1.00 94.44 685 GLY A O 1
ATOM 5399 N N . ALA A 1 686 ? 25.361 -12.300 -28.049 1.00 94.00 686 ALA A N 1
ATOM 5400 C CA . ALA A 1 686 ? 25.656 -11.796 -26.706 1.00 94.00 686 ALA A CA 1
ATOM 5401 C C . ALA A 1 686 ? 26.863 -10.844 -26.662 1.00 94.00 686 ALA A C 1
ATOM 5403 O O . ALA A 1 686 ? 26.807 -9.810 -25.998 1.00 94.00 686 ALA A O 1
ATOM 5404 N N . ASN A 1 687 ? 27.906 -11.124 -27.448 1.00 93.62 687 ASN A N 1
ATOM 5405 C CA . ASN A 1 687 ? 29.104 -10.280 -27.543 1.00 93.62 687 ASN A CA 1
ATOM 5406 C C . ASN A 1 687 ? 28.827 -8.888 -28.142 1.00 93.62 687 ASN A C 1
ATOM 5408 O O . ASN A 1 687 ? 29.636 -7.981 -27.985 1.00 93.62 687 ASN A O 1
ATOM 5412 N N . HIS A 1 688 ? 27.680 -8.702 -28.800 1.00 94.19 688 HIS A N 1
ATOM 5413 C CA . HIS A 1 688 ? 27.276 -7.442 -29.426 1.00 94.19 688 HIS A CA 1
ATOM 5414 C C . HIS A 1 688 ? 26.114 -6.762 -28.694 1.00 94.19 688 HIS A C 1
ATOM 5416 O O . HIS A 1 688 ? 25.636 -5.717 -29.135 1.00 94.19 688 HIS A O 1
ATOM 5422 N N . ALA A 1 689 ? 25.662 -7.314 -27.564 1.00 94.12 689 ALA A N 1
ATOM 5423 C CA . ALA A 1 689 ? 24.529 -6.773 -26.826 1.00 94.12 689 ALA A CA 1
ATOM 5424 C C . ALA A 1 689 ? 24.784 -5.348 -26.314 1.00 94.12 689 ALA A C 1
ATOM 5426 O O . ALA A 1 689 ? 23.910 -4.498 -26.457 1.00 94.12 689 ALA A O 1
ATOM 5427 N N . GLU A 1 690 ? 25.985 -5.049 -25.801 1.00 92.25 690 GLU A N 1
ATOM 5428 C CA . GLU A 1 690 ? 26.351 -3.678 -25.402 1.00 92.25 690 GLU A CA 1
ATOM 5429 C C . GLU A 1 690 ? 26.371 -2.715 -26.603 1.00 92.25 690 GLU A C 1
ATOM 5431 O O . GLU A 1 690 ? 25.895 -1.590 -26.494 1.00 92.25 690 GLU A O 1
ATOM 5436 N N . ALA A 1 691 ? 26.839 -3.156 -27.775 1.00 92.00 691 ALA A N 1
ATOM 5437 C CA . ALA A 1 691 ? 26.815 -2.326 -28.981 1.00 92.00 691 ALA A CA 1
ATOM 5438 C C . ALA A 1 691 ? 25.378 -2.051 -29.466 1.00 92.00 691 ALA A C 1
ATOM 5440 O O . ALA A 1 691 ? 25.075 -0.956 -29.936 1.00 92.00 691 ALA A O 1
ATOM 5441 N N . ALA A 1 692 ? 24.465 -3.018 -29.317 1.00 92.75 692 ALA A N 1
ATOM 5442 C CA . ALA A 1 692 ? 23.048 -2.822 -29.626 1.00 92.75 692 ALA A CA 1
ATOM 5443 C C . ALA A 1 692 ? 22.374 -1.821 -28.669 1.00 92.75 692 ALA A C 1
ATOM 5445 O O . ALA A 1 692 ? 21.484 -1.083 -29.085 1.00 92.75 692 ALA A O 1
ATOM 5446 N N . ILE A 1 693 ? 22.808 -1.753 -27.406 1.00 91.38 693 ILE A N 1
ATOM 5447 C CA . ILE A 1 693 ? 22.349 -0.741 -26.438 1.00 91.38 693 ILE A CA 1
ATOM 5448 C C . ILE A 1 693 ? 22.712 0.672 -26.901 1.00 91.38 693 ILE A C 1
ATOM 5450 O O . ILE A 1 693 ? 21.871 1.569 -26.846 1.00 91.38 693 ILE A O 1
ATOM 5454 N N . ASP A 1 694 ? 23.925 0.834 -27.427 1.00 90.31 694 ASP A N 1
ATOM 5455 C CA . ASP A 1 694 ? 24.457 2.102 -27.931 1.00 90.31 694 ASP A CA 1
ATOM 5456 C C . ASP A 1 694 ? 24.112 2.358 -29.416 1.00 90.31 694 ASP A C 1
ATOM 5458 O O . ASP A 1 694 ? 24.706 3.228 -30.061 1.00 90.31 694 ASP A O 1
ATOM 5462 N N . PHE A 1 695 ? 23.155 1.612 -29.987 1.00 92.69 695 PHE A N 1
ATOM 5463 C CA . PHE A 1 695 ? 22.795 1.727 -31.400 1.00 92.69 695 PHE A CA 1
ATOM 5464 C C . PHE A 1 695 ? 22.343 3.163 -31.742 1.00 92.69 695 PHE A C 1
ATOM 5466 O O . PHE A 1 695 ? 21.425 3.692 -31.101 1.00 92.69 695 PHE A O 1
ATOM 5473 N N . PRO A 1 696 ? 22.940 3.819 -32.762 1.00 92.69 696 PRO A N 1
ATOM 5474 C CA . PRO A 1 696 ? 22.710 5.229 -33.080 1.00 92.69 696 PRO A CA 1
ATOM 5475 C C . PRO A 1 696 ? 21.368 5.444 -33.800 1.00 92.69 696 PRO A C 1
ATOM 5477 O O . PRO A 1 696 ? 21.319 5.836 -34.967 1.00 92.69 696 PRO A O 1
ATOM 5480 N N . CYS A 1 697 ? 20.268 5.225 -33.078 1.00 88.56 697 CYS A N 1
ATOM 5481 C CA . CYS A 1 697 ? 18.908 5.150 -33.609 1.00 88.56 697 CYS A CA 1
ATOM 5482 C C . CYS A 1 697 ? 18.533 6.330 -34.513 1.00 88.56 697 CYS A C 1
ATOM 5484 O O . CYS A 1 697 ? 18.042 6.132 -35.619 1.00 88.56 697 CYS A O 1
ATOM 5486 N N . ARG A 1 698 ? 18.835 7.565 -34.090 1.00 88.25 698 ARG A N 1
ATOM 5487 C CA . ARG A 1 698 ? 18.529 8.774 -34.870 1.00 88.25 698 ARG A CA 1
ATOM 5488 C C . ARG A 1 698 ? 19.197 8.766 -36.247 1.00 88.25 698 ARG A C 1
ATOM 5490 O O . ARG A 1 698 ? 18.566 9.140 -37.230 1.00 88.25 698 ARG A O 1
ATOM 5497 N N . TYR A 1 699 ? 20.455 8.337 -36.317 1.00 91.38 699 TYR A N 1
ATOM 5498 C CA . TYR A 1 699 ? 21.206 8.267 -37.570 1.00 91.38 699 TYR A CA 1
ATOM 5499 C C . TYR A 1 699 ? 20.738 7.091 -38.421 1.00 91.38 699 TYR A C 1
ATOM 5501 O O . TYR A 1 699 ? 20.531 7.260 -39.618 1.00 91.38 699 TYR A O 1
ATOM 5509 N N . ALA A 1 700 ? 20.489 5.935 -37.800 1.00 91.25 700 ALA A N 1
ATOM 5510 C CA . ALA A 1 700 ? 19.968 4.760 -38.490 1.00 91.25 700 ALA A CA 1
ATOM 5511 C C . ALA A 1 700 ? 18.595 5.040 -39.112 1.00 91.25 700 ALA A C 1
ATOM 5513 O O . ALA A 1 700 ? 18.368 4.733 -40.280 1.00 91.25 700 ALA A O 1
ATOM 5514 N N . ALA A 1 701 ? 17.697 5.689 -38.372 1.00 87.19 701 ALA A N 1
ATOM 5515 C CA . ALA A 1 701 ? 16.375 6.042 -38.859 1.00 87.19 701 ALA A CA 1
ATOM 5516 C C . ALA A 1 701 ? 16.420 7.144 -39.924 1.00 87.19 701 ALA A C 1
ATOM 5518 O O . ALA A 1 701 ? 15.723 7.045 -40.931 1.00 87.19 701 ALA A O 1
ATOM 5519 N N . ALA A 1 702 ? 17.259 8.172 -39.750 1.00 88.06 702 ALA A N 1
ATOM 5520 C CA . ALA A 1 702 ? 17.444 9.208 -40.764 1.00 88.06 702 ALA A CA 1
ATOM 5521 C C . ALA A 1 702 ? 17.996 8.615 -42.070 1.00 88.06 702 ALA A C 1
ATOM 5523 O O . ALA A 1 702 ? 17.470 8.908 -43.143 1.00 88.06 702 ALA A O 1
ATOM 5524 N N . PHE A 1 703 ? 18.992 7.730 -41.975 1.00 90.06 703 PHE A N 1
ATOM 5525 C CA . PHE A 1 703 ? 19.556 7.030 -43.124 1.00 90.06 703 PHE A CA 1
ATOM 5526 C C . PHE A 1 703 ? 18.536 6.079 -43.765 1.00 90.06 703 PHE A C 1
ATOM 5528 O O . PHE A 1 703 ? 18.383 6.065 -44.979 1.00 90.06 703 PHE A O 1
ATOM 5535 N N . SER A 1 704 ? 17.746 5.359 -42.966 1.00 86.31 704 SER A N 1
ATOM 5536 C CA . SER A 1 704 ? 16.663 4.505 -43.473 1.00 86.31 704 SER A CA 1
ATOM 5537 C C . SER A 1 704 ? 15.606 5.306 -44.234 1.00 86.31 704 SER A C 1
ATOM 5539 O O . SER A 1 704 ? 15.248 4.959 -45.357 1.00 86.31 704 SER A O 1
ATOM 5541 N N . ASN A 1 705 ? 15.123 6.402 -43.643 1.00 83.56 705 ASN A N 1
ATOM 5542 C CA . ASN A 1 705 ? 14.117 7.274 -44.250 1.00 83.56 705 ASN A CA 1
ATOM 5543 C C . ASN A 1 705 ? 14.610 7.888 -45.553 1.00 83.56 705 ASN A C 1
ATOM 5545 O O . ASN A 1 705 ? 13.844 8.028 -46.501 1.00 83.56 705 ASN A O 1
ATOM 5549 N N . LEU A 1 706 ? 15.887 8.249 -45.595 1.00 84.50 706 LEU A N 1
ATOM 5550 C CA . LEU A 1 706 ? 16.529 8.758 -46.788 1.00 84.50 706 LEU A CA 1
ATOM 5551 C C . LEU A 1 706 ? 16.530 7.724 -47.913 1.00 84.50 706 LEU A C 1
ATOM 5553 O O . LEU A 1 706 ? 16.112 8.043 -49.023 1.00 84.50 706 LEU A O 1
ATOM 5557 N N . LEU A 1 707 ? 16.944 6.494 -47.609 1.00 80.00 707 LEU A N 1
ATOM 5558 C CA . LEU A 1 707 ? 16.926 5.396 -48.568 1.00 80.00 707 LEU A CA 1
ATOM 5559 C C . LEU A 1 707 ? 15.501 5.105 -49.057 1.00 80.00 707 LEU A C 1
ATOM 5561 O O . LEU A 1 707 ? 15.320 4.798 -50.227 1.00 80.00 707 LEU A O 1
ATOM 5565 N N . ALA A 1 708 ? 14.489 5.237 -48.195 1.00 76.56 708 ALA A N 1
ATOM 5566 C CA . ALA A 1 708 ? 13.098 4.919 -48.517 1.00 76.56 708 ALA A CA 1
ATOM 5567 C C . ALA A 1 708 ? 12.279 6.051 -49.163 1.00 76.56 708 ALA A C 1
ATOM 5569 O O . ALA A 1 708 ? 11.099 5.833 -49.452 1.00 76.56 708 ALA A O 1
ATOM 5570 N N . LYS A 1 709 ? 12.841 7.254 -49.370 1.00 76.38 709 LYS A N 1
ATOM 5571 C CA . LYS A 1 709 ? 12.110 8.359 -50.014 1.00 76.38 709 LYS A CA 1
ATOM 5572 C C . LYS A 1 709 ? 11.669 7.936 -51.428 1.00 76.38 709 LYS A C 1
ATOM 5574 O O . LYS A 1 709 ? 12.529 7.623 -52.250 1.00 76.38 709 LYS A O 1
ATOM 5579 N N . PRO A 1 710 ? 10.358 7.939 -51.738 1.00 62.09 710 PRO A N 1
ATOM 5580 C CA . PRO A 1 710 ? 9.882 7.539 -53.054 1.00 62.09 710 PRO A CA 1
ATOM 5581 C C . PRO A 1 710 ? 10.396 8.474 -54.147 1.00 62.09 710 PRO A C 1
ATOM 5583 O O . PRO A 1 710 ? 10.290 9.696 -54.026 1.00 62.09 710 PRO A O 1
ATOM 5586 N N . GLN A 1 711 ? 10.880 7.900 -55.252 1.00 59.66 711 GLN A N 1
ATOM 5587 C CA . GLN A 1 711 ? 10.899 8.631 -56.515 1.00 59.66 711 GLN A CA 1
ATOM 5588 C C . GLN A 1 711 ? 9.461 8.875 -56.981 1.00 59.66 711 GLN A C 1
ATOM 5590 O O . GLN A 1 711 ? 8.555 8.089 -56.706 1.00 59.66 711 GLN A O 1
ATOM 5595 N N . THR A 1 712 ? 9.270 9.950 -57.739 1.00 54.69 712 THR A N 1
ATOM 5596 C CA . THR A 1 712 ? 7.989 10.510 -58.199 1.00 54.69 712 THR A CA 1
ATOM 5597 C C . THR A 1 712 ? 7.049 9.558 -58.958 1.00 54.69 712 THR A C 1
ATOM 5599 O O . THR A 1 712 ? 5.946 9.979 -59.283 1.00 54.69 712 THR A O 1
ATOM 5602 N N . ASN A 1 713 ? 7.419 8.293 -59.203 1.00 58.06 713 ASN A N 1
ATOM 5603 C CA . ASN A 1 713 ? 6.647 7.345 -60.019 1.00 58.06 713 ASN A CA 1
ATOM 5604 C C . ASN A 1 713 ? 6.417 5.949 -59.402 1.00 58.06 713 ASN A C 1
ATOM 5606 O O . ASN A 1 713 ? 5.795 5.108 -60.049 1.00 58.06 713 ASN A O 1
ATOM 5610 N N . SER A 1 714 ? 6.882 5.671 -58.183 1.00 58.34 714 SER A N 1
ATOM 5611 C CA . SER A 1 714 ? 6.600 4.404 -57.494 1.00 58.34 714 SER A CA 1
ATOM 5612 C C . SER A 1 714 ? 5.960 4.707 -56.151 1.00 58.34 714 SER A C 1
ATOM 5614 O O . SER A 1 714 ? 6.620 5.294 -55.300 1.00 58.34 714 SER A O 1
ATOM 5616 N N . GLU A 1 715 ? 4.696 4.330 -55.960 1.00 57.34 715 GLU A N 1
ATOM 5617 C CA . GLU A 1 715 ? 4.057 4.357 -54.644 1.00 57.34 715 GLU A CA 1
ATOM 5618 C C . GLU A 1 715 ? 4.636 3.203 -53.810 1.00 57.34 715 GLU A C 1
ATOM 5620 O O . GLU A 1 715 ? 4.263 2.047 -54.035 1.00 57.34 715 GLU A O 1
ATOM 5625 N N . PRO A 1 716 ? 5.560 3.437 -52.857 1.00 60.31 716 PRO A N 1
ATOM 5626 C CA . PRO A 1 716 ? 5.773 2.465 -51.803 1.00 60.31 716 PRO A CA 1
ATOM 5627 C C . PRO A 1 716 ? 4.422 2.212 -51.137 1.00 60.31 716 PRO A C 1
ATOM 5629 O O . PRO A 1 716 ? 3.607 3.130 -51.010 1.00 60.31 716 PRO A O 1
ATOM 5632 N N . SER A 1 717 ? 4.179 0.979 -50.683 1.00 65.00 717 SER A N 1
ATOM 5633 C CA . SER A 1 717 ? 3.021 0.723 -49.829 1.00 65.00 717 SER A CA 1
ATOM 5634 C C . SER A 1 717 ? 3.087 1.722 -48.679 1.00 65.00 717 SER A C 1
ATOM 5636 O O . SER A 1 717 ? 4.064 1.698 -47.922 1.00 65.00 717 SER A O 1
ATOM 5638 N N . SER A 1 718 ? 2.088 2.599 -48.571 1.00 74.69 718 SER A N 1
ATOM 5639 C CA . SER A 1 718 ? 2.067 3.696 -47.597 1.00 74.69 718 SER A CA 1
ATOM 5640 C C . SER A 1 718 ? 2.421 3.210 -46.188 1.00 74.69 718 SER A C 1
ATOM 5642 O O . SER A 1 718 ? 3.103 3.904 -45.442 1.00 74.69 718 SER A O 1
ATOM 5644 N N . GLU A 1 719 ? 2.054 1.967 -45.870 1.00 80.50 719 GLU A N 1
ATOM 5645 C CA . GLU A 1 719 ? 2.360 1.278 -44.620 1.00 80.50 719 GLU A CA 1
ATOM 5646 C C . GLU A 1 719 ? 3.863 1.144 -44.302 1.00 80.50 719 GLU A C 1
ATOM 5648 O O . GLU A 1 719 ? 4.261 1.431 -43.174 1.00 80.50 719 GLU A O 1
ATOM 5653 N N . PHE A 1 720 ? 4.713 0.738 -45.254 1.00 78.44 720 PHE A N 1
ATOM 5654 C CA . PHE A 1 720 ? 6.155 0.557 -45.009 1.00 78.44 720 PHE A CA 1
ATOM 5655 C C . PHE A 1 720 ? 6.838 1.895 -44.727 1.00 78.44 720 PHE A C 1
ATOM 5657 O O . PHE A 1 720 ? 7.547 2.034 -43.733 1.00 78.44 720 PHE A O 1
ATOM 5664 N N . THR A 1 721 ? 6.559 2.909 -45.551 1.00 74.62 721 THR A N 1
ATOM 5665 C CA . THR A 1 721 ? 7.066 4.270 -45.338 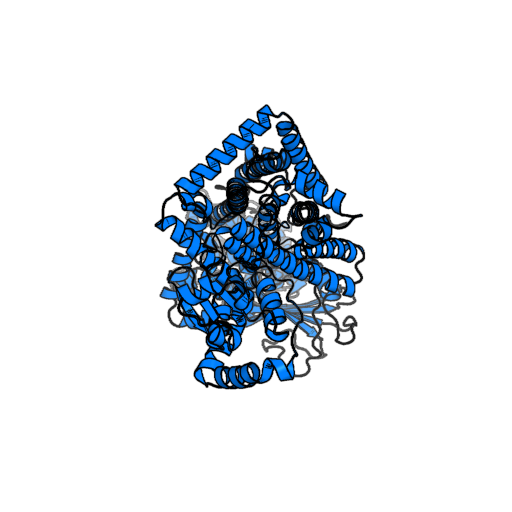1.00 74.62 721 THR A CA 1
ATOM 5666 C C . THR A 1 721 ? 6.579 4.864 -44.022 1.00 74.62 721 THR A C 1
ATOM 5668 O O . THR A 1 721 ? 7.355 5.522 -43.337 1.00 74.62 721 THR A O 1
ATOM 5671 N N . THR A 1 722 ? 5.331 4.586 -43.626 1.00 81.62 722 THR A N 1
ATOM 5672 C CA . THR A 1 722 ? 4.799 5.004 -42.322 1.00 81.62 722 THR A CA 1
ATOM 5673 C C . THR A 1 722 ? 5.504 4.295 -41.166 1.00 81.62 722 THR A C 1
ATOM 5675 O O . THR A 1 722 ? 5.853 4.939 -40.181 1.00 81.62 722 THR A O 1
ATOM 5678 N N . LYS A 1 723 ? 5.760 2.986 -41.262 1.00 83.38 723 LYS A N 1
ATOM 5679 C CA . LYS A 1 723 ? 6.509 2.249 -40.230 1.00 83.38 723 LYS A CA 1
ATOM 5680 C C . LYS A 1 723 ? 7.951 2.745 -40.111 1.00 83.38 723 LYS A C 1
ATOM 5682 O O . LYS A 1 723 ? 8.451 2.908 -39.003 1.00 83.38 723 LYS A O 1
ATOM 5687 N N . LEU A 1 724 ? 8.599 3.040 -41.234 1.00 80.00 724 LEU A N 1
ATOM 5688 C CA . LEU A 1 724 ? 9.967 3.550 -41.246 1.00 80.00 724 LEU A CA 1
ATOM 5689 C C . LEU A 1 724 ? 10.066 4.966 -40.667 1.00 80.00 724 LEU A C 1
ATOM 5691 O O . LEU A 1 724 ? 10.942 5.239 -39.844 1.00 80.00 724 LEU A O 1
ATOM 5695 N N . SER A 1 725 ? 9.117 5.844 -41.013 1.00 77.06 725 SER A N 1
ATOM 5696 C CA . SER A 1 725 ? 9.054 7.184 -40.429 1.00 77.06 725 SER A CA 1
ATOM 5697 C C . SER A 1 725 ? 8.806 7.121 -38.922 1.00 77.06 725 SER A C 1
ATOM 5699 O O . SER A 1 725 ? 9.403 7.895 -38.179 1.00 77.06 725 SER A O 1
ATOM 5701 N N . GLN A 1 726 ? 8.009 6.154 -38.454 1.00 81.00 726 GLN A N 1
ATOM 5702 C CA . GLN A 1 726 ? 7.764 5.922 -37.026 1.00 81.00 726 GLN A CA 1
ATOM 5703 C C . GLN A 1 726 ? 9.005 5.457 -36.253 1.00 81.00 726 GLN A C 1
ATOM 5705 O O . GLN A 1 726 ? 9.087 5.740 -35.058 1.00 81.00 726 GLN A O 1
ATOM 5710 N N . VAL A 1 727 ? 9.971 4.783 -36.895 1.00 77.44 727 VAL A N 1
ATOM 5711 C CA . VAL A 1 727 ? 11.256 4.445 -36.251 1.00 77.44 727 VAL A CA 1
ATOM 5712 C C . VAL A 1 727 ? 12.098 5.693 -35.998 1.00 77.44 727 VAL A C 1
ATOM 5714 O O . VAL A 1 727 ? 12.798 5.757 -34.989 1.00 77.44 727 VAL A O 1
ATOM 5717 N N . GLY A 1 728 ? 11.988 6.699 -36.873 1.00 65.50 728 GLY A N 1
ATOM 5718 C CA . GLY A 1 728 ? 12.716 7.968 -36.777 1.00 65.50 728 GLY A CA 1
ATOM 5719 C C . GLY A 1 728 ? 12.010 9.091 -36.030 1.00 65.50 728 GLY A C 1
ATOM 5720 O O . GLY A 1 728 ? 12.655 10.097 -35.733 1.00 65.50 728 GLY A O 1
ATOM 5721 N N . GLU A 1 729 ? 10.721 8.948 -35.717 1.00 64.75 729 GLU A N 1
ATOM 5722 C CA . GLU A 1 729 ? 10.055 9.849 -34.783 1.00 64.75 729 GLU A CA 1
ATOM 5723 C C . GLU A 1 729 ? 10.746 9.715 -33.428 1.00 64.75 729 GLU A C 1
ATOM 5725 O O . GLU A 1 729 ? 10.675 8.671 -32.775 1.00 64.75 729 GLU A O 1
ATOM 5730 N N . ASP A 1 730 ? 11.439 10.784 -33.032 1.00 50.44 730 ASP A N 1
ATOM 5731 C CA . ASP A 1 730 ? 12.059 10.946 -31.721 1.00 50.44 730 ASP A CA 1
ATOM 5732 C C . ASP A 1 730 ? 10.957 10.976 -30.656 1.00 50.44 730 ASP A C 1
ATOM 5734 O O . ASP A 1 730 ? 10.534 12.016 -30.148 1.00 50.44 730 ASP A O 1
ATOM 5738 N N . ARG A 1 731 ? 10.409 9.799 -30.357 1.00 53.88 731 ARG A N 1
ATOM 5739 C CA . ARG A 1 731 ? 9.625 9.587 -29.155 1.00 53.88 731 ARG A CA 1
ATOM 5740 C C . ARG A 1 731 ? 10.650 9.634 -28.036 1.00 53.88 731 ARG A C 1
ATOM 5742 O O . ARG A 1 731 ? 11.369 8.655 -27.840 1.00 53.88 731 ARG A O 1
ATOM 5749 N N . PHE A 1 732 ? 10.744 10.783 -27.368 1.00 41.84 732 PHE A N 1
ATOM 5750 C CA . PHE A 1 732 ? 11.596 11.003 -26.201 1.00 41.84 732 PHE A CA 1
ATOM 5751 C C . PHE A 1 732 ? 11.755 9.711 -25.378 1.00 41.84 732 PHE A C 1
ATOM 5753 O O . PHE A 1 732 ? 10.792 9.224 -24.786 1.00 41.84 732 PHE A O 1
ATOM 5760 N N . GLY A 1 733 ? 12.968 9.144 -25.369 1.00 53.78 733 GLY A N 1
ATOM 5761 C CA . GLY A 1 733 ? 13.290 7.945 -24.589 1.00 53.78 733 GLY A CA 1
ATOM 5762 C C . GLY A 1 733 ? 13.178 6.590 -25.301 1.00 53.78 733 GLY A C 1
ATOM 5763 O O . GLY A 1 733 ? 13.144 5.579 -24.605 1.00 53.78 733 GLY A O 1
ATOM 5764 N N . ARG A 1 734 ? 13.140 6.516 -26.642 1.00 65.50 734 ARG A N 1
ATOM 5765 C CA . ARG A 1 734 ? 13.372 5.242 -27.359 1.00 65.50 734 ARG A CA 1
ATOM 5766 C C . ARG A 1 734 ? 14.821 4.772 -27.176 1.00 65.50 734 ARG A C 1
ATOM 5768 O O . ARG A 1 734 ? 15.758 5.518 -27.447 1.00 65.50 734 ARG A O 1
ATOM 5775 N N . PHE A 1 735 ? 14.996 3.536 -26.710 1.00 81.38 735 PHE A N 1
ATOM 5776 C CA . PHE A 1 735 ? 16.304 2.973 -26.361 1.00 81.38 735 PHE A CA 1
ATOM 5777 C C . PHE A 1 735 ? 16.992 2.333 -27.569 1.00 81.38 735 PHE A C 1
ATOM 5779 O O . PHE A 1 735 ? 16.320 1.800 -28.456 1.00 81.38 735 PHE A O 1
ATOM 5786 N N . GLY A 1 736 ? 18.329 2.361 -27.594 1.00 87.38 736 GLY A N 1
ATOM 5787 C CA . GLY A 1 736 ? 19.117 1.870 -28.728 1.00 87.38 736 GLY A CA 1
ATOM 5788 C C . GLY A 1 736 ? 18.810 0.414 -29.074 1.00 87.38 736 GLY A C 1
ATOM 5789 O O . GLY A 1 736 ? 18.571 0.118 -30.239 1.00 87.38 736 GLY A O 1
ATOM 5790 N N . ALA A 1 737 ? 18.667 -0.461 -28.075 1.00 89.38 737 ALA A N 1
ATOM 5791 C CA . ALA A 1 737 ? 18.370 -1.878 -28.296 1.00 89.38 737 ALA A CA 1
ATOM 5792 C C . ALA A 1 737 ? 17.004 -2.136 -28.957 1.00 89.38 737 ALA A C 1
ATOM 5794 O O . ALA A 1 737 ? 16.893 -2.988 -29.837 1.00 89.38 737 ALA A O 1
ATOM 5795 N N . ASP A 1 738 ? 15.959 -1.408 -28.546 1.00 87.75 738 ASP A N 1
ATOM 5796 C CA . ASP A 1 738 ? 14.635 -1.539 -29.166 1.00 87.75 738 ASP A CA 1
ATOM 5797 C C . ASP A 1 738 ? 14.684 -1.031 -30.603 1.00 87.75 738 ASP A C 1
ATOM 5799 O O . ASP A 1 738 ? 14.193 -1.687 -31.516 1.00 87.75 738 ASP A O 1
ATOM 5803 N N . CYS A 1 739 ? 15.362 0.097 -30.819 1.00 89.19 739 CYS A N 1
ATOM 5804 C CA . CYS A 1 739 ? 15.559 0.637 -32.153 1.00 89.19 739 CYS A CA 1
ATOM 5805 C C . CYS A 1 739 ? 16.385 -0.297 -33.046 1.00 89.19 739 CYS A C 1
ATOM 5807 O O . CYS A 1 739 ? 16.060 -0.446 -34.220 1.00 89.19 739 CYS A O 1
ATOM 5809 N N . PHE A 1 740 ? 17.410 -0.958 -32.504 1.00 92.44 740 PHE A N 1
ATOM 5810 C CA . PHE A 1 740 ? 18.190 -1.977 -33.201 1.00 92.44 740 PHE A CA 1
ATOM 5811 C C . PHE A 1 740 ? 17.278 -3.114 -33.686 1.00 92.44 740 PHE A C 1
ATOM 5813 O O . PHE A 1 740 ? 17.289 -3.441 -34.872 1.00 92.44 740 PHE A O 1
ATOM 5820 N N . LEU A 1 741 ? 16.441 -3.672 -32.801 1.00 91.38 741 LEU A N 1
ATOM 5821 C CA . LEU A 1 741 ? 15.545 -4.786 -33.131 1.00 91.38 741 LEU A CA 1
ATOM 5822 C C . LEU A 1 741 ? 14.421 -4.380 -34.102 1.00 91.38 741 LEU A C 1
ATOM 5824 O O . LEU A 1 741 ? 14.168 -5.102 -35.068 1.00 91.38 741 LEU A O 1
ATOM 5828 N N . GLU A 1 742 ? 13.792 -3.215 -33.899 1.00 89.12 742 GLU A N 1
ATOM 5829 C CA . GLU A 1 742 ? 12.780 -2.661 -34.814 1.00 89.12 742 GLU A CA 1
ATOM 5830 C C . GLU A 1 742 ? 13.377 -2.405 -36.203 1.00 89.12 742 GLU A C 1
ATOM 5832 O O . GLU A 1 742 ? 12.815 -2.826 -37.217 1.00 89.12 742 GLU A O 1
ATOM 5837 N N . THR A 1 743 ? 14.542 -1.746 -36.255 1.00 88.94 743 THR A N 1
ATOM 5838 C CA . THR A 1 743 ? 15.237 -1.445 -37.513 1.00 88.94 743 THR A CA 1
ATOM 5839 C C . THR A 1 743 ? 15.571 -2.740 -38.237 1.00 88.94 743 THR A C 1
ATOM 5841 O O . THR A 1 743 ? 15.225 -2.886 -39.404 1.00 88.94 743 THR A O 1
ATOM 5844 N N . TRP A 1 744 ? 16.153 -3.722 -37.547 1.00 89.75 744 TRP A N 1
ATOM 5845 C CA . TRP A 1 744 ? 16.432 -5.037 -38.119 1.00 89.75 744 TRP A CA 1
ATOM 5846 C C . TRP A 1 744 ? 15.182 -5.711 -38.709 1.00 89.75 744 TRP A C 1
ATOM 5848 O O . TRP A 1 744 ? 15.212 -6.209 -39.839 1.00 89.75 744 TRP A O 1
ATOM 5858 N N . GLN A 1 745 ? 14.065 -5.697 -37.976 1.00 88.44 745 GLN A N 1
ATOM 5859 C CA . GLN A 1 745 ? 12.816 -6.310 -38.426 1.00 88.44 745 GLN A CA 1
ATOM 5860 C C . GLN A 1 745 ? 12.266 -5.623 -39.684 1.00 88.44 745 GLN A C 1
ATOM 5862 O O . GLN A 1 745 ? 11.798 -6.307 -40.598 1.00 88.44 745 GLN A O 1
ATOM 5867 N N . LEU A 1 746 ? 12.353 -4.291 -39.756 1.00 85.94 746 LEU A N 1
ATOM 5868 C CA . LEU A 1 746 ? 11.968 -3.529 -40.946 1.00 85.94 746 LEU A CA 1
ATOM 5869 C C . LEU A 1 746 ? 12.897 -3.803 -42.127 1.00 85.94 746 LEU A C 1
ATOM 5871 O O . LEU A 1 746 ? 12.418 -4.017 -43.238 1.00 85.94 746 LEU A O 1
ATOM 5875 N N . LEU A 1 747 ? 14.211 -3.861 -41.892 1.00 82.19 747 LEU A N 1
ATOM 5876 C CA . LEU A 1 747 ? 15.196 -4.167 -42.930 1.00 82.19 747 LEU A CA 1
ATOM 5877 C C . LEU A 1 747 ? 14.975 -5.558 -43.538 1.00 82.19 747 LEU A C 1
ATOM 5879 O O . LEU A 1 747 ? 15.170 -5.738 -44.736 1.00 82.19 747 LEU A O 1
ATOM 5883 N N . ARG A 1 748 ? 14.506 -6.539 -42.758 1.00 82.06 748 ARG A N 1
ATOM 5884 C CA . ARG A 1 748 ? 14.143 -7.864 -43.292 1.00 82.06 748 ARG A CA 1
ATOM 5885 C C . ARG A 1 748 ? 12.932 -7.845 -44.223 1.00 82.06 748 ARG A C 1
ATOM 5887 O O . ARG A 1 748 ? 12.817 -8.722 -45.080 1.00 82.06 748 ARG A O 1
ATOM 5894 N N . GLN A 1 749 ? 12.040 -6.872 -44.061 1.00 82.88 749 GLN A N 1
ATOM 5895 C CA . GLN A 1 749 ? 10.880 -6.684 -44.934 1.00 82.88 749 GLN A CA 1
ATOM 5896 C C . GLN A 1 749 ? 11.247 -5.948 -46.234 1.00 82.88 749 GLN A C 1
ATOM 5898 O O . GLN A 1 749 ? 10.409 -5.854 -47.128 1.00 82.88 749 GLN A O 1
ATOM 5903 N N . TRP A 1 750 ? 12.488 -5.461 -46.365 1.00 80.81 750 TRP A N 1
ATOM 5904 C CA . TRP A 1 750 ? 12.961 -4.753 -47.551 1.00 80.81 750 TRP A CA 1
ATOM 5905 C C . TRP A 1 750 ? 13.097 -5.705 -48.758 1.00 80.81 750 TRP A C 1
ATOM 5907 O O . TRP A 1 750 ? 13.717 -6.768 -48.632 1.00 80.81 750 TRP A O 1
ATOM 5917 N N . PRO A 1 751 ? 12.540 -5.359 -49.937 1.00 74.38 751 PRO A N 1
ATOM 5918 C CA . PRO A 1 751 ? 12.853 -6.061 -51.181 1.00 74.38 751 PRO A CA 1
ATOM 5919 C C . PRO A 1 751 ? 14.353 -6.034 -51.518 1.00 74.38 751 PRO A C 1
ATOM 5921 O O . PRO A 1 751 ? 14.972 -4.972 -51.467 1.00 74.38 751 PRO A O 1
ATOM 5924 N N . ASP A 1 752 ? 14.914 -7.177 -51.929 1.00 69.19 752 ASP A N 1
ATOM 5925 C CA . ASP A 1 752 ? 16.358 -7.357 -52.199 1.00 69.19 752 ASP A CA 1
ATOM 5926 C C . ASP A 1 752 ? 16.912 -6.394 -53.272 1.00 69.19 752 ASP A C 1
ATOM 5928 O O . ASP A 1 752 ? 18.092 -6.065 -53.271 1.00 69.19 752 ASP A O 1
ATOM 5932 N N . ASN A 1 753 ? 16.059 -5.909 -54.179 1.00 68.25 753 ASN A N 1
ATOM 5933 C CA . ASN A 1 753 ? 16.411 -5.039 -55.307 1.00 68.25 753 ASN A CA 1
ATOM 5934 C C . ASN A 1 753 ? 16.126 -3.546 -55.067 1.00 68.25 753 ASN A C 1
ATOM 5936 O O . ASN A 1 753 ? 16.189 -2.737 -55.999 1.00 68.25 753 ASN A O 1
ATOM 5940 N N . PHE A 1 754 ? 15.750 -3.170 -53.846 1.00 67.12 754 PHE A N 1
ATOM 5941 C CA . PHE A 1 754 ? 15.405 -1.789 -53.547 1.00 67.12 754 PHE A CA 1
ATOM 5942 C C . PHE A 1 754 ? 16.609 -0.832 -53.612 1.00 67.12 754 PHE A C 1
ATOM 5944 O O . PHE A 1 754 ? 16.475 0.208 -54.253 1.00 67.12 754 PHE A O 1
ATOM 5951 N N . PRO A 1 755 ? 17.793 -1.140 -53.046 1.00 63.44 755 PRO A N 1
ATOM 5952 C CA . PRO A 1 755 ? 18.880 -0.162 -52.972 1.00 63.44 755 PRO A CA 1
ATOM 5953 C C . PRO A 1 755 ? 19.460 0.193 -54.353 1.00 63.44 755 PRO A C 1
ATOM 5955 O O . PRO A 1 755 ? 19.604 1.370 -54.680 1.00 63.44 755 PRO A O 1
ATOM 5958 N N . GLU A 1 756 ? 19.718 -0.807 -55.204 1.00 64.94 756 GLU A N 1
ATOM 5959 C CA . GLU A 1 756 ? 20.425 -0.629 -56.486 1.00 64.94 756 GLU A CA 1
ATOM 5960 C C . GLU A 1 756 ? 19.704 0.306 -57.467 1.00 64.94 756 GLU A C 1
ATOM 5962 O O . GLU A 1 756 ? 20.351 1.055 -58.194 1.00 64.94 756 GLU A O 1
ATOM 5967 N N . ASN A 1 757 ? 18.369 0.328 -57.441 1.00 63.53 757 ASN A N 1
ATOM 5968 C CA . ASN A 1 757 ? 17.572 1.187 -58.321 1.00 63.53 757 ASN A CA 1
ATOM 5969 C C . ASN A 1 757 ? 17.344 2.604 -57.761 1.00 63.53 757 ASN A C 1
ATOM 5971 O O . ASN A 1 757 ? 16.916 3.483 -58.506 1.00 63.53 757 ASN A O 1
ATOM 5975 N N . HIS A 1 758 ? 17.613 2.838 -56.469 1.00 67.94 758 HIS A N 1
ATOM 5976 C CA . HIS A 1 758 ? 17.254 4.088 -55.785 1.00 67.94 758 HIS A CA 1
ATOM 5977 C C . HIS A 1 758 ? 18.441 5.031 -55.567 1.00 67.94 758 HIS A C 1
ATOM 5979 O O . HIS A 1 758 ? 18.230 6.239 -55.520 1.00 67.94 758 HIS A O 1
ATOM 5985 N N . PHE A 1 759 ? 19.683 4.534 -55.494 1.00 70.38 759 PHE A N 1
ATOM 5986 C CA . PHE A 1 759 ? 20.841 5.380 -55.168 1.00 70.38 759 PHE A CA 1
ATOM 5987 C C . PHE A 1 759 ? 21.153 6.480 -56.197 1.00 70.38 759 PHE A C 1
ATOM 5989 O O . PHE A 1 759 ? 21.695 7.519 -55.826 1.00 70.38 759 PHE A O 1
ATOM 5996 N N . ALA A 1 760 ? 20.790 6.298 -57.470 1.00 64.94 760 ALA A N 1
ATOM 5997 C CA . ALA A 1 760 ? 21.144 7.231 -58.546 1.00 64.94 760 ALA A CA 1
ATOM 5998 C C . ALA A 1 760 ? 20.444 8.606 -58.464 1.00 64.94 760 ALA A C 1
ATOM 6000 O O . ALA A 1 760 ? 20.855 9.537 -59.152 1.00 64.94 760 ALA A O 1
ATOM 6001 N N . SER A 1 761 ? 19.395 8.751 -57.646 1.00 68.06 761 SER A N 1
ATOM 6002 C CA . SER A 1 761 ? 18.645 10.008 -57.474 1.00 68.06 761 SER A CA 1
ATOM 6003 C C . SER A 1 761 ? 18.800 10.644 -56.095 1.00 68.06 761 SER A C 1
ATOM 6005 O O . SER A 1 761 ? 18.031 11.543 -55.752 1.00 68.06 761 SER A O 1
ATOM 6007 N N . ILE A 1 762 ? 19.695 10.115 -55.263 1.00 71.00 762 ILE A N 1
ATOM 6008 C CA . ILE A 1 762 ? 19.801 10.523 -53.866 1.00 71.00 762 ILE A CA 1
ATOM 6009 C C . ILE A 1 762 ? 20.683 11.773 -53.754 1.00 71.00 762 ILE A C 1
ATOM 6011 O O . ILE A 1 762 ? 21.734 11.874 -54.379 1.00 71.00 762 ILE A O 1
ATOM 6015 N N . ASP A 1 763 ? 20.211 12.729 -52.956 1.00 80.75 763 ASP A N 1
ATOM 6016 C CA . ASP A 1 763 ? 20.864 14.001 -52.637 1.00 80.75 763 ASP A CA 1
ATOM 6017 C C . ASP A 1 763 ? 22.315 13.787 -52.148 1.00 80.75 763 ASP A C 1
ATOM 6019 O O . ASP A 1 763 ? 22.501 12.951 -51.262 1.00 80.75 763 ASP A O 1
ATOM 6023 N N . PRO A 1 764 ? 23.338 14.495 -52.664 1.00 77.69 764 PRO A N 1
ATOM 6024 C CA . PRO A 1 764 ? 24.721 14.386 -52.191 1.00 77.69 764 PRO A CA 1
ATOM 6025 C C . PRO A 1 764 ? 24.901 14.460 -50.664 1.00 77.69 764 PRO A C 1
ATOM 6027 O O . PRO A 1 764 ? 25.722 13.711 -50.128 1.00 77.69 764 PRO A O 1
ATOM 6030 N N . ASP A 1 765 ? 24.080 15.246 -49.953 1.00 79.19 765 ASP A N 1
ATOM 6031 C CA . ASP A 1 765 ? 24.096 15.379 -48.478 1.00 79.19 765 ASP A CA 1
ATOM 6032 C C . ASP A 1 765 ? 23.816 14.047 -47.741 1.00 79.19 765 ASP A C 1
ATOM 6034 O O . ASP A 1 765 ? 24.071 13.872 -46.546 1.00 79.19 765 ASP A O 1
ATOM 6038 N N . SER A 1 766 ? 23.304 13.060 -48.468 1.00 87.06 766 SER A N 1
ATOM 6039 C CA . SER A 1 766 ? 23.001 11.716 -47.985 1.00 87.06 766 SER A CA 1
ATOM 6040 C C . SER A 1 766 ? 24.233 10.877 -47.680 1.00 87.06 766 SER A C 1
ATOM 6042 O O . SER A 1 766 ? 24.186 10.001 -46.811 1.00 87.06 766 SER A O 1
ATOM 6044 N N . CYS A 1 767 ? 25.323 11.133 -48.406 1.00 91.81 767 CYS A N 1
ATOM 6045 C CA . CYS A 1 767 ? 26.604 10.468 -48.201 1.00 91.81 767 CYS A CA 1
ATOM 6046 C C . CYS A 1 767 ? 27.144 10.775 -46.796 1.00 91.81 767 CYS A C 1
ATOM 6048 O O . CYS A 1 767 ? 27.478 9.851 -46.054 1.00 91.81 767 CYS A O 1
ATOM 6050 N N . ASP A 1 768 ? 27.115 12.043 -46.378 1.00 93.88 768 ASP A N 1
ATOM 6051 C CA . ASP A 1 768 ? 27.602 12.462 -45.060 1.00 93.88 768 ASP A CA 1
ATOM 6052 C C . ASP A 1 768 ? 26.827 11.801 -43.916 1.00 93.88 768 ASP A C 1
ATOM 6054 O O . ASP A 1 768 ? 27.419 11.361 -42.926 1.00 93.88 768 ASP A O 1
ATOM 6058 N N . LEU A 1 769 ? 25.505 11.670 -44.064 1.00 93.88 769 LEU A N 1
ATOM 6059 C CA . LEU A 1 769 ? 24.664 10.984 -43.084 1.00 93.88 769 LEU A CA 1
ATOM 6060 C C . LEU A 1 769 ? 25.001 9.487 -42.979 1.00 93.88 769 LEU A C 1
ATOM 6062 O O . LEU A 1 769 ? 25.044 8.949 -41.869 1.00 93.88 769 LEU A O 1
ATOM 6066 N N . GLY A 1 770 ? 25.246 8.823 -44.114 1.00 94.94 770 GLY A N 1
ATOM 6067 C CA . GLY A 1 770 ? 25.654 7.417 -44.169 1.00 94.94 770 GLY A CA 1
ATOM 6068 C C . GLY A 1 770 ? 27.021 7.174 -43.528 1.00 94.94 770 GLY A C 1
ATOM 6069 O O . GLY A 1 770 ? 27.162 6.272 -42.699 1.00 94.94 770 GLY A O 1
ATOM 6070 N N . LEU A 1 771 ? 28.004 8.028 -43.826 1.00 96.81 771 LEU A N 1
ATOM 6071 C CA . LEU A 1 771 ? 29.327 7.963 -43.203 1.00 96.81 771 LEU A CA 1
ATOM 6072 C C . LEU A 1 771 ? 29.261 8.234 -41.702 1.00 96.81 771 LEU A C 1
ATOM 6074 O O . LEU A 1 771 ? 29.907 7.535 -40.926 1.00 96.81 771 LEU A O 1
ATOM 6078 N N . GLU A 1 772 ? 28.461 9.207 -41.267 1.00 96.50 772 GLU A N 1
ATOM 6079 C CA . GLU A 1 772 ? 28.290 9.495 -39.843 1.00 96.50 772 GLU A CA 1
ATOM 6080 C C . GLU A 1 772 ? 27.616 8.337 -39.094 1.00 96.50 772 GLU A C 1
ATOM 6082 O O . GLU A 1 772 ? 28.025 8.000 -37.979 1.00 96.50 772 GLU A O 1
ATOM 6087 N N . LEU A 1 773 ? 26.634 7.674 -39.715 1.00 95.56 773 LEU A N 1
ATOM 6088 C CA . LEU A 1 773 ? 26.081 6.428 -39.190 1.00 95.56 773 LEU A CA 1
ATOM 6089 C C . LEU A 1 773 ? 27.178 5.361 -39.055 1.00 95.56 773 LEU A C 1
ATOM 6091 O O . LEU A 1 773 ? 27.326 4.794 -37.972 1.00 95.56 773 LEU A O 1
ATOM 6095 N N . LEU A 1 774 ? 27.979 5.122 -40.100 1.00 96.69 774 LEU A N 1
ATOM 6096 C CA . LEU A 1 774 ? 29.067 4.138 -40.054 1.00 96.69 774 LEU A CA 1
ATOM 6097 C C . LEU A 1 774 ? 30.113 4.450 -38.988 1.00 96.69 774 LEU A C 1
ATOM 6099 O O . LEU A 1 774 ? 30.517 3.540 -38.268 1.00 96.69 774 LEU A O 1
ATOM 6103 N N . ARG A 1 775 ? 30.528 5.714 -38.833 1.00 96.88 775 ARG A N 1
ATOM 6104 C CA . ARG A 1 775 ? 31.455 6.119 -37.764 1.00 96.88 775 ARG A CA 1
ATOM 6105 C C . ARG A 1 775 ? 30.899 5.747 -36.398 1.00 96.88 775 ARG A C 1
ATOM 6107 O O . ARG A 1 775 ? 31.615 5.186 -35.575 1.00 96.88 775 ARG A O 1
ATOM 6114 N N . ARG A 1 776 ? 29.613 6.011 -36.159 1.00 95.56 776 ARG A N 1
ATOM 6115 C CA . ARG A 1 776 ? 28.956 5.691 -34.884 1.00 95.56 776 ARG A CA 1
ATOM 6116 C C . ARG A 1 776 ? 28.813 4.195 -34.656 1.00 95.56 776 ARG A C 1
ATOM 6118 O O . ARG A 1 776 ? 29.083 3.745 -33.548 1.00 95.56 776 ARG A O 1
ATOM 6125 N N . LEU A 1 777 ? 28.441 3.436 -35.685 1.00 94.88 777 LEU A N 1
ATOM 6126 C CA . LEU A 1 777 ? 28.364 1.976 -35.613 1.00 94.88 777 LEU A CA 1
ATOM 6127 C C . LEU A 1 777 ? 29.742 1.356 -35.355 1.00 94.88 777 LEU A C 1
ATOM 6129 O O . LEU A 1 777 ? 29.872 0.518 -34.466 1.00 94.88 777 LEU A O 1
ATOM 6133 N N . ASN A 1 778 ? 30.775 1.818 -36.067 1.00 95.06 778 ASN A N 1
ATOM 6134 C CA . ASN A 1 778 ? 32.147 1.358 -35.877 1.00 95.06 778 ASN A CA 1
ATOM 6135 C C . ASN A 1 778 ? 32.649 1.688 -34.469 1.00 95.06 778 ASN A C 1
ATOM 6137 O O . ASN A 1 778 ? 33.209 0.825 -33.810 1.00 95.06 778 ASN A O 1
ATOM 6141 N N . ASN A 1 779 ? 32.395 2.904 -33.975 1.00 93.25 779 ASN A N 1
ATOM 6142 C CA . ASN A 1 779 ? 32.784 3.304 -32.621 1.00 93.25 779 ASN A CA 1
ATOM 6143 C C . ASN A 1 779 ? 32.047 2.492 -31.545 1.00 93.25 779 ASN A C 1
ATOM 6145 O O . ASN A 1 779 ? 32.666 2.083 -30.565 1.00 93.25 779 ASN A O 1
ATOM 6149 N N . SER A 1 780 ? 30.748 2.240 -31.735 1.00 90.88 780 SER A N 1
ATOM 6150 C CA . SER A 1 780 ? 29.924 1.438 -30.822 1.00 90.88 780 SER A CA 1
ATOM 6151 C C . SER A 1 780 ? 30.413 -0.014 -30.743 1.00 90.88 780 SER A C 1
ATOM 6153 O O . SER A 1 780 ? 30.605 -0.534 -29.647 1.00 90.88 780 SER A O 1
ATOM 6155 N N . LEU A 1 781 ? 30.715 -0.653 -31.880 1.00 90.44 781 LEU A N 1
ATOM 6156 C CA . LEU A 1 781 ? 31.314 -1.994 -31.892 1.00 90.44 781 LEU A CA 1
ATOM 6157 C C . LEU A 1 781 ? 32.743 -1.992 -31.349 1.00 90.44 781 LEU A C 1
ATOM 6159 O O . LEU A 1 781 ? 33.056 -2.787 -30.468 1.00 90.44 781 LEU A O 1
ATOM 6163 N N . ALA A 1 782 ? 33.596 -1.076 -31.812 1.00 88.94 782 ALA A N 1
ATOM 6164 C CA . ALA A 1 782 ? 35.005 -1.022 -31.431 1.00 88.94 782 ALA A CA 1
ATOM 6165 C C . ALA A 1 782 ? 35.201 -0.863 -29.923 1.00 88.94 782 ALA A C 1
ATOM 6167 O O . ALA A 1 782 ? 36.079 -1.505 -29.349 1.00 88.94 782 ALA A O 1
ATOM 6168 N N . ALA A 1 783 ? 34.366 -0.046 -29.278 1.00 85.00 783 ALA A N 1
ATOM 6169 C CA . ALA A 1 783 ? 34.435 0.178 -27.841 1.00 85.00 783 ALA A CA 1
ATOM 6170 C C . ALA A 1 783 ? 34.020 -1.048 -27.009 1.00 85.00 783 ALA A C 1
ATOM 6172 O O . ALA A 1 783 ? 34.417 -1.133 -25.847 1.00 85.00 783 ALA A O 1
ATOM 6173 N N . LYS A 1 784 ? 33.206 -1.960 -27.562 1.00 83.31 784 LYS A N 1
ATOM 6174 C CA . LYS A 1 784 ? 32.498 -2.991 -26.781 1.00 83.31 784 LYS A CA 1
ATOM 6175 C C . LYS A 1 784 ? 32.828 -4.429 -27.185 1.00 83.31 784 LYS A C 1
ATOM 6177 O O . LYS A 1 784 ? 33.008 -5.276 -26.320 1.00 83.31 784 LYS A O 1
ATOM 6182 N N . ALA A 1 785 ? 32.938 -4.691 -28.483 1.00 84.50 785 ALA A N 1
ATOM 6183 C CA . ALA A 1 785 ? 33.222 -6.000 -29.073 1.00 84.50 785 ALA A CA 1
ATOM 6184 C C . ALA A 1 785 ? 34.590 -6.064 -29.786 1.00 84.50 785 ALA A C 1
ATOM 6186 O O . ALA A 1 785 ? 35.017 -7.135 -30.212 1.00 84.50 785 ALA A O 1
ATOM 6187 N N . GLY A 1 786 ? 35.292 -4.930 -29.895 1.00 88.69 786 GLY A N 1
ATOM 6188 C CA . GLY A 1 786 ? 36.542 -4.798 -30.642 1.00 88.69 786 GLY A CA 1
ATOM 6189 C C . GLY A 1 786 ? 36.331 -4.253 -32.062 1.00 88.69 786 GLY A C 1
ATOM 6190 O O . GLY A 1 786 ? 35.202 -4.194 -32.554 1.00 88.69 786 GLY A O 1
ATOM 6191 N N . PRO A 1 787 ? 37.396 -3.754 -32.717 1.00 89.00 787 PRO A N 1
ATOM 6192 C CA . PRO A 1 787 ? 37.285 -3.090 -34.011 1.00 89.00 787 PRO A CA 1
ATOM 6193 C C . PRO A 1 787 ? 36.825 -4.069 -35.091 1.00 89.00 787 PRO A C 1
ATOM 6195 O O . PRO A 1 787 ? 37.432 -5.123 -35.270 1.00 89.00 787 PRO A O 1
ATOM 6198 N N . SER A 1 788 ? 35.798 -3.681 -35.847 1.00 93.62 788 SER A N 1
ATOM 6199 C CA . SER A 1 788 ? 35.330 -4.422 -37.015 1.00 93.62 788 SER A CA 1
ATOM 6200 C C . SER A 1 788 ? 36.180 -4.070 -38.240 1.00 93.62 788 SER A C 1
ATOM 6202 O O . SER A 1 788 ? 36.128 -2.924 -38.714 1.00 93.62 788 SER A O 1
ATOM 6204 N N . PRO A 1 789 ? 36.964 -5.015 -38.798 1.00 94.38 789 PRO A N 1
ATOM 6205 C CA . PRO A 1 789 ? 37.742 -4.750 -40.003 1.00 94.38 789 PRO A CA 1
ATOM 6206 C C . PRO A 1 789 ? 36.843 -4.470 -41.211 1.00 94.38 789 PRO A C 1
ATOM 6208 O O . PRO A 1 789 ? 37.213 -3.674 -42.072 1.00 94.38 789 PRO A O 1
ATOM 6211 N N . SER A 1 790 ? 35.663 -5.100 -41.269 1.00 95.44 790 SER A N 1
ATOM 6212 C CA . SER A 1 790 ? 34.724 -4.971 -42.387 1.00 95.44 790 SER A CA 1
ATOM 6213 C C . SER A 1 790 ? 34.103 -3.571 -42.431 1.00 95.44 790 SER A C 1
ATOM 6215 O O . SER A 1 790 ? 34.194 -2.882 -43.449 1.00 95.44 790 SER A O 1
ATOM 6217 N N . ILE A 1 791 ? 33.575 -3.094 -41.300 1.00 95.06 791 ILE A N 1
ATOM 6218 C CA . ILE A 1 791 ? 32.964 -1.767 -41.186 1.00 95.06 791 ILE A CA 1
ATOM 6219 C C . ILE A 1 791 ? 34.027 -0.687 -41.363 1.00 95.06 791 ILE A C 1
ATOM 6221 O O . ILE A 1 791 ? 33.789 0.284 -42.076 1.00 95.06 791 ILE A O 1
ATOM 6225 N N . SER A 1 792 ? 35.215 -0.869 -40.776 1.00 96.06 792 SER A N 1
ATOM 6226 C CA . SER A 1 792 ? 36.322 0.082 -40.934 1.00 96.06 792 SER A CA 1
ATOM 6227 C C . SER A 1 792 ? 36.775 0.197 -42.393 1.00 96.06 792 SER A C 1
ATOM 6229 O O . SER A 1 792 ? 37.035 1.303 -42.865 1.00 96.06 792 SER A O 1
ATOM 6231 N N . ALA A 1 793 ? 36.817 -0.917 -43.133 1.00 96.94 793 ALA A N 1
ATOM 6232 C CA . ALA A 1 793 ? 37.149 -0.906 -44.555 1.00 96.94 793 ALA A CA 1
ATOM 6233 C C . ALA A 1 793 ? 36.084 -0.180 -45.393 1.00 96.94 793 ALA A C 1
ATOM 6235 O O . ALA A 1 793 ? 36.436 0.631 -46.250 1.00 96.94 793 ALA A O 1
ATOM 6236 N N . HIS A 1 794 ? 34.798 -0.434 -45.136 1.00 97.69 794 HIS A N 1
ATOM 6237 C CA . HIS A 1 794 ? 33.697 0.265 -45.809 1.00 97.69 794 HIS A CA 1
ATOM 6238 C C . HIS A 1 794 ? 33.661 1.757 -45.466 1.00 97.69 794 HIS A C 1
ATOM 6240 O O . HIS A 1 794 ? 33.487 2.586 -46.355 1.00 97.69 794 HIS A O 1
ATOM 6246 N N . LEU A 1 795 ? 33.912 2.118 -44.206 1.00 97.50 795 LEU A N 1
ATOM 6247 C CA . LEU A 1 795 ? 34.020 3.509 -43.780 1.00 97.50 795 LEU A CA 1
ATOM 6248 C C . LEU A 1 795 ? 35.164 4.225 -44.512 1.00 97.50 795 LEU A C 1
ATOM 6250 O O . LEU A 1 795 ? 34.941 5.285 -45.087 1.00 97.50 795 LEU A O 1
ATOM 6254 N N . GLN A 1 796 ? 36.358 3.625 -44.574 1.00 97.62 796 GLN A N 1
ATOM 6255 C CA . GLN A 1 796 ? 37.506 4.213 -45.271 1.00 97.62 796 GLN A CA 1
ATOM 6256 C C . GLN A 1 796 ? 37.242 4.395 -46.775 1.00 97.62 796 GLN A C 1
ATOM 6258 O O . GLN A 1 796 ? 37.589 5.429 -47.347 1.00 97.62 796 GLN A O 1
ATOM 6263 N N . LYS A 1 797 ? 36.623 3.401 -47.426 1.00 97.69 797 LYS A N 1
ATOM 6264 C CA . LYS A 1 797 ? 36.244 3.492 -48.845 1.00 97.69 797 LYS A CA 1
ATOM 6265 C C . LYS A 1 797 ? 35.175 4.551 -49.081 1.00 97.69 797 LYS A C 1
ATOM 6267 O O . LYS A 1 797 ? 35.292 5.319 -50.031 1.00 97.69 797 LYS A O 1
ATOM 6272 N N . GLY A 1 798 ? 34.170 4.617 -48.212 1.00 96.50 798 GLY A N 1
ATOM 6273 C CA . GLY A 1 798 ? 33.122 5.626 -48.275 1.00 96.50 798 GLY A CA 1
ATOM 6274 C C . GLY A 1 798 ? 33.673 7.043 -48.093 1.00 96.50 798 GLY A C 1
ATOM 6275 O O . GLY A 1 798 ? 33.317 7.933 -48.858 1.00 96.50 798 GLY A O 1
ATOM 6276 N N . GLU A 1 799 ? 34.600 7.248 -47.153 1.00 97.31 799 GLU A N 1
ATOM 6277 C CA . GLU A 1 799 ? 35.284 8.534 -46.953 1.00 97.31 799 GLU A CA 1
ATOM 6278 C C . GLU A 1 799 ? 36.156 8.919 -48.156 1.00 97.31 799 GLU A C 1
ATOM 6280 O O . GLU A 1 799 ? 36.172 10.083 -48.559 1.00 97.31 799 GLU A O 1
ATOM 6285 N N . ALA A 1 800 ? 36.836 7.950 -48.777 1.00 97.44 800 ALA A N 1
ATOM 6286 C CA . ALA A 1 800 ? 37.592 8.181 -50.006 1.00 97.44 800 ALA A CA 1
ATOM 6287 C C . ALA A 1 800 ? 36.679 8.550 -51.192 1.00 97.44 800 ALA A C 1
ATOM 6289 O O . ALA A 1 800 ? 36.999 9.471 -51.943 1.00 97.44 800 ALA A O 1
ATOM 6290 N N . ALA A 1 801 ? 35.531 7.879 -51.336 1.00 96.12 801 ALA A N 1
ATOM 6291 C CA . ALA A 1 801 ? 34.528 8.192 -52.353 1.00 96.12 801 ALA A CA 1
ATOM 6292 C C . ALA A 1 801 ? 33.915 9.586 -52.139 1.00 96.12 801 ALA A C 1
ATOM 6294 O O . ALA A 1 801 ? 33.826 10.372 -53.081 1.00 96.12 801 ALA A O 1
ATOM 6295 N N . ALA A 1 802 ? 33.584 9.939 -50.893 1.00 95.25 802 ALA A N 1
ATOM 6296 C CA . ALA A 1 802 ? 33.112 11.275 -50.533 1.00 95.25 802 ALA A CA 1
ATOM 6297 C C . ALA A 1 802 ? 34.146 12.360 -50.870 1.00 95.25 802 ALA A C 1
ATOM 6299 O O . ALA A 1 802 ? 33.808 13.368 -51.490 1.00 95.25 802 ALA A O 1
ATOM 6300 N N . ALA A 1 803 ? 35.426 12.128 -50.550 1.00 95.94 803 ALA A N 1
ATOM 6301 C CA . ALA A 1 803 ? 36.518 13.035 -50.906 1.00 95.94 803 ALA A CA 1
ATOM 6302 C C . ALA A 1 803 ? 36.694 13.191 -52.430 1.00 95.94 803 ALA A C 1
ATOM 6304 O O . ALA A 1 803 ? 37.104 14.252 -52.900 1.00 95.94 803 ALA A O 1
ATOM 6305 N N . ALA A 1 804 ? 36.345 12.160 -53.204 1.00 96.44 804 ALA A N 1
ATOM 6306 C CA . ALA A 1 804 ? 36.314 12.188 -54.665 1.00 96.44 804 ALA A CA 1
ATOM 6307 C C . ALA A 1 804 ? 35.009 12.770 -55.251 1.00 96.44 804 ALA A C 1
ATOM 6309 O O . ALA A 1 804 ? 34.869 12.823 -56.471 1.00 96.44 804 ALA A O 1
ATOM 6310 N N . SER A 1 805 ? 34.070 13.227 -54.409 1.00 93.69 805 SER A N 1
ATOM 6311 C CA . SER A 1 805 ? 32.719 13.662 -54.806 1.00 93.69 805 SER A CA 1
ATOM 6312 C C . SER A 1 805 ? 31.888 12.575 -55.512 1.00 93.69 805 SER A C 1
ATOM 6314 O O . SER A 1 805 ? 30.978 12.891 -56.278 1.00 93.69 805 SER A O 1
ATOM 6316 N N . ASP A 1 806 ? 32.170 11.295 -55.248 1.00 94.00 806 ASP A N 1
ATOM 6317 C CA . ASP A 1 806 ? 31.372 10.156 -55.714 1.00 94.00 806 ASP A CA 1
ATOM 6318 C C . ASP A 1 806 ? 30.333 9.768 -54.649 1.00 94.00 806 ASP A C 1
ATOM 6320 O O . ASP A 1 806 ? 30.518 8.854 -53.836 1.00 94.00 806 ASP A O 1
ATOM 6324 N N . SER A 1 807 ? 29.218 10.504 -54.626 1.00 89.62 807 SER A N 1
ATOM 6325 C CA . SER A 1 807 ? 28.131 10.278 -53.664 1.00 89.62 807 SER A CA 1
ATOM 6326 C C . SER A 1 807 ? 27.484 8.896 -53.812 1.00 89.62 807 SER A C 1
ATOM 6328 O O . SER A 1 807 ? 27.025 8.336 -52.816 1.00 89.62 807 SER A O 1
ATOM 6330 N N . LEU A 1 808 ? 27.465 8.323 -55.024 1.00 89.50 808 LEU A N 1
ATOM 6331 C CA . LEU A 1 808 ? 26.889 7.001 -55.277 1.00 89.50 808 LEU A CA 1
ATOM 6332 C C . LEU A 1 808 ? 27.737 5.915 -54.617 1.00 89.50 808 LEU A C 1
ATOM 6334 O O . LEU A 1 808 ? 27.209 5.123 -53.833 1.00 89.50 808 LEU A O 1
ATOM 6338 N N . GLN A 1 809 ? 29.044 5.905 -54.890 1.00 92.62 809 GLN A N 1
ATOM 6339 C CA . GLN A 1 809 ? 29.952 4.948 -54.269 1.00 92.62 809 GLN A CA 1
ATOM 6340 C C . GLN A 1 809 ? 29.986 5.137 -52.747 1.00 92.62 809 GLN A C 1
ATOM 6342 O O . GLN A 1 809 ? 29.937 4.157 -52.007 1.00 92.62 809 GLN A O 1
ATOM 6347 N N . CYS A 1 810 ? 29.979 6.381 -52.259 1.00 94.31 810 CYS A N 1
ATOM 6348 C CA . CYS A 1 810 ? 29.898 6.662 -50.825 1.00 94.31 810 CYS A CA 1
ATOM 6349 C C . CYS A 1 810 ? 28.657 6.035 -50.166 1.00 94.31 810 CYS A C 1
ATOM 6351 O O . CYS A 1 810 ? 28.759 5.414 -49.104 1.00 94.31 810 CYS A O 1
ATOM 6353 N N . LEU A 1 811 ? 27.482 6.167 -50.789 1.00 90.81 811 LEU A N 1
ATOM 6354 C CA . LEU A 1 811 ? 26.239 5.584 -50.281 1.00 90.81 811 LEU A CA 1
ATOM 6355 C C . LEU A 1 811 ? 26.241 4.055 -50.344 1.00 90.81 811 LEU A C 1
ATOM 6357 O O . LEU A 1 811 ? 25.770 3.410 -49.405 1.00 90.81 811 LEU A O 1
ATOM 6361 N N . GLN A 1 812 ? 26.797 3.476 -51.410 1.00 91.12 812 GLN A N 1
ATOM 6362 C CA . GLN A 1 812 ? 26.959 2.027 -51.542 1.00 91.12 812 GLN A CA 1
ATOM 6363 C C . GLN A 1 812 ? 27.867 1.466 -50.445 1.00 91.12 812 GLN A C 1
ATOM 6365 O O . GLN A 1 812 ? 27.501 0.495 -49.787 1.00 91.12 812 GLN A O 1
ATOM 6370 N N . GLU A 1 813 ? 29.008 2.108 -50.191 1.00 95.19 813 GLU A N 1
ATOM 6371 C CA . GLU A 1 813 ? 29.927 1.720 -49.117 1.00 95.19 813 GLU A CA 1
ATOM 6372 C C . GLU A 1 813 ? 29.301 1.955 -47.732 1.00 95.19 813 GLU A C 1
ATOM 6374 O O . GLU A 1 813 ? 29.419 1.102 -46.853 1.00 95.19 813 GLU A O 1
ATOM 6379 N N . SER A 1 814 ? 28.542 3.043 -47.548 1.00 94.81 814 SER A N 1
ATOM 6380 C CA . SER A 1 814 ? 27.776 3.303 -46.316 1.00 94.81 814 SER A CA 1
ATOM 6381 C C . SER A 1 814 ? 26.757 2.199 -46.037 1.00 94.81 814 SER A C 1
ATOM 6383 O O . SER A 1 814 ? 26.641 1.706 -44.914 1.00 94.81 814 SER A O 1
ATOM 6385 N N . ARG A 1 815 ? 26.033 1.758 -47.071 1.00 91.31 815 ARG A N 1
ATOM 6386 C CA . ARG A 1 815 ? 25.085 0.650 -46.964 1.00 91.31 815 ARG A CA 1
ATOM 6387 C C . ARG A 1 815 ? 25.793 -0.676 -46.700 1.00 91.31 815 ARG A C 1
ATOM 6389 O O . ARG A 1 815 ? 25.371 -1.399 -45.805 1.00 91.31 815 ARG A O 1
ATOM 6396 N N . ALA A 1 816 ? 26.865 -0.978 -47.427 1.00 92.38 816 ALA A N 1
ATOM 6397 C CA . ALA A 1 816 ? 27.616 -2.219 -47.263 1.00 92.38 816 ALA A CA 1
ATOM 6398 C C . ALA A 1 816 ? 28.265 -2.325 -45.871 1.00 92.38 816 ALA A C 1
ATOM 6400 O O . ALA A 1 816 ? 28.237 -3.389 -45.249 1.00 92.38 816 ALA A O 1
ATOM 6401 N N . GLY A 1 817 ? 28.774 -1.215 -45.330 1.00 94.38 817 GLY A N 1
ATOM 6402 C CA . GLY A 1 817 ? 29.243 -1.148 -43.946 1.00 94.38 817 GLY A CA 1
ATOM 6403 C C . GLY A 1 817 ? 28.113 -1.368 -42.937 1.00 94.38 817 GLY A C 1
ATOM 6404 O O . GLY A 1 817 ? 28.306 -2.049 -41.934 1.00 94.38 817 GLY A O 1
ATOM 6405 N N . TRP A 1 818 ? 26.910 -0.860 -43.216 1.00 93.00 818 TRP A N 1
ATOM 6406 C CA . TRP A 1 818 ? 25.752 -1.073 -42.351 1.00 93.00 818 TRP A CA 1
ATOM 6407 C C . TRP A 1 818 ? 25.254 -2.523 -42.407 1.00 93.00 818 TRP A C 1
ATOM 6409 O O . TRP A 1 818 ? 24.930 -3.100 -41.375 1.00 93.00 818 TRP A O 1
ATOM 6419 N N . ASP A 1 819 ? 25.266 -3.152 -43.582 1.00 90.25 819 ASP A N 1
ATOM 6420 C CA . ASP A 1 819 ? 24.987 -4.584 -43.734 1.00 90.25 819 ASP A CA 1
ATOM 6421 C C . ASP A 1 819 ? 26.038 -5.438 -43.014 1.00 90.25 819 ASP A C 1
ATOM 6423 O O . ASP A 1 819 ? 25.695 -6.409 -42.340 1.00 90.25 819 ASP A O 1
ATOM 6427 N N . SER A 1 820 ? 27.310 -5.034 -43.075 1.00 92.88 820 SER A N 1
ATOM 6428 C CA . SER A 1 820 ? 28.393 -5.683 -42.328 1.00 92.88 820 SER A CA 1
ATOM 6429 C C . SER A 1 820 ? 28.183 -5.588 -40.815 1.00 92.88 820 SER A C 1
ATOM 6431 O O . SER A 1 820 ? 28.354 -6.587 -40.120 1.00 92.88 820 SER A O 1
ATOM 6433 N N . TYR A 1 821 ? 27.709 -4.440 -40.312 1.00 93.50 821 TYR A N 1
ATOM 6434 C CA . TYR A 1 821 ? 27.311 -4.285 -38.909 1.00 93.50 821 TYR A CA 1
ATOM 6435 C C . TYR A 1 821 ? 26.251 -5.310 -38.492 1.00 93.50 821 TYR A C 1
ATOM 6437 O O . TYR A 1 821 ? 26.394 -5.943 -37.449 1.00 93.50 821 TYR A O 1
ATOM 6445 N N . TRP A 1 822 ? 25.211 -5.525 -39.303 1.00 90.94 822 TRP A N 1
ATOM 6446 C CA . TRP A 1 822 ? 24.191 -6.535 -38.998 1.00 90.94 822 TRP A CA 1
ATOM 6447 C C . TRP A 1 822 ? 24.748 -7.956 -39.049 1.00 90.94 822 TRP A C 1
ATOM 6449 O O . TRP A 1 822 ? 24.453 -8.754 -38.164 1.00 90.94 822 TRP A O 1
ATOM 6459 N N . ASN A 1 823 ? 25.569 -8.276 -40.048 1.00 89.88 823 ASN A N 1
ATOM 6460 C CA . ASN A 1 823 ? 26.165 -9.607 -40.178 1.00 89.88 823 ASN A CA 1
ATOM 6461 C C . ASN A 1 823 ? 27.063 -9.964 -38.986 1.00 89.88 823 ASN A C 1
ATOM 6463 O O . ASN A 1 823 ? 27.136 -11.131 -38.611 1.00 89.88 823 ASN A O 1
ATOM 6467 N N . GLU A 1 824 ? 27.729 -8.970 -38.397 1.00 91.38 824 GLU A N 1
ATOM 6468 C CA . GLU A 1 824 ? 28.538 -9.154 -37.193 1.00 91.38 824 GLU A CA 1
ATOM 6469 C C . GLU A 1 824 ? 27.674 -9.185 -35.929 1.00 91.38 824 GLU A C 1
ATOM 6471 O O . GLU A 1 824 ? 27.826 -10.086 -35.107 1.00 91.38 824 GLU A O 1
ATOM 6476 N N . ALA A 1 825 ? 26.730 -8.250 -35.778 1.00 88.75 825 ALA A N 1
ATOM 6477 C CA . ALA A 1 825 ? 25.907 -8.138 -34.576 1.00 88.75 825 ALA A CA 1
ATOM 6478 C C . ALA A 1 825 ? 24.960 -9.336 -34.375 1.00 88.75 825 ALA A C 1
ATOM 6480 O O . ALA A 1 825 ? 24.651 -9.704 -33.236 1.00 88.75 825 ALA A O 1
ATOM 6481 N N . LEU A 1 826 ? 24.485 -9.945 -35.462 1.00 89.38 826 LEU A N 1
ATOM 6482 C CA . LEU A 1 826 ? 23.501 -11.022 -35.422 1.00 89.38 826 LEU A CA 1
ATOM 6483 C C . LEU A 1 826 ? 24.146 -12.412 -35.306 1.00 89.38 826 LEU A C 1
ATOM 6485 O O . LEU A 1 826 ? 25.280 -12.644 -35.715 1.00 89.38 826 LEU A O 1
ATOM 6489 N N . LEU A 1 827 ? 23.398 -13.378 -34.772 1.00 85.75 827 LEU A N 1
ATOM 6490 C CA . LEU A 1 827 ? 23.807 -14.782 -34.738 1.00 85.75 827 LEU A CA 1
ATOM 6491 C C . LEU A 1 827 ? 23.971 -15.328 -36.162 1.00 85.75 827 LEU A C 1
ATOM 6493 O O . LEU A 1 827 ? 23.080 -15.172 -36.995 1.00 85.75 827 LEU A O 1
ATOM 6497 N N . SER A 1 828 ? 25.073 -16.038 -36.420 1.00 74.44 828 SER A N 1
ATOM 6498 C CA . SER A 1 828 ? 25.442 -16.547 -37.753 1.00 74.44 828 SER A CA 1
ATOM 6499 C C . SER A 1 828 ? 24.375 -17.433 -38.409 1.00 74.44 828 SER A C 1
ATOM 6501 O O . SER A 1 828 ? 24.239 -17.424 -39.628 1.00 74.44 828 SER A O 1
ATOM 6503 N N . SER A 1 829 ? 23.569 -18.149 -37.619 1.00 65.50 829 SER A N 1
ATOM 6504 C CA . SER A 1 829 ? 22.437 -18.955 -38.104 1.00 65.50 829 SER A CA 1
ATOM 6505 C C . SER A 1 829 ? 21.240 -18.128 -38.594 1.00 65.50 829 SER A C 1
ATOM 6507 O O . SER A 1 829 ? 20.349 -18.669 -39.241 1.00 65.50 829 SER A O 1
ATOM 6509 N N . GLN A 1 830 ? 21.205 -16.830 -38.289 1.00 60.62 830 GLN A N 1
ATOM 6510 C CA . GLN A 1 830 ? 20.140 -15.884 -38.641 1.00 60.62 830 GLN A CA 1
ATOM 6511 C C . GLN A 1 830 ? 20.595 -14.838 -39.671 1.00 60.62 830 GLN A C 1
ATOM 6513 O O . GLN A 1 830 ? 19.779 -14.030 -40.139 1.00 60.62 830 GLN A O 1
ATOM 6518 N N . VAL A 1 831 ? 21.875 -14.872 -40.058 1.00 57.25 831 VAL A N 1
ATOM 6519 C CA . VAL A 1 831 ? 22.431 -14.072 -41.148 1.00 57.25 831 VAL A CA 1
ATOM 6520 C C . VAL A 1 831 ? 21.972 -14.683 -42.473 1.00 57.25 831 VAL A C 1
ATOM 6522 O O . VAL A 1 831 ? 22.636 -15.529 -43.063 1.00 57.25 831 VAL A O 1
ATOM 6525 N N . MET A 1 832 ? 20.803 -14.260 -42.952 1.00 50.25 832 MET A N 1
ATOM 6526 C CA . MET A 1 832 ? 20.534 -14.329 -44.385 1.00 50.25 832 MET A CA 1
ATOM 6527 C C . MET A 1 832 ? 21.238 -13.144 -45.046 1.00 50.25 832 MET A C 1
ATOM 6529 O O . MET A 1 832 ? 21.091 -12.025 -44.546 1.00 50.25 832 MET A O 1
ATOM 6533 N N . PRO A 1 833 ? 21.947 -13.331 -46.173 1.00 53.00 833 PRO A N 1
ATOM 6534 C CA . PRO A 1 833 ? 22.398 -12.197 -46.959 1.00 53.00 833 PRO A CA 1
ATOM 6535 C C . PRO A 1 833 ? 21.151 -11.409 -47.365 1.00 53.00 833 PRO A C 1
ATOM 6537 O O . PRO A 1 833 ? 20.279 -11.956 -48.046 1.00 53.00 833 PRO A O 1
ATOM 6540 N N . LEU A 1 834 ? 21.069 -10.140 -46.948 1.00 50.88 834 LEU A N 1
ATOM 6541 C CA . LEU A 1 834 ? 19.973 -9.203 -47.257 1.00 50.88 834 LEU A CA 1
ATOM 6542 C C . LEU A 1 834 ? 19.714 -9.037 -48.772 1.00 50.88 834 LEU A C 1
ATOM 6544 O O . LEU A 1 834 ? 18.768 -8.366 -49.160 1.00 50.88 834 LEU A O 1
ATOM 6548 N N . THR A 1 835 ? 20.536 -9.661 -49.615 1.00 45.88 835 THR A N 1
ATOM 6549 C CA . THR A 1 835 ? 20.581 -9.539 -51.070 1.00 45.88 835 THR A CA 1
ATOM 6550 C C . THR A 1 835 ? 20.278 -10.841 -51.835 1.00 45.88 835 THR A C 1
ATOM 6552 O O . THR A 1 835 ? 20.490 -10.871 -53.043 1.00 45.88 835 THR A O 1
ATOM 6555 N N . SER A 1 836 ? 19.823 -11.936 -51.197 1.00 43.38 836 SER A N 1
ATOM 6556 C CA . SER A 1 836 ? 19.784 -13.257 -51.879 1.00 43.38 836 SER A CA 1
ATOM 6557 C C . SER A 1 836 ? 18.547 -14.151 -51.693 1.00 43.38 836 SER A C 1
ATOM 6559 O O . SER A 1 836 ? 18.545 -15.276 -52.200 1.00 43.38 836 SER A O 1
ATOM 6561 N N . ALA A 1 837 ? 17.480 -13.709 -51.019 1.00 44.53 837 ALA A N 1
ATOM 6562 C CA . ALA A 1 837 ? 16.346 -14.584 -50.696 1.00 44.53 837 ALA A CA 1
ATOM 6563 C C . ALA A 1 837 ? 15.060 -14.163 -51.424 1.00 44.53 837 ALA A C 1
ATOM 6565 O O . ALA A 1 837 ? 14.446 -13.146 -51.107 1.00 44.53 837 ALA A O 1
ATOM 6566 N N . SER A 1 838 ? 14.592 -15.005 -52.358 1.00 46.50 838 SER A N 1
ATOM 6567 C CA . SER A 1 838 ? 13.347 -14.761 -53.104 1.00 46.50 838 SER A CA 1
ATOM 6568 C C . SER A 1 838 ? 12.163 -14.435 -52.174 1.00 46.50 838 SER A C 1
ATOM 6570 O O . SER A 1 838 ? 11.977 -15.069 -51.130 1.00 46.50 838 SER A O 1
ATOM 6572 N N . ALA A 1 839 ? 11.323 -13.474 -52.573 1.00 46.91 839 ALA A N 1
ATOM 6573 C CA . ALA A 1 839 ? 10.187 -12.979 -51.783 1.00 46.91 839 ALA A CA 1
ATOM 6574 C C . ALA A 1 839 ? 9.213 -14.085 -51.314 1.00 46.91 839 ALA A C 1
ATOM 6576 O O . ALA A 1 839 ? 8.537 -13.942 -50.293 1.00 46.91 839 ALA A O 1
ATOM 6577 N N . THR A 1 840 ? 9.150 -15.208 -52.034 1.00 47.91 840 THR A N 1
ATOM 6578 C CA . THR A 1 840 ? 8.296 -16.358 -51.713 1.00 47.91 840 THR A CA 1
ATOM 6579 C C . THR A 1 840 ? 8.810 -17.147 -50.503 1.00 47.91 840 THR A C 1
ATOM 6581 O O . THR A 1 840 ? 8.004 -17.568 -49.677 1.00 47.91 840 THR A O 1
ATOM 6584 N N . ALA A 1 841 ? 10.133 -17.278 -50.346 1.00 50.31 841 ALA A N 1
ATOM 6585 C CA . ALA A 1 841 ? 10.752 -17.942 -49.196 1.00 50.31 841 ALA A CA 1
ATOM 6586 C C . ALA A 1 841 ? 10.598 -17.106 -47.913 1.00 50.31 841 ALA A C 1
ATOM 6588 O O . ALA A 1 841 ? 10.188 -17.628 -46.877 1.00 50.31 841 ALA A O 1
ATOM 6589 N N . LYS A 1 842 ? 10.784 -15.780 -48.013 1.00 46.28 842 LYS A N 1
ATOM 6590 C CA . LYS A 1 842 ? 10.619 -14.849 -46.881 1.00 46.28 842 LYS A CA 1
ATOM 6591 C C . LYS A 1 842 ? 9.202 -14.882 -46.288 1.00 46.28 842 LYS A C 1
ATOM 6593 O O . LYS A 1 842 ? 9.045 -14.880 -45.071 1.00 46.28 842 LYS A O 1
ATOM 6598 N N . ASN A 1 843 ? 8.162 -14.973 -47.122 1.00 46.25 843 ASN A N 1
ATOM 6599 C CA . ASN A 1 843 ? 6.768 -15.008 -46.651 1.00 46.25 843 ASN A CA 1
ATOM 6600 C C . ASN A 1 843 ? 6.356 -16.339 -45.996 1.00 46.25 843 ASN A C 1
ATOM 6602 O O . ASN A 1 843 ? 5.474 -16.343 -45.134 1.00 46.25 843 ASN A O 1
ATOM 6606 N N . GLN A 1 844 ? 6.961 -17.465 -46.386 1.00 47.84 844 GLN A N 1
ATOM 6607 C CA . GLN A 1 844 ? 6.716 -18.764 -45.749 1.00 47.84 844 GLN A CA 1
ATOM 6608 C C . GLN A 1 844 ? 7.452 -18.886 -44.412 1.00 47.84 844 GLN A C 1
ATOM 6610 O O . GLN A 1 844 ? 6.895 -19.423 -43.458 1.00 47.84 844 GLN A O 1
ATOM 6615 N N . GLU A 1 845 ? 8.655 -18.322 -44.323 1.00 46.19 845 GLU A N 1
ATOM 6616 C CA . GLU A 1 845 ? 9.517 -18.443 -43.149 1.00 46.19 845 GLU A CA 1
ATOM 6617 C C . GLU A 1 845 ? 9.165 -17.443 -42.039 1.00 46.19 845 GLU A C 1
ATOM 6619 O O . GLU A 1 845 ? 9.157 -17.789 -40.862 1.00 46.19 845 GLU A O 1
ATOM 6624 N N . VAL A 1 846 ? 8.744 -16.222 -42.390 1.00 43.28 846 VAL A N 1
ATOM 6625 C CA . VAL A 1 846 ? 8.143 -15.290 -41.418 1.00 43.28 846 VAL A CA 1
ATOM 6626 C C . VAL A 1 846 ? 6.853 -15.880 -40.843 1.00 43.28 846 VAL A C 1
ATOM 6628 O O . VAL A 1 846 ? 6.585 -15.730 -39.656 1.00 43.28 846 VAL A O 1
ATOM 6631 N N . ARG A 1 847 ? 6.079 -16.629 -41.640 1.00 45.16 847 ARG A N 1
ATOM 6632 C CA . ARG A 1 847 ? 4.925 -17.376 -41.126 1.00 45.16 847 ARG A CA 1
ATOM 6633 C C . ARG A 1 847 ? 5.321 -18.572 -40.263 1.00 45.16 847 ARG A C 1
ATOM 6635 O O . ARG A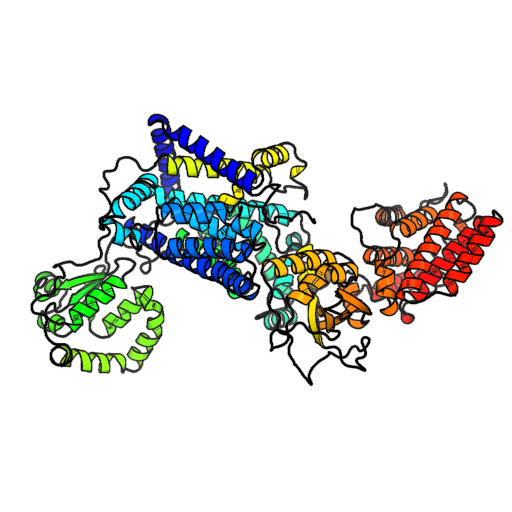 1 847 ? 4.558 -18.876 -39.364 1.00 45.16 847 ARG A O 1
ATOM 6642 N N . SER A 1 848 ? 6.466 -19.222 -40.479 1.00 43.94 848 SER A N 1
ATOM 6643 C CA . SER A 1 848 ? 6.927 -20.325 -39.617 1.00 43.94 848 SER A CA 1
ATOM 6644 C C . SER A 1 848 ? 7.682 -19.867 -38.366 1.00 43.94 848 SER A C 1
ATOM 6646 O O . SER A 1 848 ? 7.735 -20.615 -37.403 1.00 43.94 848 SER A O 1
ATOM 6648 N N . LEU A 1 849 ? 8.254 -18.658 -38.364 1.00 40.06 849 LEU A N 1
ATOM 6649 C CA . LEU A 1 849 ? 8.873 -18.027 -37.189 1.00 40.06 849 LEU A CA 1
ATOM 6650 C C . LEU A 1 849 ? 7.844 -17.321 -36.286 1.00 40.06 849 LEU A C 1
ATOM 6652 O O . LEU A 1 849 ? 8.162 -17.009 -35.143 1.00 40.06 849 LEU A O 1
ATOM 6656 N N . ILE A 1 850 ? 6.639 -17.046 -36.805 1.00 36.62 850 ILE A N 1
ATOM 6657 C CA . ILE A 1 850 ? 5.527 -16.388 -36.090 1.00 36.62 850 ILE A CA 1
ATOM 6658 C C . ILE A 1 850 ? 4.347 -17.354 -35.840 1.00 36.62 850 ILE A C 1
ATOM 6660 O O . ILE A 1 850 ? 3.475 -17.062 -35.023 1.00 36.62 850 ILE A O 1
ATOM 6664 N N . ALA A 1 851 ? 4.290 -18.512 -36.508 1.00 33.44 851 ALA A N 1
ATOM 6665 C CA . ALA A 1 851 ? 3.351 -19.570 -36.138 1.00 33.44 851 ALA A CA 1
ATOM 6666 C C . ALA A 1 851 ? 3.843 -20.280 -34.860 1.00 33.44 851 ALA A C 1
ATOM 6668 O O . ALA A 1 851 ? 5.046 -20.504 -34.744 1.00 33.44 851 ALA A O 1
ATOM 6669 N N . PRO A 1 852 ? 2.933 -20.592 -33.921 1.00 37.09 852 PRO A N 1
ATOM 6670 C CA . PRO A 1 852 ? 3.266 -21.113 -32.594 1.00 37.09 852 PRO A CA 1
ATOM 6671 C C . PRO A 1 852 ? 4.012 -22.448 -32.606 1.00 37.09 852 PRO A C 1
ATOM 6673 O O . PRO A 1 852 ? 3.764 -23.264 -33.527 1.00 37.09 852 PRO A O 1
#

Radius of gyration: 34.93 Å; chains: 1; bounding box: 76×67×113 Å

Secondary structure (DSSP, 8-state):
-PPP--TT-SS-HHHHHHHHHHHHHHHHHHTSSHHHHHHHHHHHHHHHHHHHHTT-S----HHHHHHHHHHHHHHHHHHHHHHHHHHHHHHHHHT-HHHHHHHHHHHHHHHHHHHTSSHHHHHHHHHHHIIIIIHHHTT---HHHHHHHHHHHHHHHTT-SSSSSHHHHHTTSTTTHHHHHHHHHHH----HHHHHHHHHHHHHHHHHHHHHHHHHHTT-HHHHTT-HHHHHHH-TTTSTTTHHHHHHHHHH-HHHHHHHHHHHHHHHHHHHHHTTTGGGS-HHHHHHHHHHHHHHHHHHHHTS--TTHHHHHHHHHHHHH--SGGGT-SSS-SEEEEE-TTBHHHHHHHHHHHHH-TT--EEEEEGGG-HHHHHHTT--HHHHHHS-EEEETTT--EEETHHHHHHHHHHSGGGGGGHHHHHHHHHTSHHHHHHHHHHTTHHHHH-B-S-----SSB--------TT------HHHHHHHHHHHHHHHHHHTT--SS-S-GGGSHHHHHHHHHHTTGGGGGT------SSHHHHTGGGEEEEEEE--TT--TT--S---SS---PPEE---HHHHHHHHHHHHHHHHSTTS--HHHHHHHHHHHHHHEE-TTSPPP-SEEEEEEEEE----HHHHHHT------EEEEEEEEEETTTTEEEEEEE-HHHHHHHHHHTT--S-B-GGGHHHHHT--HHHHHHHHHHHTPPPTT----HHHHHHHHHHHS--TT--HHHHHHHHHHHHHTS-TTHHHHHGGG--THHHHHHHHHHHHHHHHHHHHT---HHHHHHHHHHHHHHHTT-HHHHHHHHHHHHHHHHHHHB-GGG---TTS--HHHHHHHHHHHH--